Protein AF-0000000075604975 (afdb_homodimer)

Radius of gyration: 31.48 Å; Cα contacts (8 Å, |Δi|>4): 2220; chains: 2; bounding box: 59×100×71 Å

pLDDT: mean 91.35, std 8.93, range [45.97, 98.75]

Secondary structure (DSSP, 8-state):
-TTTTTSPPP-SSTT---SHHHHHHHHHHHHHHHSSS--S-----EEE-SS-GGGS-TTTT--EEEEEEE-STTHHHHHHHHHHTT--EEEEESS-----SSPEEE-HHHHHHHHHHTSS-HHHHHHHEEEE---EEEEETTTEEEEESSSS-EEE-HHHHHHHHHHHHHHTT-EEEET--EEEEEE-SS-EEEEETTS-EEEEEEEEE-S-TT-HHHHHHTTTPPPSEEEEEEEEEEE--S--S-EEEEEE-SS-EEETTEEE--EEEEEE-TT-TTEEEEEEEEEE-S-TTPPPHHHHHHHHHHHHHHHHT--GGG-EEEEEEEEEEEE-SS-S----STTEEE-GGGTT-S-TTT--HHHHHHHHHHHHHHHHHHHHHHT--SHHHHHTTS---HHHHHTHHHHHHTS--TT----TTHHHHHHHHHHHHHHHH-HHHHHHHHTT---HHHHHHHHHHHHHH-GGGHHHHHHHH-HHHHHHHHHHHHHHHHHHHIIIIIHHHHHHHHHTS-HHHHHHHHHHHHHHHHHTTTT-----/-TTTTTSPPP-SSTT---SHHHHHHHHHHHHHHHSSS--S-----EEE-SS-GGGS-TTTT--EEEEEEE-STTHHHHHHHHHHTT--EEEEESS-----SSPEEE-HHHHHHHHHHTSS-HHHHHHHEEEE---EEEEETTTEEEEESSSS-EEE-HHHHHHHHHHHHHHTT-EEEET--EEEEEE-SS-EEEEETTS-EEEEEEEEE-S-TT-HHHHHHTTTPPPSEEEEEEEEEEE--S--S-EEEEEE-SS-EEETTEEE--EEEEEE-TT-TTEEEEEEEEEE-S-TTPPPHHHHHHHHHHHHHHHHT--GGG-EEEEEEEEEEEE-SS-S----STTEEE-GGGTT-S-TTT--HHHHHHHHHHHHHHHHHHHHHHT--SHHHHHTTS---HHHHHTHHHHHHTS--TT----TTHHHHHHHHHHHHHHHH-HHHHHHHHTT---HHHHHHHHHHHHHH-GGGHHHHHHHH-HHHHHHHHHHHHHHHHHHHIIIIIHHHHHHHHHTS-HHHHHHHHHHHHHHHHHTTTT-----

Solvent-accessible surface area (backbone atoms only — not comparable to full-atom values): 55210 Å² total; per-residue (Å²): 90,82,86,47,42,79,74,68,81,69,36,70,68,90,56,20,48,51,37,60,70,52,52,52,51,50,37,49,52,51,50,51,59,17,39,86,60,58,60,67,74,60,60,83,33,70,43,82,42,78,46,49,48,84,81,41,88,65,60,76,88,46,67,76,29,51,26,34,31,36,23,36,66,72,25,41,58,57,46,30,51,37,17,70,73,69,44,46,30,36,33,35,20,54,51,69,80,46,37,41,82,70,60,47,67,37,26,67,76,54,57,44,40,43,38,73,69,62,76,38,53,71,69,56,51,59,67,26,48,49,31,77,45,57,49,25,28,41,35,26,51,98,72,52,72,45,79,45,69,72,57,55,24,29,24,29,32,32,37,53,45,42,50,53,40,49,51,52,23,46,73,50,63,34,42,79,40,62,66,33,36,86,56,36,34,41,30,31,75,68,31,32,38,36,34,30,72,86,71,46,58,45,36,18,44,30,39,36,38,29,53,24,76,76,21,59,62,49,36,44,75,52,68,29,58,72,54,69,30,32,37,44,38,30,36,35,34,31,35,64,42,84,86,42,49,51,31,31,76,35,32,32,41,45,42,56,41,71,25,80,88,21,70,35,36,46,34,32,31,33,38,48,34,53,92,34,79,31,21,35,33,38,37,40,33,33,41,41,62,60,40,74,70,56,63,47,62,70,42,44,43,53,49,44,68,68,47,46,28,70,76,69,70,53,59,67,88,67,42,48,69,63,44,50,39,42,47,75,47,74,31,59,76,77,28,28,40,49,29,85,39,58,31,38,39,52,39,52,47,34,12,39,66,36,46,69,73,71,60,40,46,66,63,42,38,36,70,44,44,57,65,48,39,53,50,49,50,51,26,62,76,67,63,42,42,43,23,76,54,41,19,49,78,29,40,80,26,30,28,58,42,38,40,47,58,55,38,45,51,52,27,57,54,89,90,49,94,63,65,58,40,43,55,34,52,51,51,44,47,50,50,52,37,23,58,74,70,29,62,87,37,37,52,39,48,77,68,74,35,44,35,47,68,47,48,53,53,35,55,51,46,37,53,71,75,45,54,83,51,51,67,54,46,46,62,63,49,29,65,69,54,51,55,56,35,49,54,27,50,51,44,16,44,50,26,39,50,40,39,70,64,44,41,75,71,42,52,69,59,40,71,72,42,57,70,69,58,23,51,52,48,52,33,49,50,47,34,24,26,57,15,17,30,65,69,65,72,88,66,135,91,83,83,47,43,78,75,68,81,70,36,71,68,88,55,21,50,50,38,62,69,52,52,53,51,49,38,50,51,51,51,50,58,16,39,85,61,58,60,68,74,60,60,82,32,69,44,82,42,77,47,50,50,84,81,41,88,66,59,76,88,47,65,74,28,51,28,35,30,36,24,36,67,73,25,39,58,56,46,29,52,36,17,69,72,68,45,46,30,34,33,35,21,55,51,70,80,46,38,41,80,68,60,48,66,38,26,66,74,53,56,44,41,42,37,72,69,62,77,40,53,72,69,57,51,60,68,27,49,49,30,75,46,57,49,26,26,41,34,26,52,98,74,53,72,46,78,45,70,72,56,54,24,28,24,29,32,33,36,54,45,41,48,53,42,51,53,51,24,46,72,50,62,32,45,79,40,62,67,34,37,85,57,35,34,42,31,30,75,68,32,33,36,36,34,30,69,88,71,47,56,45,35,19,45,30,38,36,37,28,52,25,77,76,21,59,63,49,36,44,75,52,68,29,59,72,53,68,30,32,37,43,38,31,35,35,33,30,36,62,42,85,86,46,51,50,31,31,76,34,32,34,40,45,44,55,41,70,26,79,90,20,70,34,37,47,34,32,33,32,38,47,34,54,91,34,79,31,20,36,33,37,38,40,32,33,41,41,63,60,39,75,70,55,63,46,62,68,41,45,43,54,50,43,69,69,46,45,28,69,76,68,71,52,59,69,88,66,42,49,68,62,43,50,39,43,45,75,47,75,30,59,76,76,29,28,38,48,27,84,40,56,30,38,41,51,39,53,48,34,12,38,65,37,45,69,72,71,58,40,46,67,64,42,37,38,70,43,43,58,63,46,40,54,51,48,50,50,24,63,74,67,64,43,41,44,23,76,55,41,18,48,78,29,40,80,25,29,30,57,42,39,40,48,58,54,39,44,51,52,26,58,53,90,91,49,95,62,66,58,40,43,53,34,50,53,51,45,48,50,50,52,39,22,56,75,69,30,62,87,36,37,50,40,49,77,68,75,34,44,34,47,68,46,47,52,52,34,55,52,45,36,52,72,74,44,56,82,50,51,66,53,47,46,63,64,49,30,66,69,55,51,55,54,34,48,54,27,50,52,44,17,44,51,25,40,49,41,38,70,64,44,42,75,73,42,52,68,59,40,71,72,43,58,68,70,58,24,52,52,48,53,34,49,50,47,34,23,26,57,15,17,30,64,70,66,71,88,67,135

Nearest PDB structures (foldseek):
  7cp6-assembly1_A  TM=7.238E-01  e=4.362E-15  Aspergillus fumigatus Z5
  5xgv-assembly1_B-2  TM=6.676E-01  e=1.151E-13  Streptomyces rugosporus
  6brd-assembly3_C  TM=6.359E-01  e=2.646E-13  Streptomyces venezuelae ATCC 10712
  5kow-assembly1_A  TM=5.936E-01  e=1.562E-12  Nocardia farcinica
  6brd-assembly1_A  TM=5.833E-01  e=1.059E-12  Streptomyces venezuelae ATCC 10712

Organism: Setaria italica (NCBI:txid4555)

Sequence (1080 aa):
MDKISGGSEEVGGAGGAYSYSALKRLDQIWTSICGPQVDSKVPEVVTRIQGPLADSNVGAGSEIFDLIVCGGTLGIFVATALSSKGLRVGIIERNIIKGREQEWNISRKELMEIVEIGILSEAELEQIISSDFNPNRCGFEDKGEIWVENILNLGISPAKLVETMKERFISSGGTIFEGKSLSSIYVYDDRAVLKLSDDDFLSCRLVVDAMGNFSPIVRQIRSGRKPDGMCLVVGACARGFEKNTTSDIIFSSSSVNRAGNSGVQLFWEAFPAGSGPNDRTTYMFTYVDPKIGGPKLEELLEVFWNLMPAYQDVVLENLDIRRVIFGIFPTYRDSPLPAAFDRILQVGDASGIQSPVSFGGFGSLTRHLGRLSNGIYEAVEGDFLDAHSLRLLNPYMPNLSASWLFQRAMSVQPDINVSPTFINELLFANFQSMQKLGDSVLRPFLQDVIQFGPLVKTLGLVMLTRPQLLPSIFKQVGLGVILDWSGHFLMLGFYTFLSTFIDPVTRSWVESLPPRDKYQWKQYLEAWRYGAGLDYRQGEMDKISGGSEEVGGAGGAYSYSALKRLDQIWTSICGPQVDSKVPEVVTRIQGPLADSNVGAGSEIFDLIVCGGTLGIFVATALSSKGLRVGIIERNIIKGREQEWNISRKELMEIVEIGILSEAELEQIISSDFNPNRCGFEDKGEIWVENILNLGISPAKLVETMKERFISSGGTIFEGKSLSSIYVYDDRAVLKLSDDDFLSCRLVVDAMGNFSPIVRQIRSGRKPDGMCLVVGACARGFEKNTTSDIIFSSSSVNRAGNSGVQLFWEAFPAGSGPNDRTTYMFTYVDPKIGGPKLEELLEVFWNLMPAYQDVVLENLDIRRVIFGIFPTYRDSPLPAAFDRILQVGDASGIQSPVSFGGFGSLTRHLGRLSNGIYEAVEGDFLDAHSLRLLNPYMPNLSASWLFQRAMSVQPDINVSPTFINELLFANFQSMQKLGDSVLRPFLQDVIQFGPLVKTLGLVMLTRPQLLPSIFKQVGLGVILDWSGHFLMLGFYTFLSTFIDPVTRSWVESLPPRDKYQWKQYLEAWRYGAGLDYRQGE

InterPro domains:
  IPR036188 FAD/NAD(P)-binding domain superfamily [G3DSA:3.50.50.60] (64-442)
  IPR036188 FAD/NAD(P)-binding domain superfamily [SSF51905] (67-363)

Structure (mmCIF, N/CA/C/O backbone):
data_AF-0000000075604975-model_v1
#
loop_
_entity.id
_entity.type
_entity.pdbx_description
1 polymer 'FAD dependent oxidoreductase domain-containing protein'
#
loop_
_atom_site.group_PDB
_atom_site.id
_atom_site.type_symbol
_atom_site.label_atom_id
_atom_site.label_alt_id
_atom_site.label_comp_id
_atom_site.label_asym_id
_atom_site.label_entity_id
_atom_site.label_seq_id
_atom_site.pdbx_PDB_ins_code
_atom_site.Cartn_x
_atom_site.Cartn_y
_atom_site.Cartn_z
_atom_site.occupancy
_atom_site.B_iso_or_equiv
_atom_site.auth_seq_id
_atom_site.auth_comp_id
_atom_site.auth_asym_id
_atom_site.auth_atom_id
_atom_site.pdbx_PDB_model_num
ATOM 1 N N . MET A 1 1 ? 14.055 36.031 25.156 1 78.94 1 MET A N 1
ATOM 2 C CA . MET A 1 1 ? 13.148 34.938 25.5 1 78.94 1 MET A CA 1
ATOM 3 C C . MET A 1 1 ? 13.062 34.75 27.016 1 78.94 1 MET A C 1
ATOM 5 O O . MET A 1 1 ? 11.984 34.5 27.547 1 78.94 1 MET A O 1
ATOM 9 N N . ASP A 1 2 ? 14.133 34.875 27.703 1 70.19 2 ASP A N 1
ATOM 10 C CA . ASP A 1 2 ? 14.141 34.75 29.156 1 70.19 2 ASP A CA 1
ATOM 11 C C . ASP A 1 2 ? 13.227 35.812 29.797 1 70.19 2 ASP A C 1
ATOM 13 O O . ASP A 1 2 ? 12.578 35.531 30.812 1 70.19 2 ASP A O 1
ATOM 17 N N . LYS A 1 3 ? 13.188 36.906 29.25 1 71.06 3 LYS A N 1
ATOM 18 C CA . LYS A 1 3 ? 12.359 38 29.781 1 71.06 3 LYS A CA 1
ATOM 19 C C . LYS A 1 3 ? 10.883 37.75 29.5 1 71.06 3 LYS A C 1
ATOM 21 O O . LYS A 1 3 ? 10.016 38.219 30.234 1 71.06 3 LYS A O 1
ATOM 26 N N . ILE A 1 4 ? 10.508 37.094 28.469 1 69.19 4 ILE A N 1
ATOM 27 C CA . ILE A 1 4 ? 9.141 36.938 27.984 1 69.19 4 ILE A CA 1
ATOM 28 C C . ILE A 1 4 ? 8.492 35.719 28.672 1 69.19 4 ILE A C 1
ATOM 30 O O . ILE A 1 4 ? 7.297 35.75 28.969 1 69.19 4 ILE A O 1
ATOM 34 N N . SER A 1 5 ? 9.172 34.5 28.844 1 58.38 5 SER A N 1
ATOM 35 C CA . SER A 1 5 ? 8.648 33.156 29.141 1 58.38 5 SER A CA 1
ATOM 36 C C . SER A 1 5 ? 7.996 33.125 30.516 1 58.38 5 SER A C 1
ATOM 38 O O . SER A 1 5 ? 7.383 32.125 30.875 1 58.38 5 SER A O 1
ATOM 40 N N . GLY A 1 6 ? 8.18 34.062 31.391 1 49.59 6 GLY A N 1
ATOM 41 C CA . GLY A 1 6 ? 7.758 33.906 32.781 1 49.59 6 GLY A CA 1
ATOM 42 C C . GLY A 1 6 ? 6.277 33.594 32.906 1 49.59 6 GLY A C 1
ATOM 43 O O . GLY A 1 6 ? 5.832 33.125 33.938 1 49.59 6 GLY A O 1
ATOM 44 N N . GLY A 1 7 ? 5.391 34 32.094 1 48.31 7 GLY A N 1
ATOM 45 C CA . GLY A 1 7 ? 4 33.938 32.531 1 48.31 7 GLY A CA 1
ATOM 46 C C . GLY A 1 7 ? 3.258 32.719 32.031 1 48.31 7 GLY A C 1
ATOM 47 O O . GLY A 1 7 ? 2.152 32.438 32.469 1 48.31 7 GLY A O 1
ATOM 48 N N . SER A 1 8 ? 3.49 32.188 30.859 1 55.31 8 SER A N 1
ATOM 49 C CA . SER A 1 8 ? 2.479 31.281 30.328 1 55.31 8 SER A CA 1
ATOM 50 C C . SER A 1 8 ? 2.896 29.828 30.5 1 55.31 8 SER A C 1
ATOM 52 O O . SER A 1 8 ? 4.043 29.469 30.234 1 55.31 8 SER A O 1
ATOM 54 N N . GLU A 1 9 ? 2.133 29.047 31.297 1 59.69 9 GLU A N 1
ATOM 55 C CA . GLU A 1 9 ? 2.301 27.625 31.516 1 59.69 9 GLU A CA 1
ATOM 56 C C . GLU A 1 9 ? 2.35 26.859 30.203 1 59.69 9 GLU A C 1
ATOM 58 O O . GLU A 1 9 ? 1.543 27.094 29.297 1 59.69 9 GLU A O 1
ATOM 63 N N . GLU A 1 10 ? 3.383 26.094 29.906 1 67.25 10 GLU A N 1
ATOM 64 C CA . GLU A 1 10 ? 3.521 25.219 28.75 1 67.25 10 GLU A CA 1
ATOM 65 C C . GLU A 1 10 ? 2.373 24.203 28.672 1 67.25 10 GLU A C 1
ATOM 67 O O . GLU A 1 10 ? 1.877 23.75 29.719 1 67.25 10 GLU A O 1
ATOM 72 N N . VAL A 1 11 ? 1.789 24.172 27.516 1 65.5 11 VAL A N 1
ATOM 73 C CA . VAL A 1 11 ? 0.716 23.203 27.328 1 65.5 11 VAL A CA 1
ATOM 74 C C . VAL A 1 11 ? 1.157 22.125 26.328 1 65.5 11 VAL A C 1
ATOM 76 O O . VAL A 1 11 ? 2.186 22.266 25.672 1 65.5 11 VAL A O 1
ATOM 79 N N . GLY A 1 12 ? 0.49 21.062 26.344 1 56.16 12 GLY A N 1
ATOM 80 C CA . GLY A 1 12 ? 0.805 19.969 25.438 1 56.16 12 GLY A CA 1
ATOM 81 C C . GLY A 1 12 ? 0.513 20.297 23.984 1 56.16 12 GLY A C 1
ATOM 82 O O . GLY A 1 12 ? -0.121 21.312 23.688 1 56.16 12 GLY A O 1
ATOM 83 N N . GLY A 1 13 ? 1.087 19.594 22.984 1 57.34 13 GLY A N 1
ATOM 84 C CA . GLY A 1 13 ? 0.857 19.75 21.562 1 57.34 13 GLY A CA 1
ATOM 85 C C . GLY A 1 13 ? 1.923 20.594 20.875 1 57.34 13 GLY A C 1
ATOM 86 O O . GLY A 1 13 ? 2.75 21.219 21.547 1 57.34 13 GLY A O 1
ATOM 87 N N . ALA A 1 14 ? 1.845 20.578 19.641 1 62 14 ALA A N 1
ATOM 88 C CA . ALA A 1 14 ? 2.807 21.344 18.859 1 62 14 ALA A CA 1
ATOM 89 C C . ALA A 1 14 ? 2.635 22.844 19.094 1 62 14 ALA A C 1
ATOM 91 O O . ALA A 1 14 ? 1.519 23.375 19.031 1 62 14 ALA A O 1
ATOM 92 N N . GLY A 1 15 ? 3.686 23.484 19.453 1 63.06 15 GLY A N 1
ATOM 93 C CA . GLY A 1 15 ? 3.656 24.938 19.641 1 63.06 15 GLY A CA 1
ATOM 94 C C . GLY A 1 15 ? 3.227 25.344 21.047 1 63.06 15 GLY A C 1
ATOM 95 O O . GLY A 1 15 ? 2.902 26.5 21.281 1 63.06 15 GLY A O 1
ATOM 96 N N . GLY A 1 16 ? 3.211 24.375 21.875 1 64.88 16 GLY A N 1
ATOM 97 C CA . GLY A 1 16 ? 2.717 24.672 23.203 1 64.88 16 GLY A CA 1
ATOM 98 C C . GLY A 1 16 ? 3.799 25.172 24.141 1 64.88 16 GLY A C 1
ATOM 99 O O . GLY A 1 16 ? 3.51 25.594 25.266 1 64.88 16 GLY A O 1
ATOM 100 N N . ALA A 1 17 ? 5.035 25.141 23.734 1 72.31 17 ALA A N 1
ATOM 101 C CA . ALA A 1 17 ? 6.141 25.578 24.578 1 72.31 17 ALA A CA 1
ATOM 102 C C . ALA A 1 17 ? 6.762 26.859 24.047 1 72.31 17 ALA A C 1
ATOM 104 O O . ALA A 1 17 ? 6.902 27.031 22.844 1 72.31 17 ALA A O 1
ATOM 105 N N . TYR A 1 18 ? 7.195 27.766 25.047 1 76.94 18 TYR A N 1
ATOM 106 C CA . TYR A 1 18 ? 7.637 29.094 24.609 1 76.94 18 TYR A CA 1
ATOM 107 C C . TYR A 1 18 ? 9.008 29.422 25.188 1 76.94 18 TYR A C 1
ATOM 109 O O . TYR A 1 18 ? 9.617 30.438 24.828 1 76.94 18 TYR A O 1
ATOM 117 N N . SER A 1 19 ? 9.57 28.516 25.969 1 84.06 19 SER A N 1
ATOM 118 C CA . SER A 1 19 ? 10.805 28.859 26.672 1 84.06 19 SER A CA 1
ATOM 119 C C . SER A 1 19 ? 12.031 28.547 25.812 1 84.06 19 SER A C 1
ATOM 121 O O . SER A 1 19 ? 11.953 27.781 24.859 1 84.06 19 SER A O 1
ATOM 123 N N . TYR A 1 20 ? 13.117 29.188 26.234 1 88.94 20 TYR A N 1
ATOM 124 C CA . TYR A 1 20 ? 14.383 28.953 25.562 1 88.94 20 TYR A CA 1
ATOM 125 C C . TYR A 1 20 ? 14.828 27.5 25.734 1 88.94 20 TYR A C 1
ATOM 127 O O . TYR A 1 20 ? 15.367 26.891 24.812 1 88.94 20 TYR A O 1
ATOM 135 N N . SER A 1 21 ? 14.664 27.031 26.938 1 88.38 21 SER A N 1
ATOM 136 C CA . SER A 1 21 ? 15.016 25.641 27.203 1 88.38 21 SER A CA 1
ATOM 137 C C . SER A 1 21 ? 14.219 24.688 26.312 1 88.38 21 SER A C 1
ATOM 139 O O . SER A 1 21 ? 14.742 23.672 25.859 1 88.38 21 SER A O 1
ATOM 141 N N . ALA A 1 22 ? 12.922 25 26.109 1 89.19 22 ALA A N 1
ATOM 142 C CA . ALA A 1 22 ? 12.078 24.188 25.234 1 89.19 22 ALA A CA 1
ATOM 143 C C . ALA A 1 22 ? 12.578 24.25 23.797 1 89.19 22 ALA A C 1
ATOM 145 O O . ALA A 1 22 ? 12.516 23.25 23.078 1 89.19 22 ALA A O 1
ATOM 146 N N . LEU A 1 23 ? 13.016 25.422 23.375 1 92.69 23 LEU A N 1
ATOM 147 C CA . LEU A 1 23 ? 13.578 25.578 22.047 1 92.69 23 LEU A CA 1
ATOM 148 C C . LEU A 1 23 ? 14.805 24.688 21.859 1 92.69 23 LEU A C 1
ATOM 150 O O . LEU A 1 23 ? 14.938 24.016 20.844 1 92.69 23 LEU A O 1
ATOM 154 N N . LYS A 1 24 ? 15.68 24.672 22.844 1 93.31 24 LYS A N 1
ATOM 155 C CA . LYS A 1 24 ? 16.906 23.875 22.781 1 93.31 24 LYS A CA 1
ATOM 156 C C . LYS A 1 24 ? 16.578 22.375 22.75 1 93.31 24 LYS A C 1
ATOM 158 O O . LYS A 1 24 ? 17.266 21.609 22.078 1 93.31 24 LYS A O 1
ATOM 163 N N . ARG A 1 25 ? 15.578 22.031 23.5 1 92.38 25 ARG A N 1
ATOM 164 C CA . ARG A 1 25 ? 15.164 20.625 23.5 1 92.38 25 ARG A CA 1
ATOM 165 C C . ARG A 1 25 ? 14.641 20.219 22.125 1 92.38 25 ARG A C 1
ATOM 167 O O . ARG A 1 25 ? 14.93 19.109 21.656 1 92.38 25 ARG A O 1
ATOM 174 N N . LEU A 1 26 ? 13.891 21.047 21.594 1 93.19 26 LEU A N 1
ATOM 175 C CA . LEU A 1 26 ? 13.352 20.75 20.266 1 93.19 26 LEU A CA 1
ATOM 176 C C . LEU A 1 26 ? 14.461 20.672 19.234 1 93.19 26 LEU A C 1
ATOM 178 O O . LEU A 1 26 ? 14.406 19.844 18.312 1 93.19 26 LEU A O 1
ATOM 182 N N . ASP A 1 27 ? 15.445 21.516 19.359 1 94.5 27 ASP A N 1
ATOM 183 C CA . ASP A 1 27 ? 16.609 21.453 18.484 1 94.5 27 ASP A CA 1
ATOM 184 C C . ASP A 1 27 ? 17.344 20.125 18.625 1 94.5 27 ASP A C 1
ATOM 186 O O . ASP A 1 27 ? 17.875 19.594 17.641 1 94.5 27 ASP A O 1
ATOM 190 N N . GLN A 1 28 ? 17.375 19.688 19.812 1 93.06 28 GLN A N 1
ATOM 191 C CA . GLN A 1 28 ? 18.031 18.391 20.031 1 93.06 28 GLN A CA 1
ATOM 192 C C . GLN A 1 28 ? 17.25 17.266 19.359 1 93.06 28 GLN A C 1
ATOM 194 O O . GLN A 1 28 ? 17.859 16.359 18.781 1 93.06 28 GLN A O 1
ATOM 199 N N . ILE A 1 29 ? 15.945 17.328 19.484 1 90.75 29 ILE A N 1
ATOM 200 C CA . ILE A 1 29 ? 15.109 16.344 18.828 1 90.75 29 ILE A CA 1
ATOM 201 C C . ILE A 1 29 ? 15.32 16.406 17.312 1 90.75 29 ILE A C 1
ATOM 203 O O . ILE A 1 29 ? 15.5 15.383 16.656 1 90.75 29 ILE A O 1
ATOM 207 N N . TRP A 1 30 ? 15.312 17.578 16.812 1 92.75 30 TRP A N 1
ATOM 208 C CA . TRP A 1 30 ? 15.523 17.797 15.391 1 92.75 30 TRP A CA 1
ATOM 209 C C . TRP A 1 30 ? 16.875 17.266 14.945 1 92.75 30 TRP A C 1
ATOM 211 O O . TRP A 1 30 ? 16.984 16.609 13.914 1 92.75 30 TRP A O 1
ATOM 221 N N . THR A 1 31 ? 17.891 17.484 15.727 1 91.38 31 THR A N 1
ATOM 222 C CA . THR A 1 31 ? 19.234 16.984 15.43 1 91.38 31 THR A CA 1
ATOM 223 C C . THR A 1 31 ? 19.266 15.469 15.414 1 91.38 31 THR A C 1
ATOM 225 O O . THR A 1 31 ? 19.938 14.859 14.578 1 91.38 31 THR A O 1
ATOM 228 N N . SER A 1 32 ? 18.516 14.961 16.344 1 88.44 32 SER A N 1
ATOM 229 C CA . SER A 1 32 ? 18.453 13.5 16.406 1 88.44 32 SER A CA 1
ATOM 230 C C . SER A 1 32 ? 17.781 12.914 15.172 1 88.44 32 SER A C 1
ATOM 232 O O . SER A 1 32 ? 18.203 11.883 14.664 1 88.44 32 SER A O 1
ATOM 234 N N . ILE A 1 33 ? 16.781 13.508 14.695 1 89.38 33 ILE A N 1
ATOM 235 C CA . ILE A 1 33 ? 16.062 13.062 13.508 1 89.38 33 ILE A CA 1
ATOM 236 C C . ILE A 1 33 ? 16.969 13.148 12.281 1 89.38 33 ILE A C 1
ATOM 238 O O . ILE A 1 33 ? 16.922 12.273 11.414 1 89.38 33 ILE A O 1
ATOM 242 N N . CYS A 1 34 ? 17.812 14.156 12.234 1 89.38 34 CYS A N 1
ATOM 243 C CA . CYS A 1 34 ? 18.688 14.375 11.102 1 89.38 34 CYS A CA 1
ATOM 244 C C . CYS A 1 34 ? 19.859 13.406 11.125 1 89.38 34 CYS A C 1
ATOM 246 O O . CYS A 1 34 ? 20.547 13.211 10.109 1 89.38 34 CYS A O 1
ATOM 248 N N . GLY A 1 35 ? 20.109 12.852 12.219 1 81.94 35 GLY A N 1
ATOM 249 C CA . GLY A 1 35 ? 21.234 11.945 12.352 1 81.94 35 GLY A CA 1
ATOM 250 C C . GLY A 1 35 ? 21.078 10.68 11.531 1 81.94 35 GLY A C 1
ATOM 251 O O . GLY A 1 35 ? 20 10.383 11.039 1 81.94 35 GLY A O 1
ATOM 252 N N . PRO A 1 36 ? 22.297 10.125 11.102 1 65.69 36 PRO A N 1
ATOM 253 C CA . PRO A 1 36 ? 22.266 8.945 10.242 1 65.69 36 PRO A CA 1
ATOM 254 C C . PRO A 1 36 ? 21.516 7.77 10.859 1 65.69 36 PRO A C 1
ATOM 256 O O . PRO A 1 36 ? 20.969 6.938 10.133 1 65.69 36 PRO A O 1
ATOM 259 N N . GLN A 1 37 ? 21.672 7.699 12.18 1 57.06 37 GLN A N 1
ATOM 260 C CA . GLN A 1 37 ? 21.203 6.457 12.781 1 57.06 37 GLN A CA 1
ATOM 261 C C . GLN A 1 37 ? 19.672 6.449 12.883 1 57.06 37 GLN A C 1
ATOM 263 O O . GLN A 1 37 ? 19.078 7.426 13.328 1 57.06 37 GLN A O 1
ATOM 268 N N . VAL A 1 38 ? 19.062 5.633 11.992 1 54.5 38 VAL A N 1
ATOM 269 C CA . VAL A 1 38 ? 17.672 5.316 12.289 1 54.5 38 VAL A CA 1
ATOM 270 C C . VAL A 1 38 ? 17.5 5.09 13.781 1 54.5 38 VAL A C 1
ATOM 272 O O . VAL A 1 38 ? 18.391 4.555 14.445 1 54.5 38 VAL A O 1
ATOM 275 N N . ASP A 1 39 ? 16.625 5.922 14.414 1 52.81 39 ASP A N 1
ATOM 276 C CA . ASP A 1 39 ? 16.359 5.754 15.836 1 52.81 39 ASP A CA 1
ATOM 277 C C . ASP A 1 39 ? 16.422 4.281 16.234 1 52.81 39 ASP A C 1
ATOM 279 O O . ASP A 1 39 ? 15.57 3.49 15.812 1 52.81 39 ASP A O 1
ATOM 283 N N . SER A 1 40 ? 17.562 3.58 16.469 1 55.44 40 SER A N 1
ATOM 284 C CA . SER A 1 40 ? 17.859 2.184 16.766 1 55.44 40 SER A CA 1
ATOM 285 C C . SER A 1 40 ? 16.922 1.629 17.844 1 55.44 40 SER A C 1
ATOM 287 O O . SER A 1 40 ? 16.797 0.412 17.984 1 55.44 40 SER A O 1
ATOM 289 N N . LYS A 1 41 ? 16.328 2.434 18.656 1 63.62 41 LYS A N 1
ATOM 290 C CA . LYS A 1 41 ? 15.57 1.824 19.734 1 63.62 41 LYS A CA 1
ATOM 291 C C . LYS A 1 41 ? 14.094 2.182 19.641 1 63.62 41 LYS A C 1
ATOM 293 O O . LYS A 1 41 ? 13.602 3.027 20.391 1 63.62 41 LYS A O 1
ATOM 298 N N . VAL A 1 42 ? 13.367 1.639 18.594 1 76.5 42 VAL A N 1
ATOM 299 C CA . VAL A 1 42 ? 11.93 1.863 18.578 1 76.5 42 VAL A CA 1
ATOM 300 C C . VAL A 1 42 ? 11.258 0.998 19.641 1 76.5 42 VAL A C 1
ATOM 302 O O . VAL A 1 42 ? 11.352 -0.23 19.609 1 76.5 42 VAL A O 1
ATOM 305 N N . PRO A 1 43 ? 10.742 1.654 20.688 1 75.31 43 PRO A N 1
ATOM 306 C CA . PRO A 1 43 ? 10.07 0.862 21.719 1 75.31 43 PRO A CA 1
ATOM 307 C C . PRO A 1 43 ? 8.836 0.13 21.203 1 75.31 43 PRO A C 1
ATOM 309 O O . PRO A 1 43 ? 8.117 0.661 20.344 1 75.31 43 PRO A O 1
ATOM 312 N N . GLU A 1 44 ? 8.664 -1.127 21.594 1 84.62 44 GLU A N 1
ATOM 313 C CA . GLU A 1 44 ? 7.438 -1.859 21.297 1 84.62 44 GLU A CA 1
ATOM 314 C C . GLU A 1 44 ? 6.32 -1.497 22.281 1 84.62 44 GLU A C 1
ATOM 316 O O . GLU A 1 44 ? 6.301 -1.982 23.406 1 84.62 44 GLU A O 1
ATOM 321 N N . VAL A 1 45 ? 5.453 -0.65 21.844 1 92.88 45 VAL A N 1
ATOM 322 C CA . VAL A 1 45 ? 4.367 -0.152 22.672 1 92.88 45 VAL A CA 1
ATOM 323 C C . VAL A 1 45 ? 3.123 -1.015 22.484 1 92.88 45 VAL A C 1
ATOM 325 O O . VAL A 1 45 ? 2.328 -1.191 23.406 1 92.88 45 VAL A O 1
ATOM 328 N N . VAL A 1 46 ? 2.922 -1.599 21.312 1 94.25 46 VAL A N 1
ATOM 329 C CA . VAL A 1 46 ? 1.775 -2.441 21 1 94.25 46 VAL A CA 1
ATOM 330 C C . VAL A 1 46 ? 2.225 -3.895 20.859 1 94.25 46 VAL A C 1
ATOM 332 O O . VAL A 1 46 ? 3.16 -4.191 20.109 1 94.25 46 VAL A O 1
ATOM 335 N N . THR A 1 47 ? 1.602 -4.75 21.609 1 87.88 47 THR A N 1
ATOM 336 C CA . THR A 1 47 ? 1.867 -6.184 21.531 1 87.88 47 THR A CA 1
ATOM 337 C C . THR A 1 47 ? 0.573 -6.961 21.312 1 87.88 47 THR A C 1
ATOM 339 O O . THR A 1 47 ? -0.429 -6.707 21.984 1 87.88 47 THR A O 1
ATOM 342 N N . ARG A 1 48 ? 0.544 -7.859 20.438 1 85.06 48 ARG A N 1
ATOM 343 C CA . ARG A 1 48 ? -0.612 -8.719 20.203 1 85.06 48 ARG A CA 1
ATOM 344 C C . ARG A 1 48 ? -0.558 -9.961 21.094 1 85.06 48 ARG A C 1
ATOM 346 O O . ARG A 1 48 ? 0.495 -10.586 21.234 1 85.06 48 ARG A O 1
ATOM 353 N N . ILE A 1 49 ? -1.704 -10.18 21.812 1 81.88 49 ILE A N 1
ATOM 354 C CA . ILE A 1 49 ? -1.847 -11.375 22.641 1 81.88 49 ILE A CA 1
ATOM 355 C C . ILE A 1 49 ? -2.932 -12.281 22.062 1 81.88 49 ILE A C 1
ATOM 357 O O . ILE A 1 49 ? -4.059 -11.836 21.828 1 81.88 49 ILE A O 1
ATOM 361 N N . GLN A 1 50 ? -2.566 -13.508 21.922 1 75.75 50 GLN A N 1
ATOM 362 C CA . GLN A 1 50 ? -3.527 -14.438 21.328 1 75.75 50 GLN A CA 1
ATOM 363 C C . GLN A 1 50 ? -4.625 -14.797 22.328 1 75.75 50 GLN A C 1
ATOM 365 O O . GLN A 1 50 ? -4.348 -15.008 23.516 1 75.75 50 GLN A O 1
ATOM 370 N N . GLY A 1 51 ? -5.871 -14.844 21.875 1 81 51 GLY A N 1
ATOM 371 C CA . GLY A 1 51 ? -7 -15.242 22.703 1 81 51 GLY A CA 1
ATOM 372 C C . GLY A 1 51 ? -7.758 -14.062 23.281 1 81 51 GLY A C 1
ATOM 373 O O . GLY A 1 51 ? -7.336 -12.914 23.141 1 81 51 GLY A O 1
ATOM 374 N N . PRO A 1 52 ? -8.961 -14.406 23.828 1 84.88 52 PRO A N 1
ATOM 375 C CA . PRO A 1 52 ? -9.758 -13.352 24.453 1 84.88 52 PRO A CA 1
ATOM 376 C C . PRO A 1 52 ? -9.156 -12.875 25.781 1 84.88 52 PRO A C 1
ATOM 378 O O . PRO A 1 52 ? -8.391 -13.602 26.406 1 84.88 52 PRO A O 1
ATOM 381 N N . LEU A 1 53 ? -9.445 -11.602 26.078 1 86.06 53 LEU A N 1
ATOM 382 C CA . LEU A 1 53 ? -8.938 -11.008 27.312 1 86.06 53 LEU A CA 1
ATOM 383 C C . LEU A 1 53 ? -9.297 -11.867 28.531 1 86.06 53 LEU A C 1
ATOM 385 O O . LEU A 1 53 ? -8.531 -11.953 29.484 1 86.06 53 LEU A O 1
ATOM 389 N N . ALA A 1 54 ? -10.461 -12.453 28.5 1 80.69 54 ALA A N 1
ATOM 390 C CA . ALA A 1 54 ? -10.953 -13.25 29.609 1 80.69 54 ALA A CA 1
ATOM 391 C C . ALA A 1 54 ? -9.953 -14.344 29.984 1 80.69 54 ALA A C 1
ATOM 393 O O . ALA A 1 54 ? -9.891 -14.773 31.141 1 80.69 54 ALA A O 1
ATOM 394 N N . ASP A 1 55 ? -9.266 -14.742 29.016 1 75.12 55 ASP A N 1
ATOM 395 C CA . ASP A 1 55 ? -8.305 -15.812 29.25 1 75.12 55 ASP A CA 1
ATOM 396 C C . ASP A 1 55 ? -7.059 -15.289 29.969 1 75.12 55 ASP A C 1
ATOM 398 O O . ASP A 1 55 ? -6.238 -16.078 30.438 1 75.12 55 ASP A O 1
ATOM 402 N N . SER A 1 56 ? -7.074 -13.977 29.969 1 74.5 56 SER A N 1
ATOM 403 C CA . SER A 1 56 ? -5.902 -13.367 30.594 1 74.5 56 SER A CA 1
ATOM 404 C C . SER A 1 56 ? -6.258 -12.727 31.922 1 74.5 56 SER A C 1
ATOM 406 O O . SER A 1 56 ? -7.422 -12.414 32.188 1 74.5 56 SER A O 1
ATOM 408 N N . ASN A 1 57 ? -5.43 -12.859 33.031 1 68.94 57 ASN A N 1
ATOM 409 C CA . ASN A 1 57 ? -5.645 -12.234 34.344 1 68.94 57 ASN A CA 1
ATOM 410 C C . ASN A 1 57 ? -5.34 -10.742 34.312 1 68.94 57 ASN A C 1
ATOM 412 O O . ASN A 1 57 ? -5.293 -10.086 35.344 1 68.94 57 ASN A O 1
ATOM 416 N N . VAL A 1 58 ? -5.359 -10.227 33.125 1 70.56 58 VAL A N 1
ATOM 417 C CA . VAL A 1 58 ? -4.957 -8.828 33.062 1 70.56 58 VAL A CA 1
ATOM 418 C C . VAL A 1 58 ? -6.195 -7.938 33.062 1 70.56 58 VAL A C 1
ATOM 420 O O . VAL A 1 58 ? -7.141 -8.18 32.312 1 70.56 58 VAL A O 1
ATOM 423 N N . GLY A 1 59 ? -6.227 -6.898 33.875 1 64.56 59 GLY A N 1
ATOM 424 C CA . GLY A 1 59 ? -7.234 -5.848 33.906 1 64.56 59 GLY A CA 1
ATOM 425 C C . GLY A 1 59 ? -8.586 -6.324 34.406 1 64.56 59 GLY A C 1
ATOM 426 O O . GLY A 1 59 ? -9.617 -5.754 34.031 1 64.56 59 GLY A O 1
ATOM 427 N N . ALA A 1 60 ? -8.609 -7.551 35.094 1 62.12 60 ALA A N 1
ATOM 428 C CA . ALA A 1 60 ? -9.828 -8.102 35.688 1 62.12 60 ALA A CA 1
ATOM 429 C C . ALA A 1 60 ? -10.531 -7.07 36.562 1 62.12 60 ALA A C 1
ATOM 431 O O . ALA A 1 60 ? -9.898 -6.441 37.406 1 62.12 60 ALA A O 1
ATOM 432 N N . GLY A 1 61 ? -11.797 -6.668 36.188 1 62.16 61 GLY A N 1
ATOM 433 C CA . GLY A 1 61 ? -12.617 -5.754 36.969 1 62.16 61 GLY A CA 1
ATOM 434 C C . GLY A 1 61 ? -12.625 -4.344 36.406 1 62.16 61 GLY A C 1
ATOM 435 O O . GLY A 1 61 ? -13.344 -3.477 36.906 1 62.16 61 GLY A O 1
ATOM 436 N N . SER A 1 62 ? -11.82 -4.047 35.438 1 66.19 62 SER A N 1
ATOM 437 C CA . SER A 1 62 ? -11.742 -2.67 34.969 1 66.19 62 SER A CA 1
ATOM 438 C C . SER A 1 62 ? -12.906 -2.334 34.031 1 66.19 62 SER A C 1
ATOM 440 O O . SER A 1 62 ? -13.539 -3.232 33.469 1 66.19 62 SER A O 1
ATOM 442 N N . GLU A 1 63 ? -13.281 -1.066 34.125 1 79.62 63 GLU A N 1
ATOM 443 C CA . GLU A 1 63 ? -14.305 -0.527 33.25 1 79.62 63 GLU A CA 1
ATOM 444 C C . GLU A 1 63 ? -13.93 -0.75 31.781 1 79.62 63 GLU A C 1
ATOM 446 O O . GLU A 1 63 ? -12.766 -0.634 31.406 1 79.62 63 GLU A O 1
ATOM 451 N N . ILE A 1 64 ? -14.977 -1.218 31.062 1 88.88 64 ILE A N 1
ATOM 452 C CA . ILE A 1 64 ? -14.742 -1.49 29.656 1 88.88 64 ILE A CA 1
ATOM 453 C C . ILE A 1 64 ? -15.297 -0.35 28.812 1 88.88 64 ILE A C 1
ATOM 455 O O . ILE A 1 64 ? -16.484 -0.034 28.891 1 88.88 64 ILE A O 1
ATOM 459 N N . PHE A 1 65 ? -14.469 0.363 28.141 1 97.25 65 PHE A N 1
ATOM 460 C CA . PHE A 1 65 ? -14.859 1.437 27.234 1 97.25 65 PHE A CA 1
ATOM 461 C C . PHE A 1 65 ? -15.078 0.902 25.828 1 97.25 65 PHE A C 1
ATOM 463 O O . PHE A 1 65 ? -14.523 -0.134 25.453 1 97.25 65 PHE A O 1
ATOM 470 N N . ASP A 1 66 ? -15.992 1.578 25.156 1 98 66 ASP A N 1
ATOM 471 C CA . ASP A 1 66 ? -16.031 1.3 23.719 1 98 66 ASP A CA 1
ATOM 472 C C . ASP A 1 66 ? -14.758 1.764 23.031 1 98 66 ASP A C 1
ATOM 474 O O . ASP A 1 66 ? -14.227 1.069 22.156 1 98 66 ASP A O 1
ATOM 478 N N . LEU A 1 67 ? -14.32 2.945 23.484 1 97.75 67 LEU A N 1
ATOM 479 C CA . LEU A 1 67 ? -13.109 3.484 22.875 1 97.75 67 LEU A CA 1
ATOM 480 C C . LEU A 1 67 ? -12.336 4.352 23.859 1 97.75 67 LEU A C 1
ATOM 482 O O . LEU A 1 67 ? -12.938 5 24.719 1 97.75 67 LEU A O 1
ATOM 486 N N . ILE A 1 68 ? -11.039 4.305 23.734 1 98.31 68 ILE A N 1
ATOM 487 C CA . ILE A 1 68 ? -10.148 5.18 24.5 1 98.31 68 ILE A CA 1
ATOM 488 C C . ILE A 1 68 ? -9.289 6 23.531 1 98.31 68 ILE A C 1
ATOM 490 O O . ILE A 1 68 ? -8.633 5.441 22.656 1 98.31 68 ILE A O 1
ATOM 494 N N . VAL A 1 69 ? -9.352 7.301 23.672 1 98.5 69 VAL A N 1
ATOM 495 C CA . VAL A 1 69 ? -8.539 8.219 22.891 1 98.5 69 VAL A CA 1
ATOM 496 C C . VAL A 1 69 ? -7.262 8.562 23.656 1 98.5 69 VAL A C 1
ATOM 498 O O . VAL A 1 69 ? -7.32 9.016 24.797 1 98.5 69 VAL A O 1
ATOM 501 N N . CYS A 1 70 ? -6.133 8.258 22.984 1 97.88 70 CYS A N 1
ATOM 502 C CA . CYS A 1 70 ? -4.852 8.656 23.562 1 97.88 70 CYS A CA 1
ATOM 503 C C . CYS A 1 70 ? -4.395 9.992 22.984 1 97.88 70 CYS A C 1
ATOM 505 O O . CYS A 1 70 ? -4.117 10.102 21.797 1 97.88 70 CYS A O 1
ATOM 507 N N . GLY A 1 71 ? -4.219 11.023 23.781 1 95.25 71 GLY A N 1
ATOM 508 C CA . GLY A 1 71 ? -3.982 12.398 23.359 1 95.25 71 GLY A CA 1
ATOM 509 C C . GLY A 1 71 ? -5.242 13.242 23.359 1 95.25 71 GLY A C 1
ATOM 510 O O . GLY A 1 71 ? -6.113 13.07 22.516 1 95.25 71 GLY A O 1
ATOM 511 N N . GLY A 1 72 ? -5.238 14.258 24.219 1 90.62 72 GLY A N 1
ATOM 512 C CA . GLY A 1 72 ? -6.52 14.883 24.516 1 90.62 72 GLY A CA 1
ATOM 513 C C . GLY A 1 72 ? -6.691 16.234 23.844 1 90.62 72 GLY A C 1
ATOM 514 O O . GLY A 1 72 ? -7.809 16.75 23.734 1 90.62 72 GLY A O 1
ATOM 515 N N . THR A 1 73 ? -5.633 16.859 23.344 1 86.19 73 THR A N 1
ATOM 516 C CA . THR A 1 73 ? -5.762 18.219 22.828 1 86.19 73 THR A CA 1
ATOM 517 C C . THR A 1 73 ? -6.613 18.234 21.562 1 86.19 73 THR A C 1
ATOM 519 O O . THR A 1 73 ? -7.715 18.781 21.547 1 86.19 73 THR A O 1
ATOM 522 N N . LEU A 1 74 ? -6.164 17.547 20.562 1 87.62 74 LEU A N 1
ATOM 523 C CA . LEU A 1 74 ? -6.984 17.453 19.359 1 87.62 74 LEU A CA 1
ATOM 524 C C . LEU A 1 74 ? -7.887 16.234 19.406 1 87.62 74 LEU A C 1
ATOM 526 O O . LEU A 1 74 ? -8.938 16.203 18.766 1 87.62 74 LEU A O 1
ATOM 530 N N . GLY A 1 75 ? -7.551 15.328 20.266 1 95.62 75 GLY A N 1
ATOM 531 C CA . GLY A 1 75 ? -8.336 14.117 20.406 1 95.62 75 GLY A CA 1
ATOM 532 C C . GLY A 1 75 ? -9.703 14.359 21.031 1 95.62 75 GLY A C 1
ATOM 533 O O . GLY A 1 75 ? -10.633 13.57 20.828 1 95.62 75 GLY A O 1
ATOM 534 N N . ILE A 1 76 ? -9.82 15.453 21.766 1 97.06 76 ILE A N 1
ATOM 535 C CA . ILE A 1 76 ? -11.062 15.742 22.469 1 97.06 76 ILE A CA 1
ATOM 536 C C . ILE A 1 76 ? -12.195 15.938 21.469 1 97.06 76 ILE A C 1
ATOM 538 O O . ILE A 1 76 ? -13.359 15.656 21.781 1 97.06 76 ILE A O 1
ATOM 542 N N . PHE A 1 77 ? -11.898 16.375 20.234 1 97.31 77 PHE A N 1
ATOM 543 C CA . PHE A 1 77 ? -12.93 16.609 19.234 1 97.31 77 PHE A CA 1
ATOM 544 C C . PHE A 1 77 ? -13.516 15.281 18.75 1 97.31 77 PHE A C 1
ATOM 546 O O . PHE A 1 77 ? -14.734 15.125 18.672 1 97.31 77 PHE A O 1
ATOM 553 N N . VAL A 1 78 ? -12.648 14.336 18.469 1 97.75 78 VAL A N 1
ATOM 554 C CA . VAL A 1 78 ? -13.102 13.023 18.016 1 97.75 78 VAL A CA 1
ATOM 555 C C . VAL A 1 78 ? -13.812 12.312 19.172 1 97.75 78 VAL A C 1
ATOM 557 O O . VAL A 1 78 ? -14.852 11.68 18.953 1 97.75 78 VAL A O 1
ATOM 560 N N . ALA A 1 79 ? -13.25 12.477 20.359 1 98.5 79 ALA A N 1
ATOM 561 C CA . ALA A 1 79 ? -13.852 11.859 21.531 1 98.5 79 ALA A CA 1
ATOM 562 C C . ALA A 1 79 ? -15.258 12.391 21.766 1 98.5 79 ALA A C 1
ATOM 564 O O . ALA A 1 79 ? -16.188 11.625 22.031 1 98.5 79 ALA A O 1
ATOM 565 N N . THR A 1 80 ? -15.383 13.672 21.688 1 98.31 80 THR A N 1
ATOM 566 C CA . THR A 1 80 ? -16.688 14.297 21.938 1 98.31 80 THR A CA 1
ATOM 567 C C . THR A 1 80 ? -17.688 13.883 20.859 1 98.31 80 THR A C 1
ATOM 569 O O . THR A 1 80 ? -18.844 13.586 21.172 1 98.31 80 THR A O 1
ATOM 572 N N . ALA A 1 81 ? -17.266 13.906 19.594 1 98.12 81 ALA A N 1
ATOM 573 C CA . ALA A 1 81 ? -18.156 13.484 18.516 1 98.12 81 ALA A CA 1
ATOM 574 C C . ALA A 1 81 ? -18.656 12.062 18.734 1 98.12 81 ALA A C 1
ATOM 576 O O . ALA A 1 81 ? -19.844 11.781 18.531 1 98.12 81 ALA A O 1
ATOM 577 N N . LEU A 1 82 ? -17.797 11.203 19.188 1 98.44 82 LEU A N 1
ATOM 578 C CA . LEU A 1 82 ? -18.141 9.797 19.344 1 98.44 82 LEU A CA 1
ATOM 579 C C . LEU A 1 82 ? -18.969 9.578 20.609 1 98.44 82 LEU A C 1
ATOM 581 O O . LEU A 1 82 ? -19.891 8.766 20.625 1 98.44 82 LEU A O 1
ATOM 585 N N . SER A 1 83 ? -18.625 10.281 21.688 1 98.06 83 SER A N 1
ATOM 586 C CA . SER A 1 83 ? -19.438 10.211 22.891 1 98.06 83 SER A CA 1
ATOM 587 C C . SER A 1 83 ? -20.859 10.711 22.641 1 98.06 83 SER A C 1
ATOM 589 O O . SER A 1 83 ? -21.812 10.141 23.156 1 98.06 83 SER A O 1
ATOM 591 N N . SER A 1 84 ? -20.953 11.703 21.844 1 96.69 84 SER A N 1
ATOM 592 C CA . SER A 1 84 ? -22.25 12.266 21.516 1 96.69 84 SER A CA 1
ATOM 593 C C . SER A 1 84 ? -23.094 11.281 20.719 1 96.69 84 SER A C 1
ATOM 595 O O . SER A 1 84 ? -24.328 11.406 20.672 1 96.69 84 SER A O 1
ATOM 597 N N . LYS A 1 85 ? -22.484 10.344 20.109 1 96.5 85 LYS A N 1
ATOM 598 C CA . LYS A 1 85 ? -23.188 9.312 19.359 1 96.5 85 LYS A CA 1
ATOM 599 C C . LYS A 1 85 ? -23.594 8.148 20.266 1 96.5 85 LYS A C 1
ATOM 601 O O . LYS A 1 85 ? -24.219 7.199 19.812 1 96.5 85 LYS A O 1
ATOM 606 N N . GLY A 1 86 ? -23.172 8.195 21.547 1 96.69 86 GLY A N 1
ATOM 607 C CA . GLY A 1 86 ? -23.656 7.23 22.531 1 96.69 86 GLY A CA 1
ATOM 608 C C . GLY A 1 86 ? -22.594 6.219 22.938 1 96.69 86 GLY A C 1
ATOM 609 O O . GLY A 1 86 ? -22.875 5.297 23.703 1 96.69 86 GLY A O 1
ATOM 610 N N . LEU A 1 87 ? -21.406 6.352 22.484 1 98.06 87 LEU A N 1
ATOM 611 C CA . LEU A 1 87 ? -20.344 5.414 22.859 1 98.06 87 LEU A CA 1
ATOM 612 C C . LEU A 1 87 ? -19.75 5.77 24.219 1 98.06 87 LEU A C 1
ATOM 614 O O . LEU A 1 87 ? -19.703 6.941 24.578 1 98.06 87 LEU A O 1
ATOM 618 N N . ARG A 1 88 ? -19.375 4.781 24.922 1 98.19 88 ARG A N 1
ATOM 619 C CA . ARG A 1 88 ? -18.609 4.988 26.141 1 98.19 88 ARG A CA 1
ATOM 620 C C . ARG A 1 88 ? -17.156 5.301 25.828 1 98.19 88 ARG A C 1
ATOM 622 O O . ARG A 1 88 ? -16.375 4.395 25.531 1 98.19 88 ARG A O 1
ATOM 629 N N . VAL A 1 89 ? -16.75 6.598 26.016 1 98.56 89 VAL A N 1
ATOM 630 C CA . VAL A 1 89 ? -15.453 7.047 25.516 1 98.56 89 VAL A CA 1
ATOM 631 C C . VAL A 1 89 ? -14.602 7.547 26.688 1 98.56 89 VAL A C 1
ATOM 633 O O . VAL A 1 89 ? -15.109 8.219 27.578 1 98.56 89 VAL A O 1
ATOM 636 N N . GLY A 1 90 ? -13.359 7.105 26.734 1 98 90 GLY A N 1
ATOM 637 C CA . GLY A 1 90 ? -12.359 7.664 27.641 1 98 90 GLY A CA 1
ATOM 638 C C . GLY A 1 90 ? -11.234 8.383 26.906 1 98 90 GLY A C 1
ATOM 639 O O . GLY A 1 90 ? -10.969 8.102 25.734 1 98 90 GLY A O 1
ATOM 640 N N . ILE A 1 91 ? -10.602 9.414 27.594 1 98.12 91 ILE A N 1
ATOM 641 C CA . ILE A 1 91 ? -9.414 10.094 27.078 1 98.12 91 ILE A CA 1
ATOM 642 C C . ILE A 1 91 ? -8.273 9.961 28.094 1 98.12 91 ILE A C 1
ATOM 644 O O . ILE A 1 91 ? -8.477 10.148 29.297 1 98.12 91 ILE A O 1
ATOM 648 N N . ILE A 1 92 ? -7.156 9.586 27.578 1 96.75 92 ILE A N 1
ATOM 649 C CA . ILE A 1 92 ? -5.941 9.602 28.391 1 96.75 92 ILE A CA 1
ATOM 650 C C . ILE A 1 92 ? -5.047 10.758 27.953 1 96.75 92 ILE A C 1
ATOM 652 O O . ILE A 1 92 ? -4.797 10.945 26.766 1 96.75 92 ILE A O 1
ATOM 656 N N . GLU A 1 93 ? -4.633 11.547 28.844 1 95.19 93 GLU A N 1
ATOM 657 C CA . GLU A 1 93 ? -3.75 12.68 28.594 1 95.19 93 GLU A CA 1
ATOM 658 C C . GLU A 1 93 ? -2.674 12.789 29.672 1 95.19 93 GLU A C 1
ATOM 660 O O . GLU A 1 93 ? -2.979 12.758 30.875 1 95.19 93 GLU A O 1
ATOM 665 N N . ARG A 1 94 ? -1.459 12.844 29.219 1 91.81 94 ARG A N 1
ATOM 666 C CA . ARG A 1 94 ? -0.323 12.875 30.125 1 91.81 94 ARG A CA 1
ATOM 667 C C . ARG A 1 94 ? -0.354 14.133 31 1 91.81 94 ARG A C 1
ATOM 669 O O . ARG A 1 94 ? 0.055 14.094 32.156 1 91.81 94 ARG A O 1
ATOM 676 N N . ASN A 1 95 ? -0.785 15.242 30.438 1 88.56 95 ASN A N 1
ATOM 677 C CA . ASN A 1 95 ? -0.905 16.516 31.141 1 88.56 95 ASN A CA 1
ATOM 678 C C . ASN A 1 95 ? -2.363 16.844 31.438 1 88.56 95 ASN A C 1
ATOM 680 O O . ASN A 1 95 ? -3.148 15.977 31.812 1 88.56 95 ASN A O 1
ATOM 684 N N . ILE A 1 96 ? -2.617 18.047 31.375 1 91 96 ILE A N 1
ATOM 685 C CA . ILE A 1 96 ? -4 18.5 31.453 1 91 96 ILE A CA 1
ATOM 686 C C . ILE A 1 96 ? -4.508 18.859 30.062 1 91 96 ILE A C 1
ATOM 688 O O . ILE A 1 96 ? -3.746 19.359 29.219 1 91 96 ILE A O 1
ATOM 692 N N . ILE A 1 97 ? -5.742 18.516 29.812 1 93.31 97 ILE A N 1
ATOM 693 C CA . ILE A 1 97 ? -6.332 18.891 28.531 1 93.31 97 ILE A CA 1
ATOM 694 C C . ILE A 1 97 ? -6.645 20.391 28.531 1 93.31 97 ILE A C 1
ATOM 696 O O . ILE A 1 97 ? -7.605 20.828 29.172 1 93.31 97 ILE A O 1
ATOM 700 N N . LYS A 1 98 ? -5.816 21.062 27.844 1 91.31 98 LYS A N 1
ATOM 701 C CA . LYS A 1 98 ? -5.93 22.516 27.781 1 91.31 98 LYS A CA 1
ATOM 702 C C . LYS A 1 98 ? -5.398 23.031 26.453 1 91.31 98 LYS A C 1
ATOM 704 O O . LYS A 1 98 ? -4.383 22.547 25.938 1 91.31 98 LYS A O 1
ATOM 709 N N . GLY A 1 99 ? -6.121 24.016 25.906 1 89.44 99 GLY A N 1
ATOM 710 C CA . GLY A 1 99 ? -5.645 24.641 24.688 1 89.44 99 GLY A CA 1
ATOM 711 C C . GLY A 1 99 ? -4.57 25.688 24.938 1 89.44 99 GLY A C 1
ATOM 712 O O . GLY A 1 99 ? -4.523 26.297 26 1 89.44 99 GLY A O 1
ATOM 713 N N . ARG A 1 100 ? -3.783 25.922 23.969 1 85.88 100 ARG A N 1
ATOM 714 C CA . ARG A 1 100 ? -2.738 26.938 24.062 1 85.88 100 ARG A CA 1
ATOM 715 C C . ARG A 1 100 ? -3.322 28.344 23.938 1 85.88 100 ARG A C 1
ATOM 717 O O . ARG A 1 100 ? -4.492 28.5 23.578 1 85.88 100 ARG A O 1
ATOM 724 N N . GLU A 1 101 ? -2.469 29.281 24.188 1 84.25 101 GLU A N 1
ATOM 725 C CA . GLU A 1 101 ? -2.879 30.688 24.125 1 84.25 101 GLU A CA 1
ATOM 726 C C . GLU A 1 101 ? -2.893 31.188 22.688 1 84.25 101 GLU A C 1
ATOM 728 O O . GLU A 1 101 ? -3.777 31.953 22.297 1 84.25 101 GLU A O 1
ATOM 733 N N . GLN A 1 102 ? -1.886 30.703 22.016 1 86.81 102 GLN A N 1
ATOM 734 C CA . GLN A 1 102 ? -1.762 31.172 20.625 1 86.81 102 GLN A CA 1
ATOM 735 C C . GLN A 1 102 ? -2.965 30.734 19.797 1 86.81 102 GLN A C 1
ATOM 737 O O . GLN A 1 102 ? -3.381 29.578 19.859 1 86.81 102 GLN A O 1
ATOM 742 N N . GLU A 1 103 ? -3.504 31.609 18.984 1 92.56 103 GLU A N 1
ATOM 743 C CA . GLU A 1 103 ? -4.711 31.359 18.203 1 92.56 103 GLU A CA 1
ATOM 744 C C . GLU A 1 103 ? -4.457 30.312 17.125 1 92.56 103 GLU A C 1
ATOM 746 O O . GLU A 1 103 ? -3.342 30.203 16.609 1 92.56 103 GLU A O 1
ATOM 751 N N . TRP A 1 104 ? -5.492 29.562 16.828 1 93.31 104 TRP A N 1
ATOM 752 C CA . TRP A 1 104 ? -5.547 28.781 15.594 1 93.31 104 TRP A CA 1
ATOM 753 C C . TRP A 1 104 ? -6.281 29.547 14.492 1 93.31 104 TRP A C 1
ATOM 755 O O . TRP A 1 104 ? -7.395 30.031 14.711 1 93.31 104 TRP A O 1
ATOM 765 N N . ASN A 1 105 ? -5.648 29.719 13.398 1 94.62 105 ASN A N 1
ATOM 766 C CA . ASN A 1 105 ? -6.297 30.406 12.289 1 94.62 105 ASN A CA 1
ATOM 767 C C . ASN A 1 105 ? -7.062 29.438 11.391 1 94.62 105 ASN A C 1
ATOM 769 O O . ASN A 1 105 ? -6.594 28.328 11.133 1 94.62 105 ASN A O 1
ATOM 773 N N . ILE A 1 106 ? -8.227 29.812 10.992 1 94.94 106 ILE A N 1
ATOM 774 C CA . ILE A 1 106 ? -9.094 28.953 10.203 1 94.94 106 ILE A CA 1
ATOM 775 C C . ILE A 1 106 ? -10.117 29.797 9.445 1 94.94 106 ILE A C 1
ATOM 777 O O . ILE A 1 106 ? -10.32 30.969 9.766 1 94.94 106 ILE A O 1
ATOM 781 N N . SER A 1 107 ? -10.656 29.312 8.398 1 94.31 107 SER A N 1
ATOM 782 C CA . SER A 1 107 ? -11.773 29.953 7.707 1 94.31 107 SER A CA 1
ATOM 783 C C . SER A 1 107 ? -13.109 29.594 8.359 1 94.31 107 SER A C 1
ATOM 785 O O . SER A 1 107 ? -13.266 28.484 8.891 1 94.31 107 SER A O 1
ATOM 787 N N . ARG A 1 108 ? -13.992 30.453 8.297 1 94.12 108 ARG A N 1
ATOM 788 C CA . ARG A 1 108 ? -15.297 30.219 8.906 1 94.12 108 ARG A CA 1
ATOM 789 C C . ARG A 1 108 ? -15.945 28.969 8.328 1 94.12 108 ARG A C 1
ATOM 791 O O . ARG A 1 108 ? -16.547 28.172 9.062 1 94.12 108 ARG A O 1
ATOM 798 N N . LYS A 1 109 ? -15.852 28.844 7.047 1 91.62 109 LYS A N 1
ATOM 799 C CA . LYS A 1 109 ? -16.438 27.672 6.391 1 91.62 109 LYS A CA 1
ATOM 800 C C . LYS A 1 109 ? -15.891 26.375 6.988 1 91.62 109 LYS A C 1
ATOM 802 O O . LYS A 1 109 ? -16.641 25.406 7.172 1 91.62 109 LYS A O 1
ATOM 807 N N . GLU A 1 110 ? -14.625 26.297 7.234 1 92.12 110 GLU A N 1
ATOM 808 C CA . GLU A 1 110 ? -13.992 25.109 7.82 1 92.12 110 GLU A CA 1
ATOM 809 C C . GLU A 1 110 ? -14.461 24.891 9.258 1 92.12 110 GLU A C 1
ATOM 811 O O . GLU A 1 110 ? -14.695 23.766 9.68 1 92.12 110 GLU A O 1
ATOM 816 N N . LEU A 1 111 ? -14.586 25.969 9.945 1 93.25 111 LEU A N 1
ATOM 817 C CA . LEU A 1 111 ? -15.031 25.906 11.336 1 93.25 111 LEU A CA 1
ATOM 818 C C . LEU A 1 111 ? -16.469 25.391 11.43 1 93.25 111 LEU A C 1
ATOM 820 O O . LEU A 1 111 ? -16.828 24.719 12.391 1 93.25 111 LEU A O 1
ATOM 824 N N . MET A 1 112 ? -17.25 25.688 10.414 1 94.06 112 MET A N 1
ATOM 825 C CA . MET A 1 112 ? -18.656 25.312 10.391 1 94.06 112 MET A CA 1
ATOM 826 C C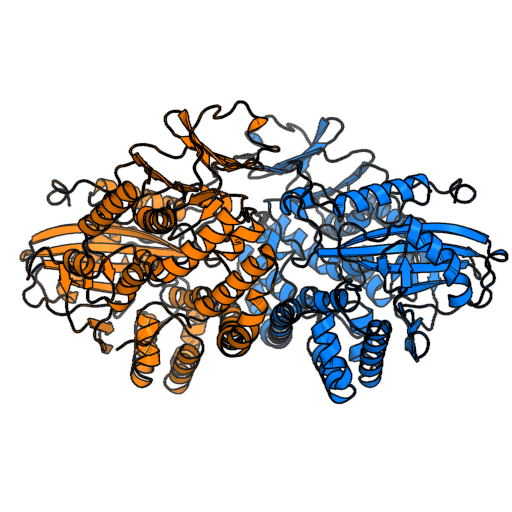 . MET A 1 112 ? -18.812 23.781 10.328 1 94.06 112 MET A C 1
ATOM 828 O O . MET A 1 112 ? -19.859 23.25 10.688 1 94.06 112 MET A O 1
ATOM 832 N N . GLU A 1 113 ? -17.766 23.109 9.945 1 93 113 GLU A N 1
ATOM 833 C CA . GLU A 1 113 ? -17.812 21.641 9.914 1 93 113 GLU A CA 1
ATOM 834 C C . GLU A 1 113 ? -18.078 21.078 11.305 1 93 113 GLU A C 1
ATOM 836 O O . GLU A 1 113 ? -18.781 20.078 11.445 1 93 113 GLU A O 1
ATOM 841 N N . ILE A 1 114 ? -17.5 21.703 12.312 1 94.44 114 ILE A N 1
ATOM 842 C CA . ILE A 1 114 ? -17.672 21.234 13.68 1 94.44 114 ILE A CA 1
ATOM 843 C C . ILE A 1 114 ? -19.109 21.453 14.133 1 94.44 114 ILE A C 1
ATOM 845 O O . ILE A 1 114 ? -19.672 20.641 14.867 1 94.44 114 ILE A O 1
ATOM 849 N N . VAL A 1 115 ? -19.656 22.547 13.664 1 95.56 115 VAL A N 1
ATOM 850 C CA . VAL A 1 115 ? -21.047 22.859 13.984 1 95.56 115 VAL A CA 1
ATOM 851 C C . VAL A 1 115 ? -21.969 21.859 13.305 1 95.56 115 VAL A C 1
ATOM 853 O O . VAL A 1 115 ? -22.922 21.359 13.914 1 95.56 115 VAL A O 1
ATOM 856 N N . GLU A 1 116 ? -21.688 21.562 12.102 1 94.38 116 GLU A N 1
ATOM 857 C CA . GLU A 1 116 ? -22.5 20.641 11.328 1 94.38 116 GLU A CA 1
ATOM 858 C C . GLU A 1 116 ? -22.5 19.25 11.945 1 94.38 116 GLU A C 1
ATOM 860 O O . GLU A 1 116 ? -23.5 18.531 11.883 1 94.38 116 GLU A O 1
ATOM 865 N N . ILE A 1 117 ? -21.422 18.891 12.508 1 94.25 117 ILE A N 1
ATOM 866 C CA . ILE A 1 117 ? -21.297 17.594 13.164 1 94.25 117 ILE A CA 1
ATOM 867 C C . ILE A 1 117 ? -22.125 17.578 14.445 1 94.25 117 ILE A C 1
ATOM 869 O O . ILE A 1 117 ? -22.562 16.516 14.898 1 94.25 117 ILE A O 1
ATOM 873 N N . GLY A 1 118 ? -22.266 18.781 15.102 1 94 118 GLY A N 1
ATOM 874 C CA . GLY A 1 118 ? -23.188 18.891 16.219 1 94 118 GLY A CA 1
ATOM 875 C C . GLY A 1 118 ? -22.484 19 17.562 1 94 118 GLY A C 1
ATOM 876 O O . GLY A 1 118 ? -23.125 18.906 18.609 1 94 118 GLY A O 1
ATOM 877 N N . ILE A 1 119 ? -21.203 19.25 17.562 1 95.81 119 ILE A N 1
ATOM 878 C CA . ILE A 1 119 ? -20.531 19.25 18.859 1 95.81 119 ILE A CA 1
ATOM 879 C C . ILE A 1 119 ? -20.219 20.688 19.266 1 95.81 119 ILE A C 1
ATOM 881 O O . ILE A 1 119 ? -19.672 20.922 20.359 1 95.81 119 ILE A O 1
ATOM 885 N N . LEU A 1 120 ? -20.5 21.609 18.469 1 96.38 120 LEU A N 1
ATOM 886 C CA . LEU A 1 120 ? -20.375 23.031 18.75 1 96.38 120 LEU A CA 1
ATOM 887 C C . LEU A 1 120 ? -21.562 23.812 18.188 1 96.38 120 LEU A C 1
ATOM 889 O O . LEU A 1 120 ? -21.984 23.578 17.062 1 96.38 120 LEU A O 1
ATOM 893 N N . SER A 1 121 ? -22.156 24.672 18.969 1 96.44 121 SER A N 1
ATOM 894 C CA . SER A 1 121 ? -23.25 25.5 18.453 1 96.44 121 SER A CA 1
ATOM 895 C C . SER A 1 121 ? -22.719 26.75 17.75 1 96.44 121 SER A C 1
ATOM 897 O O . SER A 1 121 ? -21.562 27.125 17.938 1 96.44 121 SER A O 1
ATOM 899 N N . GLU A 1 122 ? -23.531 27.422 17.031 1 96 122 GLU A N 1
ATOM 900 C CA . GLU A 1 122 ? -23.141 28.656 16.359 1 96 122 GLU A CA 1
ATOM 901 C C . GLU A 1 122 ? -22.828 29.75 17.375 1 96 122 GLU A C 1
ATOM 903 O O . GLU A 1 122 ? -21.938 30.578 17.156 1 96 122 GLU A O 1
ATOM 908 N N . ALA A 1 123 ? -23.578 29.719 18.406 1 96.44 123 ALA A N 1
ATOM 909 C CA . ALA A 1 123 ? -23.344 30.703 19.453 1 96.44 123 ALA A CA 1
ATOM 910 C C . ALA A 1 123 ? -21.984 30.5 20.109 1 96.44 123 ALA A C 1
ATOM 912 O O . ALA A 1 123 ? -21.266 31.453 20.375 1 96.44 123 ALA A O 1
ATOM 913 N N . GLU A 1 124 ? -21.672 29.281 20.391 1 96.31 124 GLU A N 1
ATOM 914 C CA . GLU A 1 124 ? -20.375 28.953 20.953 1 96.31 124 GLU A CA 1
ATOM 915 C C . GLU A 1 124 ? -19.25 29.297 19.984 1 96.31 124 GLU A C 1
ATOM 917 O O . GLU A 1 124 ? -18.172 29.719 20.406 1 96.31 124 GLU A O 1
ATOM 922 N N . LEU A 1 125 ? -19.516 29.078 18.766 1 96.5 125 LEU A N 1
ATOM 923 C CA . LEU A 1 125 ? -18.547 29.406 17.719 1 96.5 125 LEU A CA 1
ATOM 924 C C . LEU A 1 125 ? -18.172 30.875 17.781 1 96.5 125 LEU A C 1
ATOM 926 O O . LEU A 1 125 ? -16.984 31.234 17.719 1 96.5 125 LEU A O 1
ATOM 930 N N . GLU A 1 126 ? -19.156 31.719 17.922 1 97 126 GLU A N 1
ATOM 931 C CA . GLU A 1 126 ? -18.906 33.156 18 1 97 126 GLU A CA 1
ATOM 932 C C . GLU A 1 126 ? -18.109 33.5 19.234 1 97 126 GLU A C 1
ATOM 934 O O . GLU A 1 126 ? -17.281 34.406 19.219 1 97 126 GLU A O 1
ATOM 939 N N . GLN A 1 127 ? -18.281 32.719 20.234 1 96.06 127 GLN A N 1
ATOM 940 C CA . GLN A 1 127 ? -17.609 33 21.5 1 96.06 127 GLN A CA 1
ATOM 941 C C . GLN A 1 127 ? -16.125 32.656 21.453 1 96.06 127 GLN A C 1
ATOM 943 O O . GLN A 1 127 ? -15.312 33.219 22.172 1 96.06 127 GLN A O 1
ATOM 948 N N . ILE A 1 128 ? -15.789 31.703 20.609 1 96.69 128 ILE A N 1
ATOM 949 C CA . ILE A 1 128 ? -14.406 31.234 20.609 1 96.69 128 ILE A CA 1
ATOM 950 C C . ILE A 1 128 ? -13.594 32.031 19.594 1 96.69 128 ILE A C 1
ATOM 952 O O . ILE A 1 128 ? -12.367 31.969 19.594 1 96.69 128 ILE A O 1
ATOM 956 N N . ILE A 1 129 ? -14.242 32.812 18.703 1 97.19 129 ILE A N 1
ATOM 957 C CA . ILE A 1 129 ? -13.555 33.688 17.734 1 97.19 129 ILE A CA 1
ATOM 958 C C . ILE A 1 129 ? -12.93 34.875 18.453 1 97.19 129 ILE A C 1
ATOM 960 O O . ILE A 1 129 ? -13.641 35.656 19.078 1 97.19 129 ILE A O 1
ATOM 964 N N . SER A 1 130 ? -11.648 34.969 18.344 1 95.94 130 SER A N 1
ATOM 965 C CA . SER A 1 130 ? -10.922 36.031 19.031 1 95.94 130 SER A CA 1
ATOM 966 C C . SER A 1 130 ? -10.609 37.188 18.078 1 95.94 130 SER A C 1
ATOM 968 O O . SER A 1 130 ? -10.422 38.312 18.516 1 95.94 130 SER A O 1
ATOM 970 N N . SER A 1 131 ? -10.477 36.906 16.812 1 96.5 131 SER A N 1
ATOM 971 C CA . SER A 1 131 ? -10.164 37.938 15.828 1 96.5 131 SER A CA 1
ATOM 972 C C . SER A 1 131 ? -10.727 37.562 14.461 1 96.5 131 SER A C 1
ATOM 974 O O . SER A 1 131 ? -10.938 36.406 14.164 1 96.5 131 SER A O 1
ATOM 976 N N . ASP A 1 132 ? -11.094 38.469 13.719 1 96.5 132 ASP A N 1
ATOM 977 C CA . ASP A 1 132 ? -11.609 38.406 12.359 1 96.5 132 ASP A CA 1
ATOM 978 C C . ASP A 1 132 ? -11.016 39.531 11.492 1 96.5 132 ASP A C 1
ATOM 980 O O . ASP A 1 132 ? -11.172 40.719 11.805 1 96.5 132 ASP A O 1
ATOM 984 N N . PHE A 1 133 ? -10.266 39.219 10.523 1 97.69 133 PHE A N 1
ATOM 985 C CA . PHE A 1 133 ? -9.547 40.188 9.719 1 97.69 133 PHE A CA 1
ATOM 986 C C . PHE A 1 133 ? -9.656 39.875 8.234 1 97.69 133 PHE A C 1
ATOM 988 O O . PHE A 1 133 ? -9.75 38.688 7.859 1 97.69 133 PHE A O 1
ATOM 995 N N . ASN A 1 134 ? -9.648 40.844 7.438 1 96.75 134 ASN A N 1
ATOM 996 C CA . ASN A 1 134 ? -9.719 40.812 5.98 1 96.75 134 ASN A CA 1
ATOM 997 C C . ASN A 1 134 ? -9.203 42.125 5.363 1 96.75 134 ASN A C 1
ATOM 999 O O . ASN A 1 134 ? -9.312 43.188 5.969 1 96.75 134 ASN A O 1
ATOM 1003 N N . PRO A 1 135 ? -8.672 42.031 4.129 1 97.94 135 PRO A N 1
ATOM 1004 C CA . PRO A 1 135 ? -8.406 40.844 3.291 1 97.94 135 PRO A CA 1
ATOM 1005 C C . PRO A 1 135 ? -7.137 40.125 3.703 1 97.94 135 PRO A C 1
ATOM 1007 O O . PRO A 1 135 ? -6.453 40.531 4.641 1 97.94 135 PRO A O 1
ATOM 1010 N N . ASN A 1 136 ? -6.844 39 3.064 1 97.62 136 ASN A N 1
ATOM 1011 C CA . ASN A 1 136 ? -5.688 38.156 3.332 1 97.62 136 ASN A CA 1
ATOM 1012 C C . ASN A 1 136 ? -4.758 38.062 2.125 1 97.62 136 ASN A C 1
ATOM 1014 O O . ASN A 1 136 ? -5.219 37.906 0.991 1 97.62 136 ASN A O 1
ATOM 1018 N N . ARG A 1 137 ? -3.523 38.125 2.346 1 98 137 ARG A N 1
ATOM 1019 C CA . ARG A 1 137 ? -2.551 38.344 1.277 1 98 137 ARG A CA 1
ATOM 1020 C C . ARG A 1 137 ? -1.739 37.094 1.018 1 98 137 ARG A C 1
ATOM 1022 O O . ARG A 1 137 ? -1.336 36.406 1.958 1 98 137 ARG A O 1
ATOM 1029 N N . CYS A 1 138 ? -1.563 36.719 -0.226 1 98.12 138 CYS A N 1
ATOM 1030 C CA . CYS A 1 138 ? -0.466 35.906 -0.728 1 98.12 138 CYS A CA 1
ATOM 1031 C C . CYS A 1 138 ? 0.571 36.75 -1.444 1 98.12 138 CYS A C 1
ATOM 1033 O O . CYS A 1 138 ? 0.311 37.281 -2.531 1 98.12 138 CYS A O 1
ATOM 1035 N N . GLY A 1 139 ? 1.727 36.844 -0.838 1 98.06 139 GLY A N 1
ATOM 1036 C CA . GLY A 1 139 ? 2.721 37.75 -1.377 1 98.06 139 GLY A CA 1
ATOM 1037 C C . GLY A 1 139 ? 3.998 37.062 -1.807 1 98.06 139 GLY A C 1
ATOM 1038 O O . GLY A 1 139 ? 4.387 36.062 -1.227 1 98.06 139 GLY A O 1
ATOM 1039 N N . PHE A 1 140 ? 4.578 37.625 -2.768 1 98.19 140 PHE A N 1
ATOM 1040 C CA . PHE A 1 140 ? 5.84 37.156 -3.332 1 98.19 140 PHE A CA 1
ATOM 1041 C C . PHE A 1 140 ? 6.824 38.312 -3.482 1 98.19 140 PHE A C 1
ATOM 1043 O O . PHE A 1 140 ? 6.676 39.156 -4.379 1 98.19 140 PHE A O 1
ATOM 1050 N N . GLU A 1 141 ? 7.84 38.281 -2.691 1 96.94 141 GLU A N 1
ATOM 1051 C CA . GLU A 1 141 ? 8.75 39.406 -2.561 1 96.94 141 GLU A CA 1
ATOM 1052 C C . GLU A 1 141 ? 9.328 39.812 -3.916 1 96.94 141 GLU A C 1
ATOM 1054 O O . GLU A 1 141 ? 9.828 38.969 -4.66 1 96.94 141 GLU A O 1
ATOM 1059 N N . ASP A 1 142 ? 9.227 41.125 -4.262 1 95.62 142 ASP A N 1
ATOM 1060 C CA . ASP A 1 142 ? 9.75 41.781 -5.465 1 95.62 142 ASP A CA 1
ATOM 1061 C C . ASP A 1 142 ? 9.016 41.281 -6.711 1 95.62 142 ASP A C 1
ATOM 1063 O O . ASP A 1 142 ? 9.516 41.406 -7.828 1 95.62 142 ASP A O 1
ATOM 1067 N N . LYS A 1 143 ? 7.938 40.656 -6.535 1 96.06 143 LYS A N 1
ATOM 1068 C CA . LYS A 1 143 ? 7.137 40.188 -7.664 1 96.06 143 LYS A CA 1
ATOM 1069 C C . LYS A 1 143 ? 5.715 40.719 -7.59 1 96.06 143 LYS A C 1
ATOM 1071 O O . LYS A 1 143 ? 5.41 41.75 -8.188 1 96.06 143 LYS A O 1
ATOM 1076 N N . GLY A 1 144 ? 4.879 40.156 -6.738 1 95.88 144 GLY A N 1
ATOM 1077 C CA . GLY A 1 144 ? 3.516 40.656 -6.645 1 95.88 144 GLY A CA 1
ATOM 1078 C C . GLY A 1 144 ? 2.746 40.062 -5.48 1 95.88 144 GLY A C 1
ATOM 1079 O O . GLY A 1 144 ? 3.32 39.375 -4.648 1 95.88 144 GLY A O 1
ATOM 1080 N N . GLU A 1 145 ? 1.523 40.5 -5.359 1 97.31 145 GLU A N 1
ATOM 1081 C CA . GLU A 1 145 ? 0.645 40.062 -4.281 1 97.31 145 GLU A CA 1
ATOM 1082 C C . GLU A 1 145 ? -0.75 39.719 -4.805 1 97.31 145 GLU A C 1
ATOM 1084 O O . GLU A 1 145 ? -1.2 40.312 -5.793 1 97.31 145 GLU A O 1
ATOM 1089 N N . ILE A 1 146 ? -1.319 38.781 -4.199 1 97.5 146 ILE A N 1
ATOM 1090 C CA . ILE A 1 146 ? -2.701 38.375 -4.445 1 97.5 146 ILE A CA 1
ATOM 1091 C C . ILE A 1 146 ? -3.51 38.5 -3.156 1 97.5 146 ILE A C 1
ATOM 1093 O O . ILE A 1 146 ? -3.084 38 -2.104 1 97.5 146 ILE A O 1
ATOM 1097 N N . TRP A 1 147 ? -4.629 39.188 -3.232 1 97.44 147 TRP A N 1
ATOM 1098 C CA . TRP A 1 147 ? -5.469 39.406 -2.061 1 97.44 147 TRP A CA 1
ATOM 1099 C C . TRP A 1 147 ? -6.766 38.594 -2.162 1 97.44 147 TRP A C 1
ATOM 1101 O O . TRP A 1 147 ? -7.387 38.562 -3.227 1 97.44 147 TRP A O 1
ATOM 1111 N N . VAL A 1 148 ? -7.078 37.906 -1.119 1 96.56 148 VAL A N 1
ATOM 1112 C CA . VAL A 1 148 ? -8.305 37.094 -1.056 1 96.56 148 VAL A CA 1
ATOM 1113 C C . VAL A 1 148 ? -9.07 37.438 0.216 1 96.56 148 VAL A C 1
ATOM 1115 O O . VAL A 1 148 ? -8.555 38.125 1.103 1 96.56 148 VAL A O 1
ATOM 1118 N N . GLU A 1 149 ? -10.328 37.031 0.213 1 96.38 149 GLU A N 1
ATOM 1119 C CA . GLU A 1 149 ? -11.164 37.25 1.392 1 96.38 149 GLU A CA 1
ATOM 1120 C C . GLU A 1 149 ? -11.617 35.938 2.008 1 96.38 149 GLU A C 1
ATOM 1122 O O . GLU A 1 149 ? -11.766 34.938 1.303 1 96.38 149 GLU A O 1
ATOM 1127 N N . ASN A 1 150 ? -11.711 35.906 3.324 1 95.44 150 ASN A N 1
ATOM 1128 C CA . ASN A 1 150 ? -12.352 34.844 4.082 1 95.44 150 ASN A CA 1
ATOM 1129 C C . ASN A 1 150 ? -11.539 33.562 4.016 1 95.44 150 ASN A C 1
ATOM 1131 O O . ASN A 1 150 ? -12.109 32.469 3.924 1 95.44 150 ASN A O 1
ATOM 1135 N N . ILE A 1 151 ? -10.266 33.688 3.928 1 94.94 151 ILE A N 1
ATOM 1136 C CA . ILE A 1 151 ? -9.352 32.562 4.012 1 94.94 151 ILE A CA 1
ATOM 1137 C C . ILE A 1 151 ? -8.422 32.719 5.211 1 94.94 151 ILE A C 1
ATOM 1139 O O . ILE A 1 151 ? -7.645 33.688 5.266 1 94.94 151 ILE A O 1
ATOM 1143 N N . LEU A 1 152 ? -8.523 31.781 6.109 1 95.06 152 LEU A N 1
ATOM 1144 C CA . LEU A 1 152 ? -7.727 31.828 7.332 1 95.06 152 LEU A CA 1
ATOM 1145 C C . LEU A 1 152 ? -7.898 33.188 8.039 1 95.06 152 LEU A C 1
ATOM 1147 O O . LEU A 1 152 ? -6.957 33.688 8.656 1 95.06 152 LEU A O 1
ATOM 1151 N N . ASN A 1 153 ? -9.07 33.719 7.961 1 96.69 153 ASN A N 1
ATOM 1152 C CA . ASN A 1 153 ? -9.305 35.094 8.414 1 96.69 153 ASN A CA 1
ATOM 1153 C C . ASN A 1 153 ? -9.758 35.125 9.875 1 96.69 153 ASN A C 1
ATOM 1155 O O . ASN A 1 153 ? -9.922 36.188 10.453 1 96.69 153 ASN A O 1
ATOM 1159 N N . LEU A 1 154 ? -9.961 33.969 10.414 1 96.81 154 LEU A N 1
ATOM 1160 C CA . LEU A 1 154 ? -10.406 33.938 11.797 1 96.81 154 LEU A CA 1
ATOM 1161 C C . LEU A 1 154 ? -9.297 33.438 12.719 1 96.81 154 LEU A C 1
ATOM 1163 O O . LEU A 1 154 ? -8.586 32.469 12.375 1 96.81 154 LEU A O 1
ATOM 1167 N N . GLY A 1 155 ? -9.07 34.094 13.82 1 96.75 155 GLY A N 1
ATOM 1168 C CA . GLY A 1 155 ? -8.328 33.562 14.945 1 96.75 155 GLY A CA 1
ATOM 1169 C C . GLY A 1 155 ? -9.219 33 16.047 1 96.75 155 GLY A C 1
ATOM 1170 O O . GLY A 1 155 ? -10.039 33.719 16.609 1 96.75 155 GLY A O 1
ATOM 1171 N N . ILE A 1 156 ? -9.055 31.734 16.25 1 96.06 156 ILE A N 1
ATOM 1172 C CA . ILE A 1 156 ? -9.859 31.094 17.297 1 96.06 156 ILE A CA 1
ATOM 1173 C C . ILE A 1 156 ? -9 30.844 18.531 1 96.06 156 ILE A C 1
ATOM 1175 O O . ILE A 1 156 ? -7.805 30.547 18.422 1 96.06 156 ILE A O 1
ATOM 1179 N N . SER A 1 157 ? -9.625 30.938 19.703 1 95.44 157 SER A N 1
ATOM 1180 C CA . SER A 1 157 ? -8.945 30.641 20.953 1 95.44 157 SER A CA 1
ATOM 1181 C C . SER A 1 157 ? -8.953 29.141 21.234 1 95.44 157 SER A C 1
ATOM 1183 O O . SER A 1 157 ? -9.984 28.562 21.594 1 95.44 157 SER A O 1
ATOM 1185 N N . PRO A 1 158 ? -7.816 28.531 21.141 1 93.88 158 PRO A N 1
ATOM 1186 C CA . PRO A 1 158 ? -7.777 27.109 21.484 1 93.88 158 PRO A CA 1
ATOM 1187 C C . PRO A 1 158 ? -8.164 26.844 22.938 1 93.88 158 PRO A C 1
ATOM 1189 O O . PRO A 1 158 ? -8.805 25.828 23.234 1 93.88 158 PRO A O 1
ATOM 1192 N N . ALA A 1 159 ? -7.75 27.75 23.812 1 93.12 159 ALA A N 1
ATOM 1193 C CA . ALA A 1 159 ? -8.078 27.594 25.234 1 93.12 159 ALA A CA 1
ATOM 1194 C C . ALA A 1 159 ? -9.594 27.531 25.438 1 93.12 159 ALA A C 1
ATOM 1196 O O . ALA A 1 159 ? -10.094 26.625 26.125 1 93.12 159 ALA A O 1
ATOM 1197 N N . LYS A 1 160 ? -10.297 28.422 24.828 1 95.75 160 LYS A N 1
ATOM 1198 C CA . LYS A 1 160 ? -11.75 28.453 24.969 1 95.75 160 LYS A CA 1
ATOM 1199 C C . LYS A 1 160 ? -12.398 27.266 24.266 1 95.75 160 LYS A C 1
ATOM 1201 O O . LYS A 1 160 ? -13.32 26.641 24.797 1 95.75 160 LYS A O 1
ATOM 1206 N N . LEU A 1 161 ? -11.938 26.984 23.109 1 96.44 161 LEU A N 1
ATOM 1207 C CA . LEU A 1 161 ? -12.523 25.906 22.312 1 96.44 161 LEU A CA 1
ATOM 1208 C C . LEU A 1 161 ? -12.344 24.562 23 1 96.44 161 LEU A C 1
ATOM 1210 O O . LEU A 1 161 ? -13.289 23.781 23.109 1 96.44 161 LEU A O 1
ATOM 1214 N N . VAL A 1 162 ? -11.141 24.25 23.469 1 95.94 162 VAL A N 1
ATOM 1215 C CA . VAL A 1 162 ? -10.844 22.984 24.109 1 95.94 162 VAL A CA 1
ATOM 1216 C C . VAL A 1 162 ? -11.625 22.859 25.422 1 95.94 162 VAL A C 1
ATOM 1218 O O . VAL A 1 162 ? -12.125 21.797 25.766 1 95.94 162 VAL A O 1
ATOM 1221 N N . GLU A 1 163 ? -11.719 23.969 26.125 1 96.06 163 GLU A N 1
ATOM 1222 C CA . GLU A 1 163 ? -12.508 23.969 27.359 1 96.06 163 GLU A CA 1
ATOM 1223 C C . GLU A 1 163 ? -13.977 23.672 27.078 1 96.06 163 GLU A C 1
ATOM 1225 O O . GLU A 1 163 ? -14.609 22.891 27.797 1 96.06 163 GLU A O 1
ATOM 1230 N N . THR A 1 164 ? -14.469 24.328 26.078 1 96.81 164 THR A N 1
ATOM 1231 C CA . THR A 1 164 ? -15.852 24.094 25.672 1 96.81 164 THR A CA 1
ATOM 1232 C C . THR A 1 164 ? -16.062 22.625 25.297 1 96.81 164 THR A C 1
ATOM 1234 O O . THR A 1 164 ? -17.047 22 25.703 1 96.81 164 THR A O 1
ATOM 1237 N N . MET A 1 165 ? -15.156 22.062 24.578 1 96.88 165 MET A N 1
ATOM 1238 C CA . MET A 1 165 ? -15.234 20.672 24.156 1 96.88 165 MET A CA 1
ATOM 1239 C C . MET A 1 165 ? -15.133 19.734 25.359 1 96.88 165 MET A C 1
ATOM 1241 O O . MET A 1 165 ? -15.82 18.719 25.422 1 96.88 165 MET A O 1
ATOM 1245 N N . LYS A 1 166 ? -14.211 20.078 26.234 1 96.75 166 LYS A N 1
ATOM 1246 C CA . LYS A 1 166 ? -14.047 19.281 27.453 1 96.75 166 LYS A CA 1
ATOM 1247 C C . LYS A 1 166 ? -15.344 19.219 28.25 1 96.75 166 LYS A C 1
ATOM 1249 O O . LYS A 1 166 ? -15.75 18.141 28.688 1 96.75 166 LYS A O 1
ATOM 1254 N N . GLU A 1 167 ? -15.953 20.312 28.438 1 96.81 167 GLU A N 1
ATOM 1255 C CA . GLU A 1 167 ? -17.219 20.359 29.156 1 96.81 167 GLU A CA 1
ATOM 1256 C C . GLU A 1 167 ? -18.281 19.531 28.469 1 96.81 167 GLU A C 1
ATOM 1258 O O . GLU A 1 167 ? -19.016 18.781 29.125 1 96.81 167 GLU A O 1
ATOM 1263 N N . ARG A 1 168 ? -18.375 19.703 27.219 1 96.75 168 ARG A N 1
ATOM 1264 C CA . ARG A 1 168 ? -19.359 18.953 26.453 1 96.75 168 ARG A CA 1
ATOM 1265 C C . ARG A 1 168 ? -19.078 17.453 26.531 1 96.75 168 ARG A C 1
ATOM 1267 O O . ARG A 1 168 ? -20 16.641 26.625 1 96.75 168 ARG A O 1
ATOM 1274 N N . PHE A 1 169 ? -17.844 17.062 26.453 1 97.75 169 PHE A N 1
ATOM 1275 C CA . PHE A 1 169 ? -17.422 15.664 26.531 1 97.75 169 PHE A CA 1
ATOM 1276 C C . PHE A 1 169 ? -17.844 15.047 27.859 1 97.75 169 PHE A C 1
ATOM 1278 O O . PHE A 1 169 ? -18.438 13.961 27.891 1 97.75 169 PHE A O 1
ATOM 1285 N N . ILE A 1 170 ? -17.594 15.758 28.906 1 97.31 170 ILE A N 1
ATOM 1286 C CA . ILE A 1 170 ? -17.953 15.289 30.234 1 97.31 170 ILE A CA 1
ATOM 1287 C C . ILE A 1 170 ? -19.469 15.195 30.375 1 97.31 170 ILE A C 1
ATOM 1289 O O . ILE A 1 170 ? -20 14.211 30.891 1 97.31 170 ILE A O 1
ATOM 1293 N N . SER A 1 171 ? -20.094 16.156 29.859 1 96.38 171 SER A N 1
ATOM 1294 C CA . SER A 1 171 ? -21.562 16.203 29.938 1 96.38 171 SER A CA 1
ATOM 1295 C C . SER A 1 171 ? -22.188 15.047 29.156 1 96.38 171 SER A C 1
ATOM 1297 O O . SER A 1 171 ? -23.281 14.586 29.5 1 96.38 171 SER A O 1
ATOM 1299 N N . SER A 1 172 ? -21.531 14.586 28.125 1 95.44 172 SER A N 1
ATOM 1300 C CA . SER A 1 172 ? -22.062 13.5 27.297 1 95.44 172 SER A CA 1
ATOM 1301 C C . SER A 1 172 ? -21.703 12.133 27.891 1 95.44 172 SER A C 1
ATOM 1303 O O . SER A 1 172 ? -22 11.102 27.297 1 95.44 172 SER A O 1
ATOM 1305 N N . GLY A 1 173 ? -21.016 12.133 29.016 1 95.19 173 GLY A N 1
ATOM 1306 C CA . GLY A 1 173 ? -20.703 10.891 29.719 1 95.19 173 GLY A CA 1
ATOM 1307 C C . GLY A 1 173 ? -19.281 10.43 29.516 1 95.19 173 GLY A C 1
ATOM 1308 O O . GLY A 1 173 ? -18.906 9.328 29.922 1 95.19 173 GLY A O 1
ATOM 1309 N N . GLY A 1 174 ? -18.469 11.227 28.891 1 97.44 174 GLY A N 1
ATOM 1310 C CA . GLY A 1 174 ? -17.078 10.875 28.672 1 97.44 174 GLY A CA 1
ATOM 1311 C C . GLY A 1 174 ? -16.25 10.906 29.953 1 97.44 174 GLY A C 1
ATOM 1312 O O . GLY A 1 174 ? -16.609 11.609 30.906 1 97.44 174 GLY A O 1
ATOM 1313 N N . THR A 1 175 ? -15.234 10.109 29.984 1 97.25 175 THR A N 1
ATOM 1314 C CA . THR A 1 175 ? -14.328 10.062 31.141 1 97.25 175 THR A CA 1
ATOM 1315 C C . THR A 1 175 ? -12.93 10.539 30.734 1 97.25 175 THR A C 1
ATOM 1317 O O . THR A 1 175 ? -12.398 10.117 29.719 1 97.25 175 THR A O 1
ATOM 1320 N N . ILE A 1 176 ? -12.367 11.438 31.547 1 97.25 176 ILE A N 1
ATOM 1321 C CA . ILE A 1 176 ? -11.047 11.984 31.25 1 97.25 176 ILE A CA 1
ATOM 1322 C C . ILE A 1 176 ? -10.047 11.508 32.312 1 97.25 176 ILE A C 1
ATOM 1324 O O . ILE A 1 176 ? -10.297 11.625 33.5 1 97.25 176 ILE A O 1
ATOM 1328 N N . PHE A 1 177 ? -8.977 10.93 31.875 1 95.75 177 PHE A N 1
ATOM 1329 C CA . PHE A 1 177 ? -7.852 10.547 32.719 1 95.75 177 PHE A CA 1
ATOM 1330 C C . PHE A 1 177 ? -6.652 11.453 32.469 1 95.75 177 PHE A C 1
ATOM 1332 O O . PHE A 1 177 ? -5.781 11.133 31.656 1 95.75 177 PHE A O 1
ATOM 1339 N N . GLU A 1 178 ? -6.539 12.555 33.219 1 94.62 178 GLU A N 1
ATOM 1340 C CA . GLU A 1 178 ? -5.422 13.492 33.125 1 9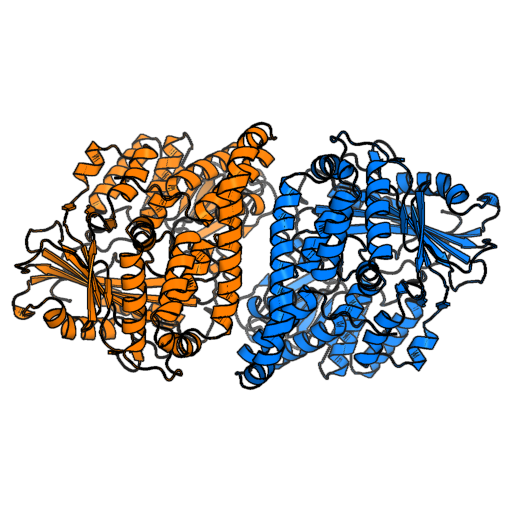4.62 178 GLU A CA 1
ATOM 1341 C C . GLU A 1 178 ? -4.254 13.047 34 1 94.62 178 GLU A C 1
ATOM 1343 O O . GLU A 1 178 ? -4.441 12.336 34.969 1 94.62 178 GLU A O 1
ATOM 1348 N N . GLY A 1 179 ? -3.049 13.43 33.594 1 92.88 179 GLY A N 1
ATOM 1349 C CA . GLY A 1 179 ? -1.86 13.078 34.344 1 92.88 179 GLY A CA 1
ATOM 1350 C C . GLY A 1 179 ? -1.445 11.633 34.156 1 92.88 179 GLY A C 1
ATOM 1351 O O . GLY A 1 179 ? -0.715 11.086 35 1 92.88 179 GLY A O 1
ATOM 1352 N N . LYS A 1 180 ? -2.008 11 33.156 1 93.25 180 LYS A N 1
ATOM 1353 C CA . LYS A 1 180 ? -1.704 9.602 32.875 1 93.25 180 LYS A CA 1
ATOM 1354 C C . LYS A 1 180 ? -1.131 9.43 31.469 1 93.25 180 LYS A C 1
ATOM 1356 O O . LYS A 1 180 ? -1.63 10.031 30.516 1 93.25 180 LYS A O 1
ATOM 1361 N N . SER A 1 181 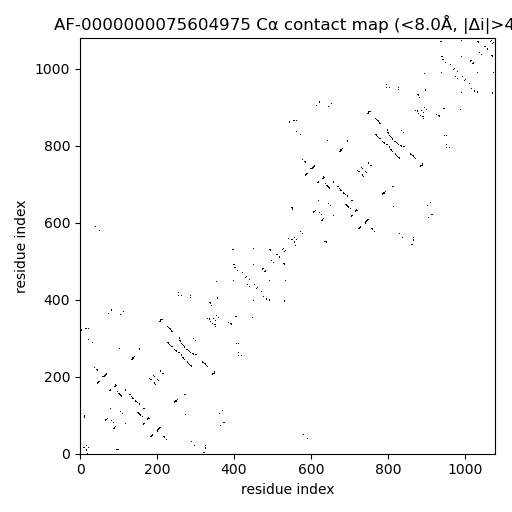? -0.07 8.664 31.422 1 93.25 181 SER A N 1
ATOM 1362 C CA . SER A 1 181 ? 0.567 8.445 30.125 1 93.25 181 SER A CA 1
ATOM 1363 C C . SER A 1 181 ? 0.454 6.992 29.703 1 93.25 181 SER A C 1
ATOM 1365 O O . SER A 1 181 ? 0.427 6.09 30.531 1 93.25 181 SER A O 1
ATOM 1367 N N . LEU A 1 182 ? 0.378 6.793 28.406 1 95.5 182 LEU A N 1
ATOM 1368 C CA . LEU A 1 182 ? 0.349 5.445 27.844 1 95.5 182 LEU A CA 1
ATOM 1369 C C . LEU A 1 182 ? 1.713 4.777 27.969 1 95.5 182 LEU A C 1
ATOM 1371 O O . LEU A 1 182 ? 2.732 5.359 27.594 1 95.5 182 LEU A O 1
ATOM 1375 N N . SER A 1 183 ? 1.732 3.592 28.484 1 95.25 183 SER A N 1
ATOM 1376 C CA . SER A 1 183 ? 2.965 2.814 28.562 1 95.25 183 SER A CA 1
ATOM 1377 C C . SER A 1 183 ? 2.998 1.715 27.516 1 95.25 183 SER A C 1
ATOM 1379 O O . SER A 1 183 ? 3.963 1.606 26.75 1 95.25 183 SER A O 1
ATOM 1381 N N . SER A 1 184 ? 1.95 0.921 27.484 1 95.31 184 SER A N 1
ATOM 1382 C CA . SER A 1 184 ? 1.872 -0.172 26.516 1 95.31 184 SER A CA 1
ATOM 1383 C C . SER A 1 184 ? 0.424 -0.534 26.203 1 95.31 184 SER A C 1
ATOM 1385 O O . SER A 1 184 ? -0.489 -0.146 26.938 1 95.31 184 SER A O 1
ATOM 1387 N N . ILE A 1 185 ? 0.215 -1.188 25.109 1 96.5 185 ILE A N 1
ATOM 1388 C CA . ILE A 1 185 ? -1.094 -1.693 24.719 1 96.5 185 ILE A CA 1
ATOM 1389 C C . ILE A 1 185 ? -1 -3.188 24.406 1 96.5 185 ILE A C 1
ATOM 1391 O O . ILE A 1 185 ? -0.137 -3.617 23.641 1 96.5 185 ILE A O 1
ATOM 1395 N N . TYR A 1 186 ? -1.831 -3.949 25.016 1 93.56 186 TYR A N 1
ATOM 1396 C CA . TYR A 1 186 ? -1.997 -5.367 24.719 1 93.56 186 TYR A CA 1
ATOM 1397 C C . TYR A 1 186 ? -3.277 -5.609 23.922 1 93.56 186 TYR A C 1
ATOM 1399 O O . TYR A 1 186 ? -4.375 -5.336 24.422 1 93.56 186 TYR A O 1
ATOM 1407 N N . VAL A 1 187 ? -3.133 -6.102 22.719 1 93.81 187 VAL A N 1
ATOM 1408 C CA . VAL A 1 187 ? -4.285 -6.301 21.844 1 93.81 187 VAL A CA 1
ATOM 1409 C C . VAL A 1 187 ? -4.695 -7.773 21.859 1 93.81 187 VAL A C 1
ATOM 1411 O O . VAL A 1 187 ? -3.957 -8.641 21.391 1 93.81 187 VAL A O 1
ATOM 1414 N N . TYR A 1 188 ? -5.883 -7.984 22.438 1 90.06 188 TYR A N 1
ATOM 1415 C CA . TYR A 1 188 ? -6.492 -9.312 22.453 1 90.06 188 TYR A CA 1
ATOM 1416 C C . TYR A 1 188 ? -7.469 -9.469 21.297 1 90.06 188 TYR A C 1
ATOM 1418 O O . TYR A 1 188 ? -7.66 -8.547 20.5 1 90.06 188 TYR A O 1
ATOM 1426 N N . ASP A 1 189 ? -8.117 -10.617 21.172 1 85.12 189 ASP A N 1
ATOM 1427 C CA . ASP A 1 189 ? -9.047 -10.891 20.078 1 85.12 189 ASP A CA 1
ATOM 1428 C C . ASP A 1 189 ? -10.297 -10.023 20.203 1 85.12 189 ASP A C 1
ATOM 1430 O O . ASP A 1 189 ? -10.898 -9.648 19.188 1 85.12 189 ASP A O 1
ATOM 1434 N N . ASP A 1 190 ? -10.562 -9.727 21.453 1 90.44 190 ASP A N 1
ATOM 1435 C CA . ASP A 1 190 ? -11.852 -9.078 21.656 1 90.44 190 ASP A CA 1
ATOM 1436 C C . ASP A 1 190 ? -11.688 -7.676 22.234 1 90.44 190 ASP A C 1
ATOM 1438 O O . ASP A 1 190 ? -12.617 -6.867 22.203 1 90.44 190 ASP A O 1
ATOM 1442 N N . ARG A 1 191 ? -10.477 -7.395 22.828 1 94.38 191 ARG A N 1
ATOM 1443 C CA . ARG A 1 191 ? -10.273 -6.113 23.5 1 94.38 191 ARG A CA 1
ATOM 1444 C C . ARG A 1 191 ? -8.828 -5.652 23.375 1 94.38 191 ARG A C 1
ATOM 1446 O O . ARG A 1 191 ? -7.949 -6.438 23.016 1 94.38 191 ARG A O 1
ATOM 1453 N N . ALA A 1 192 ? -8.648 -4.387 23.594 1 96.19 192 ALA A N 1
ATOM 1454 C CA . ALA A 1 192 ? -7.324 -3.812 23.828 1 96.19 192 ALA A CA 1
ATOM 1455 C C . ALA A 1 192 ? -7.18 -3.34 25.266 1 96.19 192 ALA A C 1
ATOM 1457 O O . ALA A 1 192 ? -8.102 -2.742 25.828 1 96.19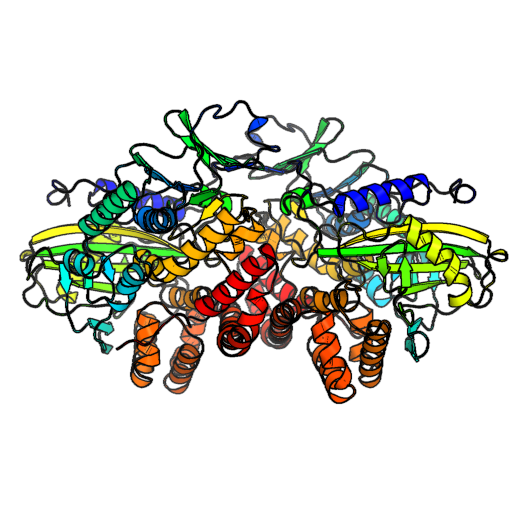 192 ALA A O 1
ATOM 1458 N N . VAL A 1 193 ? -6.07 -3.684 25.859 1 95.94 193 VAL A N 1
ATOM 1459 C CA . VAL A 1 193 ? -5.789 -3.281 27.234 1 95.94 193 VAL A CA 1
ATOM 1460 C C . VAL A 1 193 ? -4.617 -2.303 27.25 1 95.94 193 VAL A C 1
ATOM 1462 O O . VAL A 1 193 ? -3.533 -2.613 26.75 1 95.94 193 VAL A O 1
ATOM 1465 N N . LEU A 1 194 ? -4.879 -1.113 27.828 1 96.5 194 LEU A N 1
ATOM 1466 C CA . LEU A 1 194 ? -3.848 -0.087 27.953 1 96.5 194 LEU A CA 1
ATOM 1467 C C . LEU A 1 194 ? -3.236 -0.109 29.344 1 96.5 194 LEU A C 1
ATOM 1469 O O . LEU A 1 194 ? -3.955 -0.031 30.344 1 96.5 194 LEU A O 1
ATOM 1473 N N . LYS A 1 195 ? -1.955 -0.279 29.328 1 95.12 195 LYS A N 1
ATOM 1474 C CA . LYS A 1 195 ? -1.207 -0.078 30.562 1 95.12 195 LYS A CA 1
ATOM 1475 C C . LYS A 1 195 ? -0.718 1.362 30.688 1 95.12 195 LYS A C 1
ATOM 1477 O O . LYS A 1 195 ? -0.101 1.893 29.766 1 95.12 195 LYS A O 1
ATOM 1482 N N . LEU A 1 196 ? -1.005 2.006 31.75 1 94.38 196 LEU A N 1
ATOM 1483 C CA . LEU A 1 196 ? -0.633 3.4 31.969 1 94.38 196 LEU A CA 1
ATOM 1484 C C . LEU A 1 196 ? 0.621 3.5 32.844 1 94.38 196 LEU A C 1
ATOM 1486 O O . LEU A 1 196 ? 1.062 2.506 33.406 1 94.38 196 LEU A O 1
ATOM 1490 N N . SER A 1 197 ? 1.219 4.648 32.812 1 90.69 197 SER A N 1
ATOM 1491 C CA . SER A 1 197 ? 2.494 4.871 33.5 1 90.69 197 SER A CA 1
ATOM 1492 C C . SER A 1 197 ? 2.375 4.637 35 1 90.69 197 SER A C 1
ATOM 1494 O O . SER A 1 197 ? 3.367 4.328 35.656 1 90.69 197 SER A O 1
ATOM 1496 N N . ASP A 1 198 ? 1.202 4.777 35.625 1 90.62 198 ASP A N 1
ATOM 1497 C CA . ASP A 1 198 ? 1.008 4.52 37.062 1 90.62 198 ASP A CA 1
ATOM 1498 C C . ASP A 1 198 ? 0.584 3.074 37.312 1 90.62 198 ASP A C 1
ATOM 1500 O O . ASP A 1 198 ? 0.081 2.744 38.375 1 90.62 198 ASP A O 1
ATOM 1504 N N . ASP A 1 199 ? 0.584 2.258 36.312 1 88 199 ASP A N 1
ATOM 1505 C CA . ASP A 1 199 ? 0.364 0.815 36.375 1 88 199 ASP A CA 1
ATOM 1506 C C . ASP A 1 199 ? -1.127 0.488 36.406 1 88 199 ASP A C 1
ATOM 1508 O O . ASP A 1 199 ? -1.514 -0.645 36.719 1 88 199 ASP A O 1
ATOM 1512 N N . ASP A 1 200 ? -1.902 1.561 36.156 1 90.38 200 ASP A N 1
ATOM 1513 C CA . ASP A 1 200 ? -3.324 1.301 35.938 1 90.38 200 ASP A CA 1
ATOM 1514 C C . ASP A 1 200 ? -3.568 0.668 34.562 1 90.38 200 ASP A C 1
ATOM 1516 O O . ASP A 1 200 ? -2.746 0.806 33.656 1 90.38 200 ASP A O 1
ATOM 1520 N N . PHE A 1 201 ? -4.699 -0.045 34.531 1 93.12 201 PHE A N 1
ATOM 1521 C CA . PHE A 1 201 ? -5.098 -0.65 33.25 1 93.12 201 PHE A CA 1
ATOM 1522 C C . PHE A 1 201 ? -6.477 -0.162 32.844 1 93.12 201 PHE A C 1
ATOM 1524 O O . PHE A 1 201 ? -7.355 0.041 33.688 1 93.12 201 PHE A O 1
ATOM 1531 N N . LEU A 1 202 ? -6.656 0.118 31.641 1 95 202 LEU A N 1
ATOM 1532 C CA . LEU A 1 202 ? -7.953 0.407 31.031 1 95 202 LEU A CA 1
ATOM 1533 C C . LEU A 1 202 ? -8.234 -0.541 29.875 1 95 202 LEU A C 1
ATOM 1535 O O . LEU A 1 202 ? -7.316 -0.91 29.141 1 95 202 LEU A O 1
ATOM 1539 N N . SER A 1 203 ? -9.422 -0.972 29.734 1 95.25 203 SER A N 1
ATOM 1540 C CA . SER A 1 203 ? -9.805 -1.871 28.641 1 95.25 203 SER A CA 1
ATOM 1541 C C . SER A 1 203 ? -10.812 -1.211 27.703 1 95.25 203 SER A C 1
ATOM 1543 O O . SER A 1 203 ? -11.68 -0.454 28.156 1 95.25 203 SER A O 1
ATOM 1545 N N . CYS A 1 204 ? -10.672 -1.475 26.453 1 97.25 204 CYS A N 1
ATOM 1546 C CA . CYS A 1 204 ? -11.609 -0.93 25.484 1 97.25 204 CYS A CA 1
ATOM 1547 C C . CYS A 1 204 ? -11.695 -1.816 24.25 1 97.25 204 CYS A C 1
ATOM 1549 O O . CYS A 1 204 ? -10.961 -2.797 24.141 1 97.25 204 CYS A O 1
ATOM 1551 N N . ARG A 1 205 ? -12.656 -1.466 23.422 1 97.5 205 ARG A N 1
ATOM 1552 C CA . ARG A 1 205 ? -12.789 -2.189 22.156 1 97.5 205 ARG A CA 1
ATOM 1553 C C . ARG A 1 205 ? -11.867 -1.601 21.094 1 97.5 205 ARG A C 1
ATOM 1555 O O . ARG A 1 205 ? -11.367 -2.324 20.234 1 97.5 205 ARG A O 1
ATOM 1562 N N . LEU A 1 206 ? -11.633 -0.305 21.109 1 98.62 206 LEU A N 1
ATOM 1563 C CA . LEU A 1 206 ? -10.828 0.396 20.109 1 98.62 206 LEU A CA 1
ATOM 1564 C C . LEU A 1 206 ? -9.977 1.479 20.766 1 98.62 206 LEU A C 1
ATOM 1566 O O . LEU A 1 206 ? -10.469 2.246 21.594 1 98.62 206 LEU A O 1
ATOM 1570 N N . VAL A 1 207 ? -8.734 1.491 20.422 1 98.62 207 VAL A N 1
ATOM 1571 C CA . VAL A 1 207 ? -7.836 2.572 20.812 1 98.62 207 VAL A CA 1
ATOM 1572 C C . VAL A 1 207 ? -7.711 3.576 19.672 1 98.62 207 VAL A C 1
ATOM 1574 O O . VAL A 1 207 ? -7.441 3.197 18.516 1 98.62 207 VAL A O 1
ATOM 1577 N N . VAL A 1 208 ? -7.953 4.832 19.922 1 98.56 208 VAL A N 1
ATOM 1578 C CA . VAL A 1 208 ? -7.738 5.902 18.953 1 98.56 208 VAL A CA 1
ATOM 1579 C C . VAL A 1 208 ? -6.473 6.68 19.312 1 98.56 208 VAL A C 1
ATOM 1581 O O . VAL A 1 208 ? -6.414 7.324 20.359 1 98.56 208 VAL A O 1
ATOM 1584 N N . ASP A 1 209 ? -5.484 6.559 18.469 1 98.25 209 ASP A N 1
ATOM 1585 C CA . ASP A 1 209 ? -4.215 7.254 18.656 1 98.25 209 ASP A CA 1
ATOM 1586 C C . ASP A 1 209 ? -4.293 8.688 18.141 1 98.25 209 ASP A C 1
ATOM 1588 O O . ASP A 1 209 ? -4.195 8.93 16.938 1 98.25 209 ASP A O 1
ATOM 1592 N N . ALA A 1 210 ? -4.387 9.617 19.016 1 96.56 210 ALA A N 1
ATOM 1593 C CA . ALA A 1 210 ? -4.395 11.047 18.703 1 96.56 210 ALA A CA 1
ATOM 1594 C C . ALA A 1 210 ? -3.213 11.758 19.344 1 96.56 210 ALA A C 1
ATOM 1596 O O . ALA A 1 210 ? -3.324 12.914 19.766 1 96.56 210 ALA A O 1
ATOM 1597 N N . MET A 1 211 ? -2.121 11.039 19.453 1 94.94 211 MET A N 1
ATOM 1598 C CA . MET A 1 211 ? -0.973 11.57 20.188 1 94.94 211 MET A CA 1
ATOM 1599 C C . MET A 1 211 ? -0.057 12.359 19.25 1 94.94 211 MET A C 1
ATOM 1601 O O . MET A 1 211 ? 0.996 12.844 19.672 1 94.94 211 MET A O 1
ATOM 1605 N N . GLY A 1 212 ? -0.412 12.469 18.016 1 92.06 212 GLY A N 1
ATOM 1606 C CA . GLY A 1 212 ? 0.282 13.367 17.109 1 92.06 212 GLY A CA 1
ATOM 1607 C C . GLY A 1 212 ? 1.429 12.711 16.375 1 92.06 212 GLY A C 1
ATOM 1608 O O . GLY A 1 212 ? 1.498 11.484 16.297 1 92.06 212 GLY A O 1
ATOM 1609 N N . ASN A 1 213 ? 2.307 13.5 15.82 1 88.38 213 ASN A N 1
ATOM 1610 C CA . ASN A 1 213 ? 3.379 13.055 14.938 1 88.38 213 ASN A CA 1
ATOM 1611 C C . ASN A 1 213 ? 4.398 12.195 15.672 1 88.38 213 ASN A C 1
ATOM 1613 O O . ASN A 1 213 ? 5.062 11.352 15.062 1 88.38 213 ASN A O 1
ATOM 1617 N N . PHE A 1 214 ? 4.469 12.406 16.922 1 88.75 214 PHE A N 1
ATOM 1618 C CA . PHE A 1 214 ? 5.512 11.719 17.672 1 88.75 214 PHE A CA 1
ATOM 1619 C C . PHE A 1 214 ? 4.922 10.602 18.531 1 88.75 214 PHE A C 1
ATOM 1621 O O . PHE A 1 214 ? 5.5 10.211 19.547 1 88.75 214 PHE A O 1
ATOM 1628 N N . SER A 1 215 ? 3.711 10.148 18.156 1 94.12 215 SER A N 1
ATOM 1629 C CA . SER A 1 215 ? 3.09 9.008 18.812 1 94.12 215 SER A CA 1
ATOM 1630 C C . SER A 1 215 ? 4.027 7.801 18.844 1 94.12 215 SER A C 1
ATOM 1632 O O . SER A 1 215 ? 4.602 7.441 17.812 1 94.12 215 SER A O 1
ATOM 1634 N N . PRO A 1 216 ? 4.16 7.188 20.047 1 93.94 216 PRO A N 1
ATOM 1635 C CA . PRO A 1 216 ? 4.984 5.98 20.094 1 93.94 216 PRO A CA 1
ATOM 1636 C C . PRO A 1 216 ? 4.414 4.84 19.266 1 93.94 216 PRO A C 1
ATOM 1638 O O . PRO A 1 216 ? 5.164 3.99 18.781 1 93.94 216 PRO A O 1
ATOM 1641 N N . ILE A 1 217 ? 3.092 4.816 19.109 1 95.94 217 ILE A N 1
ATOM 1642 C CA . ILE A 1 217 ? 2.463 3.801 18.266 1 95.94 217 ILE A CA 1
ATOM 1643 C C . ILE A 1 217 ? 2.877 4.004 16.812 1 95.94 217 ILE A C 1
ATOM 1645 O O . ILE A 1 217 ? 3.232 3.043 16.125 1 95.94 217 ILE A O 1
ATOM 1649 N N . VAL A 1 218 ? 2.893 5.254 16.375 1 94.44 218 VAL A N 1
ATOM 1650 C CA . VAL A 1 218 ? 3.266 5.59 15.008 1 94.44 218 VAL A CA 1
ATOM 1651 C C . VAL A 1 218 ? 4.73 5.227 14.766 1 94.44 218 VAL A C 1
ATOM 1653 O O . VAL A 1 218 ? 5.078 4.703 13.711 1 94.44 218 VAL A O 1
ATOM 1656 N N . ARG A 1 219 ? 5.539 5.535 15.734 1 90.94 219 ARG A N 1
ATOM 1657 C CA . ARG A 1 219 ? 6.957 5.199 15.633 1 90.94 219 ARG A CA 1
ATOM 1658 C C . ARG A 1 219 ? 7.148 3.699 15.43 1 90.94 219 ARG A C 1
ATOM 1660 O O . ARG A 1 219 ? 7.992 3.277 14.641 1 90.94 219 ARG A O 1
ATOM 1667 N N . GLN A 1 220 ? 6.348 2.928 16.188 1 88.38 220 GLN A N 1
ATOM 1668 C CA . GLN A 1 220 ? 6.418 1.478 16.047 1 88.38 220 GLN A CA 1
ATOM 1669 C C . GLN A 1 220 ? 5.949 1.036 14.656 1 88.38 220 GLN A C 1
ATOM 1671 O O . GLN A 1 220 ? 6.586 0.191 14.023 1 88.38 220 GLN A O 1
ATOM 1676 N N . ILE A 1 221 ? 4.867 1.602 14.18 1 88.31 221 ILE A N 1
ATOM 1677 C CA . ILE A 1 221 ? 4.316 1.224 12.883 1 88.31 221 ILE A CA 1
ATOM 1678 C C . ILE A 1 221 ? 5.324 1.536 11.781 1 88.31 221 ILE A C 1
ATOM 1680 O O . ILE A 1 221 ? 5.512 0.741 10.859 1 88.31 221 ILE A O 1
ATOM 1684 N N . ARG A 1 222 ? 6.043 2.688 11.922 1 84.75 222 ARG A N 1
ATOM 1685 C CA . ARG A 1 222 ? 6.973 3.133 10.891 1 84.75 222 ARG A CA 1
ATOM 1686 C C . ARG A 1 222 ? 8.367 2.561 11.125 1 84.75 222 ARG A C 1
ATOM 1688 O O . ARG A 1 222 ? 9.312 2.889 10.406 1 84.75 222 ARG A O 1
ATOM 1695 N N . SER A 1 223 ? 8.555 1.807 12.109 1 78.19 223 SER A N 1
ATOM 1696 C CA . SER A 1 223 ? 9.828 1.19 12.461 1 78.19 223 SER A CA 1
ATOM 1697 C C . SER A 1 223 ? 10.938 2.234 12.562 1 78.19 223 SER A C 1
ATOM 1699 O O . SER A 1 223 ? 12.031 2.047 12.023 1 78.19 223 SER A O 1
ATOM 1701 N N . GLY A 1 224 ? 10.523 3.414 13.039 1 76.19 224 GLY A N 1
ATOM 1702 C CA . GLY A 1 224 ? 11.492 4.465 13.289 1 76.19 224 GLY A CA 1
ATOM 1703 C C . GLY A 1 224 ? 11.977 5.148 12.023 1 76.19 224 GLY A C 1
ATOM 1704 O O . GLY A 1 224 ? 12.977 5.863 12.039 1 76.19 224 GLY A O 1
ATOM 1705 N N . ARG A 1 225 ? 11.289 4.961 11.008 1 80.94 225 ARG A N 1
ATOM 1706 C CA . ARG A 1 225 ? 11.664 5.582 9.742 1 80.94 225 ARG A CA 1
ATOM 1707 C C . ARG A 1 225 ? 11.688 7.102 9.859 1 80.94 225 ARG A C 1
ATOM 1709 O O . ARG A 1 225 ? 10.82 7.688 10.516 1 80.94 225 ARG A O 1
ATOM 1716 N N . LYS A 1 226 ? 12.672 7.707 9.211 1 85.94 226 LYS A N 1
ATOM 1717 C CA . LYS A 1 226 ? 12.766 9.164 9.188 1 85.94 226 LYS A CA 1
ATOM 1718 C C . LYS A 1 226 ? 11.68 9.766 8.305 1 85.94 226 LYS A C 1
ATOM 1720 O O . LYS A 1 226 ? 11.258 9.156 7.32 1 85.94 226 LYS A O 1
ATOM 1725 N N . PRO A 1 227 ? 11.234 10.945 8.75 1 90.69 227 PRO A N 1
ATOM 1726 C CA . PRO A 1 227 ? 10.289 11.617 7.859 1 90.69 227 PRO A CA 1
ATOM 1727 C C . PRO A 1 227 ? 10.898 11.969 6.504 1 90.69 227 PRO A C 1
ATOM 1729 O O . PRO A 1 227 ? 12.117 12.086 6.387 1 90.69 227 PRO A O 1
ATOM 1732 N N . ASP A 1 228 ? 10.07 12.125 5.496 1 89.31 228 ASP A N 1
ATOM 1733 C CA . ASP A 1 228 ? 10.516 12.484 4.152 1 89.31 228 ASP A CA 1
ATOM 1734 C C . ASP A 1 228 ? 10.789 13.977 4.043 1 89.31 228 ASP A C 1
ATOM 1736 O O . ASP A 1 228 ? 11.539 14.414 3.168 1 89.31 228 ASP A O 1
ATOM 1740 N N . GLY A 1 229 ? 10.164 14.742 4.902 1 90.94 229 GLY A N 1
ATOM 1741 C CA . GLY A 1 229 ? 10.328 16.188 4.973 1 90.94 229 GLY A CA 1
ATOM 1742 C C . GLY A 1 229 ? 9.984 16.75 6.336 1 90.94 229 GLY A C 1
ATOM 1743 O O . GLY A 1 229 ? 9.375 16.078 7.164 1 90.94 229 GLY A O 1
ATOM 1744 N N . MET A 1 230 ? 10.438 18 6.543 1 92.88 230 MET A N 1
ATOM 1745 C CA . MET A 1 230 ? 10.18 18.688 7.797 1 92.88 230 MET A CA 1
ATOM 1746 C C . MET A 1 230 ? 9.867 20.156 7.551 1 92.88 230 MET A C 1
ATOM 1748 O O . MET A 1 230 ? 10.492 20.797 6.695 1 92.88 230 MET A O 1
ATOM 1752 N N . CYS A 1 231 ? 8.93 20.641 8.227 1 94.62 231 CYS A N 1
ATOM 1753 C CA . CYS A 1 231 ? 8.695 22.078 8.289 1 94.62 231 CYS A CA 1
ATOM 1754 C C . CYS A 1 231 ? 9.18 22.641 9.617 1 94.62 231 CYS A C 1
ATOM 1756 O O . CYS A 1 231 ? 8.789 22.172 10.688 1 94.62 231 CYS A O 1
ATOM 1758 N N . LEU A 1 232 ? 10.07 23.578 9.57 1 95.31 232 LEU A N 1
ATOM 1759 C CA . LEU A 1 232 ? 10.555 24.281 10.75 1 95.31 232 LEU A CA 1
ATOM 1760 C C . LEU A 1 232 ? 9.898 25.656 10.852 1 95.31 232 LEU A C 1
ATOM 1762 O O . LEU A 1 232 ? 9.898 26.422 9.883 1 95.31 232 LEU A O 1
ATOM 1766 N N . VAL A 1 233 ? 9.344 25.906 11.992 1 95.94 233 VAL A N 1
ATOM 1767 C CA . VAL A 1 233 ? 8.594 27.156 12.148 1 95.94 233 VAL A CA 1
ATOM 1768 C C . VAL A 1 233 ? 9.094 27.906 13.375 1 95.94 233 VAL A C 1
ATOM 1770 O O . VAL A 1 233 ? 9.352 27.312 14.422 1 95.94 233 VAL A O 1
ATOM 1773 N N . VAL A 1 234 ? 9.328 29.188 13.25 1 96.06 234 VAL A N 1
ATOM 1774 C CA . VAL A 1 234 ? 9.578 30.094 14.352 1 96.06 234 VAL A CA 1
ATOM 1775 C C . VAL A 1 234 ? 8.711 31.344 14.195 1 96.06 234 VAL A C 1
ATOM 1777 O O . VAL A 1 234 ? 8.195 31.625 13.109 1 96.06 234 VAL A O 1
ATOM 1780 N N . GLY A 1 235 ? 8.492 32.031 15.25 1 95.81 235 GLY A N 1
ATOM 1781 C CA . GLY A 1 235 ? 7.68 33.25 15.188 1 95.81 235 GLY A CA 1
ATOM 1782 C C . GLY A 1 235 ? 7.484 33.906 16.547 1 95.81 235 GLY A C 1
ATOM 1783 O O . GLY A 1 235 ? 8.164 33.562 17.516 1 95.81 235 GLY A O 1
ATOM 1784 N N . ALA A 1 236 ? 6.613 34.906 16.547 1 94.25 236 ALA A N 1
ATOM 1785 C CA . ALA A 1 236 ? 6.328 35.625 17.781 1 94.25 236 ALA A CA 1
ATOM 1786 C C . ALA A 1 236 ? 5 36.375 17.688 1 94.25 236 ALA A C 1
ATOM 1788 O O . ALA A 1 236 ? 4.566 36.75 16.594 1 94.25 236 ALA A O 1
ATOM 1789 N N . CYS A 1 237 ? 4.387 36.469 18.797 1 94.75 237 CYS A N 1
ATOM 1790 C CA . CYS A 1 237 ? 3.281 37.406 18.969 1 94.75 237 CYS A CA 1
ATOM 1791 C C . CYS A 1 237 ? 3.754 38.688 19.656 1 94.75 237 CYS A C 1
ATOM 1793 O O . CYS A 1 237 ? 4.375 38.656 20.719 1 94.75 237 CYS A O 1
ATOM 1795 N N . ALA A 1 238 ? 3.488 39.844 19.062 1 95.56 238 ALA A N 1
ATOM 1796 C CA . ALA A 1 238 ? 3.975 41.125 19.594 1 95.56 238 ALA A CA 1
ATOM 1797 C C . ALA A 1 238 ? 2.906 42.188 19.5 1 95.56 238 ALA A C 1
ATOM 1799 O O . ALA A 1 238 ? 1.972 42.094 18.703 1 95.56 238 ALA A O 1
ATOM 1800 N N . ARG A 1 239 ? 3.057 43.188 20.359 1 96.56 239 ARG A N 1
ATOM 1801 C CA . ARG A 1 239 ? 2.189 44.344 20.391 1 96.56 239 ARG A CA 1
ATOM 1802 C C . ARG A 1 239 ? 2.896 45.594 19.828 1 96.56 239 ARG A C 1
ATOM 1804 O O . ARG A 1 239 ? 4.074 45.812 20.109 1 96.56 239 ARG A O 1
ATOM 1811 N N . GLY A 1 240 ? 2.223 46.281 19.016 1 96.62 240 GLY A N 1
ATOM 1812 C CA . GLY A 1 240 ? 2.799 47.531 18.531 1 96.62 240 GLY A CA 1
ATOM 1813 C C . GLY A 1 240 ? 2.611 47.719 17.031 1 96.62 240 GLY A C 1
ATOM 1814 O O . GLY A 1 240 ? 3.197 48.625 16.453 1 96.62 240 GLY A O 1
ATOM 1815 N N . PHE A 1 241 ? 1.842 46.938 16.406 1 96.75 241 PHE A N 1
ATOM 1816 C CA . PHE A 1 241 ? 1.591 47.062 14.977 1 96.75 241 PHE A CA 1
ATOM 1817 C C . PHE A 1 241 ? 0.474 48.062 14.719 1 96.75 241 PHE A C 1
ATOM 1819 O O . PHE A 1 241 ? -0.672 47.844 15.109 1 96.75 241 PHE A O 1
ATOM 1826 N N . GLU A 1 242 ? 0.768 49.094 14.055 1 93.12 242 GLU A N 1
ATOM 1827 C CA . GLU A 1 242 ? -0.211 50.125 13.797 1 93.12 242 GLU A CA 1
ATOM 1828 C C . GLU A 1 242 ? -1.193 49.719 12.703 1 93.12 242 GLU A C 1
ATOM 1830 O O . GLU A 1 242 ? -2.402 49.906 12.844 1 93.12 242 GLU A O 1
ATOM 1835 N N . LYS A 1 243 ? -0.702 49.188 11.617 1 90.12 243 LYS A N 1
ATOM 1836 C CA . LYS A 1 243 ? -1.527 48.594 10.555 1 90.12 243 LYS A CA 1
ATOM 1837 C C . LYS A 1 243 ? -1.746 47.125 10.781 1 90.12 243 LYS A C 1
ATOM 1839 O O . LYS A 1 243 ? -0.901 46.281 10.406 1 90.12 243 LYS A O 1
ATOM 1844 N N . ASN A 1 244 ? -2.93 46.812 11.32 1 96.19 244 ASN A N 1
ATOM 1845 C CA . ASN A 1 244 ? -3.1 45.438 11.773 1 96.19 244 ASN A CA 1
ATOM 1846 C C . ASN A 1 244 ? -4.465 44.875 11.383 1 96.19 244 ASN A C 1
ATOM 1848 O O . ASN A 1 244 ? -5.109 44.188 12.172 1 96.19 244 ASN A O 1
ATOM 1852 N N . THR A 1 245 ? -4.902 45.062 10.117 1 95.12 245 THR A N 1
ATOM 1853 C CA . THR A 1 245 ? -6.242 44.656 9.727 1 95.12 245 THR A CA 1
ATOM 1854 C C . THR A 1 245 ? -6.172 43.562 8.656 1 95.12 245 THR A C 1
ATOM 1856 O O . THR A 1 245 ? -7.188 42.938 8.32 1 95.12 245 THR A O 1
ATOM 1859 N N . THR A 1 246 ? -5.027 43.344 8.078 1 97.19 246 THR A N 1
ATOM 1860 C CA . THR A 1 246 ? -4.852 42.344 7.027 1 97.19 246 THR A CA 1
ATOM 1861 C C . THR A 1 246 ? -3.947 41.219 7.508 1 97.19 246 THR A C 1
ATOM 1863 O O . THR A 1 246 ? -3.291 41.344 8.547 1 97.19 246 THR A O 1
ATOM 1866 N N . SER A 1 247 ? -3.98 40.125 6.863 1 97.62 247 SER A N 1
ATOM 1867 C CA . SER A 1 247 ? -3.119 39 7.199 1 97.62 247 SER A CA 1
ATOM 1868 C C . SER A 1 247 ? -2.311 38.562 5.992 1 97.62 247 SER A C 1
ATOM 1870 O O . SER A 1 247 ? -2.578 38.969 4.863 1 97.62 247 SER A O 1
ATOM 1872 N N . ASP A 1 248 ? -1.29 37.844 6.227 1 97.88 248 ASP A N 1
ATOM 1873 C CA . ASP A 1 248 ? -0.528 37.125 5.207 1 97.88 248 ASP A CA 1
ATOM 1874 C C . ASP A 1 248 ? -0.732 35.625 5.324 1 97.88 248 ASP A C 1
ATOM 1876 O O . ASP A 1 248 ? -0.289 35 6.297 1 97.88 248 ASP A O 1
ATOM 1880 N N . ILE A 1 249 ? -1.399 35.062 4.312 1 96.69 249 ILE A N 1
ATOM 1881 C CA . ILE A 1 249 ? -1.541 33.594 4.262 1 96.69 249 ILE A CA 1
ATOM 1882 C C . ILE A 1 249 ? -0.185 32.969 3.975 1 96.69 249 ILE A C 1
ATOM 1884 O O . ILE A 1 249 ? 0.153 31.938 4.547 1 96.69 249 ILE A O 1
ATOM 1888 N N . ILE A 1 250 ? 0.478 33.562 3.09 1 96.62 250 ILE A N 1
ATOM 1889 C CA . ILE A 1 250 ? 1.844 33.188 2.756 1 96.62 250 ILE A CA 1
ATOM 1890 C C . ILE A 1 250 ? 2.576 34.375 2.123 1 96.62 250 ILE A C 1
ATOM 1892 O O . ILE A 1 250 ? 1.991 35.125 1.349 1 96.62 250 ILE A O 1
ATOM 1896 N N . PHE A 1 251 ? 3.775 34.594 2.5 1 98 251 PHE A N 1
ATOM 1897 C CA . PHE A 1 251 ? 4.699 35.562 1.892 1 98 251 PHE A CA 1
ATOM 1898 C C . PHE A 1 251 ? 6.066 34.906 1.676 1 98 251 PHE A C 1
ATOM 1900 O O . PHE A 1 251 ? 6.754 34.562 2.639 1 98 251 PHE A O 1
ATOM 1907 N N . SER A 1 252 ? 6.391 34.719 0.434 1 97.44 252 SER A N 1
ATOM 1908 C CA . SER A 1 252 ? 7.645 34.062 0.096 1 97.44 252 SER A CA 1
ATOM 1909 C C . SER A 1 252 ? 8.773 35.062 -0.09 1 97.44 252 SER A C 1
ATOM 1911 O O . SER A 1 252 ? 8.609 36.062 -0.804 1 97.44 252 SER A O 1
ATOM 1913 N N . SER A 1 253 ? 9.883 34.812 0.519 1 95.31 253 SER A N 1
ATOM 1914 C CA . SER A 1 253 ? 11.055 35.656 0.333 1 95.31 253 SER A CA 1
ATOM 1915 C C . SER A 1 253 ? 11.57 35.594 -1.1 1 95.31 253 SER A C 1
ATOM 1917 O O . SER A 1 253 ? 11.367 34.594 -1.784 1 95.31 253 SER A O 1
ATOM 1919 N N . SER A 1 254 ? 12.297 36.594 -1.458 1 93.25 254 SER A N 1
ATOM 1920 C CA . SER A 1 254 ? 12.727 36.75 -2.846 1 93.25 254 SER A CA 1
ATOM 1921 C C . SER A 1 254 ? 13.758 35.688 -3.213 1 93.25 254 SER A C 1
ATOM 1923 O O . SER A 1 254 ? 13.758 35.156 -4.332 1 93.25 254 SER A O 1
ATOM 1925 N N . SER A 1 255 ? 14.602 35.438 -2.297 1 94.38 255 SER A N 1
ATOM 1926 C CA . SER A 1 255 ? 15.703 34.531 -2.613 1 94.38 255 SER A CA 1
ATOM 1927 C C . SER A 1 255 ? 16.031 33.625 -1.434 1 94.38 255 SER A C 1
ATOM 1929 O O . SER A 1 255 ? 15.633 33.906 -0.299 1 94.38 255 SER A O 1
ATOM 1931 N N . VAL A 1 256 ? 16.734 32.594 -1.83 1 94.12 256 VAL A N 1
ATOM 1932 C CA . VAL A 1 256 ? 17.25 31.672 -0.814 1 94.12 256 VAL A CA 1
ATOM 1933 C C . VAL A 1 256 ? 18.125 32.438 0.178 1 94.12 256 VAL A C 1
ATOM 1935 O O . VAL A 1 256 ? 18.938 33.281 -0.218 1 94.12 256 VAL A O 1
A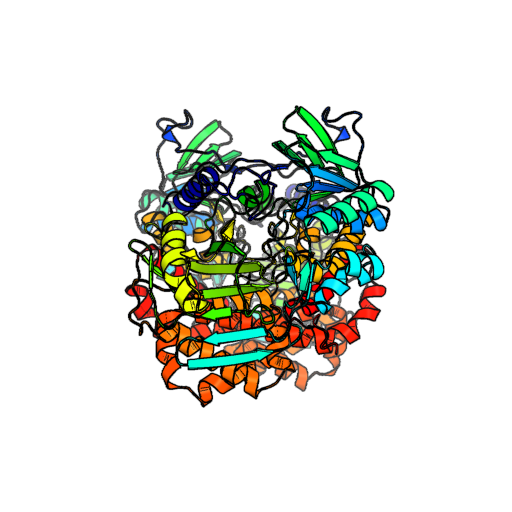TOM 1938 N N . ASN A 1 257 ? 17.828 32.25 1.378 1 92.69 257 ASN A N 1
ATOM 1939 C CA . ASN A 1 257 ? 18.594 32.812 2.48 1 92.69 257 ASN A CA 1
ATOM 1940 C C . ASN A 1 257 ? 19.5 31.766 3.129 1 92.69 257 ASN A C 1
ATOM 1942 O O . ASN A 1 257 ? 19.625 30.656 2.627 1 92.69 257 ASN A O 1
ATOM 1946 N N . ARG A 1 258 ? 20.172 32.219 4.145 1 91.25 258 ARG A N 1
ATOM 1947 C CA . ARG A 1 258 ? 21.031 31.312 4.879 1 91.25 258 ARG A CA 1
ATOM 1948 C C . ARG A 1 258 ? 20.656 31.266 6.355 1 91.25 258 ARG A C 1
ATOM 1950 O O . ARG A 1 258 ? 20.359 32.312 6.961 1 91.25 258 ARG A O 1
ATOM 1957 N N . ALA A 1 259 ? 20.531 30.172 6.855 1 90.81 259 ALA A N 1
ATOM 1958 C CA . ALA A 1 259 ? 20.406 29.922 8.289 1 90.81 259 ALA A CA 1
ATOM 1959 C C . ALA A 1 259 ? 21.516 28.984 8.766 1 90.81 259 ALA A C 1
ATOM 1961 O O . ALA A 1 259 ? 21.516 27.797 8.453 1 90.81 259 ALA A O 1
ATOM 1962 N N . GLY A 1 260 ? 22.391 29.516 9.516 1 87.81 260 GLY A N 1
ATOM 1963 C CA . GLY A 1 260 ? 23.609 28.75 9.758 1 87.81 260 GLY A CA 1
ATOM 1964 C C . GLY A 1 260 ? 24.375 28.438 8.492 1 87.81 260 GLY A C 1
ATOM 1965 O O . GLY A 1 260 ? 24.672 29.328 7.699 1 87.81 260 GLY A O 1
ATOM 1966 N N . ASN A 1 261 ? 24.578 27.109 8.289 1 83.94 261 ASN A N 1
ATOM 1967 C CA . ASN A 1 261 ? 25.359 26.703 7.125 1 83.94 261 ASN A CA 1
ATOM 1968 C C . ASN A 1 261 ? 24.453 26.141 6.023 1 83.94 261 ASN A C 1
ATOM 1970 O O . ASN A 1 261 ? 24.953 25.578 5.051 1 83.94 261 ASN A O 1
ATOM 1974 N N . SER A 1 262 ? 23.172 26.438 6.195 1 88.38 262 SER A N 1
ATOM 1975 C CA . SER A 1 262 ? 22.234 25.828 5.258 1 88.38 262 SER A CA 1
ATOM 1976 C C . SER A 1 262 ? 21.484 26.891 4.457 1 88.38 262 SER A C 1
ATOM 1978 O O . SER A 1 262 ? 21.109 27.938 4.996 1 88.38 262 SER A O 1
ATOM 1980 N N . GLY A 1 263 ? 21.391 26.672 3.172 1 91.38 263 GLY A N 1
ATOM 1981 C CA . GLY A 1 263 ? 20.484 27.469 2.373 1 91.38 263 GLY A CA 1
ATOM 1982 C C . GLY A 1 263 ? 19.031 27.094 2.584 1 91.38 263 GLY A C 1
ATOM 1983 O O . GLY A 1 263 ? 18.688 25.906 2.623 1 91.38 263 GLY A O 1
ATOM 1984 N N . VAL A 1 264 ? 18.172 28.172 2.857 1 94.75 264 VAL A N 1
ATOM 1985 C CA . VAL A 1 264 ? 16.766 27.906 3.127 1 94.75 264 VAL A CA 1
ATOM 1986 C C . VAL A 1 264 ? 15.898 28.906 2.361 1 94.75 264 VAL A C 1
ATOM 1988 O O . VAL A 1 264 ? 16.281 30.062 2.203 1 94.75 264 VAL A O 1
ATOM 1991 N N . GLN A 1 265 ? 14.828 28.406 1.812 1 96.5 265 GLN A N 1
ATOM 1992 C CA . GLN A 1 265 ? 13.773 29.297 1.358 1 96.5 265 GLN A CA 1
ATOM 1993 C C . GLN A 1 265 ? 12.844 29.672 2.508 1 96.5 265 GLN A C 1
ATOM 1995 O O . GLN A 1 265 ? 12.336 28.797 3.217 1 96.5 265 GLN A O 1
ATOM 2000 N N . LEU A 1 266 ? 12.68 30.969 2.695 1 97.75 266 LEU A N 1
ATOM 2001 C CA . LEU A 1 266 ? 11.891 31.422 3.836 1 97.75 266 LEU A CA 1
ATOM 2002 C C . LEU A 1 266 ? 10.492 31.844 3.398 1 97.75 266 LEU A C 1
ATOM 2004 O O . LEU A 1 266 ? 10.328 32.469 2.355 1 97.75 266 LEU A O 1
ATOM 2008 N N . PHE A 1 267 ? 9.547 31.422 4.188 1 97.88 267 PHE A N 1
ATOM 2009 C CA . PHE A 1 267 ? 8.148 31.797 4.031 1 97.88 267 PHE A CA 1
ATOM 2010 C C . PHE A 1 267 ? 7.621 32.469 5.305 1 97.88 267 PHE A C 1
ATOM 2012 O O . PHE A 1 267 ? 8.062 32.125 6.406 1 97.88 267 PHE A O 1
ATOM 2019 N N . TRP A 1 268 ? 6.68 33.344 5.105 1 98 268 TRP A N 1
ATOM 2020 C CA . TRP A 1 268 ? 6.133 34.094 6.242 1 98 268 TRP A CA 1
ATOM 2021 C C . TRP A 1 268 ? 4.609 34 6.273 1 98 268 TRP A C 1
ATOM 2023 O O . TRP A 1 268 ? 3.969 33.844 5.23 1 98 268 TRP A O 1
ATOM 2033 N N . GLU A 1 269 ? 4.074 34 7.434 1 97.12 269 GLU A N 1
ATOM 2034 C CA . GLU A 1 269 ? 2.666 34.25 7.738 1 97.12 269 GLU A CA 1
ATOM 2035 C C . GLU A 1 269 ? 2.506 35.312 8.812 1 97.12 269 GLU A C 1
ATOM 2037 O O . GLU A 1 269 ? 3.385 35.469 9.664 1 97.12 269 GLU A O 1
ATOM 2042 N N . ALA A 1 270 ? 1.485 35.969 8.742 1 97.75 270 ALA A N 1
ATOM 2043 C CA . ALA A 1 270 ? 1.198 37 9.758 1 97.75 270 ALA A CA 1
ATOM 2044 C C . ALA A 1 270 ? -0.305 37.156 9.953 1 97.75 270 ALA A C 1
ATOM 2046 O O . ALA A 1 270 ? -1.059 37.219 8.977 1 97.75 270 ALA A O 1
ATOM 2047 N N . PHE A 1 271 ? -0.678 37.25 11.211 1 97.75 271 PHE A N 1
ATOM 2048 C CA . PHE A 1 271 ? -2.096 37.344 11.539 1 97.75 271 PHE A CA 1
ATOM 2049 C C . PHE A 1 271 ? -2.324 38.312 12.695 1 97.75 271 PHE A C 1
ATOM 2051 O O . PHE A 1 271 ? -1.639 38.25 13.719 1 97.75 271 PHE A O 1
ATOM 2058 N N . PRO A 1 272 ? -3.324 39.188 12.57 1 97.69 272 PRO A N 1
ATOM 2059 C CA . PRO A 1 272 ? -3.754 39.906 13.766 1 97.69 272 PRO A CA 1
ATOM 2060 C C . PRO A 1 272 ? -4.16 38.969 14.906 1 97.69 272 PRO A C 1
ATOM 2062 O O . PRO A 1 272 ? -4.781 37.938 14.664 1 97.69 272 PRO A O 1
ATOM 2065 N N . ALA A 1 273 ? -3.732 39.344 16.078 1 95.44 273 ALA A N 1
ATOM 2066 C CA . ALA A 1 273 ? -4.047 38.531 17.25 1 95.44 273 ALA A CA 1
ATOM 2067 C C . ALA A 1 273 ? -5.199 39.125 18.047 1 95.44 273 ALA A C 1
ATOM 2069 O O . ALA A 1 273 ? -5.375 40.344 18.078 1 95.44 273 ALA A O 1
ATOM 2070 N N . GLY A 1 274 ? -5.961 38.312 18.688 1 93.31 274 GLY A N 1
ATOM 2071 C CA . GLY A 1 274 ? -7.141 38.75 19.422 1 93.31 274 GLY A CA 1
ATOM 2072 C C . GLY A 1 274 ? -6.816 39.344 20.781 1 93.31 274 GLY A C 1
ATOM 2073 O O . GLY A 1 274 ? -7.68 39.938 21.422 1 93.31 274 GLY A O 1
ATOM 2074 N N . SER A 1 275 ? -5.648 39.219 21.219 1 91.75 275 SER A N 1
ATOM 2075 C CA . SER A 1 275 ? -5.254 39.719 22.531 1 91.75 275 SER A CA 1
ATOM 2076 C C . SER A 1 275 ? -5.281 41.25 22.547 1 91.75 275 SER A C 1
ATOM 2078 O O . SER A 1 275 ? -5.297 41.875 23.625 1 91.75 275 SER A O 1
ATOM 2080 N N . GLY A 1 276 ? -5.211 41.875 21.328 1 93 276 GLY A N 1
ATOM 2081 C CA . GLY A 1 276 ? -5.285 43.312 21.25 1 93 276 GLY A CA 1
ATOM 2082 C C . GLY A 1 276 ? -5.332 43.844 19.812 1 93 276 GLY A C 1
ATOM 2083 O O . GLY A 1 276 ? -4.91 43.156 18.891 1 93 276 GLY A O 1
ATOM 2084 N N . PRO A 1 277 ? -5.797 45.062 19.641 1 93.81 277 PRO A N 1
ATOM 2085 C CA . PRO A 1 277 ? -5.961 45.594 18.297 1 93.81 277 PRO A CA 1
ATOM 2086 C C . PRO A 1 277 ? -4.629 45.812 17.578 1 93.81 277 PRO A C 1
ATOM 2088 O O . PRO A 1 277 ? -4.59 45.812 16.344 1 93.81 277 PRO A O 1
ATOM 2091 N N . ASN A 1 278 ? -3.537 45.969 18.344 1 96.56 278 ASN A N 1
ATOM 2092 C CA . ASN A 1 278 ? -2.23 46.188 17.734 1 96.56 278 ASN A CA 1
ATOM 2093 C C . ASN A 1 278 ? -1.323 44.969 17.906 1 96.56 278 ASN A C 1
ATOM 2095 O O . ASN A 1 278 ? -0.102 45.094 17.797 1 96.56 278 ASN A O 1
ATOM 2099 N N . ASP A 1 279 ? -1.968 43.844 18.328 1 96.88 279 ASP A N 1
ATOM 2100 C CA . ASP A 1 279 ? -1.216 42.625 18.484 1 96.88 279 ASP A CA 1
ATOM 2101 C C . ASP A 1 279 ? -1.229 41.781 17.203 1 96.88 279 ASP A C 1
ATOM 2103 O O . ASP A 1 279 ? -2.264 41.688 16.547 1 96.88 279 ASP A O 1
ATOM 2107 N N . ARG A 1 280 ? -0.071 41.281 16.875 1 97.44 280 ARG A N 1
ATOM 2108 C CA . ARG A 1 280 ? 0.085 40.531 15.641 1 97.44 280 ARG A CA 1
ATOM 2109 C C . ARG A 1 280 ? 1.026 39.344 15.844 1 97.44 280 ARG A C 1
ATOM 2111 O O . ARG A 1 280 ? 2.037 39.438 16.547 1 97.44 280 ARG A O 1
ATOM 2118 N N . THR A 1 281 ? 0.65 38.188 15.312 1 96.19 281 THR A N 1
ATOM 2119 C CA . THR A 1 281 ? 1.525 37.031 15.305 1 96.19 281 THR A CA 1
ATOM 2120 C C . THR A 1 281 ? 2.182 36.844 13.938 1 96.19 281 THR A C 1
ATOM 2122 O O . THR A 1 281 ? 1.501 36.875 12.914 1 96.19 281 THR A O 1
ATOM 2125 N N . THR A 1 282 ? 3.461 36.75 13.93 1 97.25 282 THR A N 1
ATOM 2126 C CA . THR A 1 282 ? 4.227 36.5 12.703 1 97.25 282 THR A CA 1
ATOM 2127 C C . THR A 1 282 ? 4.965 35.188 12.781 1 97.25 282 THR A C 1
ATOM 2129 O O . THR A 1 282 ? 5.539 34.844 13.82 1 97.25 282 THR A O 1
ATOM 2132 N N . TYR A 1 283 ? 4.852 34.406 11.719 1 96.38 283 TYR A N 1
ATOM 2133 C CA . TYR A 1 283 ? 5.559 33.125 11.594 1 96.38 283 TYR A CA 1
ATOM 2134 C C . TYR A 1 283 ? 6.555 33.188 10.445 1 96.38 283 TYR A C 1
ATOM 2136 O O . TYR A 1 283 ? 6.289 33.781 9.406 1 96.38 283 TYR A O 1
ATOM 2144 N N . MET A 1 284 ? 7.684 32.594 10.641 1 97.75 284 MET A N 1
ATOM 2145 C CA . MET A 1 284 ? 8.648 32.281 9.594 1 97.75 284 MET A CA 1
ATOM 2146 C C . MET A 1 284 ? 8.914 30.781 9.539 1 97.75 284 MET A C 1
ATOM 2148 O O . MET A 1 284 ? 9.094 30.141 10.578 1 97.75 284 MET A O 1
ATOM 2152 N N . PHE A 1 285 ? 8.828 30.188 8.352 1 96.5 285 PHE A N 1
ATOM 2153 C CA . PHE A 1 285 ? 9.023 28.75 8.281 1 96.5 285 PHE A CA 1
ATOM 2154 C C . PHE A 1 285 ? 9.758 28.359 7.008 1 96.5 285 PHE A C 1
ATOM 2156 O O . PHE A 1 285 ? 9.922 29.188 6.105 1 96.5 285 PHE A O 1
ATOM 2163 N N . THR A 1 286 ? 10.266 27.203 6.961 1 96.06 286 THR A N 1
ATOM 2164 C CA . THR A 1 286 ? 10.984 26.641 5.824 1 96.06 286 THR A CA 1
ATOM 2165 C C . THR A 1 286 ? 10.789 25.125 5.754 1 96.06 286 THR A C 1
ATOM 2167 O O . THR A 1 286 ? 10.461 24.5 6.762 1 96.06 286 THR A O 1
ATOM 2170 N N . TYR A 1 287 ? 10.836 24.656 4.57 1 94.38 287 TYR A N 1
ATOM 2171 C CA . TYR A 1 287 ? 10.805 23.219 4.336 1 94.38 287 TYR A CA 1
ATOM 2172 C C . TYR A 1 287 ? 12.211 22.672 4.105 1 94.38 287 TYR A C 1
ATOM 2174 O O . TYR A 1 287 ? 12.969 23.219 3.297 1 94.38 287 TYR A O 1
ATOM 2182 N N . VAL A 1 288 ? 12.523 21.578 4.844 1 92.62 288 VAL A N 1
ATOM 2183 C CA . VAL A 1 288 ? 13.875 21.047 4.707 1 92.62 288 VAL A CA 1
ATOM 2184 C C . VAL A 1 288 ? 13.828 19.516 4.691 1 92.62 288 VAL A C 1
ATOM 2186 O O . VAL A 1 288 ? 12.875 18.922 5.188 1 92.62 288 VAL A O 1
ATOM 2189 N N . ASP A 1 289 ? 14.836 18.938 4.082 1 89.38 289 ASP A N 1
ATOM 2190 C CA . ASP A 1 289 ? 15.078 17.5 4.223 1 89.38 289 ASP A CA 1
ATOM 2191 C C . ASP A 1 289 ? 15.773 17.188 5.547 1 89.38 289 ASP A C 1
ATOM 2193 O O . ASP A 1 289 ? 16.656 17.938 5.977 1 89.38 289 ASP A O 1
ATOM 2197 N N . PRO A 1 290 ? 15.305 16.125 6.152 1 89.62 290 PRO A N 1
ATOM 2198 C CA . PRO A 1 290 ? 15.961 15.773 7.414 1 89.62 290 PRO A CA 1
ATOM 2199 C C . PRO A 1 290 ? 17.359 15.203 7.211 1 89.62 290 PRO A C 1
ATOM 2201 O O . PRO A 1 290 ? 17.562 13.992 7.367 1 89.62 290 PRO A O 1
ATOM 2204 N N . LYS A 1 291 ? 18.297 15.961 7.004 1 85.75 291 LYS A N 1
ATOM 2205 C CA . LYS A 1 291 ? 19.703 15.586 6.801 1 85.75 291 LYS A CA 1
ATOM 2206 C C . LYS A 1 291 ? 20.609 16.328 7.762 1 85.75 291 LYS A C 1
ATOM 2208 O O . LYS A 1 291 ? 20.25 17.391 8.289 1 85.75 291 LYS A O 1
ATOM 2213 N N . ILE A 1 292 ? 21.797 15.734 7.867 1 83.19 292 ILE A N 1
ATOM 2214 C CA . ILE A 1 292 ? 22.781 16.344 8.742 1 83.19 292 ILE A CA 1
ATOM 2215 C C . ILE A 1 292 ? 23.188 17.703 8.172 1 83.19 292 ILE A C 1
ATOM 2217 O O . ILE A 1 292 ? 23.375 17.859 6.965 1 83.19 292 ILE A O 1
ATOM 2221 N N . GLY A 1 293 ? 23.297 18.641 9.062 1 81.81 293 GLY A N 1
ATOM 2222 C CA . GLY A 1 293 ? 23.766 19.953 8.664 1 81.81 293 GLY A CA 1
ATOM 2223 C C . GLY A 1 293 ? 22.641 20.906 8.344 1 81.81 293 GLY A C 1
ATOM 2224 O O . GLY A 1 293 ? 22.875 22.016 7.852 1 81.81 293 GLY A O 1
ATOM 2225 N N . GLY A 1 294 ? 21.406 20.547 8.594 1 86.06 294 GLY A N 1
ATOM 2226 C CA . GLY A 1 294 ? 20.281 21.453 8.391 1 86.06 294 GLY A CA 1
ATOM 2227 C C . GLY A 1 294 ? 20.219 22.562 9.422 1 86.06 294 GLY A C 1
ATOM 2228 O O . GLY A 1 294 ? 20.953 22.547 10.414 1 86.06 294 GLY A O 1
ATOM 2229 N N . PRO A 1 295 ? 19.391 23.547 9.141 1 93.69 295 PRO A N 1
ATOM 2230 C CA . PRO A 1 295 ? 19.281 24.672 10.07 1 93.69 295 PRO A CA 1
ATOM 2231 C C . PRO A 1 295 ? 18.609 24.297 11.391 1 93.69 295 PRO A C 1
ATOM 2233 O O . PRO A 1 295 ? 17.672 23.484 11.406 1 93.69 295 PRO A O 1
ATOM 2236 N N . LYS A 1 296 ? 19.094 24.875 12.445 1 94.69 296 LYS A N 1
ATOM 2237 C CA . LYS A 1 296 ? 18.453 24.719 13.742 1 94.69 296 LYS A CA 1
ATOM 2238 C C . LYS A 1 296 ? 17.359 25.766 13.953 1 94.69 296 LYS A C 1
ATOM 2240 O O . LYS A 1 296 ? 17.375 26.812 13.305 1 94.69 296 LYS A O 1
ATOM 2245 N N . LEU A 1 297 ? 16.453 25.5 14.867 1 95.75 297 LEU A N 1
ATOM 2246 C CA . LEU A 1 297 ? 15.406 26.469 15.195 1 95.75 297 LEU A CA 1
ATOM 2247 C C . LEU A 1 297 ? 16 27.75 15.766 1 95.75 297 LEU A C 1
ATOM 2249 O O . LEU A 1 297 ? 15.531 28.844 15.469 1 95.75 297 LEU A O 1
ATOM 2253 N N . GLU A 1 298 ? 17.047 27.547 16.531 1 95.69 298 GLU A N 1
ATOM 2254 C CA . GLU A 1 298 ? 17.688 28.703 17.125 1 95.69 298 GLU A CA 1
ATOM 2255 C C . GLU A 1 298 ? 18.281 29.625 16.047 1 95.69 298 GLU A C 1
ATOM 2257 O O . GLU A 1 298 ? 18.172 30.844 16.141 1 95.69 298 GLU A O 1
ATOM 2262 N N . GLU A 1 299 ? 18.859 29.031 15.086 1 96.56 299 GLU A N 1
ATOM 2263 C CA . GLU A 1 299 ? 19.422 29.781 13.977 1 96.56 299 GLU A CA 1
ATOM 2264 C C . GLU A 1 299 ? 18.328 30.484 13.172 1 96.56 299 GLU A C 1
ATOM 2266 O O . GLU A 1 299 ? 18.484 31.625 12.75 1 96.56 299 GLU A O 1
ATOM 2271 N N . LEU A 1 300 ? 17.25 29.812 13 1 97.06 300 LEU A N 1
ATOM 2272 C CA . LEU A 1 300 ? 16.125 30.391 12.273 1 97.06 300 LEU A CA 1
ATOM 2273 C C . LEU A 1 300 ? 15.516 31.562 13.047 1 97.06 300 LEU A C 1
ATOM 2275 O O . LEU A 1 300 ? 15.07 32.531 12.453 1 97.06 300 LEU A O 1
ATOM 2279 N N . LEU A 1 301 ? 15.461 31.406 14.32 1 96.19 301 LEU A N 1
ATOM 2280 C CA . LEU A 1 301 ? 14.906 32.469 15.156 1 96.19 301 LEU A CA 1
ATOM 2281 C C . LEU A 1 301 ? 15.75 33.75 15.055 1 96.19 301 LEU A C 1
ATOM 2283 O O . LEU A 1 301 ? 15.219 34.844 15.07 1 96.19 301 LEU A O 1
ATOM 2287 N N . GLU A 1 302 ? 17.062 33.562 14.938 1 95.94 302 GLU A N 1
ATOM 2288 C CA . GLU A 1 302 ? 17.938 34.688 14.719 1 95.94 302 GLU A CA 1
ATOM 2289 C C . GLU A 1 302 ? 17.625 35.375 13.383 1 95.94 302 GLU A C 1
ATOM 2291 O O . GLU A 1 302 ? 17.578 36.625 13.312 1 95.94 302 GLU A O 1
ATOM 2296 N N . VAL A 1 303 ? 17.453 34.594 12.406 1 97.25 303 VAL A N 1
ATOM 2297 C CA . VAL A 1 303 ? 17.109 35.125 11.094 1 97.25 303 VAL A CA 1
ATOM 2298 C C . VAL A 1 303 ? 15.766 35.844 11.156 1 97.25 303 VAL A C 1
ATOM 2300 O O . VAL A 1 303 ? 15.586 36.906 10.555 1 97.25 303 VAL A O 1
ATOM 2303 N N . PHE A 1 304 ? 14.875 35.312 11.906 1 97.31 304 PHE A N 1
ATOM 2304 C CA . PHE A 1 304 ? 13.547 35.875 12.102 1 97.31 304 PHE A CA 1
ATOM 2305 C C . PHE A 1 304 ? 13.648 37.281 12.664 1 97.31 304 PHE A C 1
ATOM 2307 O O . PHE A 1 304 ? 13.031 38.219 12.141 1 97.31 304 PHE A O 1
ATOM 2314 N N . TRP A 1 305 ? 14.414 37.469 13.672 1 96.06 305 TRP A N 1
ATOM 2315 C CA . TRP A 1 305 ? 14.531 38.75 14.328 1 96.06 305 TRP A CA 1
ATOM 2316 C C . TRP A 1 305 ? 15.18 39.781 13.391 1 96.06 305 TRP A C 1
ATOM 2318 O O . TRP A 1 305 ? 14.852 40.969 13.438 1 96.06 305 TRP A O 1
ATOM 2328 N N . ASN A 1 306 ? 16.016 39.25 12.547 1 96.44 306 ASN A N 1
ATOM 2329 C CA . ASN A 1 306 ? 16.719 40.156 11.633 1 96.44 306 ASN A CA 1
ATOM 2330 C C . ASN A 1 306 ? 15.836 40.594 10.477 1 96.44 306 ASN A C 1
ATOM 2332 O O . ASN A 1 306 ? 15.961 41.719 9.984 1 96.44 306 ASN A O 1
ATOM 2336 N N . LEU A 1 307 ? 14.961 39.719 10.016 1 97.38 307 LEU A N 1
ATOM 2337 C CA . LEU A 1 307 ? 14.25 39.969 8.773 1 97.38 307 LEU A CA 1
ATOM 2338 C C . LEU A 1 307 ? 12.828 40.438 9.039 1 97.38 307 LEU A C 1
ATOM 2340 O O . LEU A 1 307 ? 12.227 41.125 8.195 1 97.38 307 LEU A O 1
ATOM 2344 N N . MET A 1 308 ? 12.266 40.219 10.195 1 97.31 308 MET A N 1
ATOM 2345 C CA . MET A 1 308 ? 10.859 40.469 10.5 1 97.31 308 MET A CA 1
ATOM 2346 C C . MET A 1 308 ? 10.555 41.969 10.43 1 97.31 308 MET A C 1
ATOM 2348 O O . MET A 1 308 ? 9.516 42.375 9.906 1 97.31 308 MET A O 1
ATOM 2352 N N . PRO A 1 309 ? 11.469 42.875 10.891 1 96.44 309 PRO A N 1
ATOM 2353 C CA . PRO A 1 309 ? 11.18 44.312 10.828 1 96.44 309 PRO A CA 1
ATOM 2354 C C . PRO A 1 309 ? 11 44.812 9.391 1 96.44 309 PRO A C 1
ATOM 2356 O O . PRO A 1 309 ? 10.086 45.594 9.117 1 96.44 309 PRO A O 1
ATOM 2359 N N . ALA A 1 310 ? 11.82 44.312 8.523 1 95.69 310 ALA A N 1
ATOM 2360 C CA . ALA A 1 310 ? 11.68 44.688 7.121 1 95.69 310 ALA A CA 1
ATOM 2361 C C . ALA A 1 310 ? 10.414 44.094 6.512 1 95.69 310 ALA A C 1
ATOM 2363 O O . ALA A 1 310 ? 9.719 44.75 5.746 1 95.69 310 ALA A O 1
ATOM 2364 N N . TYR A 1 311 ? 10.117 42.906 6.809 1 96.69 311 TYR A N 1
ATOM 2365 C CA . TYR A 1 311 ? 8.945 42.188 6.309 1 96.69 311 TYR A CA 1
ATOM 2366 C C . TYR A 1 311 ? 7.66 42.906 6.734 1 96.69 311 TYR A C 1
ATOM 2368 O O . TYR A 1 311 ? 6.734 43.062 5.938 1 96.69 311 TYR A O 1
ATOM 2376 N N . GLN A 1 312 ? 7.605 43.375 7.949 1 96.94 312 GLN A N 1
ATOM 2377 C CA . GLN A 1 312 ? 6.383 43.938 8.5 1 96.94 312 GLN A CA 1
ATOM 2378 C C . GLN A 1 312 ? 6.449 45.469 8.516 1 96.94 312 GLN A C 1
ATOM 2380 O O . GLN A 1 312 ? 5.508 46.125 8.945 1 96.94 312 GLN A O 1
ATOM 2385 N N . ASP A 1 313 ? 7.559 46 8.039 1 94.69 313 ASP A N 1
ATOM 2386 C CA . ASP A 1 313 ? 7.77 47.438 8 1 94.69 313 ASP A CA 1
ATOM 2387 C C . ASP A 1 313 ? 7.609 48.062 9.391 1 94.69 313 ASP A C 1
ATOM 2389 O O . ASP A 1 313 ? 6.809 48.969 9.578 1 94.69 313 ASP A O 1
ATOM 2393 N N . VAL A 1 314 ? 8.375 47.562 10.352 1 96.44 314 VAL A N 1
ATOM 2394 C CA . VAL A 1 314 ? 8.336 48.031 11.727 1 96.44 314 VAL A CA 1
ATOM 2395 C C . VAL A 1 314 ? 9.758 48.125 12.281 1 96.44 314 VAL A C 1
ATOM 2397 O O . VAL A 1 314 ? 10.711 47.656 11.648 1 96.44 314 VAL A O 1
ATOM 2400 N N . VAL A 1 315 ? 9.852 48.812 13.414 1 95.38 315 VAL A N 1
ATOM 2401 C CA . VAL A 1 315 ? 11.102 48.844 14.18 1 95.38 315 VAL A CA 1
ATOM 2402 C C . VAL A 1 315 ? 11 47.906 15.367 1 95.38 315 VAL A C 1
ATOM 2404 O O . VAL A 1 315 ? 10.094 48.031 16.188 1 95.38 315 VAL A O 1
ATOM 2407 N N . LEU A 1 316 ? 11.883 47 15.453 1 94.31 316 LEU A N 1
ATOM 2408 C CA . LEU A 1 316 ? 11.828 45.938 16.438 1 94.31 316 LEU A CA 1
ATOM 2409 C C . LEU A 1 316 ? 11.742 46.5 17.844 1 94.31 316 LEU A C 1
ATOM 2411 O O . LEU A 1 316 ? 11.023 45.969 18.703 1 94.31 316 LEU A O 1
ATOM 2415 N N . GLU A 1 317 ? 12.438 47.562 18.141 1 92.62 317 GLU A N 1
ATOM 2416 C CA . GLU A 1 317 ? 12.516 48.156 19.469 1 92.62 317 GLU A CA 1
ATOM 2417 C C . GLU A 1 317 ? 11.164 48.75 19.906 1 92.62 317 GLU A C 1
ATOM 2419 O O . GLU A 1 317 ? 10.914 48.938 21.094 1 92.62 317 GLU A O 1
ATOM 2424 N N . ASN A 1 318 ? 10.367 48.969 18.984 1 94.38 318 ASN A N 1
ATOM 2425 C CA . ASN A 1 318 ? 9.062 49.531 19.281 1 94.38 318 ASN A CA 1
ATOM 2426 C C . ASN A 1 318 ? 8.031 48.469 19.594 1 94.38 318 ASN A C 1
ATOM 2428 O O . ASN A 1 318 ? 6.902 48.781 19.984 1 94.38 318 ASN A O 1
ATOM 2432 N N . LEU A 1 319 ? 8.391 47.25 19.422 1 95.12 319 LEU A N 1
ATOM 2433 C CA . LEU A 1 319 ? 7.445 46.156 19.641 1 95.12 319 LEU A CA 1
ATOM 2434 C C . LEU A 1 319 ? 7.598 45.594 21.047 1 95.12 319 LEU A C 1
ATOM 2436 O O . LEU A 1 319 ? 8.711 45.5 21.562 1 95.12 319 LEU A O 1
ATOM 2440 N N . ASP A 1 320 ? 6.504 45.281 21.656 1 94.75 320 ASP A N 1
ATOM 2441 C CA . ASP A 1 320 ? 6.465 44.531 22.906 1 94.75 320 ASP A CA 1
ATOM 2442 C C . ASP A 1 320 ? 6.23 43.062 22.625 1 94.75 320 ASP A C 1
ATOM 2444 O O . ASP A 1 320 ? 5.094 42.625 22.406 1 94.75 320 ASP A O 1
ATOM 2448 N N . ILE A 1 321 ? 7.258 42.25 22.719 1 93.19 321 ILE A N 1
ATOM 2449 C CA . ILE A 1 321 ? 7.164 40.844 22.422 1 93.19 321 ILE A CA 1
ATOM 2450 C C . ILE A 1 321 ? 6.391 40.125 23.531 1 93.19 321 ILE A C 1
ATOM 2452 O O . ILE A 1 321 ? 6.797 40.156 24.688 1 93.19 321 ILE A O 1
ATOM 2456 N N . ARG A 1 322 ? 5.312 39.469 23.141 1 89.94 322 ARG A N 1
ATOM 2457 C CA . ARG A 1 322 ? 4.434 38.812 24.109 1 89.94 322 ARG A CA 1
ATOM 2458 C C . ARG A 1 322 ? 4.766 37.344 24.234 1 89.94 322 ARG A C 1
ATOM 2460 O O . ARG A 1 322 ? 4.621 36.75 25.312 1 89.94 322 ARG A O 1
ATOM 2467 N N . ARG A 1 323 ? 5.09 36.719 23.125 1 90.31 323 ARG A N 1
ATOM 2468 C CA . ARG A 1 323 ? 5.379 35.281 23.078 1 90.31 323 ARG A CA 1
ATOM 2469 C C . ARG A 1 323 ? 6.301 34.938 21.906 1 90.31 323 ARG A C 1
ATOM 2471 O O . ARG A 1 323 ? 6.195 35.562 20.844 1 90.31 323 ARG A O 1
ATOM 2478 N N . VAL A 1 324 ? 7.164 33.969 22.125 1 92.62 324 VAL A N 1
ATOM 2479 C CA . VAL A 1 324 ? 7.977 33.406 21.062 1 92.62 324 VAL A CA 1
ATOM 2480 C C . VAL A 1 324 ? 7.477 31.984 20.75 1 92.62 324 VAL A C 1
ATOM 2482 O O . VAL A 1 324 ? 7.168 31.203 21.641 1 92.62 324 VAL A O 1
ATOM 2485 N N . ILE A 1 325 ? 7.32 31.734 19.5 1 91.81 325 ILE A N 1
ATOM 2486 C CA . ILE A 1 325 ? 6.707 30.484 19.062 1 91.81 325 ILE A CA 1
ATOM 2487 C C . ILE A 1 325 ? 7.688 29.703 18.203 1 91.81 325 ILE A C 1
ATOM 2489 O O . ILE A 1 325 ? 8.438 30.281 17.406 1 91.81 325 ILE A O 1
ATOM 2493 N N . PHE A 1 326 ? 7.715 28.375 18.328 1 93.62 326 PHE A N 1
ATOM 2494 C CA . PHE A 1 326 ? 8.539 27.5 17.484 1 93.62 326 PHE A CA 1
ATOM 2495 C C . PHE A 1 326 ? 7.945 26.094 17.422 1 93.62 326 PHE A C 1
ATOM 2497 O O . PHE A 1 326 ? 7.152 25.703 18.281 1 93.62 326 PHE A O 1
ATOM 2504 N N . GLY A 1 327 ? 8.219 25.391 16.375 1 92.25 327 GLY A N 1
ATOM 2505 C CA . GLY A 1 327 ? 7.742 24.031 16.188 1 92.25 327 GLY A CA 1
ATOM 2506 C C . GLY A 1 327 ? 8.391 23.328 15.008 1 92.25 327 GLY A C 1
ATOM 2507 O O . GLY A 1 327 ? 8.977 23.969 14.133 1 92.25 327 GLY A O 1
ATOM 2508 N N . ILE A 1 328 ? 8.398 22.016 15.016 1 93.25 328 ILE A N 1
ATOM 2509 C CA . ILE A 1 328 ? 8.828 21.188 13.891 1 93.25 328 ILE A CA 1
ATOM 2510 C C . ILE A 1 328 ? 7.695 20.234 13.5 1 93.25 328 ILE A C 1
ATOM 2512 O O . ILE A 1 328 ? 7.035 19.656 14.367 1 93.25 328 ILE A O 1
ATOM 2516 N N . PHE A 1 329 ? 7.438 20.109 12.25 1 92.75 329 PHE A N 1
ATOM 2517 C CA . PHE A 1 329 ? 6.34 19.281 11.742 1 92.75 329 PHE A CA 1
ATOM 2518 C C . PHE A 1 329 ? 6.84 18.312 10.68 1 92.75 329 PHE A C 1
ATOM 2520 O O . PHE A 1 329 ? 7.098 18.719 9.539 1 92.75 329 PHE A O 1
ATOM 2527 N N . PRO A 1 330 ? 6.918 17.016 11.031 1 91.88 330 PRO A N 1
ATOM 2528 C CA . PRO A 1 330 ? 7.363 16.016 10.055 1 91.88 330 PRO A CA 1
ATOM 2529 C C . PRO A 1 330 ? 6.277 15.656 9.047 1 91.88 330 PRO A C 1
ATOM 2531 O O . PRO A 1 330 ? 5.086 15.797 9.336 1 91.88 330 PRO A O 1
ATOM 2534 N N . THR A 1 331 ? 6.695 15.242 7.902 1 90.38 331 THR A N 1
ATOM 2535 C CA . THR A 1 331 ? 5.766 14.766 6.883 1 90.38 331 THR A CA 1
ATOM 2536 C C . THR A 1 331 ? 6.281 13.484 6.242 1 90.38 331 THR A C 1
ATOM 2538 O O . THR A 1 331 ? 7.492 13.273 6.145 1 90.38 331 THR A O 1
ATOM 2541 N N . TYR A 1 332 ? 5.348 12.656 5.91 1 89.69 332 TYR A N 1
ATOM 2542 C CA . TYR A 1 332 ? 5.637 11.375 5.262 1 89.69 332 TYR A CA 1
ATOM 2543 C C . TYR A 1 332 ? 4.867 11.242 3.955 1 89.69 332 TYR A C 1
ATOM 2545 O O . TYR A 1 332 ? 3.703 11.641 3.869 1 89.69 332 TYR A O 1
ATOM 2553 N N . ARG A 1 333 ? 5.488 10.617 2.918 1 87.94 333 ARG A N 1
ATOM 2554 C CA . ARG A 1 333 ? 4.859 10.43 1.614 1 87.94 333 ARG A CA 1
ATOM 2555 C C . ARG A 1 333 ? 3.732 9.406 1.691 1 87.94 333 ARG A C 1
ATOM 2557 O O . ARG A 1 333 ? 2.746 9.508 0.959 1 87.94 333 ARG A O 1
ATOM 2564 N N . ASP A 1 334 ? 3.953 8.469 2.539 1 86.5 334 ASP A N 1
ATOM 2565 C CA . ASP A 1 334 ? 2.953 7.414 2.674 1 86.5 334 ASP A CA 1
ATOM 2566 C C . ASP A 1 334 ? 1.913 7.777 3.732 1 86.5 334 ASP A C 1
ATOM 2568 O O . ASP A 1 334 ? 1.758 7.062 4.727 1 86.5 334 ASP A O 1
ATOM 2572 N N . SER A 1 335 ? 1.225 8.789 3.568 1 91.12 335 SER A N 1
ATOM 2573 C CA . SER A 1 335 ? 0.146 9.281 4.422 1 91.12 335 SER A CA 1
ATOM 2574 C C . SER A 1 335 ? -1.171 9.359 3.656 1 91.12 335 SER A C 1
ATOM 2576 O O . SER A 1 335 ? -1.18 9.602 2.449 1 91.12 335 SER A O 1
ATOM 2578 N N . PRO A 1 336 ? -2.334 9.188 4.375 1 94.56 336 PRO A N 1
ATOM 2579 C CA . PRO A 1 336 ? -2.432 8.867 5.801 1 94.56 336 PRO A CA 1
ATOM 2580 C C . PRO A 1 336 ? -1.897 7.473 6.133 1 94.56 336 PRO A C 1
ATOM 2582 O O . PRO A 1 336 ? -1.779 6.625 5.242 1 94.56 336 PRO A O 1
ATOM 2585 N N . LEU A 1 337 ? -1.568 7.273 7.387 1 94.56 337 LEU A N 1
ATOM 2586 C CA . LEU A 1 337 ? -1.044 6 7.871 1 94.56 337 LEU A CA 1
ATOM 2587 C C . LEU A 1 337 ? -2.172 5.004 8.109 1 94.56 337 LEU A C 1
ATOM 2589 O O . LEU A 1 337 ? -2.992 5.191 9.008 1 94.56 337 LEU A O 1
ATOM 2593 N N . PRO A 1 338 ? -2.262 3.965 7.289 1 92.38 338 PRO A N 1
ATOM 2594 C CA . PRO A 1 338 ? -3.289 2.953 7.543 1 92.38 338 PRO A CA 1
ATOM 2595 C C . PRO A 1 338 ? -3.088 2.23 8.875 1 92.38 338 PRO A C 1
ATOM 2597 O O . PRO A 1 338 ? -1.956 2.109 9.352 1 92.38 338 PRO A O 1
ATOM 2600 N N . ALA A 1 339 ? -4.215 1.752 9.422 1 94.69 339 ALA A N 1
ATOM 2601 C CA . ALA A 1 339 ? -4.113 0.972 10.656 1 94.69 339 ALA A CA 1
ATOM 2602 C C . ALA A 1 339 ? -3.246 -0.266 10.453 1 94.69 339 ALA A C 1
ATOM 2604 O O . ALA A 1 339 ? -3.369 -0.958 9.438 1 94.69 339 ALA A O 1
ATOM 2605 N N . ALA A 1 340 ? -2.359 -0.494 11.383 1 90.75 340 ALA A N 1
ATOM 2606 C CA . ALA A 1 340 ? -1.438 -1.621 11.281 1 90.75 340 ALA A CA 1
ATOM 2607 C C . ALA A 1 340 ? -1.798 -2.721 12.273 1 90.75 340 ALA A C 1
ATOM 2609 O O . ALA A 1 340 ? -1.359 -3.863 12.133 1 90.75 340 ALA A O 1
ATOM 2610 N N . PHE A 1 341 ? -2.586 -2.377 13.297 1 92.12 341 PHE A N 1
ATOM 2611 C CA . PHE A 1 341 ? -2.959 -3.309 14.352 1 92.12 341 PHE A CA 1
ATOM 2612 C C . PHE A 1 341 ? -4.477 -3.426 14.461 1 92.12 341 PHE A C 1
ATOM 2614 O O . PHE A 1 341 ? -5.199 -2.479 14.148 1 92.12 341 PHE A O 1
ATOM 2621 N N . ASP A 1 342 ? -4.848 -4.621 14.883 1 92.62 342 ASP A N 1
ATOM 2622 C CA . ASP A 1 342 ? -6.25 -4.723 15.281 1 92.62 342 ASP A CA 1
ATOM 2623 C C . ASP A 1 342 ? -6.566 -3.771 16.438 1 92.62 342 ASP A C 1
ATOM 2625 O O . ASP A 1 342 ? -5.723 -3.531 17.297 1 92.62 342 ASP A O 1
ATOM 2629 N N . ARG A 1 343 ? -7.652 -3.131 16.312 1 97.12 343 ARG A N 1
ATOM 2630 C CA . ARG A 1 343 ? -8.281 -2.4 17.406 1 97.12 343 ARG A CA 1
ATOM 2631 C C . ARG A 1 343 ? -7.5 -1.136 17.75 1 97.12 343 ARG A C 1
ATOM 2633 O O . ARG A 1 343 ? -7.656 -0.572 18.828 1 97.12 343 ARG A O 1
ATOM 2640 N N . ILE A 1 344 ? -6.641 -0.657 16.828 1 98.31 344 ILE A N 1
ATOM 2641 C CA . ILE A 1 344 ? -5.922 0.602 16.984 1 98.31 344 ILE A CA 1
ATOM 2642 C C . ILE A 1 344 ? -6.043 1.435 15.719 1 98.31 344 ILE A C 1
ATOM 2644 O O . ILE A 1 344 ? -5.785 0.938 14.617 1 98.31 344 ILE A O 1
ATOM 2648 N N . LEU A 1 345 ? -6.461 2.691 15.852 1 98.44 345 LEU A N 1
ATOM 2649 C CA . LEU A 1 345 ? -6.609 3.598 14.719 1 98.44 345 LEU A CA 1
ATOM 2650 C C . LEU A 1 345 ? -5.957 4.945 15.016 1 98.44 345 LEU A C 1
ATOM 2652 O O . LEU A 1 345 ? -6.141 5.508 16.094 1 98.44 345 LEU A O 1
ATOM 2656 N N . GLN A 1 346 ? -5.152 5.395 14.062 1 97.75 346 GLN A N 1
ATOM 2657 C CA . GLN A 1 346 ? -4.555 6.719 14.18 1 97.75 346 GLN A CA 1
ATOM 2658 C C . GLN A 1 346 ? -5.484 7.793 13.617 1 97.75 346 GLN A C 1
ATOM 2660 O O . GLN A 1 346 ? -6.129 7.586 12.586 1 97.75 346 GLN A O 1
ATOM 2665 N N . VAL A 1 347 ? -5.539 8.953 14.289 1 96.69 347 VAL A N 1
ATOM 2666 C CA . VAL A 1 347 ? -6.309 10.102 13.812 1 96.69 347 VAL A CA 1
ATOM 2667 C C . VAL A 1 347 ? -5.484 11.375 13.953 1 96.69 347 VAL A C 1
ATOM 2669 O O . VAL A 1 347 ? -4.559 11.438 14.766 1 96.69 347 VAL A O 1
ATOM 2672 N N . GLY A 1 348 ? -5.773 12.375 13.117 1 94.25 348 GLY A N 1
ATOM 2673 C CA . GLY A 1 348 ? -5.055 13.641 13.172 1 94.25 348 GLY A CA 1
ATOM 2674 C C . GLY A 1 348 ? -3.619 13.531 12.703 1 94.25 348 GLY A C 1
ATOM 2675 O O . GLY A 1 348 ? -3.33 12.82 11.734 1 94.25 348 GLY A O 1
ATOM 2676 N N . ASP A 1 349 ? -2.719 14.219 13.406 1 92.5 349 ASP A N 1
ATOM 2677 C CA . ASP A 1 349 ? -1.317 14.25 13 1 92.5 349 ASP A CA 1
ATOM 2678 C C . ASP A 1 349 ? -0.684 12.859 13.109 1 92.5 349 ASP A C 1
ATOM 2680 O O . ASP A 1 349 ? 0.265 12.547 12.383 1 92.5 349 ASP A O 1
ATOM 2684 N N . ALA A 1 350 ? -1.297 12.062 13.977 1 94.5 350 ALA A N 1
ATOM 2685 C CA . ALA A 1 350 ? -0.785 10.703 14.109 1 94.5 350 ALA A CA 1
ATOM 2686 C C . ALA A 1 350 ? -0.988 9.914 12.812 1 94.5 350 ALA A C 1
ATOM 2688 O O . ALA A 1 350 ? -0.182 9.039 12.477 1 94.5 350 ALA A O 1
ATOM 2689 N N . SER A 1 351 ? -2.055 10.195 12.117 1 94.75 351 SER A N 1
ATOM 2690 C CA . SER A 1 351 ? -2.328 9.5 10.859 1 94.75 351 SER A CA 1
ATOM 2691 C C . SER A 1 351 ? -1.571 10.133 9.703 1 94.75 351 SER A C 1
ATOM 2693 O O . SER A 1 351 ? -1.472 9.539 8.625 1 94.75 351 SER A O 1
ATOM 2695 N N . GLY A 1 352 ? -1.134 11.32 9.883 1 92.31 352 GLY A N 1
ATOM 2696 C CA . GLY A 1 352 ? -0.452 12.031 8.805 1 92.31 352 GLY A CA 1
ATOM 2697 C C . GLY A 1 352 ? -1.399 12.562 7.75 1 92.31 352 GLY A C 1
ATOM 2698 O O . GLY A 1 352 ? -0.977 12.891 6.637 1 92.31 352 GLY A O 1
ATOM 2699 N N . ILE A 1 353 ? -2.65 12.758 8.016 1 91.12 353 ILE A N 1
ATOM 2700 C CA . ILE A 1 353 ? -3.66 13.148 7.039 1 91.12 353 ILE A CA 1
ATOM 2701 C C . ILE A 1 353 ? -3.51 14.633 6.711 1 91.12 353 ILE A C 1
ATOM 2703 O O . ILE A 1 353 ? -4.082 15.117 5.73 1 91.12 353 ILE A O 1
ATOM 2707 N N . GLN A 1 354 ? -2.652 15.305 7.277 1 87.94 354 GLN A N 1
ATOM 2708 C CA . GLN A 1 354 ? -2.463 16.734 7.043 1 87.94 354 GLN A CA 1
ATOM 2709 C C . GLN A 1 354 ? -1.622 16.969 5.793 1 87.94 354 GLN A C 1
ATOM 2711 O O . GLN A 1 354 ? -0.78 16.156 5.434 1 87.94 354 GLN A O 1
ATOM 2716 N N . SER A 1 355 ? -1.924 18.078 5.223 1 83.06 355 SER A N 1
ATOM 2717 C CA . SER A 1 355 ? -1.145 18.484 4.055 1 83.06 355 SER A CA 1
ATOM 2718 C C . SER A 1 355 ? 0.324 18.688 4.414 1 83.06 355 SER A C 1
ATOM 2720 O O . SER A 1 355 ? 0.642 19.281 5.445 1 83.06 355 SER A O 1
ATOM 2722 N N . PRO A 1 356 ? 1.206 18.188 3.531 1 76.88 356 PRO A N 1
ATOM 2723 C CA . PRO A 1 356 ? 2.635 18.391 3.783 1 76.88 356 PRO A CA 1
ATOM 2724 C C . PRO A 1 356 ? 3.076 19.844 3.547 1 76.88 356 PRO A C 1
ATOM 2726 O O . PRO A 1 356 ? 4.219 20.188 3.846 1 76.88 356 PRO A O 1
ATOM 2729 N N . VAL A 1 357 ? 2.133 20.688 3.162 1 77.38 357 VAL A N 1
ATOM 2730 C CA . VAL A 1 357 ? 2.475 22.078 2.857 1 77.38 357 VAL A CA 1
ATOM 2731 C C . VAL A 1 357 ? 1.981 22.984 3.979 1 77.38 357 VAL A C 1
ATOM 2733 O O . VAL A 1 357 ? 2.713 23.859 4.438 1 77.38 357 VAL A O 1
ATOM 2736 N N . SER A 1 358 ? 0.881 22.688 4.418 1 75.75 358 SER A N 1
ATOM 2737 C CA . SER A 1 358 ? 0.292 23.609 5.387 1 75.75 358 SER A CA 1
ATOM 2738 C C . SER A 1 358 ? 0.425 23.078 6.809 1 75.75 358 SER A C 1
ATOM 2740 O O . SER A 1 358 ? 0.434 23.859 7.77 1 75.75 358 SER A O 1
ATOM 2742 N N . PHE A 1 359 ? 0.509 21.734 6.906 1 69.88 359 PHE A N 1
ATOM 2743 C CA . PHE A 1 359 ? 0.613 21.031 8.18 1 69.88 359 PHE A CA 1
ATOM 2744 C C . PHE A 1 359 ? -0.459 21.5 9.148 1 69.88 359 PHE A C 1
ATOM 2746 O O . PHE A 1 359 ? -0.22 21.578 10.359 1 69.88 359 PHE A O 1
ATOM 2753 N N . GLY A 1 360 ? -1.549 22 8.648 1 78.94 360 GLY A N 1
ATOM 2754 C CA . GLY A 1 360 ? -2.631 22.438 9.508 1 78.94 360 GLY A CA 1
ATOM 2755 C C . GLY A 1 360 ? -3.408 21.297 10.133 1 78.94 360 GLY A C 1
ATOM 2756 O O . GLY A 1 360 ? -4.414 20.844 9.586 1 78.94 360 GLY A O 1
ATOM 2757 N N . GLY A 1 361 ? -3.045 20.906 11.234 1 83.31 361 GLY A N 1
ATOM 2758 C CA . GLY A 1 361 ? -3.691 19.797 11.914 1 83.31 361 GLY A CA 1
ATOM 2759 C C . GLY A 1 361 ? -5.145 20.062 12.25 1 83.31 361 GLY A C 1
ATOM 2760 O O . GLY A 1 361 ? -6.008 19.203 12.031 1 83.31 361 GLY A O 1
ATOM 2761 N N . PHE A 1 362 ? -5.371 21.312 12.742 1 89.69 362 PHE A N 1
ATOM 2762 C CA . PHE A 1 362 ? -6.734 21.656 13.141 1 89.69 362 PHE A CA 1
ATOM 2763 C C . PHE A 1 362 ? -7.648 21.734 11.922 1 89.69 362 PHE A C 1
ATOM 2765 O O . PHE A 1 362 ? -8.773 21.219 11.953 1 89.69 362 PHE A O 1
ATOM 2772 N N . GLY A 1 363 ? -7.156 22.391 10.883 1 90.62 363 GLY A N 1
ATOM 2773 C CA . GLY A 1 363 ? -7.945 22.438 9.656 1 90.62 363 GLY A CA 1
ATOM 2774 C C . GLY A 1 363 ? -8.266 21.062 9.094 1 90.62 363 GLY A C 1
ATOM 2775 O O . GLY A 1 363 ? -9.391 20.812 8.672 1 90.62 363 GLY A O 1
ATOM 2776 N N . SER A 1 364 ? -7.297 20.234 9.07 1 92.25 364 SER A N 1
ATOM 2777 C CA . SER A 1 364 ? -7.492 18.875 8.594 1 92.25 364 SER A CA 1
ATOM 2778 C C . SER A 1 364 ? -8.461 18.094 9.484 1 92.25 364 SER A C 1
ATOM 2780 O O . SER A 1 364 ? -9.289 17.328 9 1 92.25 364 SER A O 1
ATOM 2782 N N . LEU A 1 365 ? -8.336 18.312 10.766 1 92.81 365 LEU A N 1
ATOM 2783 C CA . LEU A 1 365 ? -9.219 17.641 11.711 1 92.81 365 LEU A CA 1
ATOM 2784 C C . LEU A 1 365 ? -10.672 18.031 11.461 1 92.81 365 LEU A C 1
ATOM 2786 O O . LEU A 1 365 ? -11.547 17.172 11.398 1 92.81 365 LEU A O 1
ATOM 2790 N N . THR A 1 366 ? -10.914 19.312 11.32 1 93.81 366 THR A N 1
ATOM 2791 C CA . THR A 1 366 ? -12.281 19.766 11.102 1 93.81 366 THR A CA 1
ATOM 2792 C C . THR A 1 366 ? -12.844 19.172 9.812 1 93.81 366 THR A C 1
ATOM 2794 O O . THR A 1 366 ? -14 18.75 9.773 1 93.81 366 THR A O 1
ATOM 2797 N N . ARG A 1 367 ? -12.023 19.125 8.812 1 94.19 367 ARG A N 1
ATOM 2798 C CA . ARG A 1 367 ? -12.445 18.641 7.512 1 94.19 367 ARG A CA 1
ATOM 2799 C C . ARG A 1 367 ? -12.844 17.156 7.59 1 94.19 367 ARG A C 1
ATOM 2801 O O . ARG A 1 367 ? -13.852 16.75 7.008 1 94.19 367 ARG A O 1
ATOM 2808 N N . HIS A 1 368 ? -12.125 16.391 8.328 1 96.19 368 HIS A N 1
ATOM 2809 C CA . HIS A 1 368 ? -12.289 14.945 8.273 1 96.19 368 HIS A CA 1
ATOM 2810 C C . HIS A 1 368 ? -13.094 14.445 9.469 1 96.19 368 HIS A C 1
ATOM 2812 O O . HIS A 1 368 ? -13.438 13.258 9.539 1 96.19 368 HIS A O 1
ATOM 2818 N N . LEU A 1 369 ? -13.438 15.289 10.414 1 96.94 369 LEU A N 1
ATOM 2819 C CA . LEU A 1 369 ? -14.078 14.867 11.648 1 96.94 369 LEU A CA 1
ATOM 2820 C C . LEU A 1 369 ? -15.398 14.164 11.367 1 96.94 369 LEU A C 1
ATOM 2822 O O . LEU A 1 369 ? -15.727 13.164 12.016 1 96.94 369 LEU A O 1
ATOM 2826 N N . GLY A 1 370 ? -16.141 14.664 10.406 1 96.81 370 GLY A N 1
ATOM 2827 C CA . GLY A 1 370 ? -17.406 14.047 10.078 1 96.81 370 GLY A CA 1
ATOM 2828 C C . GLY A 1 370 ? -17.281 12.625 9.586 1 96.81 370 GLY A C 1
ATOM 2829 O O . GLY A 1 370 ? -17.875 11.703 10.148 1 96.81 370 GLY A O 1
ATOM 2830 N N . ARG A 1 371 ? -16.484 12.406 8.555 1 96.75 371 ARG A N 1
ATOM 2831 C CA . ARG A 1 371 ? -16.359 11.07 7.984 1 96.75 371 ARG A CA 1
ATOM 2832 C C . ARG A 1 371 ? -15.672 10.125 8.969 1 96.75 371 ARG A C 1
ATOM 2834 O O . ARG A 1 371 ? -16.031 8.953 9.062 1 96.75 371 ARG A O 1
ATOM 2841 N N . LEU A 1 372 ? -14.766 10.633 9.75 1 97.81 372 LEU A N 1
ATOM 2842 C CA . LEU A 1 372 ? -14.039 9.773 10.688 1 97.81 372 LEU A CA 1
ATOM 2843 C C . LEU A 1 372 ? -14.938 9.359 11.852 1 97.81 372 LEU A C 1
ATOM 2845 O O . LEU A 1 372 ? -14.945 8.188 12.242 1 97.81 372 LEU A O 1
ATOM 2849 N N . SER A 1 373 ? -15.664 10.305 12.422 1 98.12 373 SER A N 1
ATOM 2850 C CA . SER A 1 373 ? -16.531 9.977 13.539 1 98.12 373 SER A CA 1
ATOM 2851 C C . SER A 1 373 ? -17.625 8.984 13.117 1 98.12 373 SER A C 1
ATOM 2853 O O . SER A 1 373 ? -17.922 8.039 13.844 1 98.12 373 SER A O 1
ATOM 2855 N N . ASN A 1 374 ? -18.188 9.211 11.914 1 98 374 ASN A N 1
ATOM 2856 C CA . ASN A 1 374 ? -19.188 8.273 11.406 1 98 374 ASN A CA 1
ATOM 2857 C C . ASN A 1 374 ? -18.594 6.895 11.148 1 98 374 ASN A C 1
ATOM 2859 O O . ASN A 1 374 ? -19.172 5.879 11.523 1 98 374 ASN A O 1
ATOM 2863 N N . GLY A 1 375 ? -17.469 6.902 10.492 1 98.5 375 GLY A N 1
ATOM 2864 C CA . GLY A 1 375 ? -16.812 5.641 10.188 1 98.5 375 GLY A CA 1
ATOM 2865 C C . GLY A 1 375 ? -16.391 4.867 11.422 1 98.5 375 GLY A C 1
ATOM 2866 O O . GLY A 1 375 ? -16.578 3.65 11.492 1 98.5 375 GLY A O 1
ATOM 2867 N N . ILE A 1 376 ? -15.844 5.555 12.406 1 98.75 376 ILE A N 1
ATOM 2868 C CA . ILE A 1 376 ? -15.414 4.918 13.648 1 98.75 376 ILE A CA 1
ATOM 2869 C C . ILE A 1 376 ? -16.625 4.375 14.391 1 98.75 376 ILE A C 1
ATOM 2871 O O . ILE A 1 376 ? -16.594 3.26 14.922 1 98.75 376 ILE A O 1
ATOM 2875 N N . TYR A 1 377 ? -17.656 5.148 14.453 1 98.5 377 TYR A N 1
ATOM 2876 C CA . TYR A 1 377 ? -18.891 4.715 15.117 1 98.5 377 TYR A CA 1
ATOM 2877 C C . TYR A 1 377 ? -19.391 3.406 14.523 1 98.5 377 TYR A C 1
ATOM 2879 O O . TYR A 1 377 ? -19.688 2.461 15.258 1 98.5 377 TYR A O 1
ATOM 2887 N N . GLU A 1 378 ? -19.453 3.328 13.188 1 98.31 378 GLU A N 1
ATOM 2888 C CA . GLU A 1 378 ? -19.938 2.129 12.516 1 98.31 378 GLU A CA 1
ATOM 2889 C C . GLU A 1 378 ? -19 0.942 12.766 1 98.31 378 GLU A C 1
ATOM 2891 O O . GLU A 1 378 ? -19.469 -0.186 12.945 1 98.31 378 GLU A O 1
ATOM 2896 N N . ALA A 1 379 ? -17.703 1.196 12.719 1 98.5 379 ALA A N 1
ATOM 2897 C CA . ALA A 1 379 ? -16.734 0.133 12.969 1 98.5 379 ALA A CA 1
ATOM 2898 C C . ALA A 1 379 ? -16.922 -0.457 14.367 1 98.5 379 ALA A C 1
ATOM 2900 O O . ALA A 1 379 ? -16.891 -1.678 14.539 1 98.5 379 ALA A O 1
ATOM 2901 N N . VAL A 1 380 ? -17.109 0.418 15.367 1 98.31 380 VAL A N 1
ATOM 2902 C CA . VAL A 1 380 ? -17.266 -0.021 16.75 1 98.31 380 VAL A CA 1
ATOM 2903 C C . VAL A 1 380 ? -18.594 -0.76 16.922 1 98.31 380 VAL A C 1
ATOM 2905 O O . VAL A 1 380 ? -18.641 -1.834 17.516 1 98.31 380 VAL A O 1
ATOM 2908 N N . GLU A 1 381 ? -19.625 -0.242 16.312 1 97.62 381 GLU A N 1
ATOM 2909 C CA . GLU A 1 381 ? -20.953 -0.854 16.438 1 97.62 381 GLU A CA 1
ATOM 2910 C C . GLU A 1 381 ? -20.984 -2.23 15.781 1 97.62 381 GLU A C 1
ATOM 2912 O O . GLU A 1 381 ? -21.609 -3.16 16.297 1 97.62 381 GLU A O 1
ATOM 2917 N N . GLY A 1 382 ? -20.312 -2.293 14.664 1 96.62 382 GLY A N 1
ATOM 2918 C CA . GLY A 1 382 ? -20.328 -3.547 13.922 1 96.62 382 GLY A CA 1
ATOM 2919 C C . GLY A 1 382 ? -19.188 -4.473 14.305 1 96.62 382 GLY A C 1
ATOM 2920 O O . GLY A 1 382 ? -19.094 -5.598 13.805 1 96.62 382 GLY A O 1
ATOM 2921 N N . ASP A 1 383 ? -18.297 -4.043 15.164 1 96.31 383 ASP A N 1
ATOM 2922 C CA . ASP A 1 383 ? -17.094 -4.762 15.594 1 96.31 383 ASP A CA 1
ATOM 2923 C C . ASP A 1 383 ? -16.188 -5.062 14.406 1 96.31 383 ASP A C 1
ATOM 2925 O O . ASP A 1 383 ? -15.672 -6.176 14.281 1 96.31 383 ASP A O 1
ATOM 2929 N N . PHE A 1 384 ? -16.141 -4.125 13.492 1 96.44 384 PHE A N 1
ATOM 2930 C CA . PHE A 1 384 ? -15.18 -4.172 12.391 1 96.44 384 PHE A CA 1
ATOM 2931 C C . PHE A 1 384 ? -13.859 -3.535 12.797 1 96.44 384 PHE A C 1
ATOM 2933 O O . PHE A 1 384 ? -13.453 -2.518 12.234 1 96.44 384 PHE A O 1
ATOM 2940 N N . LEU A 1 385 ? -13.18 -4.23 13.734 1 97 385 LEU A N 1
ATOM 2941 C CA . LEU A 1 385 ? -12.07 -3.57 14.406 1 97 385 LEU A CA 1
ATOM 2942 C C . LEU A 1 385 ? -10.758 -4.301 14.125 1 97 385 LEU A C 1
ATOM 2944 O O . LEU A 1 385 ? -9.773 -4.121 14.844 1 97 385 LEU A O 1
ATOM 2948 N N . ASP A 1 386 ? -10.758 -5.129 13.062 1 91.12 386 ASP A N 1
ATOM 2949 C CA . ASP A 1 386 ? -9.508 -5.688 12.562 1 91.12 386 ASP A CA 1
ATOM 2950 C C . ASP A 1 386 ? -8.734 -4.664 11.734 1 91.12 386 ASP A C 1
ATOM 2952 O O . ASP A 1 386 ? -9.32 -3.693 11.242 1 91.12 386 ASP A O 1
ATOM 2956 N N . ALA A 1 387 ? -7.473 -4.891 11.617 1 90.81 387 ALA A N 1
ATOM 2957 C CA . ALA A 1 387 ? -6.598 -3.941 10.938 1 90.81 387 ALA A CA 1
ATOM 2958 C C . ALA A 1 387 ? -7.094 -3.65 9.523 1 90.81 387 ALA A C 1
ATOM 2960 O O . ALA A 1 387 ? -7.055 -2.506 9.07 1 90.81 387 ALA A O 1
ATOM 2961 N N . HIS A 1 388 ? -7.605 -4.621 8.805 1 86.5 388 HIS A N 1
ATOM 2962 C CA . HIS A 1 388 ? -8.055 -4.473 7.43 1 86.5 388 HIS A CA 1
ATOM 2963 C C . HIS A 1 388 ? -9.266 -3.545 7.336 1 86.5 388 HIS A C 1
ATOM 2965 O O . HIS A 1 388 ? -9.352 -2.719 6.426 1 86.5 388 HIS A O 1
ATOM 2971 N N . SER A 1 389 ? -10.148 -3.717 8.266 1 93.62 389 SER A N 1
ATOM 2972 C CA . SER A 1 389 ? -11.328 -2.854 8.289 1 93.62 389 SER A CA 1
ATOM 2973 C C . SER A 1 389 ? -10.961 -1.437 8.719 1 93.62 389 SER A C 1
ATOM 2975 O O . SER A 1 389 ? -11.453 -0.463 8.141 1 93.62 389 SER A O 1
ATOM 2977 N N . LEU A 1 390 ? -10.078 -1.326 9.664 1 97.31 390 LEU A N 1
ATOM 2978 C CA . LEU A 1 390 ? -9.727 -0.023 10.219 1 97.31 390 LEU A CA 1
ATOM 2979 C C . LEU A 1 390 ? -8.898 0.782 9.219 1 97.31 390 LEU A C 1
ATOM 2981 O O . LEU A 1 390 ? -8.953 2.014 9.211 1 97.31 390 LEU A O 1
ATOM 2985 N N . ARG A 1 391 ? -8.195 0.09 8.391 1 95.06 391 ARG A N 1
ATOM 2986 C CA . ARG A 1 391 ? -7.375 0.77 7.398 1 95.06 391 ARG A CA 1
ATOM 2987 C C . ARG A 1 391 ? -8.234 1.605 6.457 1 95.06 391 ARG A C 1
ATOM 2989 O O . ARG A 1 391 ? -7.77 2.615 5.922 1 95.06 391 ARG A O 1
ATOM 2996 N N . LEU A 1 392 ? -9.492 1.223 6.312 1 96.5 392 LEU A N 1
ATOM 2997 C CA . LEU A 1 392 ? -10.406 1.9 5.398 1 96.5 392 LEU A CA 1
ATOM 2998 C C . LEU A 1 392 ? -10.727 3.307 5.895 1 96.5 392 LEU A C 1
ATOM 3000 O O . LEU A 1 392 ? -11.219 4.141 5.129 1 96.5 392 LEU A O 1
ATOM 3004 N N . LEU A 1 393 ? -10.406 3.59 7.148 1 98.38 393 LEU A N 1
ATOM 3005 C CA . LEU A 1 393 ? -10.656 4.906 7.719 1 98.38 393 LEU A CA 1
ATOM 3006 C C . LEU A 1 393 ? -9.492 5.852 7.438 1 98.38 393 LEU A C 1
ATOM 3008 O O . LEU A 1 393 ? -9.625 7.07 7.578 1 98.38 393 LEU A O 1
ATOM 3012 N N . ASN A 1 394 ? -8.32 5.312 7.109 1 97.56 394 ASN A N 1
ATOM 3013 C CA . ASN A 1 394 ? -7.152 6.043 6.641 1 97.56 394 ASN A CA 1
ATOM 3014 C C . ASN A 1 394 ? -6.691 5.547 5.273 1 97.56 394 ASN A C 1
ATOM 3016 O O . ASN A 1 394 ? -5.578 5.043 5.137 1 97.56 394 ASN A O 1
ATOM 3020 N N . PRO A 1 395 ? -7.555 5.809 4.289 1 96.25 395 PRO A N 1
ATOM 3021 C CA . PRO A 1 395 ? -7.289 5.254 2.961 1 96.25 395 PRO A CA 1
ATOM 3022 C C . PRO A 1 395 ? -6.262 6.066 2.178 1 96.25 395 PRO A C 1
ATOM 3024 O O . PRO A 1 395 ? -5.887 7.164 2.598 1 96.25 395 PRO A O 1
ATOM 3027 N N . TYR A 1 396 ? -5.844 5.445 1.088 1 94.31 396 TYR A N 1
ATOM 3028 C CA . TYR A 1 396 ? -5.082 6.199 0.096 1 94.31 396 TYR A CA 1
ATOM 3029 C C . TYR A 1 396 ? -5.855 7.426 -0.371 1 94.31 396 TYR A C 1
ATOM 3031 O O . TYR A 1 396 ? -7.02 7.316 -0.767 1 94.31 396 TYR A O 1
ATOM 3039 N N . MET A 1 397 ? -5.199 8.555 -0.281 1 96.06 397 MET A N 1
ATOM 3040 C CA . MET A 1 397 ? -5.766 9.82 -0.731 1 96.06 397 MET A CA 1
ATOM 3041 C C . MET A 1 397 ? -4.863 10.492 -1.761 1 96.06 397 MET A C 1
ATOM 3043 O O . MET A 1 397 ? -3.947 11.234 -1.4 1 96.06 397 MET A O 1
ATOM 3047 N N . PRO A 1 398 ? -5.207 10.383 -3.029 1 95.44 398 PRO A N 1
ATOM 3048 C CA . PRO A 1 398 ? -4.312 10.898 -4.07 1 95.44 398 PRO A CA 1
ATOM 3049 C C . PRO A 1 398 ? -4.141 12.414 -4.004 1 95.44 398 PRO A C 1
ATOM 3051 O O . PRO A 1 398 ? -3.08 12.938 -4.363 1 95.44 398 PRO A O 1
ATOM 3054 N N . ASN A 1 399 ? -5.137 13.125 -3.557 1 94.62 399 ASN A N 1
ATOM 3055 C CA . ASN A 1 399 ? -4.98 14.57 -3.467 1 94.62 399 ASN A CA 1
ATOM 3056 C C . ASN A 1 399 ? -3.932 14.961 -2.428 1 94.62 399 ASN A C 1
ATOM 3058 O O . ASN A 1 399 ? -3.23 15.961 -2.588 1 94.62 399 ASN A O 1
ATOM 3062 N N . LEU A 1 400 ? -3.861 14.172 -1.367 1 93 400 LEU A N 1
ATOM 3063 C CA . LEU A 1 400 ? -2.822 14.391 -0.366 1 93 400 LEU A CA 1
ATOM 3064 C C . LEU A 1 400 ? -1.454 13.984 -0.904 1 93 400 LEU A C 1
ATOM 3066 O O . LEU A 1 400 ? -0.474 14.711 -0.731 1 93 400 LEU A O 1
ATOM 3070 N N . SER A 1 401 ? -1.391 12.875 -1.585 1 92.06 401 SER A N 1
ATOM 3071 C CA . SER A 1 401 ? -0.137 12.375 -2.141 1 92.06 401 SER A CA 1
ATOM 3072 C C . SER A 1 401 ? 0.404 13.312 -3.213 1 92.06 401 SER A C 1
ATOM 3074 O O . SER A 1 401 ? 1.617 13.5 -3.328 1 92.06 401 SER A O 1
ATOM 3076 N N . ALA A 1 402 ? -0.431 13.898 -3.914 1 90.5 402 ALA A N 1
ATOM 3077 C CA . ALA A 1 402 ? -0.031 14.812 -4.984 1 90.5 402 ALA A CA 1
ATOM 3078 C C . ALA A 1 402 ? 0.551 16.094 -4.418 1 90.5 402 ALA A C 1
ATOM 3080 O O . ALA A 1 402 ? 1.328 16.781 -5.09 1 90.5 402 ALA A O 1
ATOM 3081 N N . SER A 1 403 ? 0.215 16.391 -3.207 1 90.06 403 SER A N 1
ATOM 3082 C CA . SER A 1 403 ? 0.676 17.641 -2.607 1 90.06 403 SER A CA 1
ATOM 3083 C C . SER A 1 403 ? 2.158 17.562 -2.25 1 90.06 403 SER A C 1
ATOM 3085 O O . SER A 1 403 ? 2.799 18.594 -2.033 1 90.06 403 SER A O 1
ATOM 3087 N N . TRP A 1 404 ? 2.693 16.391 -2.279 1 86 404 TRP A N 1
ATOM 3088 C CA . TRP A 1 404 ? 4.094 16.203 -1.909 1 86 404 TRP A CA 1
ATOM 3089 C C . TRP A 1 404 ? 5.016 16.875 -2.92 1 86 404 TRP A C 1
ATOM 3091 O O . TRP A 1 404 ? 6.102 17.344 -2.562 1 86 404 TRP A O 1
ATOM 3101 N N . LEU A 1 405 ? 4.609 16.953 -4.129 1 86.69 405 LEU A N 1
ATOM 3102 C CA . LEU A 1 405 ? 5.406 17.625 -5.152 1 86.69 405 LEU A CA 1
ATOM 3103 C C . LEU A 1 405 ? 5.613 19.094 -4.805 1 86.69 405 LEU A C 1
ATOM 3105 O O . LEU A 1 405 ? 6.691 19.641 -5.031 1 86.69 405 LEU A O 1
ATOM 3109 N N . PHE A 1 406 ? 4.617 19.688 -4.211 1 88.62 406 PHE A N 1
ATOM 3110 C CA . PHE A 1 406 ? 4.695 21.109 -3.867 1 88.62 406 PHE A CA 1
ATOM 3111 C C . PHE A 1 406 ? 5.695 21.328 -2.74 1 88.62 406 PHE A C 1
ATOM 3113 O O . PHE A 1 406 ? 6.48 22.281 -2.785 1 88.62 406 PHE A O 1
ATOM 3120 N N . GLN A 1 407 ? 5.609 20.469 -1.835 1 86.62 407 GLN A N 1
ATOM 3121 C CA . GLN A 1 407 ? 6.562 20.562 -0.735 1 86.62 407 GLN A CA 1
ATOM 3122 C C . GLN A 1 407 ? 8 20.453 -1.24 1 86.62 407 GLN A C 1
ATOM 3124 O O . GLN A 1 407 ? 8.867 21.234 -0.827 1 86.62 407 GLN A O 1
ATOM 3129 N N . ARG A 1 408 ? 8.203 19.547 -2.084 1 87.31 408 ARG A N 1
ATOM 3130 C CA . ARG A 1 408 ? 9.531 19.344 -2.656 1 87.31 408 ARG A CA 1
ATOM 3131 C C . ARG A 1 408 ? 9.969 20.547 -3.473 1 87.31 408 ARG A C 1
ATOM 3133 O O . ARG A 1 408 ? 11.141 20.922 -3.451 1 87.31 408 ARG A O 1
ATOM 3140 N N . ALA A 1 409 ? 9.078 21.094 -4.16 1 90 409 ALA A N 1
ATOM 3141 C CA . ALA A 1 409 ? 9.375 22.25 -4.996 1 90 409 ALA A CA 1
ATOM 3142 C C . ALA A 1 409 ? 9.719 23.469 -4.145 1 90 409 ALA A C 1
ATOM 3144 O O . ALA A 1 409 ? 10.445 24.359 -4.59 1 90 409 ALA A O 1
ATOM 3145 N N . MET A 1 410 ? 9.273 23.453 -2.938 1 92.38 410 MET A N 1
ATOM 3146 C CA . MET A 1 410 ? 9.438 24.609 -2.062 1 92.38 410 MET A CA 1
ATOM 3147 C C . MET A 1 410 ? 10.633 24.422 -1.137 1 92.38 410 MET A C 1
ATOM 3149 O O . MET A 1 410 ? 10.922 25.297 -0.308 1 92.38 410 MET A O 1
ATOM 3153 N N . SER A 1 411 ? 11.336 23.359 -1.295 1 91.06 411 SER A N 1
ATOM 3154 C CA . SER A 1 411 ? 12.492 23.078 -0.445 1 91.06 411 SER A CA 1
ATOM 3155 C C . SER A 1 411 ? 13.797 23.266 -1.208 1 91.06 411 SER A C 1
ATOM 3157 O O . SER A 1 411 ? 13.945 22.75 -2.322 1 91.06 411 SER A O 1
ATOM 3159 N N . VAL A 1 412 ? 14.734 23.984 -0.603 1 90.44 412 VAL A N 1
ATOM 3160 C CA . VAL A 1 412 ? 16.031 24.188 -1.225 1 90.44 412 VAL A CA 1
ATOM 3161 C C . VAL A 1 412 ? 16.828 22.875 -1.229 1 90.44 412 VAL A C 1
ATOM 3163 O O . VAL A 1 412 ? 16.875 22.172 -0.218 1 90.44 412 VAL A O 1
ATOM 3166 N N . GLN A 1 413 ? 17.375 22.625 -2.377 1 85 413 GLN A N 1
ATOM 3167 C CA . GLN A 1 413 ? 18.25 21.469 -2.508 1 85 413 GLN A CA 1
ATOM 3168 C C . GLN A 1 413 ? 19.719 21.891 -2.654 1 85 413 GLN A C 1
ATOM 3170 O O . GLN A 1 413 ? 20.078 22.531 -3.637 1 85 413 GLN A O 1
ATOM 3175 N N . PRO A 1 414 ? 20.516 21.5 -1.761 1 77.31 414 PRO A N 1
ATOM 3176 C CA . PRO A 1 414 ? 21.891 22 -1.757 1 77.31 414 PRO A CA 1
ATOM 3177 C C . PRO A 1 414 ? 22.672 21.625 -3.021 1 77.31 414 PRO A C 1
ATOM 3179 O O . PRO A 1 414 ? 23.5 22.406 -3.488 1 77.31 414 PRO A O 1
ATOM 3182 N N . ASP A 1 415 ? 22.469 20.547 -3.621 1 76.56 415 ASP A N 1
ATOM 3183 C CA . ASP A 1 415 ? 23.312 20.078 -4.707 1 76.56 415 ASP A CA 1
ATOM 3184 C C . ASP A 1 415 ? 22.703 20.406 -6.066 1 76.56 415 ASP A C 1
ATOM 3186 O O . ASP A 1 415 ? 23.203 19.953 -7.102 1 76.56 415 ASP A O 1
ATOM 3190 N N . ILE A 1 416 ? 21.75 21.266 -5.969 1 78.31 416 ILE A N 1
ATOM 3191 C CA . ILE A 1 416 ? 21.094 21.578 -7.234 1 78.31 416 ILE A CA 1
ATOM 3192 C C . ILE A 1 416 ? 21.344 23.031 -7.613 1 78.31 416 ILE A C 1
ATOM 3194 O O . ILE A 1 416 ? 21.172 23.938 -6.789 1 78.31 416 ILE A O 1
ATOM 3198 N N . ASN A 1 417 ? 21.766 23.141 -8.852 1 82.69 417 ASN A N 1
ATOM 3199 C CA . ASN A 1 417 ? 22.094 24.469 -9.336 1 82.69 417 ASN A CA 1
ATOM 3200 C C . ASN A 1 417 ? 20.906 25.125 -10.023 1 82.69 417 ASN A C 1
ATOM 3202 O O . ASN A 1 417 ? 20.766 25.062 -11.242 1 82.69 417 ASN A O 1
ATOM 3206 N N . VAL A 1 418 ? 20.125 25.797 -9.234 1 88.75 418 VAL A N 1
ATOM 3207 C CA . VAL A 1 418 ? 19.016 26.625 -9.727 1 88.75 418 VAL A CA 1
ATOM 3208 C C . VAL A 1 418 ? 19.141 28.031 -9.172 1 88.75 418 VAL A C 1
ATOM 3210 O O . VAL A 1 418 ? 19.844 28.266 -8.18 1 88.75 418 VAL A O 1
ATOM 3213 N N . SER A 1 419 ? 18.516 28.969 -9.93 1 92.44 419 SER A N 1
ATOM 3214 C CA . SER A 1 419 ? 18.531 30.344 -9.469 1 92.44 419 SER A CA 1
ATOM 3215 C C . SER A 1 419 ? 18.031 30.453 -8.031 1 92.44 419 SER A C 1
ATOM 3217 O O . SER A 1 419 ? 17.062 29.781 -7.656 1 92.44 419 SER A O 1
ATOM 3219 N N . PRO A 1 420 ? 18.656 31.266 -7.242 1 93.75 420 PRO A N 1
ATOM 3220 C CA . PRO A 1 420 ? 18.203 31.453 -5.859 1 93.75 420 PRO A CA 1
ATOM 3221 C C . PRO A 1 420 ? 16.797 32.031 -5.777 1 93.75 420 PRO A C 1
ATOM 3223 O O . PRO A 1 420 ? 16.156 31.984 -4.719 1 93.75 420 PRO A O 1
ATOM 3226 N N . THR A 1 421 ? 16.312 32.625 -6.887 1 95.5 421 THR A N 1
ATOM 3227 C CA . THR A 1 421 ? 14.984 33.25 -6.875 1 95.5 421 THR A CA 1
ATOM 3228 C C . THR A 1 421 ? 13.945 32.312 -7.477 1 95.5 421 THR A C 1
ATOM 3230 O O . THR A 1 421 ? 12.766 32.656 -7.566 1 95.5 421 THR A O 1
ATOM 3233 N N . PHE A 1 422 ? 14.32 31.156 -7.828 1 95 422 PHE A N 1
ATOM 3234 C CA . PHE A 1 422 ? 13.484 30.25 -8.602 1 95 422 PHE A CA 1
ATOM 3235 C C . PHE A 1 422 ? 12.211 29.906 -7.844 1 95 422 PHE A C 1
ATOM 3237 O O . PHE A 1 422 ? 11.117 29.953 -8.406 1 95 422 PHE A O 1
ATOM 3244 N N . ILE A 1 423 ? 12.336 29.5 -6.57 1 95.81 423 ILE A N 1
ATOM 3245 C CA . ILE A 1 423 ? 11.195 29.047 -5.789 1 95.81 423 ILE A CA 1
ATOM 3246 C C . ILE A 1 423 ? 10.141 30.141 -5.711 1 95.81 423 ILE A C 1
ATOM 3248 O O . ILE A 1 423 ? 8.953 29.906 -5.938 1 95.81 423 ILE A O 1
ATOM 3252 N N . ASN A 1 424 ? 10.578 31.328 -5.449 1 96.88 424 ASN A N 1
ATOM 3253 C CA . ASN A 1 424 ? 9.68 32.469 -5.391 1 96.88 424 ASN A CA 1
ATOM 3254 C C . ASN A 1 424 ? 9.016 32.719 -6.742 1 96.88 424 ASN A C 1
ATOM 3256 O O . ASN A 1 424 ? 7.824 33.031 -6.805 1 96.88 424 ASN A O 1
ATOM 3260 N N . GLU A 1 425 ? 9.781 32.625 -7.793 1 95.94 425 GLU A N 1
ATOM 3261 C CA . GLU A 1 425 ? 9.258 32.812 -9.141 1 95.94 425 GLU A CA 1
ATOM 3262 C C . GLU A 1 425 ? 8.211 31.75 -9.492 1 95.94 425 GLU A C 1
ATOM 3264 O O . GLU A 1 425 ? 7.176 32.062 -10.078 1 95.94 425 GLU A O 1
ATOM 3269 N N . LEU A 1 426 ? 8.57 30.578 -9.164 1 95.38 426 LEU A N 1
ATOM 3270 C CA . LEU A 1 426 ? 7.652 29.484 -9.438 1 95.38 426 LEU A CA 1
ATOM 3271 C C . LEU A 1 426 ? 6.344 29.656 -8.672 1 95.38 426 LEU A C 1
ATOM 3273 O O . LEU A 1 426 ? 5.262 29.469 -9.234 1 95.38 426 LEU A O 1
ATOM 3277 N N . LEU A 1 427 ? 6.41 30 -7.418 1 96.25 427 LEU A N 1
ATOM 3278 C CA . LEU A 1 427 ? 5.215 30.203 -6.605 1 96.25 427 LEU A CA 1
ATOM 3279 C C . LEU A 1 427 ? 4.363 31.344 -7.168 1 96.25 427 LEU A C 1
ATOM 3281 O O . LEU A 1 427 ? 3.141 31.219 -7.262 1 96.25 427 LEU A O 1
ATOM 3285 N N . PHE A 1 428 ? 5.055 32.375 -7.504 1 97.06 428 PHE A N 1
ATOM 3286 C CA . PHE A 1 428 ? 4.348 33.531 -8.062 1 97.06 428 PHE A CA 1
ATOM 3287 C C . PHE A 1 428 ? 3.613 33.125 -9.344 1 97.06 428 PHE A C 1
ATOM 3289 O O . PHE A 1 428 ? 2.447 33.469 -9.531 1 97.06 428 PHE A O 1
ATOM 3296 N N . ALA A 1 429 ? 4.289 32.406 -10.18 1 96.25 429 ALA A N 1
ATOM 3297 C CA . ALA A 1 429 ? 3.688 31.953 -11.438 1 96.25 429 ALA A CA 1
ATOM 3298 C C . ALA A 1 429 ? 2.455 31.094 -11.18 1 96.25 429 ALA A C 1
ATOM 3300 O O . ALA A 1 429 ? 1.441 31.234 -11.875 1 96.25 429 ALA A O 1
ATOM 3301 N N . ASN A 1 430 ? 2.529 30.219 -10.266 1 96.31 430 ASN A N 1
ATOM 3302 C CA . ASN A 1 430 ? 1.413 29.344 -9.93 1 96.31 430 ASN A CA 1
ATOM 3303 C C . ASN A 1 430 ? 0.228 30.141 -9.383 1 96.31 430 ASN A C 1
ATOM 3305 O O . ASN A 1 430 ? -0.908 29.938 -9.82 1 96.31 430 ASN A O 1
ATOM 3309 N N . PHE A 1 431 ? 0.503 31.031 -8.492 1 97.25 431 PHE A N 1
ATOM 3310 C CA . PHE A 1 431 ? -0.568 31.781 -7.855 1 97.25 431 PHE A CA 1
ATOM 3311 C C . PHE A 1 431 ? -1.215 32.75 -8.844 1 97.25 431 PHE A C 1
ATOM 3313 O O . PHE A 1 431 ? -2.43 32.938 -8.812 1 97.25 431 PHE A O 1
ATOM 3320 N N . GLN A 1 432 ? -0.387 33.312 -9.656 1 96.94 432 GLN A N 1
ATOM 3321 C CA . GLN A 1 432 ? -0.936 34.188 -10.688 1 96.94 432 GLN A CA 1
ATOM 3322 C C . GLN A 1 432 ? -1.863 33.438 -11.625 1 96.94 432 GLN A C 1
ATOM 3324 O O . GLN A 1 432 ? -2.92 33.938 -12.016 1 96.94 432 GLN A O 1
ATOM 3329 N N . SER A 1 433 ? -1.435 32.25 -11.961 1 97.19 433 SER A N 1
ATOM 3330 C CA . SER A 1 433 ? -2.258 31.406 -12.805 1 97.19 433 SER A CA 1
ATOM 3331 C C . SER A 1 433 ? -3.568 31.047 -12.117 1 97.19 433 SER A C 1
ATOM 3333 O O . SER A 1 433 ? -4.633 31.078 -12.734 1 97.19 433 SER A O 1
ATOM 3335 N N . MET A 1 434 ? -3.508 30.688 -10.891 1 97.62 434 MET A N 1
ATOM 3336 C CA . MET A 1 434 ? -4.715 30.328 -10.148 1 97.62 434 MET A CA 1
ATOM 3337 C C . MET A 1 434 ? -5.652 31.531 -10.031 1 97.62 434 MET A C 1
ATOM 3339 O O . MET A 1 434 ? -6.871 31.375 -10.125 1 97.62 434 MET A O 1
ATOM 3343 N N . GLN A 1 435 ? -5.051 32.688 -9.797 1 97 435 GLN A N 1
ATOM 3344 C CA . GLN A 1 435 ? -5.863 33.906 -9.734 1 97 435 GLN A CA 1
ATOM 3345 C C . GLN A 1 435 ? -6.602 34.125 -11.047 1 97 435 GLN A C 1
ATOM 3347 O O . GLN A 1 435 ? -7.789 34.469 -11.047 1 97 435 GLN A O 1
ATOM 3352 N N . LYS A 1 436 ? -5.891 33.969 -12.133 1 96.81 436 LYS A N 1
ATOM 3353 C CA . LYS A 1 436 ? -6.48 34.156 -13.461 1 96.81 436 LYS A CA 1
ATOM 3354 C C . LYS A 1 436 ? -7.609 33.156 -13.703 1 96.81 436 LYS A C 1
ATOM 3356 O O . LYS A 1 436 ? -8.594 33.469 -14.375 1 96.81 436 LYS A O 1
ATOM 3361 N N . LEU A 1 437 ? -7.441 32 -13.141 1 96.69 437 LEU A N 1
ATOM 3362 C CA . LEU A 1 437 ? -8.406 30.922 -13.359 1 96.69 437 LEU A CA 1
ATOM 3363 C C . LEU A 1 437 ? -9.625 31.109 -12.469 1 96.69 437 LEU A C 1
ATOM 3365 O O . LEU A 1 437 ? -10.672 30.484 -12.703 1 96.69 437 LEU A O 1
ATOM 3369 N N . GLY A 1 438 ? -9.508 31.859 -11.375 1 95.31 438 GLY A N 1
ATOM 3370 C CA . GLY A 1 438 ? -10.672 32.25 -10.602 1 95.31 438 GLY A CA 1
ATOM 3371 C C . GLY A 1 438 ? -10.727 31.578 -9.234 1 95.31 438 GLY A C 1
ATOM 3372 O O . GLY A 1 438 ? -9.914 30.703 -8.93 1 95.31 438 GLY A O 1
ATOM 3373 N N . ASP A 1 439 ? -11.742 31.859 -8.523 1 93.75 439 ASP A N 1
ATOM 3374 C CA . ASP A 1 439 ? -11.898 31.469 -7.125 1 93.75 439 ASP A CA 1
ATOM 3375 C C . ASP A 1 439 ? -12.117 29.969 -6.996 1 93.75 439 ASP A C 1
ATOM 3377 O O . ASP A 1 439 ? -11.703 29.344 -6.012 1 93.75 439 ASP A O 1
ATOM 3381 N N . SER A 1 440 ? -12.719 29.438 -8 1 93.5 440 SER A N 1
ATOM 3382 C CA . SER A 1 440 ? -13.016 28.016 -7.957 1 93.5 440 SER A CA 1
ATOM 3383 C C . SER A 1 440 ? -11.727 27.188 -7.98 1 93.5 440 SER A C 1
ATOM 3385 O O . SER A 1 440 ? -11.734 26.016 -7.602 1 93.5 440 SER A O 1
ATOM 3387 N N . VAL A 1 441 ? -10.648 27.797 -8.367 1 95.5 441 VAL A N 1
ATOM 3388 C CA . VAL A 1 441 ? -9.359 27.125 -8.422 1 95.5 441 VAL A CA 1
ATOM 3389 C C . VAL A 1 441 ? -8.508 27.547 -7.219 1 95.5 441 VAL A C 1
ATOM 3391 O O . VAL A 1 441 ? -7.945 26.688 -6.527 1 95.5 441 VAL A O 1
ATOM 3394 N N . LEU A 1 442 ? -8.523 28.828 -6.93 1 95.88 442 LEU A N 1
ATOM 3395 C CA . LEU A 1 442 ? -7.625 29.406 -5.938 1 95.88 442 LEU A CA 1
ATOM 3396 C C . LEU A 1 442 ? -8.07 29.047 -4.523 1 95.88 442 LEU A C 1
ATOM 3398 O O . LEU A 1 442 ? -7.25 28.672 -3.682 1 95.88 442 LEU A O 1
ATOM 3402 N N . ARG A 1 443 ? -9.336 29.094 -4.219 1 94.38 443 ARG A N 1
ATOM 3403 C CA . ARG A 1 443 ? -9.844 28.984 -2.852 1 94.38 443 ARG A CA 1
ATOM 3404 C C . ARG A 1 443 ? -9.641 27.578 -2.299 1 94.38 443 ARG A C 1
ATOM 3406 O O . ARG A 1 443 ? -9.133 27.406 -1.188 1 94.38 443 ARG A O 1
ATOM 3413 N N . PRO A 1 444 ? -10 26.5 -3.117 1 93.44 444 PRO A N 1
ATOM 3414 C CA . PRO A 1 444 ? -9.742 25.172 -2.572 1 93.44 444 PRO A CA 1
ATOM 3415 C C . PRO A 1 444 ? -8.258 24.906 -2.314 1 93.44 444 PRO A C 1
ATOM 3417 O O . PRO A 1 444 ? -7.902 24.297 -1.312 1 93.44 444 PRO A O 1
ATOM 3420 N N . PHE A 1 445 ? -7.469 25.438 -3.18 1 93.88 445 PHE A N 1
ATOM 3421 C CA . PHE A 1 445 ? -6.031 25.266 -3.016 1 93.88 445 PHE A CA 1
ATOM 3422 C C . PHE A 1 445 ? -5.551 25.906 -1.724 1 93.88 445 PHE A C 1
ATOM 3424 O O . PHE A 1 445 ? -4.781 25.312 -0.971 1 93.88 445 PHE A O 1
ATOM 3431 N N . LEU A 1 446 ? -6.047 27.109 -1.422 1 93.5 446 LEU A N 1
ATOM 3432 C CA . LEU A 1 446 ? -5.621 27.844 -0.241 1 93.5 446 LEU A CA 1
ATOM 3433 C C . LEU A 1 446 ? -6.184 27.219 1.029 1 93.5 446 LEU A C 1
ATOM 3435 O O . LEU A 1 446 ? -5.734 27.531 2.133 1 93.5 446 LEU A O 1
ATOM 3439 N N . GLN A 1 447 ? -7.121 26.328 0.864 1 90.81 447 GLN A N 1
ATOM 3440 C CA . GLN A 1 447 ? -7.688 25.625 2.008 1 90.81 447 GLN A CA 1
ATOM 3441 C C . GLN A 1 447 ? -7.258 24.156 2.018 1 90.81 447 GLN A C 1
ATOM 3443 O O . GLN A 1 447 ? -7.953 23.297 2.574 1 90.81 447 GLN A O 1
ATOM 3448 N N . ASP A 1 448 ? -6.238 23.844 1.276 1 89.69 448 ASP A N 1
ATOM 3449 C CA . ASP A 1 448 ? -5.512 22.578 1.288 1 89.69 448 ASP A CA 1
ATOM 3450 C C . ASP A 1 448 ? -6.355 21.469 0.681 1 89.69 448 ASP A C 1
ATOM 3452 O O . ASP A 1 448 ? -6.32 20.328 1.156 1 89.69 448 ASP A O 1
ATOM 3456 N N . VAL A 1 449 ? -7.152 21.812 -0.265 1 93 449 VAL A N 1
ATOM 3457 C CA . VAL A 1 449 ? -7.945 20.812 -0.977 1 93 449 VAL A CA 1
ATOM 3458 C C . VAL A 1 449 ? -7.559 20.812 -2.455 1 93 449 VAL A C 1
ATOM 3460 O O . VAL A 1 449 ? -8.062 21.609 -3.24 1 93 449 VAL A O 1
ATOM 3463 N N . ILE A 1 450 ? -6.75 19.859 -2.789 1 94.38 450 ILE A N 1
ATOM 3464 C CA . ILE A 1 450 ? -6.277 19.734 -4.164 1 94.38 450 ILE A CA 1
ATOM 3465 C C . ILE A 1 450 ? -7.285 18.938 -4.988 1 94.38 450 ILE A C 1
ATOM 3467 O O . ILE A 1 450 ? -7.715 17.859 -4.574 1 94.38 450 ILE A O 1
ATOM 3471 N N . GLN A 1 451 ? -7.668 19.469 -6.062 1 96.31 451 GLN A N 1
ATOM 3472 C CA . GLN A 1 451 ? -8.617 18.828 -6.969 1 96.31 451 GLN A CA 1
ATOM 3473 C C . GLN A 1 451 ? -8.016 18.656 -8.359 1 96.31 451 GLN A C 1
ATOM 3475 O O . GLN A 1 451 ? -7.16 19.438 -8.781 1 96.31 451 GLN A O 1
ATOM 3480 N N . PHE A 1 452 ? -8.453 17.688 -9.062 1 97.06 452 PHE A N 1
ATOM 3481 C CA . PHE A 1 452 ? -7.879 17.312 -10.344 1 97.06 452 PHE A CA 1
ATOM 3482 C C . PHE A 1 452 ? -8.055 18.438 -11.367 1 97.06 452 PHE A C 1
ATOM 3484 O O . PHE A 1 452 ? -7.094 18.875 -11.992 1 97.06 452 PHE A O 1
ATOM 3491 N N . GLY A 1 453 ? -9.281 18.922 -11.586 1 94.94 453 GLY A N 1
ATOM 3492 C CA . GLY A 1 453 ? -9.57 19.953 -12.562 1 94.94 453 GLY A CA 1
ATOM 3493 C C . GLY A 1 453 ? -8.742 21.219 -12.359 1 94.94 453 GLY A C 1
ATOM 3494 O O . GLY A 1 453 ? -7.984 21.609 -13.25 1 94.94 453 GLY A O 1
ATOM 3495 N N . PRO A 1 454 ? -8.82 21.766 -11.203 1 95.75 454 PRO A N 1
ATOM 3496 C CA . PRO A 1 454 ? -8.023 22.953 -10.875 1 95.75 454 PRO A CA 1
ATOM 3497 C C . PRO A 1 454 ? -6.527 22.734 -11.07 1 95.75 454 PRO A C 1
ATOM 3499 O O . PRO A 1 454 ? -5.828 23.625 -11.57 1 95.75 454 PRO A O 1
ATOM 3502 N N . LEU A 1 455 ? -6.047 21.625 -10.688 1 96.12 455 LEU A N 1
ATOM 3503 C CA . LEU A 1 455 ? -4.617 21.344 -10.805 1 96.12 455 LEU A CA 1
ATOM 3504 C C . LEU A 1 455 ? -4.199 21.266 -12.273 1 96.12 455 LEU A C 1
ATOM 3506 O O . LEU A 1 455 ? -3.172 21.828 -12.656 1 96.12 455 LEU A O 1
ATOM 3510 N N . VAL A 1 456 ? -4.992 20.578 -13.102 1 95.75 456 VAL A N 1
ATOM 3511 C CA . VAL A 1 456 ? -4.711 20.469 -14.531 1 95.75 456 VAL A CA 1
ATOM 3512 C C . VAL A 1 456 ? -4.695 21.859 -15.164 1 95.75 456 VAL A C 1
ATOM 3514 O O . VAL A 1 456 ? -3.795 22.172 -15.945 1 95.75 456 VAL A O 1
ATOM 3517 N N . LYS A 1 457 ? -5.637 22.641 -14.82 1 96.12 457 LYS A N 1
ATOM 3518 C CA . LYS A 1 457 ? -5.746 23.984 -15.383 1 96.12 457 LYS A CA 1
ATOM 3519 C C . LYS A 1 457 ? -4.555 24.844 -14.977 1 96.12 457 LYS A C 1
ATOM 3521 O O . LYS A 1 457 ? -4.004 25.578 -15.805 1 96.12 457 LYS A O 1
ATOM 3526 N N . THR A 1 458 ? -4.191 24.75 -13.758 1 96.5 458 THR A N 1
ATOM 3527 C CA . THR A 1 458 ? -3.09 25.562 -13.258 1 96.5 458 THR A CA 1
ATOM 3528 C C . THR A 1 458 ? -1.77 25.156 -13.898 1 96.5 458 THR A C 1
ATOM 3530 O O . THR A 1 458 ? -1.036 26 -14.422 1 96.5 458 THR A O 1
ATOM 3533 N N . LEU A 1 459 ? -1.453 23.875 -13.844 1 94.25 459 LEU A N 1
ATOM 3534 C CA . LEU A 1 459 ? -0.212 23.391 -14.43 1 94.25 459 LEU A CA 1
ATOM 3535 C C . LEU A 1 459 ? -0.169 23.656 -15.93 1 94.25 459 LEU A C 1
ATOM 3537 O O . LEU A 1 459 ? 0.876 24.031 -16.469 1 94.25 459 LEU A O 1
ATOM 3541 N N . GLY A 1 460 ? -1.318 23.453 -16.578 1 93.44 460 GLY A N 1
ATOM 3542 C CA . GLY A 1 460 ? -1.397 23.75 -18 1 93.44 460 GLY A CA 1
ATOM 3543 C C . GLY A 1 460 ? -1.11 25.203 -18.328 1 93.44 460 GLY A C 1
ATOM 3544 O O . GLY A 1 460 ? -0.363 25.5 -19.266 1 93.44 460 GLY A O 1
ATOM 3545 N N . LEU A 1 461 ? -1.675 26.031 -17.531 1 95 461 LEU A N 1
ATOM 3546 C CA . LEU A 1 461 ? -1.497 27.453 -17.766 1 95 461 LEU A CA 1
ATOM 3547 C C . LEU A 1 461 ? -0.059 27.875 -17.484 1 95 461 LEU A C 1
ATOM 3549 O O . LEU A 1 461 ? 0.5 28.703 -18.219 1 95 461 LEU A O 1
ATOM 3553 N N . VAL A 1 462 ? 0.562 27.391 -16.484 1 94.5 462 VAL A N 1
ATOM 3554 C CA . VAL A 1 462 ? 1.954 27.688 -16.188 1 94.5 462 VAL A CA 1
ATOM 3555 C C . VAL A 1 462 ? 2.857 27.203 -17.312 1 94.5 462 VAL A C 1
ATOM 3557 O O . VAL A 1 462 ? 3.779 27.906 -17.719 1 94.5 462 VAL A O 1
ATOM 3560 N N . MET A 1 463 ? 2.561 26.047 -17.766 1 92.19 463 MET A N 1
ATOM 3561 C CA . MET A 1 463 ? 3.365 25.484 -18.844 1 92.19 463 MET A CA 1
ATOM 3562 C C . MET A 1 463 ? 3.244 26.328 -20.109 1 92.19 463 MET A C 1
ATOM 3564 O O . MET A 1 463 ? 4.215 26.484 -20.859 1 92.19 463 MET A O 1
ATOM 3568 N N . LEU A 1 464 ? 2.121 26.875 -20.328 1 93.44 464 LEU A N 1
ATOM 3569 C CA . LEU A 1 464 ? 1.864 27.641 -21.547 1 93.44 464 LEU A CA 1
ATOM 3570 C C . LEU A 1 464 ? 2.408 29.062 -21.422 1 93.44 464 LEU A C 1
ATOM 3572 O O . LEU A 1 464 ? 2.922 29.625 -22.391 1 93.44 464 LEU A O 1
ATOM 3576 N N . THR A 1 465 ? 2.393 29.625 -20.266 1 93.94 465 THR A N 1
ATOM 3577 C CA . THR A 1 465 ? 2.723 31.031 -20.094 1 93.94 465 THR A CA 1
ATOM 3578 C C . THR A 1 465 ? 4.168 31.203 -19.625 1 93.94 465 THR A C 1
ATOM 3580 O O . THR A 1 465 ? 4.773 32.25 -19.844 1 93.94 465 THR A O 1
ATOM 3583 N N . ARG A 1 466 ? 4.668 30.203 -18.953 1 94.56 466 ARG A N 1
ATOM 3584 C CA . ARG A 1 466 ? 6.031 30.297 -18.438 1 94.56 466 ARG A CA 1
ATOM 3585 C C . ARG A 1 466 ? 6.82 29.031 -18.734 1 94.56 466 ARG A C 1
ATOM 3587 O O . ARG A 1 466 ? 7.398 28.406 -17.844 1 94.56 466 ARG A O 1
ATOM 3594 N N . PRO A 1 467 ? 6.977 28.672 -19.984 1 92.56 467 PRO A N 1
ATOM 3595 C CA . PRO A 1 467 ? 7.684 27.453 -20.328 1 92.56 467 PRO A CA 1
ATOM 3596 C C . PRO A 1 467 ? 9.156 27.469 -19.922 1 92.56 467 PRO A C 1
ATOM 3598 O O . PRO A 1 467 ? 9.766 26.422 -19.734 1 92.56 467 PRO A O 1
ATOM 3601 N N . GLN A 1 468 ? 9.727 28.562 -19.688 1 92.81 468 GLN A N 1
ATOM 3602 C CA . GLN A 1 468 ? 11.141 28.703 -19.344 1 92.81 468 GLN A CA 1
ATOM 3603 C C . GLN A 1 468 ? 11.422 28.188 -17.938 1 92.81 468 GLN A C 1
ATOM 3605 O O . GLN A 1 468 ? 12.578 27.922 -17.578 1 92.81 468 GLN A O 1
ATOM 3610 N N . LEU A 1 469 ? 10.383 27.969 -17.125 1 92.94 469 LEU A N 1
ATOM 3611 C CA . LEU A 1 469 ? 10.555 27.484 -15.766 1 92.94 469 LEU A CA 1
ATOM 3612 C C . LEU A 1 469 ? 10.688 25.953 -15.742 1 92.94 469 LEU A C 1
ATOM 3614 O O . LEU A 1 469 ? 11.156 25.391 -14.75 1 92.94 469 LEU A O 1
ATOM 3618 N N . LEU A 1 470 ? 10.32 25.281 -16.797 1 90.69 470 LEU A N 1
ATOM 3619 C CA . LEU A 1 470 ? 10.164 23.844 -16.812 1 90.69 470 LEU A CA 1
ATOM 3620 C C . LEU A 1 470 ? 11.5 23.141 -16.547 1 90.69 470 LEU A C 1
ATOM 3622 O O . LEU A 1 470 ? 11.578 22.25 -15.695 1 90.69 470 LEU A O 1
ATOM 3626 N N . PRO A 1 471 ? 12.57 23.578 -17.203 1 90.75 471 PRO A N 1
ATOM 3627 C CA . PRO A 1 471 ? 13.844 22.906 -16.938 1 90.75 471 PRO A CA 1
ATOM 3628 C C . PRO A 1 471 ? 14.258 23.016 -15.469 1 90.75 471 PRO A C 1
ATOM 3630 O O . PRO A 1 471 ? 14.766 22.047 -14.891 1 90.75 471 PRO A O 1
ATOM 3633 N N . SER A 1 472 ? 13.984 24.172 -14.891 1 91.5 472 SER A N 1
ATOM 3634 C CA . SER A 1 472 ? 14.344 24.375 -13.492 1 91.5 472 SER A CA 1
ATOM 3635 C C . SER A 1 472 ? 13.469 23.547 -12.555 1 91.5 472 SER A C 1
ATOM 3637 O O . SER A 1 472 ? 13.922 23.109 -11.5 1 91.5 472 SER A O 1
ATOM 3639 N N . ILE A 1 473 ? 12.273 23.391 -12.938 1 90.75 473 ILE A N 1
ATOM 3640 C CA . ILE A 1 473 ? 11.383 22.547 -12.141 1 90.75 473 ILE A CA 1
ATOM 3641 C C . ILE A 1 473 ? 11.914 21.109 -12.117 1 90.75 473 ILE A C 1
ATOM 3643 O O . ILE A 1 473 ? 11.992 20.5 -11.047 1 90.75 473 ILE A O 1
ATOM 3647 N N . PHE A 1 474 ? 12.312 20.625 -13.242 1 87.56 474 PHE A N 1
ATOM 3648 C CA . PHE A 1 474 ? 12.82 19.266 -13.328 1 87.56 474 PHE A CA 1
ATOM 3649 C C . PHE A 1 474 ? 14.109 19.109 -12.523 1 87.56 474 PHE A C 1
ATOM 3651 O O . PHE A 1 474 ? 14.312 18.078 -11.867 1 87.56 474 PHE A O 1
ATOM 3658 N N . LYS A 1 475 ? 14.867 20.109 -12.633 1 87.69 475 LYS A N 1
ATOM 3659 C CA . LYS A 1 475 ? 16.109 20.078 -11.875 1 87.69 475 LYS A CA 1
ATOM 3660 C C . LYS A 1 475 ? 15.859 20.141 -10.375 1 87.69 475 LYS A C 1
ATOM 3662 O O . LYS A 1 475 ? 16.453 19.391 -9.602 1 87.69 475 LYS A O 1
ATOM 3667 N N . GLN A 1 476 ? 14.938 21.016 -9.984 1 88.88 476 GLN A N 1
ATOM 3668 C CA . GLN A 1 476 ? 14.656 21.281 -8.578 1 88.88 476 GLN A CA 1
ATOM 3669 C C . GLN A 1 476 ? 13.93 20.094 -7.926 1 88.88 476 GLN A C 1
ATOM 3671 O O . GLN A 1 476 ? 14.266 19.703 -6.809 1 88.88 476 GLN A O 1
ATOM 3676 N N . VAL A 1 477 ? 13.016 19.578 -8.602 1 87.81 477 VAL A N 1
ATOM 3677 C CA . VAL A 1 477 ? 12.148 18.562 -8.016 1 87.81 477 VAL A CA 1
ATOM 3678 C C . VAL A 1 477 ? 12.758 17.172 -8.219 1 87.81 477 VAL A C 1
ATOM 3680 O O . VAL A 1 477 ? 12.68 16.312 -7.336 1 87.81 477 VAL A O 1
ATOM 3683 N N . GLY A 1 478 ? 13.391 16.969 -9.328 1 84.44 478 GLY A N 1
ATOM 3684 C CA . GLY A 1 478 ? 13.961 15.68 -9.672 1 84.44 478 GLY A CA 1
ATOM 3685 C C . GLY A 1 478 ? 13.016 14.797 -10.461 1 84.44 478 GLY A C 1
ATOM 3686 O O . GLY A 1 478 ? 11.805 14.805 -10.227 1 84.44 478 GLY A O 1
ATOM 3687 N N . LEU A 1 479 ? 13.547 14.031 -11.312 1 82.31 479 LEU A N 1
ATOM 3688 C CA . LEU A 1 479 ? 12.773 13.188 -12.227 1 82.31 479 LEU A CA 1
ATOM 3689 C C . LEU A 1 479 ? 12.008 12.117 -11.461 1 82.31 479 LEU A C 1
ATOM 3691 O O . LEU A 1 479 ? 10.844 11.844 -11.766 1 82.31 479 LEU A O 1
ATOM 3695 N N . GLY A 1 480 ? 12.648 11.5 -10.469 1 83.31 480 GLY A N 1
ATOM 3696 C CA . GLY A 1 480 ? 12 10.461 -9.68 1 83.31 480 GLY A CA 1
ATOM 3697 C C . GLY A 1 480 ? 10.742 10.945 -8.977 1 83.31 480 GLY A C 1
ATOM 3698 O O . GLY A 1 480 ? 9.719 10.266 -8.984 1 83.31 480 GLY A O 1
ATOM 3699 N N . VAL A 1 481 ? 10.828 12.109 -8.43 1 87.12 481 VAL A N 1
ATOM 3700 C CA . VAL A 1 481 ? 9.703 12.68 -7.707 1 87.12 481 VAL A CA 1
ATOM 3701 C C . VAL A 1 481 ? 8.578 13.023 -8.68 1 87.12 481 VAL A C 1
ATOM 3703 O O . VAL A 1 481 ? 7.398 12.812 -8.383 1 87.12 481 VAL A O 1
ATOM 3706 N N . ILE A 1 482 ? 8.961 13.477 -9.836 1 90.12 482 ILE A N 1
ATOM 3707 C CA . ILE A 1 482 ? 7.969 13.852 -10.836 1 90.12 482 ILE A CA 1
ATOM 3708 C C . ILE A 1 482 ? 7.242 12.609 -11.336 1 90.12 482 ILE A C 1
ATOM 3710 O O . ILE A 1 482 ? 6.023 12.625 -11.516 1 90.12 482 ILE A O 1
ATOM 3714 N N . LEU A 1 483 ? 7.949 11.586 -11.547 1 87.38 483 LEU A N 1
ATOM 3715 C CA . LEU A 1 483 ? 7.344 10.344 -12.023 1 87.38 483 LEU A CA 1
ATOM 3716 C C . LEU A 1 483 ? 6.43 9.742 -10.961 1 87.38 483 LEU A C 1
ATOM 3718 O O . LEU A 1 483 ? 5.336 9.266 -11.273 1 87.38 483 LEU A O 1
ATOM 3722 N N . ASP A 1 484 ? 6.852 9.711 -9.766 1 88.38 484 ASP A N 1
ATOM 3723 C CA . ASP A 1 484 ? 6.004 9.258 -8.664 1 88.38 484 ASP A CA 1
ATOM 3724 C C . ASP A 1 484 ? 4.734 10.094 -8.562 1 88.38 484 ASP A C 1
ATOM 3726 O O . ASP A 1 484 ? 3.637 9.555 -8.422 1 88.38 484 ASP A O 1
ATOM 3730 N N . TRP A 1 485 ? 4.941 11.352 -8.648 1 92.56 485 TRP A N 1
ATOM 3731 C CA . TRP A 1 485 ? 3.826 12.289 -8.594 1 92.56 485 TRP A CA 1
ATOM 3732 C C . TRP A 1 485 ? 2.846 12.031 -9.734 1 92.56 485 TRP A C 1
ATOM 3734 O O . TRP A 1 485 ? 1.629 12.125 -9.547 1 92.56 485 TRP A O 1
ATOM 3744 N N . SER A 1 486 ? 3.326 11.766 -10.914 1 92.75 486 SER A N 1
ATOM 3745 C CA . SER A 1 486 ? 2.457 11.547 -12.07 1 92.75 486 SER A CA 1
ATOM 3746 C C . SER A 1 486 ? 1.51 10.383 -11.836 1 92.75 486 SER A C 1
ATOM 3748 O O . SER A 1 486 ? 0.365 10.398 -12.289 1 92.75 486 SER A O 1
ATOM 3750 N N . GLY A 1 487 ? 1.988 9.383 -11.156 1 91.81 487 GLY A N 1
ATOM 3751 C CA . GLY A 1 487 ? 1.103 8.297 -10.766 1 91.81 487 GLY A CA 1
ATOM 3752 C C . GLY A 1 487 ? -0.029 8.75 -9.859 1 91.81 487 GLY A C 1
ATOM 3753 O O . GLY A 1 487 ? -1.183 8.359 -10.062 1 91.81 487 GLY A O 1
ATOM 3754 N N . HIS A 1 488 ? 0.301 9.539 -8.867 1 94.25 488 HIS A N 1
ATOM 3755 C CA . HIS A 1 488 ? -0.712 10.062 -7.957 1 94.25 488 HIS A CA 1
ATOM 3756 C C . HIS A 1 488 ? -1.653 11.023 -8.68 1 94.25 488 HIS A C 1
ATOM 3758 O O . HIS A 1 488 ? -2.846 11.078 -8.375 1 94.25 488 HIS A O 1
ATOM 3764 N N . PHE A 1 489 ? -1.099 11.812 -9.656 1 95.12 489 PHE A N 1
ATOM 3765 C CA . PHE A 1 489 ? -1.893 12.734 -10.461 1 95.12 489 PHE A CA 1
ATOM 3766 C C . PHE A 1 489 ? -2.936 11.977 -11.273 1 95.12 489 PHE A C 1
ATOM 3768 O O . PHE A 1 489 ? -4.094 12.391 -11.344 1 95.12 489 PHE A O 1
ATOM 3775 N N . LEU A 1 490 ? -2.527 10.883 -11.828 1 93.12 490 LEU A N 1
ATOM 3776 C CA . LEU A 1 490 ? -3.449 10.047 -12.586 1 93.12 490 LEU A CA 1
ATOM 3777 C C . LEU A 1 490 ? -4.539 9.477 -11.68 1 93.12 490 LEU A C 1
ATOM 3779 O O . LEU A 1 490 ? -5.711 9.445 -12.055 1 93.12 490 LEU A O 1
ATOM 3783 N N . MET A 1 491 ? -4.168 9.062 -10.523 1 95.19 491 MET A N 1
ATOM 3784 C CA . MET A 1 491 ? -5.129 8.508 -9.578 1 95.19 491 MET A CA 1
ATOM 3785 C C . MET A 1 491 ? -6.086 9.586 -9.086 1 95.19 491 MET A C 1
ATOM 3787 O O . MET A 1 491 ? -7.258 9.312 -8.805 1 95.19 491 MET A O 1
ATOM 3791 N N . LEU A 1 492 ? -5.547 10.789 -8.945 1 96.81 492 LEU A N 1
ATOM 3792 C CA . LEU A 1 492 ? -6.422 11.906 -8.602 1 96.81 492 LEU A CA 1
ATOM 3793 C C . LEU A 1 492 ? -7.531 12.07 -9.633 1 96.81 492 LEU A C 1
ATOM 3795 O O . LEU A 1 492 ? -8.695 12.289 -9.273 1 96.81 492 LEU A O 1
ATOM 3799 N N . GLY A 1 493 ? -7.156 11.992 -10.875 1 96.5 493 GLY A N 1
ATOM 3800 C CA . GLY A 1 493 ? -8.156 12.016 -11.93 1 96.5 493 GLY A CA 1
ATOM 3801 C C . GLY A 1 493 ? -9.133 10.852 -11.852 1 96.5 493 GLY A C 1
ATOM 3802 O O . GLY A 1 493 ? -10.336 11.031 -12 1 96.5 493 GLY A O 1
ATOM 3803 N N . PHE A 1 494 ? -8.594 9.664 -11.609 1 95.38 494 PHE A N 1
ATOM 3804 C CA . PHE A 1 494 ? -9.414 8.461 -11.5 1 95.38 494 PHE A CA 1
ATOM 3805 C C . PHE A 1 494 ? -10.398 8.586 -10.344 1 95.38 494 PHE A C 1
ATOM 3807 O O . PHE A 1 494 ? -11.586 8.273 -10.492 1 95.38 494 PHE A O 1
ATOM 3814 N N . TYR A 1 495 ? -9.984 9.031 -9.148 1 96.56 495 TYR A N 1
ATOM 3815 C CA . TYR A 1 495 ? -10.867 9.219 -7.996 1 96.56 495 TYR A CA 1
ATOM 3816 C C . TYR A 1 495 ? -11.93 10.266 -8.289 1 96.56 495 TYR A C 1
ATOM 3818 O O . TYR A 1 495 ? -13.07 10.148 -7.832 1 96.56 495 TYR A O 1
ATOM 3826 N N . THR A 1 496 ? -11.531 11.32 -8.984 1 97.12 496 THR A N 1
ATOM 3827 C CA . THR A 1 496 ? -12.492 12.336 -9.398 1 97.12 496 THR A CA 1
ATOM 3828 C C . THR A 1 496 ? -13.602 11.711 -10.25 1 97.12 496 THR A C 1
ATOM 3830 O O . THR A 1 496 ? -14.781 11.992 -10.047 1 97.12 496 THR A O 1
ATOM 3833 N N . PHE A 1 497 ? -13.188 10.859 -11.227 1 95.5 497 PHE A N 1
ATOM 3834 C CA . PHE A 1 497 ? -14.141 10.148 -12.07 1 95.5 497 PHE A CA 1
ATOM 3835 C C . PHE A 1 497 ? -15.062 9.273 -11.234 1 95.5 497 PHE A C 1
ATOM 3837 O O . PHE A 1 497 ? -16.281 9.297 -11.414 1 95.5 497 PHE A O 1
ATOM 3844 N N . LEU A 1 498 ? -14.547 8.477 -10.328 1 95.19 498 LEU A N 1
ATOM 3845 C CA . LEU A 1 498 ? -15.32 7.559 -9.5 1 95.19 498 LEU A CA 1
ATOM 3846 C C . LEU A 1 498 ? -16.312 8.328 -8.625 1 95.19 498 LEU A C 1
ATOM 3848 O O . LEU A 1 498 ? -17.484 7.953 -8.531 1 95.19 498 LEU A O 1
ATOM 3852 N N . SER A 1 499 ? -15.805 9.383 -7.969 1 96.19 499 SER A N 1
ATOM 3853 C CA . SER A 1 499 ? -16.641 10.156 -7.066 1 96.19 499 SER A CA 1
ATOM 3854 C C . SER A 1 499 ? -17.766 10.859 -7.824 1 96.19 499 SER A C 1
ATOM 3856 O O . SER A 1 499 ? -18.891 10.977 -7.32 1 96.19 499 SER A O 1
ATOM 3858 N N . THR A 1 500 ? -17.5 11.352 -9.016 1 95.5 500 THR A N 1
ATOM 3859 C CA . THR A 1 500 ? -18.453 12.164 -9.766 1 95.5 500 THR A CA 1
ATOM 3860 C C . THR A 1 500 ? -19.484 11.273 -10.469 1 95.5 500 THR A C 1
ATOM 3862 O O . THR A 1 500 ? -20.672 11.586 -10.492 1 95.5 500 THR A O 1
ATOM 3865 N N . PHE A 1 501 ? -19.047 10.117 -11 1 92.25 501 PHE A N 1
ATOM 3866 C CA . PHE A 1 501 ? -19.938 9.398 -11.922 1 92.25 501 PHE A CA 1
ATOM 3867 C C . PHE A 1 501 ? -20.344 8.055 -11.336 1 92.25 501 PHE A C 1
ATOM 3869 O O . PHE A 1 501 ? -21.406 7.527 -11.664 1 92.25 501 PHE A O 1
ATOM 3876 N N . ILE A 1 502 ? -19.562 7.461 -10.477 1 91.81 502 ILE A N 1
ATOM 3877 C CA . ILE A 1 502 ? -19.844 6.117 -9.984 1 91.81 502 ILE A CA 1
ATOM 3878 C C . ILE A 1 502 ? -20.547 6.199 -8.625 1 91.81 502 ILE A C 1
ATOM 3880 O O . ILE A 1 502 ? -21.5 5.461 -8.359 1 91.81 502 ILE A O 1
ATOM 3884 N N . ASP A 1 503 ? -20.062 7.07 -7.734 1 93.31 503 ASP A N 1
ATOM 3885 C CA . ASP A 1 503 ? -20.562 7.223 -6.375 1 93.31 503 ASP A CA 1
ATOM 3886 C C . ASP A 1 503 ? -22.078 7.43 -6.379 1 93.31 503 ASP A C 1
ATOM 3888 O O . ASP A 1 503 ? -22.812 6.723 -5.684 1 93.31 503 ASP A O 1
ATOM 3892 N N . PRO A 1 504 ? -22.641 8.312 -7.211 1 91.69 504 PRO A N 1
ATOM 3893 C CA . PRO A 1 504 ? -24.078 8.57 -7.156 1 91.69 504 PRO A CA 1
ATOM 3894 C C . PRO A 1 504 ? -24.906 7.359 -7.578 1 91.69 504 PRO A C 1
ATOM 3896 O O . PRO A 1 504 ? -26.031 7.176 -7.09 1 91.69 504 PRO A O 1
ATOM 3899 N N . VAL A 1 505 ? -24.375 6.508 -8.391 1 88.81 505 VAL A N 1
ATOM 3900 C CA . VAL A 1 505 ? -25.156 5.398 -8.93 1 88.81 505 VAL A CA 1
ATOM 3901 C C . VAL A 1 505 ? -25 4.172 -8.031 1 88.81 505 VAL A C 1
ATOM 3903 O O . VAL A 1 505 ? -25.828 3.252 -8.078 1 88.81 505 VAL A O 1
ATOM 3906 N N . THR A 1 506 ? -24.016 4.16 -7.188 1 90.56 506 THR A N 1
ATOM 3907 C CA . THR A 1 506 ? -23.734 2.979 -6.379 1 90.56 506 THR A CA 1
ATOM 3908 C C . THR A 1 506 ? -24.312 3.127 -4.977 1 90.56 506 THR A C 1
ATOM 3910 O O . THR A 1 506 ? -24.453 2.143 -4.25 1 90.56 506 THR A O 1
ATOM 3913 N N . ARG A 1 507 ? -24.688 4.254 -4.527 1 90.69 507 ARG A N 1
ATOM 3914 C CA . ARG A 1 507 ? -25.062 4.539 -3.148 1 90.69 507 ARG A CA 1
ATOM 3915 C C . ARG A 1 507 ? -26.281 3.707 -2.734 1 90.69 507 ARG A C 1
ATOM 3917 O O . ARG A 1 507 ? -26.328 3.182 -1.621 1 90.69 507 ARG A O 1
ATOM 3924 N N . SER A 1 508 ? -27.266 3.594 -3.633 1 90.12 508 SER A N 1
ATOM 3925 C CA . SER A 1 508 ? -28.453 2.816 -3.311 1 90.12 508 SER A CA 1
ATOM 3926 C C . SER A 1 508 ? -28.125 1.337 -3.154 1 90.12 508 SER A C 1
ATOM 3928 O O . SER A 1 508 ? -28.672 0.663 -2.277 1 90.12 508 SER A O 1
ATOM 3930 N N . TRP A 1 509 ? -27.266 0.928 -3.994 1 89 509 TRP A N 1
ATOM 3931 C CA . TRP A 1 509 ? -26.812 -0.46 -3.928 1 89 509 TRP A CA 1
ATOM 3932 C C . TRP A 1 509 ? -26.047 -0.723 -2.641 1 89 509 TRP A C 1
ATOM 3934 O O . TRP A 1 509 ? -26.203 -1.772 -2.014 1 89 509 TRP A O 1
ATOM 3944 N N . VAL A 1 510 ? -25.297 0.179 -2.17 1 92.88 510 VAL A N 1
ATOM 3945 C CA . VAL A 1 510 ? -24.484 0.042 -0.968 1 92.88 510 VAL A CA 1
ATOM 3946 C C . VAL A 1 510 ? -25.391 -0.136 0.251 1 92.88 510 VAL A C 1
ATOM 3948 O O . VAL A 1 510 ? -25.078 -0.918 1.152 1 92.88 510 VAL A O 1
ATOM 3951 N N . GLU A 1 511 ? -26.5 0.498 0.254 1 92.5 511 GLU A N 1
ATOM 3952 C CA . GLU A 1 511 ? -27.422 0.436 1.384 1 92.5 511 GLU A CA 1
ATOM 3953 C C . GLU A 1 511 ? -28.062 -0.948 1.505 1 92.5 511 GLU A C 1
ATOM 3955 O O . GLU A 1 511 ? -28.531 -1.325 2.576 1 92.5 511 GLU A O 1
ATOM 3960 N N . SER A 1 512 ? -28.031 -1.702 0.41 1 90.94 512 SER A N 1
ATOM 3961 C CA . SER A 1 512 ? -28.672 -3.018 0.397 1 90.94 512 SER A CA 1
ATOM 3962 C C . SER A 1 512 ? -27.688 -4.105 0.81 1 90.94 512 SER A C 1
ATOM 3964 O O . SER A 1 512 ? -28.078 -5.254 1.036 1 90.94 512 SER A O 1
ATOM 3966 N N . LEU A 1 513 ? -26.469 -3.762 0.998 1 90.44 513 LEU A N 1
ATOM 3967 C CA . LEU A 1 513 ? -25.438 -4.746 1.287 1 90.44 513 LEU A CA 1
ATOM 3968 C C . LEU A 1 513 ? -25.469 -5.152 2.756 1 90.44 513 LEU A C 1
ATOM 3970 O O . LEU A 1 513 ? -26 -4.426 3.596 1 90.44 513 LEU A O 1
ATOM 3974 N N . PRO A 1 514 ? -24.859 -6.312 3.031 1 91.25 514 PRO A N 1
ATOM 3975 C CA . PRO A 1 514 ? -24.688 -6.695 4.434 1 91.25 514 PRO A CA 1
ATOM 3976 C C . PRO A 1 514 ? -23.828 -5.707 5.211 1 91.25 514 PRO A C 1
ATOM 3978 O O . PRO A 1 514 ? -23.062 -4.938 4.613 1 91.25 514 PRO A O 1
ATOM 3981 N N . PRO A 1 515 ? -23.891 -5.723 6.5 1 92.88 515 PRO A N 1
ATOM 3982 C CA . PRO A 1 515 ? -23.297 -4.68 7.34 1 92.88 515 PRO A CA 1
ATOM 3983 C C . PRO A 1 515 ? -21.797 -4.496 7.078 1 92.88 515 PRO A C 1
ATOM 3985 O O . PRO A 1 515 ? -21.344 -3.367 6.902 1 92.88 515 PRO A O 1
ATOM 3988 N N . ARG A 1 516 ? -21.078 -5.547 7.039 1 91.88 516 ARG A N 1
ATOM 3989 C CA . ARG A 1 516 ? -19.641 -5.422 6.848 1 91.88 516 ARG A CA 1
ATOM 3990 C C . ARG A 1 516 ? -19.312 -4.867 5.469 1 91.88 516 ARG A C 1
ATOM 3992 O O . ARG A 1 516 ? -18.453 -3.988 5.332 1 91.88 516 ARG A O 1
ATOM 3999 N N . ASP A 1 517 ? -20 -5.398 4.449 1 91.06 517 ASP A N 1
ATOM 4000 C CA . ASP A 1 517 ? -19.797 -4.902 3.092 1 91.06 517 ASP A CA 1
ATOM 4001 C C . ASP A 1 517 ? -20.281 -3.457 2.959 1 91.06 517 ASP A C 1
ATOM 4003 O O . ASP A 1 517 ? -19.672 -2.656 2.248 1 91.06 517 ASP A O 1
ATOM 4007 N N . LYS A 1 518 ? -21.406 -3.314 3.6 1 95 518 LYS A N 1
ATOM 4008 C CA . LYS A 1 518 ? -21.938 -1.956 3.596 1 95 518 LYS A CA 1
ATOM 4009 C C . LYS A 1 518 ? -20.922 -0.97 4.188 1 95 518 LYS A C 1
ATOM 4011 O O . LYS A 1 518 ? -20.672 0.091 3.613 1 95 518 LYS A O 1
ATOM 4016 N N . TYR A 1 519 ? -20.297 -1.315 5.332 1 97.19 519 TYR A N 1
ATOM 4017 C CA . TYR A 1 519 ? -19.281 -0.493 5.961 1 97.19 519 TYR A CA 1
ATOM 4018 C C . TYR A 1 519 ? -18.109 -0.258 5.016 1 97.19 519 TYR A C 1
ATOM 4020 O O . TYR A 1 519 ? -17.656 0.878 4.836 1 97.19 519 TYR A O 1
ATOM 4028 N N . GLN A 1 520 ? -17.641 -1.304 4.391 1 94.88 520 GLN A N 1
ATOM 4029 C CA . GLN A 1 520 ? -16.484 -1.224 3.5 1 94.88 520 GLN A CA 1
ATOM 4030 C C . GLN A 1 520 ? -16.766 -0.291 2.324 1 94.88 520 GLN A C 1
ATOM 4032 O O . GLN A 1 520 ? -15.953 0.578 2.01 1 94.88 520 GLN A O 1
ATOM 4037 N N . TRP A 1 521 ? -17.906 -0.401 1.723 1 94.44 521 TRP A N 1
ATOM 4038 C CA . TRP A 1 521 ? -18.234 0.394 0.544 1 94.44 521 TRP A CA 1
ATOM 4039 C C . TRP A 1 521 ? -18.469 1.852 0.921 1 94.44 521 TRP A C 1
ATOM 4041 O O . TRP A 1 521 ? -18.109 2.76 0.168 1 94.44 521 TRP A O 1
ATOM 4051 N N . LYS A 1 522 ? -19.062 2.016 2.053 1 96.88 522 LYS A N 1
ATOM 4052 C CA . LYS A 1 522 ? -19.219 3.395 2.506 1 96.88 522 LYS A CA 1
ATOM 4053 C C . LYS A 1 522 ? -17.859 4.086 2.645 1 96.88 522 LYS A C 1
ATOM 4055 O O . LYS A 1 522 ? -17.719 5.25 2.273 1 96.88 522 LYS A O 1
ATOM 4060 N N . GLN A 1 523 ? -16.906 3.334 3.17 1 97.31 523 GLN A N 1
ATOM 4061 C CA . GLN A 1 523 ? -15.578 3.904 3.328 1 97.31 523 GLN A CA 1
ATOM 4062 C C . GLN A 1 523 ? -14.906 4.113 1.973 1 97.31 523 GLN A C 1
ATOM 4064 O O . GLN A 1 523 ? -14.148 5.07 1.793 1 97.31 523 GLN A O 1
ATOM 4069 N N . TYR A 1 524 ? -15.188 3.268 0.975 1 95.38 524 TYR A N 1
ATOM 4070 C CA . TYR A 1 524 ? -14.672 3.484 -0.373 1 95.38 524 TYR A CA 1
ATOM 4071 C C . TYR A 1 524 ? -15.219 4.777 -0.966 1 95.38 524 TYR A C 1
ATOM 4073 O O . TYR A 1 524 ? -14.477 5.551 -1.574 1 95.38 524 TYR A O 1
ATOM 4081 N N . LEU A 1 525 ? -16.5 4.957 -0.779 1 96.44 525 LEU A N 1
ATOM 4082 C CA . LEU A 1 525 ? -17.125 6.156 -1.312 1 96.44 525 LEU A CA 1
ATOM 4083 C C . LEU A 1 525 ? -16.531 7.41 -0.676 1 96.44 525 LEU A C 1
ATOM 4085 O O . LEU A 1 525 ? -16.266 8.391 -1.368 1 96.44 525 LEU A O 1
ATOM 4089 N N . GLU A 1 526 ? -16.281 7.316 0.625 1 97.38 526 GLU A N 1
ATOM 4090 C CA . GLU A 1 526 ? -15.656 8.438 1.312 1 97.38 526 GLU A CA 1
ATOM 4091 C C . GLU A 1 526 ? -14.234 8.664 0.808 1 97.38 526 GLU A C 1
ATOM 4093 O O . GLU A 1 526 ? -13.789 9.812 0.668 1 97.38 526 GLU A O 1
ATOM 4098 N N . ALA A 1 527 ? -13.539 7.578 0.582 1 96.75 527 ALA A N 1
ATOM 4099 C CA . ALA A 1 527 ? -12.172 7.676 0.08 1 96.75 527 ALA A CA 1
ATOM 4100 C C . ALA A 1 527 ? -12.141 8.375 -1.278 1 96.75 527 ALA A C 1
ATOM 4102 O O . ALA A 1 527 ? -11.258 9.195 -1.536 1 96.75 527 ALA A O 1
ATOM 4103 N N . TRP A 1 528 ? -13.102 8.039 -2.154 1 96.62 528 TRP A N 1
ATOM 4104 C CA . TRP A 1 528 ? -13.164 8.672 -3.469 1 96.62 528 TRP A CA 1
ATOM 4105 C C . TRP A 1 528 ? -13.453 10.164 -3.344 1 96.62 528 TRP A C 1
ATOM 4107 O O . TRP A 1 528 ? -12.773 10.984 -3.967 1 96.62 528 TRP A O 1
ATOM 4117 N N . ARG A 1 529 ? -14.383 10.461 -2.51 1 97.38 529 ARG A N 1
ATOM 4118 C CA . ARG A 1 529 ? -14.836 11.844 -2.367 1 97.38 529 ARG A CA 1
ATOM 4119 C C . ARG A 1 529 ? -13.75 12.711 -1.741 1 97.38 529 ARG A C 1
ATOM 4121 O O . ARG A 1 529 ? -13.375 13.742 -2.299 1 97.38 529 ARG A O 1
ATOM 4128 N N . TYR A 1 530 ? -13.203 12.297 -0.607 1 97.06 530 TYR A N 1
ATOM 4129 C CA . TYR A 1 530 ? -12.195 13.086 0.098 1 97.06 530 TYR A CA 1
ATOM 4130 C C . TYR A 1 530 ? -10.844 12.992 -0.604 1 97.06 530 TYR A C 1
ATOM 4132 O O . TYR A 1 530 ? -10.062 13.945 -0.583 1 97.06 530 TYR A O 1
ATOM 4140 N N . GLY A 1 531 ? -10.609 11.852 -1.232 1 96.69 531 GLY A N 1
ATOM 4141 C CA . GLY A 1 531 ? -9.367 11.695 -1.974 1 96.69 531 GLY A CA 1
ATOM 4142 C C . GLY A 1 531 ? -9.305 12.555 -3.221 1 96.69 531 GLY A C 1
ATOM 4143 O O . GLY A 1 531 ? -8.219 12.875 -3.705 1 96.69 531 GLY A O 1
ATOM 4144 N N . ALA A 1 532 ? -10.453 12.938 -3.729 1 97.12 532 ALA A N 1
ATOM 4145 C CA . ALA A 1 532 ? -10.523 13.781 -4.918 1 97.12 532 ALA A CA 1
ATOM 4146 C C . ALA A 1 532 ? -10.68 15.258 -4.535 1 97.12 532 ALA A C 1
ATOM 4148 O O . ALA A 1 532 ? -10.625 16.141 -5.398 1 97.12 532 ALA A O 1
ATOM 4149 N N . GLY A 1 533 ? -10.875 15.469 -3.234 1 95.88 533 GLY A N 1
ATOM 4150 C CA . GLY A 1 533 ? -11.117 16.828 -2.781 1 95.88 533 GLY A CA 1
ATOM 4151 C C . GLY A 1 533 ? -12.516 17.328 -3.09 1 95.88 533 GLY A C 1
ATOM 4152 O O . GLY A 1 533 ? -12.789 18.516 -3.008 1 95.88 533 GLY A O 1
ATOM 4153 N N . LEU A 1 534 ? -13.375 16.422 -3.393 1 96 534 LEU A N 1
ATOM 4154 C CA . LEU A 1 534 ? -14.711 16.828 -3.824 1 96 534 LEU A CA 1
ATOM 4155 C C . LEU A 1 534 ? -15.641 16.984 -2.629 1 96 534 LEU A C 1
ATOM 4157 O O . LEU A 1 534 ? -16.828 17.281 -2.797 1 96 534 LEU A O 1
ATOM 4161 N N . ASP A 1 535 ? -15.078 16.812 -1.45 1 94.81 535 ASP A N 1
ATOM 4162 C CA . ASP A 1 535 ? -15.797 17.188 -0.235 1 94.81 535 ASP A CA 1
ATOM 4163 C C . ASP A 1 535 ? -15.852 18.703 -0.061 1 94.81 535 ASP A C 1
ATOM 4165 O O . ASP A 1 535 ? -16.641 19.219 0.734 1 94.81 535 ASP A O 1
ATOM 4169 N N . TYR A 1 536 ? -15.031 19.344 -0.816 1 92.69 536 TYR A N 1
ATOM 4170 C CA . TYR A 1 536 ? -14.969 20.812 -0.743 1 92.69 536 TYR A CA 1
ATOM 4171 C C . TYR A 1 536 ? -16.234 21.438 -1.314 1 92.69 536 TYR A C 1
ATOM 4173 O O . TYR A 1 536 ? -16.609 21.172 -2.459 1 92.69 536 TYR A O 1
ATOM 4181 N N . ARG A 1 537 ? -17.047 22.297 -0.581 1 84.94 537 ARG A N 1
ATOM 4182 C CA . ARG A 1 537 ? -18.234 23.031 -1.015 1 84.94 537 ARG A CA 1
ATOM 4183 C C . ARG A 1 537 ? -17.922 24.516 -1.195 1 84.94 537 ARG A C 1
ATOM 4185 O O . ARG A 1 537 ? -17.453 25.172 -0.267 1 84.94 537 ARG A O 1
ATOM 4192 N N . GLN A 1 538 ? -18 24.938 -2.467 1 72.56 538 GLN A N 1
ATOM 4193 C CA . GLN A 1 538 ? -17.719 26.328 -2.766 1 72.56 538 GLN A CA 1
ATOM 4194 C C . GLN A 1 538 ? -18.672 27.266 -2.02 1 72.56 538 GLN A C 1
ATOM 4196 O O . GLN A 1 538 ? -19.891 27.172 -2.178 1 72.56 538 GLN A O 1
ATOM 4201 N N . GLY A 1 539 ? -19.047 27.062 -0.838 1 57.94 539 GLY A N 1
ATOM 4202 C CA . GLY A 1 539 ? -20 27.938 -0.179 1 57.94 539 GLY A CA 1
ATOM 4203 C C . GLY A 1 539 ? -19.656 29.406 -0.306 1 57.94 539 GLY A C 1
ATOM 4204 O O . GLY A 1 539 ? -18.516 29.766 -0.641 1 57.94 539 GLY A O 1
ATOM 4205 N N . GLU A 1 540 ? -20.688 30.375 -0.4 1 46.47 540 GLU A N 1
ATOM 4206 C CA . GLU A 1 540 ? -20.578 31.828 -0.361 1 46.47 540 GLU A CA 1
ATOM 4207 C C . GLU A 1 540 ? -19.734 32.281 0.824 1 46.47 540 GLU A C 1
ATOM 4209 O O . GLU A 1 540 ? -19.703 31.641 1.867 1 46.47 540 GLU A O 1
ATOM 4214 N N . MET B 1 1 ? -7.051 -45.469 -4.492 1 78.5 1 MET B N 1
ATOM 4215 C CA . MET B 1 1 ? -5.871 -44.75 -4.008 1 78.5 1 MET B CA 1
ATOM 4216 C C . MET B 1 1 ? -5.02 -45.656 -3.121 1 78.5 1 MET B C 1
ATOM 4218 O O . MET B 1 1 ? -3.789 -45.625 -3.188 1 78.5 1 MET B O 1
ATOM 4222 N N . ASP B 1 2 ? -5.617 -46.438 -2.314 1 69.94 2 ASP B N 1
ATOM 4223 C CA . ASP B 1 2 ? -4.891 -47.344 -1.441 1 69.94 2 ASP B CA 1
ATOM 4224 C C . ASP B 1 2 ? -4.031 -48.312 -2.254 1 69.94 2 ASP B C 1
ATOM 4226 O O . ASP B 1 2 ? -2.936 -48.688 -1.831 1 69.94 2 ASP B O 1
ATOM 4230 N N . LYS B 1 3 ? -4.488 -48.688 -3.336 1 70.62 3 LYS B N 1
ATOM 4231 C CA . LYS B 1 3 ? -3.77 -49.625 -4.195 1 70.62 3 LYS B CA 1
ATOM 4232 C C . LYS B 1 3 ? -2.607 -48.938 -4.906 1 70.62 3 LYS B C 1
ATOM 4234 O O . LYS B 1 3 ? -1.615 -49.594 -5.25 1 70.62 3 LYS B O 1
ATOM 4239 N N . ILE B 1 4 ? -2.678 -47.688 -5.211 1 68.81 4 ILE B N 1
ATOM 4240 C CA . ILE B 1 4 ? -1.729 -46.969 -6.035 1 68.81 4 ILE B CA 1
ATOM 4241 C C . ILE B 1 4 ? -0.574 -46.469 -5.168 1 68.81 4 ILE B C 1
ATOM 4243 O O . ILE B 1 4 ? 0.579 -46.438 -5.605 1 68.81 4 ILE B O 1
ATOM 4247 N N . SER B 1 5 ? -0.807 -45.875 -3.896 1 58.22 5 SER B N 1
ATOM 4248 C CA . SER B 1 5 ? 0.072 -45.031 -3.084 1 58.22 5 SER B CA 1
ATOM 4249 C C . SER B 1 5 ? 1.308 -45.812 -2.633 1 58.22 5 SER B C 1
ATOM 4251 O O . SER B 1 5 ? 2.232 -45.219 -2.061 1 58.22 5 SER B O 1
ATOM 4253 N N . GLY B 1 6 ? 1.37 -47.094 -2.695 1 49.5 6 GLY B N 1
ATOM 4254 C CA . GLY B 1 6 ? 2.443 -47.844 -2.061 1 49.5 6 GLY B CA 1
ATOM 4255 C C . GLY B 1 6 ? 3.824 -47.438 -2.529 1 49.5 6 GLY B C 1
ATOM 4256 O O . GLY B 1 6 ? 4.824 -47.719 -1.879 1 49.5 6 GLY B O 1
ATOM 4257 N N . GLY B 1 7 ? 4.066 -46.938 -3.68 1 48.28 7 GLY B N 1
ATOM 4258 C CA . GLY B 1 7 ? 5.445 -46.906 -4.129 1 48.28 7 GLY B CA 1
ATOM 4259 C C . GLY B 1 7 ? 6.094 -45.531 -3.945 1 48.28 7 GLY B C 1
ATOM 4260 O O . GLY B 1 7 ? 7.316 -45.406 -4.062 1 48.28 7 GLY B O 1
ATOM 4261 N N . SER B 1 8 ? 5.438 -44.406 -4.082 1 55.41 8 SER B N 1
ATOM 4262 C CA . SER B 1 8 ? 6.223 -43.188 -4.25 1 55.41 8 SER B CA 1
ATOM 4263 C C . SER B 1 8 ? 6.297 -42.406 -2.951 1 55.41 8 SER B C 1
ATOM 4265 O O . SER B 1 8 ? 5.285 -42.219 -2.27 1 55.41 8 SER B O 1
ATOM 4267 N N . GLU B 1 9 ? 7.516 -42.25 -2.398 1 59.91 9 GLU B N 1
ATOM 4268 C CA . GLU B 1 9 ? 7.816 -41.438 -1.209 1 59.91 9 GLU B CA 1
ATOM 4269 C C . GLU B 1 9 ? 7.293 -40.031 -1.347 1 59.91 9 GLU B C 1
ATOM 4271 O O . GLU B 1 9 ? 7.461 -39.375 -2.393 1 59.91 9 GLU B O 1
ATOM 4276 N N . GLU B 1 10 ? 6.48 -39.5 -0.453 1 67.31 10 GLU B N 1
ATOM 4277 C CA . GLU B 1 10 ? 5.992 -38.156 -0.379 1 67.31 10 GLU B CA 1
ATOM 4278 C C . GLU B 1 10 ? 7.148 -37.156 -0.287 1 67.31 10 GLU B C 1
ATOM 4280 O O . GLU B 1 10 ? 8.18 -37.438 0.317 1 67.31 10 GLU B O 1
ATOM 4285 N N . VAL B 1 11 ? 7.078 -36.188 -1.161 1 65.56 11 VAL B N 1
ATOM 4286 C CA . VAL B 1 11 ? 8.102 -35.125 -1.116 1 65.56 11 VAL B CA 1
ATOM 4287 C C . VAL B 1 11 ? 7.48 -33.812 -0.696 1 65.56 11 VAL B C 1
ATOM 4289 O O . VAL B 1 11 ? 6.254 -33.688 -0.653 1 65.56 11 VAL B O 1
ATOM 4292 N N . GLY B 1 12 ? 8.273 -32.938 -0.293 1 55.91 12 GLY B N 1
ATOM 4293 C CA . GLY B 1 12 ? 7.805 -31.625 0.125 1 55.91 12 GLY B CA 1
ATOM 4294 C C . GLY B 1 12 ? 7.273 -30.797 -1.023 1 55.91 12 GLY B C 1
ATOM 4295 O O . GLY B 1 12 ? 7.441 -31.156 -2.189 1 55.91 12 GLY B O 1
ATOM 4296 N N . GLY B 1 13 ? 6.461 -29.734 -0.791 1 56.88 13 GLY B N 1
ATOM 4297 C CA . GLY B 1 13 ? 5.918 -28.812 -1.782 1 56.88 13 GLY B CA 1
ATOM 4298 C C . GLY B 1 13 ? 4.5 -29.156 -2.197 1 56.88 13 GLY B C 1
ATOM 4299 O O . GLY B 1 13 ? 3.986 -30.219 -1.854 1 56.88 13 GLY B O 1
ATOM 4300 N N . ALA B 1 14 ? 3.969 -28.281 -2.9 1 61.56 14 ALA B N 1
ATOM 4301 C CA . ALA B 1 14 ? 2.6 -28.484 -3.371 1 61.56 14 ALA B CA 1
ATOM 4302 C C . ALA B 1 14 ? 2.523 -29.656 -4.352 1 61.56 14 ALA B C 1
ATOM 4304 O O . ALA B 1 14 ? 3.32 -29.734 -5.289 1 61.56 14 ALA B O 1
ATOM 4305 N N . GLY B 1 15 ? 1.672 -30.578 -4.074 1 62.81 15 GLY B N 1
ATOM 4306 C CA . GLY B 1 15 ? 1.464 -31.703 -4.973 1 62.81 15 GLY B CA 1
ATOM 4307 C C . GLY B 1 15 ? 2.418 -32.844 -4.715 1 62.81 15 GLY B C 1
ATOM 4308 O O . GLY B 1 15 ? 2.545 -33.75 -5.543 1 62.81 15 GLY B O 1
ATOM 4309 N N . GLY B 1 16 ? 3.051 -32.75 -3.621 1 64.44 16 GLY B N 1
ATOM 4310 C CA . GLY B 1 16 ? 4.051 -33.781 -3.357 1 64.44 16 GLY B CA 1
ATOM 4311 C C . GLY B 1 16 ? 3.49 -35 -2.654 1 64.44 16 GLY B C 1
ATOM 4312 O O . GLY B 1 16 ? 4.188 -36 -2.488 1 64.44 16 GLY B O 1
ATOM 4313 N N . ALA B 1 17 ? 2.258 -34.969 -2.236 1 72.38 17 ALA B N 1
ATOM 4314 C CA . ALA B 1 17 ? 1.646 -36.094 -1.529 1 72.38 17 ALA B CA 1
ATOM 4315 C C . ALA B 1 17 ? 0.581 -36.75 -2.389 1 72.38 17 ALA B C 1
ATOM 4317 O O . ALA B 1 17 ? -0.171 -36.094 -3.1 1 72.38 17 ALA B O 1
ATOM 4318 N N . TYR B 1 18 ? 0.503 -38.156 -2.262 1 76.81 18 TYR B N 1
ATOM 4319 C CA . TYR B 1 18 ? -0.371 -38.875 -3.178 1 76.81 18 TYR B CA 1
ATOM 4320 C C . TYR B 1 18 ? -1.319 -39.812 -2.416 1 76.81 18 TYR B C 1
ATOM 4322 O O . TYR B 1 18 ? -2.23 -40.375 -3.004 1 76.81 18 TYR B O 1
ATOM 4330 N N . SER B 1 19 ? -1.199 -39.844 -1.106 1 83.75 19 SER B N 1
ATOM 4331 C CA . SER B 1 19 ? -1.966 -40.812 -0.346 1 83.75 19 SER B CA 1
ATOM 4332 C C . SER B 1 19 ? -3.352 -40.281 0.006 1 83.75 19 SER B C 1
ATOM 4334 O O . SER B 1 19 ? -3.584 -39.094 -0.031 1 83.75 19 SER B O 1
ATOM 4336 N N . TYR B 1 20 ? -4.203 -41.25 0.322 1 88.81 20 TYR B N 1
ATOM 4337 C CA . TYR B 1 20 ? -5.551 -40.906 0.742 1 88.81 20 TYR B CA 1
ATOM 4338 C C . TYR B 1 20 ? -5.527 -40.125 2.053 1 88.81 20 TYR B C 1
ATOM 4340 O O . TYR B 1 20 ? -6.289 -39.156 2.234 1 88.81 20 TYR B O 1
ATOM 4348 N N . SER B 1 21 ? -4.703 -40.562 2.936 1 88.19 21 SER B N 1
ATOM 4349 C CA . SER B 1 21 ? -4.559 -39.875 4.207 1 88.19 21 SER B CA 1
ATOM 4350 C C . SER B 1 21 ? -4.105 -38.438 3.99 1 88.19 21 SER B C 1
ATOM 4352 O O . SER B 1 21 ? -4.547 -37.531 4.703 1 88.19 21 SER B O 1
ATOM 4354 N N . ALA B 1 22 ? -3.176 -38.219 3.031 1 89.12 22 ALA B N 1
ATOM 4355 C CA . ALA B 1 22 ? -2.715 -36.875 2.709 1 89.12 22 ALA B CA 1
ATOM 4356 C C . ALA B 1 22 ? -3.85 -36.031 2.137 1 89.12 22 ALA B C 1
ATOM 4358 O O . ALA B 1 22 ? -3.936 -34.844 2.408 1 89.12 22 ALA B O 1
ATOM 4359 N N . LEU B 1 23 ? -4.688 -36.656 1.331 1 92.62 23 LEU B N 1
ATOM 4360 C CA . LEU B 1 23 ? -5.848 -35.969 0.774 1 92.62 23 LEU B CA 1
ATOM 4361 C C . LEU B 1 23 ? -6.781 -35.5 1.883 1 92.62 23 LEU B C 1
ATOM 4363 O O . LEU B 1 23 ? -7.242 -34.344 1.865 1 92.62 23 LEU B O 1
ATOM 4367 N N . LYS B 1 24 ? -7.031 -36.344 2.846 1 93.19 24 LYS B N 1
ATOM 4368 C CA . LYS B 1 24 ? -7.922 -36 3.955 1 93.19 24 LYS B CA 1
ATOM 4369 C C . LYS B 1 24 ? -7.336 -34.875 4.805 1 93.19 24 LYS B C 1
ATOM 4371 O O . LYS B 1 24 ? -8.07 -34.031 5.305 1 93.19 24 LYS B O 1
ATOM 4376 N N . ARG B 1 25 ? -6.039 -34.938 4.969 1 92.31 25 ARG B N 1
ATOM 4377 C CA . ARG B 1 25 ? -5.379 -33.875 5.723 1 92.31 25 ARG B CA 1
ATOM 4378 C C . ARG B 1 25 ? -5.52 -32.531 5.016 1 92.31 25 ARG B C 1
ATOM 4380 O O . ARG B 1 25 ? -5.746 -31.516 5.66 1 92.31 25 ARG B O 1
ATOM 4387 N N . LEU B 1 26 ? -5.332 -32.594 3.779 1 93.06 26 LEU B N 1
ATOM 4388 C CA . LEU B 1 26 ? -5.453 -31.344 3.006 1 93.06 26 LEU B CA 1
ATOM 4389 C C . LEU B 1 26 ? -6.883 -30.828 3.043 1 93.06 26 LEU B C 1
ATOM 4391 O O . LEU B 1 26 ? -7.102 -29.609 3.102 1 93.06 26 LEU B O 1
ATOM 4395 N N . ASP B 1 27 ? -7.84 -31.703 3.033 1 94.44 27 ASP B N 1
ATOM 4396 C CA . ASP B 1 27 ? -9.242 -31.312 3.172 1 94.44 27 ASP B CA 1
ATOM 4397 C C . ASP B 1 27 ? -9.492 -30.641 4.52 1 94.44 27 ASP B C 1
ATOM 4399 O O . ASP B 1 27 ? -10.297 -29.719 4.613 1 94.44 27 ASP B O 1
ATOM 4403 N N . GLN B 1 28 ? -8.844 -31.172 5.473 1 92.94 28 GLN B N 1
ATOM 4404 C CA . GLN B 1 28 ? -8.984 -30.562 6.793 1 92.94 28 GLN B CA 1
ATOM 4405 C C . GLN B 1 28 ? -8.414 -29.156 6.824 1 92.94 28 GLN B C 1
ATOM 4407 O O . GLN B 1 28 ? -9.008 -28.25 7.43 1 92.94 28 GLN B O 1
ATOM 4412 N N . ILE B 1 29 ? -7.266 -29 6.203 1 90.69 29 ILE B N 1
ATOM 4413 C CA . ILE B 1 29 ? -6.66 -27.672 6.113 1 90.69 29 ILE B CA 1
ATOM 4414 C C . ILE B 1 29 ? -7.594 -26.734 5.359 1 90.69 29 ILE B C 1
ATOM 4416 O O . ILE B 1 29 ? -7.84 -25.609 5.805 1 90.69 29 ILE B O 1
ATOM 4420 N N . TRP B 1 30 ? -8.094 -27.203 4.293 1 92.75 30 TRP B N 1
ATOM 4421 C CA . TRP B 1 30 ? -9.008 -26.422 3.477 1 92.75 30 TRP B CA 1
ATOM 4422 C C . TRP B 1 30 ? -10.258 -26.047 4.273 1 92.75 30 TRP B C 1
ATOM 4424 O O . TRP B 1 30 ? -10.703 -24.891 4.223 1 92.75 30 TRP B O 1
ATOM 4434 N N . THR B 1 31 ? -10.781 -26.938 5.035 1 91.25 31 THR B N 1
ATOM 4435 C CA . THR B 1 31 ? -11.953 -26.672 5.867 1 91.25 31 THR B CA 1
ATOM 4436 C C . THR B 1 31 ? -11.641 -25.625 6.922 1 91.25 31 THR B C 1
ATOM 4438 O O . THR B 1 31 ? -12.484 -24.766 7.223 1 91.25 31 THR B O 1
ATOM 4441 N N . SER B 1 32 ? -10.445 -25.75 7.398 1 88.31 32 SER B N 1
ATOM 4442 C CA . SER B 1 32 ? -10.039 -24.766 8.406 1 88.31 32 SER B CA 1
ATOM 4443 C C . SER B 1 32 ? -9.945 -23.359 7.809 1 88.31 32 SER B C 1
ATOM 4445 O O . SER B 1 32 ? -10.328 -22.391 8.445 1 88.31 32 SER B O 1
ATOM 4447 N N . ILE B 1 33 ? -9.461 -23.234 6.652 1 89.31 33 ILE B N 1
ATOM 4448 C CA . ILE B 1 33 ? -9.336 -21.953 5.965 1 89.31 33 ILE B CA 1
ATOM 4449 C C . ILE B 1 33 ? -10.719 -21.375 5.703 1 89.31 33 ILE B C 1
ATOM 4451 O O . ILE B 1 33 ? -10.914 -20.156 5.812 1 89.31 33 ILE B O 1
ATOM 4455 N N . CYS B 1 34 ? -11.672 -22.203 5.395 1 89.38 34 CYS B N 1
ATOM 4456 C CA . CYS B 1 34 ? -13.023 -21.766 5.066 1 89.38 34 CYS B CA 1
ATOM 4457 C C . CYS B 1 34 ? -13.781 -21.359 6.32 1 89.38 34 CYS B C 1
ATOM 4459 O O . CYS B 1 34 ? -14.805 -20.672 6.238 1 89.38 34 CYS B O 1
ATOM 4461 N N . GLY B 1 35 ? -13.32 -21.781 7.402 1 81.81 35 GLY B N 1
ATOM 4462 C CA . GLY B 1 35 ? -14.008 -21.484 8.648 1 81.81 35 GLY B CA 1
ATOM 4463 C C . GLY B 1 35 ? -14 -20 8.992 1 81.81 35 GLY B C 1
ATOM 4464 O O . GLY B 1 35 ? -13.266 -19.219 8.391 1 81.81 35 GLY B O 1
ATOM 4465 N N . PRO B 1 36 ? -15.109 -19.578 9.734 1 65.75 36 PRO B N 1
ATOM 4466 C CA . PRO B 1 36 ? -15.258 -18.156 10.062 1 65.75 36 PRO B CA 1
ATOM 4467 C C . PRO B 1 36 ? -14.055 -17.594 10.812 1 65.75 36 PRO B C 1
ATOM 4469 O O . PRO B 1 36 ? -13.766 -16.406 10.711 1 65.75 36 PRO B O 1
ATOM 4472 N N . GLN B 1 37 ? -13.531 -18.469 11.672 1 56.94 37 GLN B N 1
ATOM 4473 C CA . GLN B 1 37 ? -12.562 -17.906 12.602 1 56.94 37 GLN B CA 1
ATOM 4474 C C . GLN B 1 37 ? -11.219 -17.641 11.914 1 56.94 37 GLN B C 1
ATOM 4476 O O . GLN B 1 37 ? -10.711 -18.516 11.203 1 56.94 37 GLN B O 1
ATOM 4481 N N . VAL B 1 38 ? -10.945 -16.344 11.664 1 54.44 38 VAL B N 1
ATOM 4482 C CA . VAL B 1 38 ? -9.555 -16.047 11.352 1 54.44 38 VAL B CA 1
ATOM 4483 C C . VAL B 1 38 ? -8.633 -16.859 12.25 1 54.44 38 VAL B C 1
ATOM 4485 O O . VAL B 1 38 ? -8.945 -17.109 13.414 1 54.44 38 VAL B O 1
ATOM 4488 N N . ASP B 1 39 ? -7.781 -17.703 11.609 1 52.72 39 ASP B N 1
ATOM 4489 C CA . ASP B 1 39 ? -6.832 -18.516 12.375 1 52.72 39 ASP B CA 1
ATOM 4490 C C . ASP B 1 39 ? -6.348 -17.766 13.617 1 52.72 39 ASP B C 1
ATOM 4492 O O . ASP B 1 39 ? -5.668 -16.734 13.5 1 52.72 39 ASP B O 1
ATOM 4496 N N . SER B 1 40 ? -7.031 -17.672 14.797 1 55.44 40 SER B N 1
ATOM 4497 C CA . SER B 1 40 ? -6.828 -16.969 16.062 1 55.44 40 SER B CA 1
ATOM 4498 C C . SER B 1 40 ? -5.395 -17.109 16.547 1 55.44 40 SER B C 1
ATOM 4500 O O . SER B 1 40 ? -4.938 -16.328 17.391 1 55.44 40 SER B O 1
ATOM 4502 N N . LYS B 1 41 ? -4.676 -18.109 16.156 1 63.59 41 LYS B N 1
ATOM 4503 C CA . LYS B 1 41 ? -3.363 -18.266 16.781 1 63.59 41 LYS B CA 1
ATOM 4504 C C . LYS B 1 41 ? -2.246 -18.141 15.75 1 63.59 41 LYS B C 1
ATOM 4506 O O . LYS B 1 41 ? -1.651 -19.125 15.336 1 63.59 41 LYS B O 1
ATOM 4511 N N . VAL B 1 42 ? -2.027 -16.875 15.211 1 76.38 42 VAL B N 1
ATOM 4512 C CA . VAL B 1 42 ? -0.871 -16.703 14.328 1 76.38 42 VAL B CA 1
ATOM 4513 C C . VAL B 1 42 ? 0.409 -16.688 15.164 1 76.38 42 VAL B C 1
ATOM 4515 O O . VAL B 1 42 ? 0.584 -15.828 16.031 1 76.38 42 VAL B O 1
ATOM 4518 N N . PRO B 1 43 ? 1.199 -17.766 15.039 1 75.12 43 PRO B N 1
ATOM 4519 C CA . PRO B 1 43 ? 2.449 -17.781 15.805 1 75.12 43 PRO B CA 1
ATOM 4520 C C . PRO B 1 43 ? 3.395 -16.656 15.406 1 75.12 43 PRO B C 1
ATOM 4522 O O . PRO B 1 43 ? 3.469 -16.281 14.227 1 75.12 43 PRO B O 1
ATOM 4525 N N . GLU B 1 44 ? 4.02 -16.016 16.391 1 84.31 44 GLU B N 1
ATOM 4526 C CA . GLU B 1 44 ? 5.07 -15.039 16.109 1 84.31 44 GLU B CA 1
ATOM 4527 C C . GLU B 1 44 ? 6.406 -15.727 15.844 1 84.31 44 GLU B C 1
ATOM 4529 O O . GLU B 1 44 ? 7.086 -16.156 16.781 1 84.31 44 GLU B O 1
ATOM 4534 N N . VAL B 1 45 ? 6.727 -15.844 14.609 1 92.75 45 VAL B N 1
ATOM 4535 C CA . VAL B 1 45 ? 7.941 -16.531 14.188 1 92.75 45 VAL B CA 1
ATOM 4536 C C . VAL B 1 45 ? 9.086 -15.531 14.055 1 92.75 45 VAL B C 1
ATOM 4538 O O . VAL B 1 45 ? 10.25 -15.875 14.273 1 92.75 45 VAL B O 1
ATOM 4541 N N . VAL B 1 46 ? 8.828 -14.281 13.734 1 94.25 46 VAL B N 1
ATOM 4542 C CA . VAL B 1 46 ? 9.828 -13.234 13.578 1 94.25 46 VAL B CA 1
ATOM 4543 C C . VAL B 1 46 ? 9.703 -12.227 14.719 1 94.25 46 VAL B C 1
ATOM 4545 O O . VAL B 1 46 ? 8.617 -11.711 14.984 1 94.25 46 VAL B O 1
ATOM 4548 N N . THR B 1 47 ? 10.781 -12.016 15.398 1 87.81 47 THR B N 1
ATOM 4549 C CA . THR B 1 47 ? 10.844 -11.023 16.469 1 87.81 47 THR B CA 1
ATOM 4550 C C . THR B 1 47 ? 12 -10.055 16.25 1 87.81 47 THR B C 1
ATOM 4552 O O . THR B 1 47 ? 13.117 -10.477 15.938 1 87.81 47 THR B O 1
ATOM 4555 N N . ARG B 1 48 ? 11.789 -8.82 16.375 1 85 48 ARG B N 1
ATOM 4556 C CA . ARG B 1 48 ? 12.844 -7.82 16.266 1 85 48 ARG B CA 1
ATOM 4557 C C . ARG B 1 48 ? 13.508 -7.586 17.625 1 85 48 ARG B C 1
ATOM 4559 O O . ARG B 1 48 ? 12.828 -7.473 18.641 1 85 48 ARG B O 1
ATOM 4566 N N . ILE B 1 49 ? 14.875 -7.668 17.594 1 81.81 49 ILE B N 1
ATOM 4567 C CA . ILE B 1 49 ? 15.664 -7.383 18.781 1 81.81 49 ILE B CA 1
ATOM 4568 C C . ILE B 1 49 ? 16.5 -6.125 18.562 1 81.81 49 ILE B C 1
ATOM 4570 O O . ILE B 1 49 ? 17.234 -6.031 17.578 1 81.81 49 ILE B O 1
ATOM 4574 N N . GLN B 1 50 ? 16.406 -5.246 19.484 1 75.62 50 GLN B N 1
ATOM 4575 C CA . GLN B 1 50 ? 17.141 -3.994 19.344 1 75.62 50 GLN B CA 1
ATOM 4576 C C . GLN B 1 50 ? 18.625 -4.195 19.578 1 75.62 50 GLN B C 1
ATOM 4578 O O . GLN B 1 50 ? 19.016 -4.918 20.5 1 75.62 50 GLN B O 1
ATOM 4583 N N . GLY B 1 51 ? 19.469 -3.588 18.766 1 80.69 51 GLY B N 1
ATOM 4584 C CA . GLY B 1 51 ? 20.906 -3.641 18.938 1 80.69 51 GLY B CA 1
ATOM 4585 C C . GLY B 1 51 ? 21.578 -4.695 18.062 1 80.69 51 GLY B C 1
ATOM 4586 O O . GLY B 1 51 ? 20.891 -5.484 17.406 1 80.69 51 GLY B O 1
ATOM 4587 N N . PRO B 1 52 ? 22.922 -4.57 17.984 1 84.62 52 PRO B N 1
ATOM 4588 C CA . PRO B 1 52 ? 23.672 -5.57 17.219 1 84.62 52 PRO B CA 1
ATOM 4589 C C . PRO B 1 52 ? 23.703 -6.938 17.891 1 84.62 52 PRO B C 1
ATOM 4591 O O . PRO B 1 52 ? 23.516 -7.031 19.109 1 84.62 52 PRO B O 1
ATOM 4594 N N . LEU B 1 53 ? 23.812 -7.965 17.062 1 85.75 53 LEU B N 1
ATOM 4595 C CA . LEU B 1 53 ? 23.844 -9.336 17.578 1 85.75 53 LEU B CA 1
ATOM 4596 C C . LEU B 1 53 ? 24.938 -9.492 18.625 1 85.75 53 LEU B C 1
ATOM 4598 O O . LEU B 1 53 ? 24.781 -10.258 19.578 1 85.75 53 LEU B O 1
ATOM 4602 N N . ALA B 1 54 ? 26.047 -8.812 18.453 1 80.5 54 ALA B N 1
ATOM 4603 C CA . ALA B 1 54 ? 27.172 -8.922 19.359 1 80.5 54 ALA B CA 1
ATOM 4604 C C . ALA B 1 54 ? 26.766 -8.641 20.797 1 80.5 54 ALA B C 1
ATOM 4606 O O . ALA B 1 54 ? 27.375 -9.156 21.734 1 80.5 54 ALA B O 1
ATOM 4607 N N . ASP B 1 55 ? 25.797 -7.844 20.875 1 74.19 55 ASP B N 1
ATOM 4608 C CA . ASP B 1 55 ? 25.344 -7.469 22.219 1 74.19 55 ASP B CA 1
ATOM 4609 C C . ASP B 1 55 ? 24.516 -8.586 22.844 1 74.19 55 ASP B C 1
ATOM 4611 O O . ASP B 1 55 ? 24.234 -8.555 24.047 1 74.19 55 ASP B O 1
ATOM 4615 N N . SER B 1 56 ? 24.234 -9.516 21.953 1 74.38 56 SER B N 1
ATOM 4616 C CA . SER B 1 56 ? 23.422 -10.617 22.453 1 74.38 56 SER B CA 1
ATOM 4617 C C . SER B 1 56 ? 24.219 -11.906 22.547 1 74.38 56 SER B C 1
ATOM 4619 O O . SER B 1 56 ? 25.266 -12.047 21.891 1 74.38 56 SER B O 1
ATOM 4621 N N . ASN B 1 57 ? 24.125 -12.766 23.625 1 68.88 57 ASN B N 1
ATOM 4622 C CA . ASN B 1 57 ? 24.797 -14.047 23.781 1 68.88 57 ASN B CA 1
ATOM 4623 C C . ASN B 1 57 ? 24.188 -15.117 22.891 1 68.88 57 ASN B C 1
ATOM 4625 O O . ASN B 1 57 ? 24.516 -16.297 23 1 68.88 57 ASN B O 1
ATOM 4629 N N . VAL B 1 58 ? 23.484 -14.633 21.906 1 70.62 58 VAL B N 1
ATOM 4630 C CA . VAL B 1 58 ? 22.781 -15.633 21.109 1 70.62 58 VAL B CA 1
ATOM 4631 C C . VAL B 1 58 ? 23.625 -15.984 19.875 1 70.62 58 VAL B C 1
ATOM 4633 O O . VAL B 1 58 ? 24.109 -15.102 19.172 1 70.62 58 VAL B O 1
ATOM 4636 N N . GLY B 1 59 ? 23.812 -17.266 19.578 1 65.19 59 GLY B N 1
ATOM 4637 C CA . GLY B 1 59 ? 24.438 -17.797 18.375 1 65.19 59 GLY B CA 1
ATOM 4638 C C . GLY B 1 59 ? 25.922 -17.531 18.312 1 65.19 59 GLY B C 1
ATOM 4639 O O . GLY B 1 59 ? 26.5 -17.484 17.234 1 65.19 59 GLY B O 1
ATOM 4640 N N . ALA B 1 60 ? 26.547 -17.141 19.516 1 62.5 60 ALA B N 1
ATOM 4641 C CA . ALA B 1 60 ? 27.984 -16.906 19.625 1 62.5 60 ALA B CA 1
ATOM 4642 C C . ALA B 1 60 ? 28.781 -18.078 19.047 1 62.5 60 ALA B C 1
ATOM 4644 O O . ALA B 1 60 ? 28.516 -19.234 19.391 1 62.5 60 ALA B O 1
ATOM 4645 N N . GLY B 1 61 ? 29.594 -17.844 17.969 1 62.22 61 GLY B N 1
ATOM 4646 C CA . GLY B 1 61 ? 30.453 -18.844 17.359 1 62.22 61 GLY B CA 1
ATOM 4647 C C . GLY B 1 61 ? 29.859 -19.438 16.078 1 62.22 61 GLY B C 1
ATOM 4648 O O . GLY B 1 61 ? 30.516 -20.234 15.406 1 62.22 61 GLY B O 1
ATOM 4649 N N . SER B 1 62 ? 28.656 -19.125 15.758 1 66.12 62 SER B N 1
ATOM 4650 C CA . SER B 1 62 ? 28.031 -19.766 14.602 1 66.12 62 SER B CA 1
ATOM 4651 C C . SER B 1 62 ? 28.516 -19.125 13.297 1 66.12 62 SER B C 1
ATOM 4653 O O . SER B 1 62 ? 29 -17.984 13.297 1 66.12 62 SER B O 1
ATOM 4655 N N . GLU B 1 63 ? 28.578 -19.984 12.297 1 79.19 63 GLU B N 1
ATOM 4656 C CA . GLU B 1 63 ? 28.891 -19.547 10.945 1 79.19 63 GLU B CA 1
ATOM 4657 C C . GLU B 1 63 ? 27.938 -18.438 10.484 1 79.19 63 GLU B C 1
ATOM 4659 O O . GLU B 1 63 ? 26.734 -18.484 10.781 1 79.19 63 GLU B O 1
ATOM 4664 N N . ILE B 1 64 ? 28.578 -17.422 9.914 1 88.62 64 ILE B N 1
ATOM 4665 C CA . ILE B 1 64 ? 27.766 -16.297 9.453 1 88.62 64 ILE B CA 1
ATOM 4666 C C . ILE B 1 64 ? 27.578 -16.391 7.938 1 88.62 64 ILE B C 1
ATOM 4668 O O . ILE B 1 64 ? 28.547 -16.422 7.184 1 88.62 64 ILE B O 1
ATOM 4672 N N . PHE B 1 65 ? 26.391 -16.609 7.508 1 97.19 65 PHE B N 1
ATOM 4673 C CA . PHE B 1 65 ? 26.047 -16.641 6.09 1 97.19 65 PHE B CA 1
ATOM 4674 C C . PHE B 1 65 ? 25.656 -15.25 5.594 1 97.19 65 PHE B C 1
ATOM 4676 O O . PHE B 1 65 ? 25.234 -14.398 6.379 1 97.19 65 PHE B O 1
ATOM 4683 N N . ASP B 1 66 ? 25.953 -15.055 4.316 1 98 66 ASP B N 1
ATOM 4684 C CA . ASP B 1 66 ? 25.344 -13.867 3.717 1 98 66 ASP B CA 1
ATOM 4685 C C . ASP B 1 66 ? 23.828 -13.992 3.658 1 98 66 ASP B C 1
ATOM 4687 O O . ASP B 1 66 ? 23.109 -13.031 3.938 1 98 66 ASP B O 1
ATOM 4691 N N . LEU B 1 67 ? 23.422 -15.211 3.307 1 97.75 67 LEU B N 1
ATOM 4692 C CA . LEU B 1 67 ? 21.984 -15.422 3.188 1 97.75 67 LEU B CA 1
ATOM 4693 C C . LEU B 1 67 ? 21.625 -16.875 3.51 1 97.75 67 LEU B C 1
ATOM 4695 O O . LEU B 1 67 ? 22.391 -17.781 3.238 1 97.75 67 LEU B O 1
ATOM 4699 N N . ILE B 1 68 ? 20.469 -17.031 4.121 1 98.31 68 ILE B N 1
ATOM 4700 C CA . ILE B 1 68 ? 19.891 -18.344 4.367 1 98.31 68 ILE B CA 1
ATOM 4701 C C . ILE B 1 68 ? 18.516 -18.453 3.715 1 98.31 68 ILE B C 1
ATOM 4703 O O . ILE B 1 68 ? 17.656 -17.594 3.943 1 98.31 68 ILE B O 1
ATOM 4707 N N . VAL B 1 69 ? 18.359 -19.438 2.871 1 98.5 69 VAL B N 1
ATOM 4708 C CA . VAL B 1 69 ? 17.078 -19.703 2.219 1 98.5 69 VAL B CA 1
ATOM 4709 C C . VAL B 1 69 ? 16.297 -20.75 3.02 1 98.5 69 VAL B C 1
ATOM 4711 O O . VAL B 1 69 ? 16.812 -21.828 3.293 1 98.5 69 VAL B O 1
ATOM 4714 N N . CYS B 1 70 ? 15.094 -20.312 3.432 1 97.88 70 CYS B N 1
ATOM 4715 C CA . CYS B 1 70 ? 14.203 -21.266 4.094 1 97.88 70 CYS B CA 1
ATOM 4716 C C . CYS B 1 70 ? 13.242 -21.891 3.094 1 97.88 70 CYS B C 1
ATOM 4718 O O . CYS B 1 70 ? 12.398 -21.219 2.518 1 97.88 70 CYS B O 1
ATOM 4720 N N . GLY B 1 71 ? 13.25 -23.203 2.896 1 95.06 71 GLY B N 1
ATOM 4721 C CA . GLY B 1 71 ? 12.539 -23.906 1.848 1 95.06 71 GLY B CA 1
ATOM 4722 C C . GLY B 1 71 ? 13.406 -24.234 0.648 1 95.06 71 GLY B C 1
ATOM 4723 O O . GLY B 1 71 ? 13.766 -23.344 -0.124 1 95.06 71 GLY B O 1
ATOM 4724 N N . GLY B 1 72 ? 13.594 -25.516 0.413 1 90.19 72 GLY B N 1
ATOM 4725 C CA . GLY B 1 72 ? 14.68 -25.875 -0.492 1 90.19 72 GLY B CA 1
ATOM 4726 C C . GLY B 1 72 ? 14.188 -26.312 -1.862 1 90.19 72 GLY B C 1
ATOM 4727 O O . GLY B 1 72 ? 14.969 -26.359 -2.816 1 90.19 72 GLY B O 1
ATOM 4728 N N . THR B 1 73 ? 12.906 -26.609 -2.039 1 85.81 73 THR B N 1
ATOM 4729 C CA . THR B 1 73 ? 12.469 -27.172 -3.312 1 85.81 73 THR B CA 1
ATOM 4730 C C . THR B 1 73 ? 12.562 -26.125 -4.422 1 85.81 73 THR B C 1
ATOM 4732 O O . THR B 1 73 ? 13.367 -26.266 -5.348 1 85.81 73 THR B O 1
ATOM 4735 N N . LEU B 1 74 ? 11.859 -25.062 -4.266 1 87.44 74 LEU B N 1
ATOM 4736 C CA . LEU B 1 74 ? 11.984 -24 -5.25 1 87.44 74 LEU B CA 1
ATOM 4737 C C . LEU B 1 74 ? 13.047 -22.984 -4.824 1 87.44 74 LEU B C 1
ATOM 4739 O O . LEU B 1 74 ? 13.633 -22.297 -5.664 1 87.44 74 LEU B O 1
ATOM 4743 N N . GLY B 1 75 ? 13.383 -23.031 -3.58 1 95.5 75 GLY B N 1
ATOM 4744 C CA . GLY B 1 75 ? 14.391 -22.125 -3.051 1 95.5 75 GLY B CA 1
ATOM 4745 C C . GLY B 1 75 ? 15.789 -22.422 -3.557 1 95.5 75 GLY B C 1
ATOM 4746 O O . GLY B 1 75 ? 16.656 -21.547 -3.588 1 95.5 75 GLY B O 1
ATOM 4747 N N . ILE B 1 76 ? 16.016 -23.656 -3.973 1 96.94 76 ILE B N 1
ATOM 4748 C CA . ILE B 1 76 ? 17.344 -24.078 -4.402 1 96.94 76 ILE B CA 1
ATOM 4749 C C . ILE B 1 76 ? 17.766 -23.281 -5.633 1 96.94 76 ILE B C 1
ATOM 4751 O O . ILE B 1 76 ? 18.953 -23.047 -5.848 1 96.94 76 ILE B O 1
ATOM 4755 N N . PHE B 1 77 ? 16.812 -22.812 -6.453 1 97.19 77 PHE B N 1
ATOM 4756 C CA . PHE B 1 77 ? 17.141 -22.062 -7.652 1 97.19 77 PHE B CA 1
ATOM 4757 C C . PHE B 1 77 ? 17.688 -20.688 -7.289 1 97.19 77 PHE B C 1
ATOM 4759 O O . PHE B 1 77 ? 18.719 -20.266 -7.816 1 97.19 77 PHE B O 1
ATOM 4766 N N . VAL B 1 78 ? 17.031 -20.016 -6.379 1 97.69 78 VAL B N 1
ATOM 4767 C CA . VAL B 1 78 ? 17.484 -18.703 -5.934 1 97.69 78 VAL B CA 1
ATOM 4768 C C . VAL B 1 78 ? 18.812 -18.844 -5.184 1 97.69 78 VAL B C 1
ATOM 4770 O O . VAL B 1 78 ? 19.719 -18.031 -5.371 1 97.69 78 VAL B O 1
ATOM 4773 N N . ALA B 1 79 ? 18.875 -19.906 -4.379 1 98.5 79 ALA B N 1
ATOM 4774 C CA . ALA B 1 79 ? 20.094 -20.156 -3.619 1 98.5 79 ALA B CA 1
ATOM 4775 C C . ALA B 1 79 ? 21.281 -20.375 -4.551 1 98.5 79 ALA B C 1
ATOM 4777 O O . ALA B 1 79 ? 22.359 -19.828 -4.34 1 98.5 79 ALA B O 1
ATOM 4778 N N . THR B 1 80 ? 21.062 -21.172 -5.535 1 98.25 80 THR B N 1
ATOM 4779 C CA . THR B 1 80 ? 22.141 -21.5 -6.469 1 98.25 80 THR B CA 1
ATOM 4780 C C . THR B 1 80 ? 22.547 -20.25 -7.254 1 98.25 80 THR B C 1
ATOM 4782 O O . THR B 1 80 ? 23.75 -20.016 -7.453 1 98.25 80 THR B O 1
ATOM 4785 N N . ALA B 1 81 ? 21.578 -19.5 -7.746 1 98.12 81 ALA B N 1
ATOM 4786 C CA . ALA B 1 81 ? 21.875 -18.266 -8.477 1 98.12 81 ALA B CA 1
ATOM 4787 C C . ALA B 1 81 ? 22.734 -17.328 -7.633 1 98.12 81 ALA B C 1
ATOM 4789 O O . ALA B 1 81 ? 23.703 -16.734 -8.125 1 98.12 81 ALA B O 1
ATOM 4790 N N . LEU B 1 82 ? 22.422 -17.234 -6.371 1 98.38 82 LEU B N 1
ATOM 4791 C CA . LEU B 1 82 ? 23.109 -16.281 -5.492 1 98.38 82 LEU B CA 1
ATOM 4792 C C . LEU B 1 82 ? 24.469 -16.828 -5.07 1 98.38 82 LEU B C 1
ATOM 4794 O O . LEU B 1 82 ? 25.438 -16.078 -4.957 1 98.38 82 LEU B O 1
ATOM 4798 N N . SER B 1 83 ? 24.547 -18.125 -4.805 1 98.06 83 SER B N 1
ATOM 4799 C CA . SER B 1 83 ? 25.828 -18.734 -4.508 1 98.06 83 SER B CA 1
ATOM 4800 C C . SER B 1 83 ? 26.797 -18.609 -5.68 1 98.06 83 SER B C 1
ATOM 4802 O O . SER B 1 83 ? 27.984 -18.359 -5.488 1 98.06 83 SER B O 1
ATOM 4804 N N . SER B 1 84 ? 26.266 -18.719 -6.84 1 96.69 84 SER B N 1
ATOM 4805 C CA . SER B 1 84 ? 27.078 -18.609 -8.047 1 96.69 84 SER B CA 1
ATOM 4806 C C . SER B 1 84 ? 27.625 -17.188 -8.211 1 96.69 84 SER B C 1
ATOM 4808 O O . SER B 1 84 ? 28.609 -16.969 -8.93 1 96.69 84 SER B O 1
ATOM 4810 N N . LYS B 1 85 ? 27.016 -16.25 -7.59 1 96.44 85 LYS B N 1
ATOM 4811 C CA . LYS B 1 85 ? 27.469 -14.867 -7.633 1 96.44 85 LYS B CA 1
ATOM 4812 C C . LYS B 1 85 ? 28.5 -14.602 -6.547 1 96.44 85 LYS B C 1
ATOM 4814 O O . LYS B 1 85 ? 29.031 -13.492 -6.449 1 96.44 85 LYS B O 1
ATOM 4819 N N . GLY B 1 86 ? 28.781 -15.602 -5.684 1 96.62 86 GLY B N 1
ATOM 4820 C CA . GLY B 1 86 ? 29.875 -15.5 -4.734 1 96.62 86 GLY B CA 1
ATOM 4821 C C . GLY B 1 86 ? 29.406 -15.312 -3.301 1 96.62 86 GLY B C 1
ATOM 4822 O O . GLY B 1 86 ? 30.219 -15.141 -2.395 1 96.62 86 GLY B O 1
ATOM 4823 N N . LEU B 1 87 ? 28.141 -15.352 -3.057 1 98.06 87 LEU B N 1
ATOM 4824 C CA . LEU B 1 87 ? 27.641 -15.188 -1.697 1 98.06 87 LEU B CA 1
ATOM 4825 C C . LEU B 1 87 ? 27.734 -16.5 -0.919 1 98.06 87 LEU B C 1
ATOM 4827 O O . LEU B 1 87 ? 27.609 -17.578 -1.499 1 98.06 87 LEU B O 1
ATOM 4831 N N . ARG B 1 88 ? 27.969 -16.391 0.323 1 98.19 88 ARG B N 1
ATOM 4832 C CA . ARG B 1 88 ? 27.875 -17.531 1.216 1 98.19 88 ARG B CA 1
ATOM 4833 C C . ARG B 1 88 ? 26.422 -17.844 1.554 1 98.19 88 ARG B C 1
ATOM 4835 O O . ARG B 1 88 ? 25.812 -17.172 2.385 1 98.19 88 ARG B O 1
ATOM 4842 N N . VAL B 1 89 ? 25.891 -18.953 0.958 1 98.56 89 VAL B N 1
ATOM 4843 C CA . VAL B 1 89 ? 24.453 -19.219 1.026 1 98.56 89 VAL B CA 1
ATOM 4844 C C . VAL B 1 89 ? 24.188 -20.547 1.727 1 98.56 89 VAL B C 1
ATOM 4846 O O . VAL B 1 89 ? 24.906 -21.516 1.501 1 98.56 89 VAL B O 1
ATOM 4849 N N . GLY B 1 90 ? 23.266 -20.531 2.668 1 98 90 GLY B N 1
ATOM 4850 C CA . GLY B 1 90 ? 22.75 -21.766 3.258 1 98 90 GLY B CA 1
ATOM 4851 C C . GLY B 1 90 ? 21.281 -22 2.934 1 98 90 GLY B C 1
ATOM 4852 O O . GLY B 1 90 ? 20.547 -21.062 2.635 1 98 90 GLY B O 1
ATOM 4853 N N . ILE B 1 91 ? 20.859 -23.312 2.898 1 98.06 91 ILE B N 1
ATOM 4854 C CA . ILE B 1 91 ? 19.453 -23.703 2.744 1 98.06 91 ILE B CA 1
ATOM 4855 C C . ILE B 1 91 ? 19.016 -24.547 3.936 1 98.06 91 ILE B C 1
ATOM 4857 O O . ILE B 1 91 ? 19.719 -25.469 4.352 1 98.06 91 ILE B O 1
ATOM 4861 N N . ILE B 1 92 ? 17.906 -24.172 4.48 1 96.69 92 ILE B N 1
ATOM 4862 C CA . ILE B 1 92 ? 17.281 -25 5.5 1 96.69 92 ILE B CA 1
ATOM 4863 C C . ILE B 1 92 ? 16.047 -25.703 4.914 1 96.69 92 ILE B C 1
ATOM 4865 O O . ILE B 1 92 ? 15.219 -25.062 4.27 1 96.69 92 ILE B O 1
ATOM 4869 N N . GLU B 1 93 ? 15.969 -26.953 5.059 1 95.06 93 GLU B N 1
ATOM 4870 C CA . GLU B 1 93 ? 14.844 -27.75 4.578 1 95.06 93 GLU B CA 1
ATOM 4871 C C . GLU B 1 93 ? 14.438 -28.812 5.609 1 95.06 93 GLU B C 1
ATOM 4873 O O . GLU B 1 93 ? 15.289 -29.531 6.125 1 95.06 93 GLU B O 1
ATOM 4878 N N . ARG B 1 94 ? 13.18 -28.781 5.93 1 91.62 94 ARG B N 1
ATOM 4879 C CA . ARG B 1 94 ? 12.664 -29.688 6.957 1 91.62 94 ARG B CA 1
ATOM 4880 C C . ARG B 1 94 ? 12.836 -31.141 6.547 1 91.62 94 ARG B C 1
ATOM 4882 O O . ARG B 1 94 ? 13.078 -32 7.395 1 91.62 94 ARG B O 1
ATOM 4889 N N . ASN B 1 95 ? 12.672 -31.438 5.273 1 88.44 95 ASN B N 1
ATOM 4890 C CA . ASN B 1 95 ? 12.852 -32.781 4.734 1 88.44 95 ASN B CA 1
ATOM 4891 C C . ASN B 1 95 ? 14.141 -32.906 3.938 1 88.44 95 ASN B C 1
ATOM 4893 O O . ASN B 1 95 ? 15.18 -32.375 4.344 1 88.44 95 ASN B O 1
ATOM 4897 N N . ILE B 1 96 ? 14.062 -33.625 2.963 1 90.81 96 ILE B N 1
ATOM 4898 C CA . ILE B 1 96 ? 15.164 -33.719 2.012 1 90.81 96 ILE B CA 1
ATOM 4899 C C . ILE B 1 96 ? 14.828 -32.875 0.767 1 90.81 96 ILE B C 1
ATOM 4901 O O . ILE B 1 96 ? 13.664 -32.812 0.357 1 90.81 96 ILE B O 1
ATOM 4905 N N . ILE B 1 97 ? 15.82 -32.219 0.269 1 93.19 97 ILE B N 1
ATOM 4906 C CA . ILE B 1 97 ? 15.602 -31.469 -0.969 1 93.19 97 ILE B CA 1
ATOM 4907 C C . ILE B 1 97 ? 15.539 -32.438 -2.146 1 93.19 97 ILE B C 1
ATOM 4909 O O . ILE B 1 97 ? 16.562 -32.969 -2.566 1 93.19 97 ILE B O 1
ATOM 4913 N N . LYS B 1 98 ? 14.367 -32.594 -2.566 1 91.25 98 LYS B N 1
ATOM 4914 C CA . LYS B 1 98 ? 14.102 -33.531 -3.656 1 91.25 98 LYS B CA 1
ATOM 4915 C C . LYS B 1 98 ? 12.891 -33.094 -4.473 1 91.25 98 LYS B C 1
ATOM 4917 O O . LYS B 1 98 ? 11.891 -32.625 -3.914 1 91.25 98 LYS B O 1
ATOM 4922 N N . GLY B 1 99 ? 13.016 -33.281 -5.785 1 89.31 99 GLY B N 1
ATOM 4923 C CA . GLY B 1 99 ? 11.875 -32.969 -6.637 1 89.31 99 GLY B CA 1
ATOM 4924 C C . GLY B 1 99 ? 10.859 -34.094 -6.691 1 89.31 99 GLY B C 1
ATOM 4925 O O . GLY B 1 99 ? 11.203 -35.25 -6.516 1 89.31 99 GLY B O 1
ATOM 4926 N N . ARG B 1 100 ? 9.672 -33.75 -6.977 1 85.81 100 ARG B N 1
ATOM 4927 C CA . ARG B 1 100 ? 8.602 -34.75 -7.109 1 85.81 100 ARG B CA 1
ATOM 4928 C C . ARG B 1 100 ? 8.719 -35.5 -8.43 1 85.81 100 ARG B C 1
ATOM 4930 O O . ARG B 1 100 ? 9.5 -35.125 -9.305 1 85.81 100 ARG B O 1
ATOM 4937 N N . GLU B 1 101 ? 7.926 -36.531 -8.531 1 84.19 101 GLU B N 1
ATOM 4938 C CA . GLU B 1 101 ? 7.926 -37.344 -9.727 1 84.19 101 GLU B CA 1
ATOM 4939 C C . GLU B 1 101 ? 7.121 -36.719 -10.852 1 84.19 101 GLU B C 1
ATOM 4941 O O . GLU B 1 101 ? 7.504 -36.781 -12.016 1 84.19 101 GLU B O 1
ATOM 4946 N N . GLN B 1 102 ? 6.043 -36.125 -10.383 1 86.88 102 GLN B N 1
ATOM 4947 C CA . GLN B 1 102 ? 5.16 -35.531 -11.375 1 86.88 102 GLN B CA 1
ATOM 4948 C C . GLN B 1 102 ? 5.867 -34.406 -12.117 1 86.88 102 GLN B C 1
ATOM 4950 O O . GLN B 1 102 ? 6.5 -33.531 -11.5 1 86.88 102 GLN B O 1
ATOM 4955 N N . GLU B 1 103 ? 5.727 -34.312 -13.422 1 92.62 103 GLU B N 1
ATOM 4956 C CA . GLU B 1 103 ? 6.418 -33.344 -14.266 1 92.62 103 GLU B CA 1
ATOM 4957 C C . GLU B 1 103 ? 5.902 -31.938 -14.016 1 92.62 103 GLU B C 1
ATOM 4959 O O . GLU B 1 103 ? 4.73 -31.75 -13.672 1 92.62 103 GLU B O 1
ATOM 4964 N N . TRP B 1 104 ? 6.801 -31 -14.156 1 93.44 104 TRP B N 1
ATOM 4965 C CA . TRP B 1 104 ? 6.414 -29.594 -14.312 1 93.44 104 TRP B CA 1
ATOM 4966 C C . TRP B 1 104 ? 6.324 -29.219 -15.789 1 93.44 104 TRP B C 1
ATOM 4968 O O . TRP B 1 104 ? 7.266 -29.453 -16.547 1 93.44 104 TRP B O 1
ATOM 4978 N N . ASN B 1 105 ? 5.223 -28.719 -16.188 1 94.69 105 ASN B N 1
ATOM 4979 C CA . ASN B 1 105 ? 5.07 -28.297 -17.562 1 94.69 105 ASN B CA 1
ATOM 4980 C C . ASN B 1 105 ? 5.488 -26.844 -17.766 1 94.69 105 ASN B C 1
ATOM 4982 O O . ASN B 1 105 ? 5.215 -26 -16.922 1 94.69 105 ASN B O 1
ATOM 4986 N N . ILE B 1 106 ? 6.188 -26.594 -18.812 1 95 106 ILE B N 1
ATOM 4987 C CA . ILE B 1 106 ? 6.727 -25.25 -19.062 1 95 106 ILE B CA 1
ATOM 4988 C C . ILE B 1 106 ? 7.023 -25.094 -20.562 1 95 106 ILE B C 1
ATOM 4990 O O . ILE B 1 106 ? 7.105 -26.094 -21.281 1 95 106 ILE B O 1
ATOM 4994 N N . SER B 1 107 ? 7.078 -23.906 -21.047 1 94.31 107 SER B N 1
ATOM 4995 C CA . SER B 1 107 ? 7.539 -23.641 -22.406 1 94.31 107 SER B CA 1
ATOM 4996 C C . SER B 1 107 ? 9.062 -23.547 -22.469 1 94.31 107 SER B C 1
ATOM 4998 O O . SER B 1 107 ? 9.703 -23.125 -21.5 1 94.31 107 SER B O 1
ATOM 5000 N N . ARG B 1 108 ? 9.586 -23.922 -23.531 1 94.06 108 ARG B N 1
ATOM 5001 C CA . ARG B 1 108 ? 11.039 -23.891 -23.688 1 94.06 108 ARG B CA 1
ATOM 5002 C C . ARG B 1 108 ? 11.586 -22.484 -23.453 1 94.06 108 ARG B C 1
ATOM 5004 O O . ARG B 1 108 ? 12.617 -22.328 -22.797 1 94.06 108 ARG B O 1
ATOM 5011 N N . LYS B 1 109 ? 10.906 -21.547 -24 1 91.69 109 LYS B N 1
ATOM 5012 C CA . LYS B 1 109 ? 11.336 -20.156 -23.844 1 91.69 109 LYS B CA 1
ATOM 5013 C C . LYS B 1 109 ? 11.461 -19.781 -22.359 1 91.69 109 LYS B C 1
ATOM 5015 O O . LYS B 1 109 ? 12.398 -19.078 -21.969 1 91.69 109 LYS B O 1
ATOM 5020 N N . GLU B 1 110 ? 10.531 -20.172 -21.547 1 92.06 110 GLU B N 1
ATOM 5021 C CA . GLU B 1 110 ? 10.547 -19.891 -20.125 1 92.06 110 GLU B CA 1
ATOM 5022 C C . GLU B 1 110 ? 11.695 -20.641 -19.438 1 92.06 110 GLU B C 1
ATOM 5024 O O . GLU B 1 110 ? 12.352 -20.078 -18.547 1 92.06 110 GLU B O 1
ATOM 5029 N N . LEU B 1 111 ? 11.898 -21.812 -19.859 1 93.19 111 LEU B N 1
ATOM 5030 C CA . LEU B 1 111 ? 12.969 -22.641 -19.297 1 93.19 111 LEU B CA 1
ATOM 5031 C C . LEU B 1 111 ? 14.336 -22.031 -19.594 1 93.19 111 LEU B C 1
ATOM 5033 O O . LEU B 1 111 ? 15.258 -22.156 -18.797 1 93.19 111 LEU B O 1
ATOM 5037 N N . MET B 1 112 ? 14.438 -21.375 -20.734 1 94 112 MET B N 1
ATOM 5038 C CA . MET B 1 112 ? 15.703 -20.797 -21.172 1 94 112 MET B CA 1
ATOM 5039 C C . MET B 1 112 ? 16.141 -19.672 -20.25 1 94 112 MET B C 1
ATOM 5041 O O . MET B 1 112 ? 17.312 -19.312 -20.203 1 94 112 MET B O 1
ATOM 5045 N N . GLU B 1 113 ? 15.227 -19.156 -19.484 1 92.88 113 GLU B N 1
ATOM 5046 C CA . GLU B 1 113 ? 15.57 -18.109 -18.516 1 92.88 113 GLU B CA 1
ATOM 5047 C C . GLU B 1 113 ? 16.594 -18.609 -17.5 1 92.88 113 GLU B C 1
ATOM 5049 O O . GLU B 1 113 ? 17.484 -17.859 -17.094 1 92.88 113 GLU B O 1
ATOM 5054 N N . ILE B 1 114 ? 16.469 -19.859 -17.125 1 94.31 114 ILE B N 1
ATOM 5055 C CA . ILE B 1 114 ? 17.375 -20.438 -16.141 1 94.31 114 ILE B CA 1
ATOM 5056 C C . ILE B 1 114 ? 18.766 -20.594 -16.75 1 94.31 114 ILE B C 1
ATOM 5058 O O . ILE B 1 114 ? 19.781 -20.391 -16.078 1 94.31 114 ILE B O 1
ATOM 5062 N N . VAL B 1 115 ? 18.766 -20.906 -18.031 1 95.5 115 VAL B N 1
ATOM 5063 C CA . VAL B 1 115 ? 20.016 -21.047 -18.75 1 95.5 115 VAL B CA 1
ATOM 5064 C C . VAL B 1 115 ? 20.688 -19.672 -18.875 1 95.5 115 VAL B C 1
ATOM 5066 O O . VAL B 1 115 ? 21.906 -19.547 -18.672 1 95.5 115 VAL B O 1
ATOM 5069 N N . GLU B 1 116 ? 19.922 -18.719 -19.172 1 94.31 116 GLU B N 1
ATOM 5070 C CA . GLU B 1 116 ? 20.438 -17.359 -19.359 1 94.31 116 GLU B CA 1
ATOM 5071 C C . GLU B 1 116 ? 21.047 -16.812 -18.078 1 94.31 116 GLU B C 1
ATOM 5073 O O . GLU B 1 116 ? 22.016 -16.062 -18.109 1 94.31 116 GLU B O 1
ATOM 5078 N N . ILE B 1 117 ? 20.484 -17.188 -17 1 94.25 117 ILE B N 1
ATOM 5079 C CA . ILE B 1 117 ? 20.984 -16.766 -15.695 1 94.25 117 ILE B CA 1
ATOM 5080 C C . ILE B 1 117 ? 22.312 -17.453 -15.398 1 94.25 117 ILE B C 1
ATOM 5082 O O . ILE B 1 117 ? 23.141 -16.938 -14.641 1 94.25 117 ILE B O 1
ATOM 5086 N N . GLY B 1 118 ? 22.5 -18.703 -15.945 1 93.88 118 GLY B N 1
ATOM 5087 C CA . GLY B 1 118 ? 23.797 -19.359 -15.875 1 93.88 118 GLY B CA 1
ATOM 5088 C C . GLY B 1 118 ? 23.844 -20.5 -14.883 1 93.88 118 GLY B C 1
ATOM 5089 O O . GLY B 1 118 ? 24.906 -21 -14.555 1 93.88 118 GLY B O 1
ATOM 5090 N N . ILE B 1 119 ? 22.719 -20.953 -14.414 1 95.81 119 ILE B N 1
ATOM 5091 C CA . ILE B 1 119 ? 22.766 -21.984 -13.391 1 95.81 119 ILE B CA 1
ATOM 5092 C C . ILE B 1 119 ? 22.391 -23.344 -13.992 1 95.81 119 ILE B C 1
ATOM 5094 O O . ILE B 1 119 ? 22.422 -24.359 -13.305 1 95.81 119 ILE B O 1
ATOM 5098 N N . LEU B 1 120 ? 22.031 -23.375 -15.203 1 96.25 120 LEU B N 1
ATOM 5099 C CA . LEU B 1 120 ? 21.75 -24.578 -15.969 1 96.25 120 LEU B CA 1
ATOM 5100 C C . LEU B 1 120 ? 22.312 -24.484 -17.375 1 96.25 120 LEU B C 1
ATOM 5102 O O . LEU B 1 120 ? 22.156 -23.453 -18.031 1 96.25 120 LEU B O 1
ATOM 5106 N N . SER B 1 121 ? 23 -25.469 -17.859 1 96.31 121 SER B N 1
ATOM 5107 C CA . SER B 1 121 ? 23.484 -25.469 -19.234 1 96.31 121 SER B CA 1
ATOM 5108 C C . SER B 1 121 ? 22.422 -25.969 -20.203 1 96.31 121 SER B C 1
ATOM 5110 O O . SER B 1 121 ? 21.438 -26.594 -19.781 1 96.31 121 SER B O 1
ATOM 5112 N N . GLU B 1 122 ? 22.594 -25.75 -21.453 1 95.88 122 GLU B N 1
ATOM 5113 C CA . GLU B 1 122 ? 21.656 -26.234 -22.469 1 95.88 122 GLU B CA 1
ATOM 5114 C C . GLU B 1 122 ? 21.656 -27.766 -22.516 1 95.88 122 GLU B C 1
ATOM 5116 O O . GLU B 1 122 ? 20.609 -28.375 -22.75 1 95.88 122 GLU B O 1
ATOM 5121 N N . ALA B 1 123 ? 22.812 -28.297 -22.328 1 96.38 123 ALA B N 1
ATOM 5122 C CA . ALA B 1 123 ? 22.906 -29.75 -22.312 1 96.38 123 ALA B CA 1
ATOM 5123 C C . ALA B 1 123 ? 22.109 -30.344 -21.156 1 96.38 123 ALA B C 1
ATOM 5125 O O . ALA B 1 123 ? 21.422 -31.359 -21.312 1 96.38 123 ALA B O 1
ATOM 5126 N N . GLU B 1 124 ? 22.266 -29.766 -20.016 1 96.25 124 GLU B N 1
ATOM 5127 C CA . GLU B 1 124 ? 21.531 -30.203 -18.844 1 96.25 124 GLU B CA 1
ATOM 5128 C C . GLU B 1 124 ? 20.016 -30.016 -19.031 1 96.25 124 GLU B C 1
ATOM 5130 O O . GLU B 1 124 ? 19.234 -30.844 -18.578 1 96.25 124 GLU B O 1
ATOM 5135 N N . LEU B 1 125 ? 19.703 -28.969 -19.688 1 96.44 125 LEU B N 1
ATOM 5136 C CA . LEU B 1 125 ? 18.297 -28.703 -19.984 1 96.44 125 LEU B CA 1
ATOM 5137 C C . LEU B 1 125 ? 17.672 -29.844 -20.781 1 96.44 125 LEU B C 1
ATOM 5139 O O . LEU B 1 125 ? 16.578 -30.297 -20.469 1 96.44 125 LEU B O 1
ATOM 5143 N N . GLU B 1 126 ? 18.406 -30.297 -21.766 1 96.94 126 GLU B N 1
ATOM 5144 C CA . GLU B 1 126 ? 17.906 -31.406 -22.594 1 96.94 126 GLU B CA 1
ATOM 5145 C C . GLU B 1 126 ? 17.75 -32.688 -21.766 1 96.94 126 GLU B C 1
ATOM 5147 O O . GLU B 1 126 ? 16.828 -33.469 -22 1 96.94 126 GLU B O 1
ATOM 5152 N N . GLN B 1 127 ? 18.562 -32.781 -20.781 1 96 127 GLN B N 1
ATOM 5153 C CA . GLN B 1 127 ? 18.562 -34 -19.969 1 96 127 GLN B CA 1
ATOM 5154 C C . GLN B 1 127 ? 17.359 -34.031 -19.016 1 96 127 GLN B C 1
ATOM 5156 O O . GLN B 1 127 ? 16.891 -35.094 -18.625 1 96 127 GLN B O 1
ATOM 5161 N N . ILE B 1 128 ? 16.875 -32.875 -18.656 1 96.62 128 ILE B N 1
ATOM 5162 C CA . ILE B 1 128 ? 15.805 -32.844 -17.656 1 96.62 128 ILE B CA 1
ATOM 5163 C C . ILE B 1 128 ? 14.445 -32.875 -18.344 1 96.62 128 ILE B C 1
ATOM 5165 O O . ILE B 1 128 ? 13.422 -33.062 -17.703 1 96.62 128 ILE B O 1
ATOM 5169 N N . ILE B 1 129 ? 14.375 -32.656 -19.688 1 97.19 129 ILE B N 1
ATOM 5170 C CA . ILE B 1 129 ? 13.133 -32.75 -20.453 1 97.19 129 ILE B CA 1
ATOM 5171 C C . ILE B 1 129 ? 12.695 -34.188 -20.578 1 97.19 129 ILE B C 1
ATOM 5173 O O . ILE B 1 129 ? 13.414 -35.031 -21.125 1 97.19 129 ILE B O 1
ATOM 5177 N N . SER B 1 130 ? 11.539 -34.469 -20.062 1 95.88 130 SER B N 1
ATOM 5178 C CA . SER B 1 130 ? 11.031 -35.844 -20.062 1 95.88 130 SER B CA 1
ATOM 5179 C C . SER B 1 130 ? 10.039 -36.062 -21.203 1 95.88 130 SER B C 1
ATOM 5181 O O . SER B 1 130 ? 9.844 -37.188 -21.656 1 95.88 130 SER B O 1
ATOM 5183 N N . SER B 1 131 ? 9.375 -35.031 -21.625 1 96.44 131 SER B N 1
ATOM 5184 C CA . SER B 1 131 ? 8.398 -35.125 -22.703 1 96.44 131 SER B CA 1
ATOM 5185 C C . SER B 1 131 ? 8.289 -33.812 -23.469 1 96.44 131 SER B C 1
ATOM 5187 O O . SER B 1 131 ? 8.586 -32.75 -22.938 1 96.44 131 SER B O 1
ATOM 5189 N N . ASP B 1 132 ? 8.023 -33.844 -24.672 1 96.56 132 ASP B N 1
ATOM 5190 C CA . ASP B 1 132 ? 7.812 -32.781 -25.625 1 96.56 132 ASP B CA 1
ATOM 5191 C C . ASP B 1 132 ? 6.645 -33.094 -26.562 1 96.56 132 ASP B C 1
ATOM 5193 O O . ASP B 1 132 ? 6.668 -34.094 -27.281 1 96.56 132 ASP B O 1
ATOM 5197 N N . PHE B 1 133 ? 5.605 -32.344 -26.5 1 97.62 133 PHE B N 1
ATOM 5198 C CA . PHE B 1 133 ? 4.387 -32.625 -27.25 1 97.62 133 PHE B CA 1
ATOM 5199 C C . PHE B 1 133 ? 3.828 -31.359 -27.875 1 97.62 133 PHE B C 1
ATOM 5201 O O . PHE B 1 133 ? 3.992 -30.266 -27.328 1 97.62 133 PHE B O 1
ATOM 5208 N N . ASN B 1 134 ? 3.213 -31.5 -28.969 1 96.69 134 ASN B N 1
ATOM 5209 C CA . ASN B 1 134 ? 2.572 -30.469 -29.766 1 96.69 134 ASN B CA 1
ATOM 5210 C C . ASN B 1 134 ? 1.547 -31.047 -30.734 1 96.69 134 ASN B C 1
ATOM 5212 O O . ASN B 1 134 ? 1.699 -32.188 -31.203 1 96.69 134 ASN B O 1
ATOM 5216 N N . PRO B 1 135 ? 0.504 -30.25 -31.078 1 97.88 135 PRO B N 1
ATOM 5217 C CA . PRO B 1 135 ? 0.128 -28.922 -30.594 1 97.88 135 PRO B CA 1
ATOM 5218 C C . PRO B 1 135 ? -0.578 -28.953 -29.234 1 97.88 135 PRO B C 1
ATOM 5220 O O . PRO B 1 135 ? -0.782 -30.047 -28.672 1 97.88 135 PRO B O 1
ATOM 5223 N N . ASN B 1 136 ? -0.896 -27.797 -28.672 1 97.75 136 ASN B N 1
ATOM 5224 C CA . ASN B 1 136 ? -1.55 -27.656 -27.375 1 97.75 136 ASN B CA 1
ATOM 5225 C C . ASN B 1 136 ? -2.908 -26.969 -27.516 1 97.75 136 ASN B C 1
ATOM 5227 O O . ASN B 1 136 ? -3.043 -25.984 -28.25 1 97.75 136 ASN B O 1
ATOM 5231 N N . ARG B 1 137 ? -3.859 -27.438 -26.844 1 98.06 137 ARG B N 1
ATOM 5232 C CA . ARG B 1 137 ? -5.25 -27.062 -27.078 1 98.06 137 ARG B CA 1
ATOM 5233 C C . ARG B 1 137 ? -5.781 -26.188 -25.953 1 98.06 137 ARG B C 1
ATOM 5235 O O . ARG B 1 137 ? -5.508 -26.438 -24.781 1 98.06 137 ARG B O 1
ATOM 5242 N N . CYS B 1 138 ? -6.457 -25.125 -26.281 1 98.19 138 CYS B N 1
ATOM 5243 C CA . CYS B 1 138 ? -7.445 -24.453 -25.453 1 98.19 138 CYS B CA 1
ATOM 5244 C C . CYS B 1 138 ? -8.859 -24.766 -25.922 1 98.19 138 CYS B C 1
ATOM 5246 O O . CYS B 1 138 ? -9.289 -24.328 -26.984 1 98.19 138 CYS B O 1
ATOM 5248 N N . GLY B 1 139 ? -9.555 -25.516 -25.094 1 98.12 139 GLY B N 1
ATOM 5249 C CA . GLY B 1 139 ? -10.859 -25.984 -25.516 1 98.12 139 GLY B CA 1
ATOM 5250 C C . GLY B 1 139 ? -12 -25.484 -24.641 1 98.12 139 GLY B C 1
ATOM 5251 O O . GLY B 1 139 ? -11.812 -25.266 -23.438 1 98.12 139 GLY B O 1
ATOM 5252 N N . PHE B 1 140 ? -13.078 -25.328 -25.25 1 98.19 140 PHE B N 1
ATOM 5253 C CA . PHE B 1 140 ? -14.312 -24.891 -24.609 1 98.19 140 PHE B CA 1
ATOM 5254 C C . PHE B 1 140 ? -15.477 -25.797 -25 1 98.19 140 PHE B C 1
ATOM 5256 O O . PHE B 1 140 ? -15.977 -25.719 -26.125 1 98.19 140 PHE B O 1
ATOM 5263 N N . GLU B 1 141 ? -15.938 -26.531 -24.047 1 96.94 141 GLU B N 1
ATOM 5264 C CA . GLU B 1 141 ? -16.891 -27.609 -24.312 1 96.94 141 GLU B CA 1
ATOM 5265 C C . GLU B 1 141 ? -18.141 -27.078 -25.031 1 96.94 141 GLU B C 1
ATOM 5267 O O . GLU B 1 141 ? -18.734 -26.094 -24.609 1 96.94 141 GLU B O 1
ATOM 5272 N N . ASP B 1 142 ? -18.516 -27.734 -26.172 1 95.56 142 ASP B N 1
ATOM 5273 C CA . ASP B 1 142 ? -19.688 -27.469 -27 1 95.56 142 ASP B CA 1
ATOM 5274 C C . ASP B 1 142 ? -19.562 -26.109 -27.688 1 95.56 142 ASP B C 1
ATOM 5276 O O . ASP B 1 142 ? -20.562 -25.531 -28.125 1 95.56 142 ASP B O 1
ATOM 5280 N N . LYS B 1 143 ? -18.438 -25.562 -27.703 1 95.94 143 LYS B N 1
ATOM 5281 C CA . LYS B 1 143 ? -18.203 -24.297 -28.375 1 95.94 143 LYS B CA 1
ATOM 5282 C C . LYS B 1 143 ? -17.094 -24.406 -29.406 1 95.94 143 LYS B C 1
ATOM 5284 O O . LYS B 1 143 ? -17.359 -24.656 -30.594 1 95.94 143 LYS B O 1
ATOM 5289 N N . GLY B 1 144 ? -15.836 -24.422 -28.984 1 95.75 144 GLY B N 1
ATOM 5290 C CA . GLY B 1 144 ? -14.75 -24.531 -29.938 1 95.75 144 GLY B CA 1
ATOM 5291 C C . GLY B 1 144 ? -13.398 -24.766 -29.281 1 95.75 144 GLY B C 1
ATOM 5292 O O . GLY B 1 144 ? -13.32 -24.984 -28.078 1 95.75 144 GLY B O 1
ATOM 5293 N N . GLU B 1 145 ? -12.406 -24.891 -30.125 1 97.31 145 GLU B N 1
ATOM 5294 C CA . GLU B 1 145 ? -11.039 -25.141 -29.672 1 97.31 145 GLU B CA 1
ATOM 5295 C C . GLU B 1 145 ? -10.047 -24.234 -30.406 1 97.31 145 GLU B C 1
ATOM 5297 O O . GLU B 1 145 ? -10.273 -23.875 -31.562 1 97.31 145 GLU B O 1
ATOM 5302 N N . ILE B 1 146 ? -9.062 -23.859 -29.703 1 97.5 146 ILE B N 1
ATOM 5303 C CA . ILE B 1 146 ? -7.926 -23.109 -30.25 1 97.5 146 ILE B CA 1
ATOM 5304 C C . ILE B 1 146 ? -6.637 -23.906 -30.031 1 97.5 146 ILE B C 1
ATOM 5306 O O . ILE B 1 146 ? -6.371 -24.375 -28.922 1 97.5 146 ILE B O 1
ATOM 5310 N N . TRP B 1 147 ? -5.883 -24.094 -31.078 1 97.5 147 TRP B N 1
ATOM 5311 C CA . TRP B 1 147 ? -4.648 -24.875 -31.016 1 97.5 147 TRP B CA 1
ATOM 5312 C C . TRP B 1 147 ? -3.43 -23.969 -31.172 1 97.5 147 TRP B C 1
ATOM 5314 O O . TRP B 1 147 ? -3.412 -23.078 -32.031 1 97.5 147 TRP B O 1
ATOM 5324 N N . VAL B 1 148 ? -2.5 -24.109 -30.281 1 96.56 148 VAL B N 1
ATOM 5325 C CA . VAL B 1 148 ? -1.261 -23.344 -30.312 1 96.56 148 VAL B CA 1
ATOM 5326 C C . VAL B 1 148 ? -0.064 -24.297 -30.25 1 96.56 148 VAL B C 1
ATOM 5328 O O . VAL B 1 148 ? -0.222 -25.484 -29.969 1 96.56 148 VAL B O 1
ATOM 5331 N N . GLU B 1 149 ? 1.09 -23.734 -30.578 1 96.38 149 GLU B N 1
ATOM 5332 C CA . GLU B 1 149 ? 2.316 -24.516 -30.5 1 96.38 149 GLU B CA 1
ATOM 5333 C C . GLU B 1 149 ? 3.291 -23.938 -29.484 1 96.38 149 GLU B C 1
ATOM 5335 O O . GLU B 1 149 ? 3.299 -22.719 -29.25 1 96.38 149 GLU B O 1
ATOM 5340 N N . ASN B 1 150 ? 4.027 -24.797 -28.828 1 95.5 150 ASN B N 1
ATOM 5341 C CA . ASN B 1 150 ? 5.172 -24.438 -28 1 95.5 150 ASN B CA 1
ATOM 5342 C C . ASN B 1 150 ? 4.742 -23.672 -26.75 1 95.5 150 ASN B C 1
ATOM 5344 O O . ASN B 1 150 ? 5.418 -22.734 -26.328 1 95.5 150 ASN B O 1
ATOM 5348 N N . ILE B 1 151 ? 3.596 -23.984 -26.25 1 95 151 ILE B N 1
ATOM 5349 C CA . ILE B 1 151 ? 3.119 -23.453 -24.984 1 95 151 ILE B CA 1
ATOM 5350 C C . ILE B 1 151 ? 2.879 -24.609 -24 1 95 151 ILE B C 1
ATOM 5352 O O . ILE B 1 151 ? 2.041 -25.469 -24.25 1 95 151 ILE B O 1
ATOM 5356 N N . LEU B 1 152 ? 3.611 -24.547 -22.922 1 95.12 152 LEU B N 1
ATOM 5357 C CA . LEU B 1 152 ? 3.527 -25.578 -21.906 1 95.12 152 LEU B CA 1
ATOM 5358 C C . LEU B 1 152 ? 3.725 -26.969 -22.531 1 95.12 152 LEU B C 1
ATOM 5360 O O . LEU B 1 152 ? 3.127 -27.938 -22.078 1 95.12 152 LEU B O 1
ATOM 5364 N N . ASN B 1 153 ? 4.555 -27.031 -23.516 1 96.75 153 ASN B N 1
ATOM 5365 C CA . ASN B 1 153 ? 4.672 -28.25 -24.328 1 96.75 153 ASN B CA 1
ATOM 5366 C C . ASN B 1 153 ? 5.758 -29.172 -23.797 1 96.75 153 ASN B C 1
ATOM 5368 O O . ASN B 1 153 ? 5.945 -30.281 -24.312 1 96.75 153 ASN B O 1
ATOM 5372 N N . LEU B 1 154 ? 6.445 -28.703 -22.812 1 96.88 154 LEU B N 1
ATOM 5373 C CA . LEU B 1 154 ? 7.516 -29.531 -22.266 1 96.88 154 LEU B CA 1
ATOM 5374 C C . LEU B 1 154 ? 7.137 -30.047 -20.875 1 96.88 154 LEU B C 1
ATOM 5376 O O . LEU B 1 154 ? 6.582 -29.312 -20.062 1 96.88 154 LEU B O 1
ATOM 5380 N N . GLY B 1 155 ? 7.348 -31.328 -20.641 1 96.81 155 GLY B N 1
ATOM 5381 C CA . GLY B 1 155 ? 7.391 -31.891 -19.312 1 96.81 155 GLY B CA 1
ATOM 5382 C C . GLY B 1 155 ? 8.805 -32.062 -18.766 1 96.81 155 GLY B C 1
ATOM 5383 O O . GLY B 1 155 ? 9.617 -32.75 -19.359 1 96.81 155 GLY B O 1
ATOM 5384 N N . ILE B 1 156 ? 9.047 -31.344 -17.688 1 96.06 156 ILE B N 1
ATOM 5385 C CA . ILE B 1 156 ? 10.375 -31.422 -17.078 1 96.06 156 ILE B CA 1
ATOM 5386 C C . ILE B 1 156 ? 10.312 -32.281 -15.828 1 96.06 156 ILE B C 1
ATOM 5388 O O . ILE B 1 156 ? 9.32 -32.281 -15.094 1 96.06 156 ILE B O 1
ATOM 5392 N N . SER B 1 157 ? 11.391 -33.031 -15.594 1 95.38 157 SER B N 1
ATOM 5393 C CA . SER B 1 157 ? 11.5 -33.844 -14.375 1 95.38 157 SER B CA 1
ATOM 5394 C C . SER B 1 157 ? 11.977 -33 -13.195 1 95.38 157 SER B C 1
ATOM 5396 O O . SER B 1 157 ? 13.148 -32.625 -13.125 1 95.38 157 SER B O 1
ATOM 5398 N N . PRO B 1 158 ? 11.109 -32.75 -12.273 1 93.69 158 PRO B N 1
ATOM 5399 C CA . PRO B 1 158 ? 11.555 -32.031 -11.102 1 93.69 158 PRO B CA 1
ATOM 5400 C C . PRO B 1 158 ? 12.656 -32.75 -10.32 1 93.69 158 PRO B C 1
ATOM 5402 O O . PRO B 1 158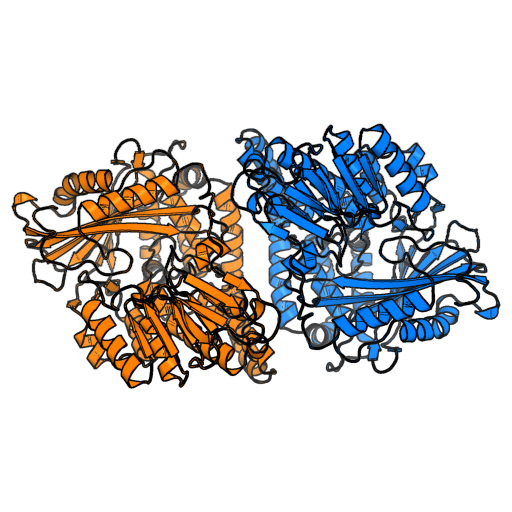 ? 13.562 -32.094 -9.789 1 93.69 158 PRO B O 1
ATOM 5405 N N . ALA B 1 159 ? 12.531 -34.062 -10.266 1 93.06 159 ALA B N 1
ATOM 5406 C CA . ALA B 1 159 ? 13.531 -34.844 -9.562 1 93.06 159 ALA B CA 1
ATOM 5407 C C . ALA B 1 159 ? 14.922 -34.625 -10.148 1 93.06 159 ALA B C 1
ATOM 5409 O O . ALA B 1 159 ? 15.883 -34.375 -9.414 1 93.06 159 ALA B O 1
ATOM 5410 N N . LYS B 1 160 ? 15.031 -34.656 -11.445 1 95.62 160 LYS B N 1
ATOM 5411 C CA . LYS B 1 160 ? 16.312 -34.469 -12.102 1 95.62 160 LYS B CA 1
ATOM 5412 C C . LYS B 1 160 ? 16.781 -33.031 -11.977 1 95.62 160 LYS B C 1
ATOM 5414 O O . LYS B 1 160 ? 17.953 -32.75 -11.727 1 95.62 160 LYS B O 1
ATOM 5419 N N . LEU B 1 161 ? 15.875 -32.125 -12.18 1 96.31 161 LEU B N 1
ATOM 5420 C CA . LEU B 1 161 ? 16.219 -30.719 -12.164 1 96.31 161 LEU B CA 1
ATOM 5421 C C . LEU B 1 161 ? 16.703 -30.297 -10.781 1 96.31 161 LEU B C 1
ATOM 5423 O O . LEU B 1 161 ? 17.734 -29.641 -10.656 1 96.31 161 LEU B O 1
ATOM 5427 N N . VAL B 1 162 ? 16 -30.656 -9.727 1 95.81 162 VAL B N 1
ATOM 5428 C CA . VAL B 1 162 ? 16.344 -30.281 -8.359 1 95.81 162 VAL B CA 1
ATOM 5429 C C . VAL B 1 162 ? 17.672 -30.938 -7.969 1 95.81 162 VAL B C 1
ATOM 5431 O O . VAL B 1 162 ? 18.5 -30.328 -7.293 1 95.81 162 VAL B O 1
ATOM 5434 N N . GLU B 1 163 ? 17.844 -32.156 -8.391 1 95.94 163 GLU B N 1
ATOM 5435 C CA . GLU B 1 163 ? 19.109 -32.844 -8.117 1 95.94 163 GLU B CA 1
ATOM 5436 C C . GLU B 1 163 ? 20.281 -32.125 -8.789 1 95.94 163 GLU B C 1
ATOM 5438 O O . GLU B 1 163 ? 21.344 -31.938 -8.18 1 95.94 163 GLU B O 1
ATOM 5443 N N . THR B 1 164 ? 20.062 -31.781 -10.016 1 96.69 164 THR B N 1
ATOM 5444 C CA . THR B 1 164 ? 21.094 -31.047 -10.75 1 96.69 164 THR B CA 1
ATOM 5445 C C . THR B 1 164 ? 21.406 -29.734 -10.047 1 96.69 164 THR B C 1
ATOM 5447 O O . THR B 1 164 ? 22.578 -29.359 -9.898 1 96.69 164 THR B O 1
ATOM 5450 N N . MET B 1 165 ? 20.406 -29.047 -9.609 1 96.75 165 MET B N 1
ATOM 5451 C CA . MET B 1 165 ? 20.578 -27.766 -8.914 1 96.75 165 MET B CA 1
ATOM 5452 C C . MET B 1 165 ? 21.297 -27.969 -7.578 1 96.75 165 MET B C 1
ATOM 5454 O O . MET B 1 165 ? 22.141 -27.156 -7.191 1 96.75 165 MET B O 1
ATOM 5458 N N . LYS B 1 166 ? 20.875 -29.016 -6.902 1 96.62 166 LYS B N 1
ATOM 5459 C CA . LYS B 1 166 ? 21.5 -29.328 -5.621 1 96.62 166 LYS B CA 1
ATOM 5460 C C . LYS B 1 166 ? 23 -29.547 -5.785 1 96.62 166 LYS B C 1
ATOM 5462 O O . LYS B 1 166 ? 23.797 -29 -5.008 1 96.62 166 LYS B O 1
ATOM 5467 N N . GLU B 1 167 ? 23.359 -30.297 -6.734 1 96.75 167 GLU B N 1
ATOM 5468 C CA . GLU B 1 167 ? 24.766 -30.562 -7.004 1 96.75 167 GLU B CA 1
ATOM 5469 C C . GLU B 1 167 ? 25.516 -29.281 -7.332 1 96.75 167 GLU B C 1
ATOM 5471 O O . GLU B 1 167 ? 26.625 -29.047 -6.828 1 96.75 167 GLU B O 1
ATOM 5476 N N . ARG B 1 168 ? 24.953 -28.531 -8.164 1 96.62 168 ARG B N 1
ATOM 5477 C CA . ARG B 1 168 ? 25.562 -27.266 -8.539 1 96.62 168 ARG B CA 1
ATOM 5478 C C . ARG B 1 168 ? 25.703 -26.344 -7.328 1 96.62 168 ARG B C 1
ATOM 5480 O O . ARG B 1 168 ? 26.703 -25.641 -7.184 1 96.62 168 ARG B O 1
ATOM 5487 N N . PHE B 1 169 ? 24.719 -26.281 -6.5 1 97.69 169 PHE B N 1
ATOM 5488 C CA . PHE B 1 169 ? 24.703 -25.453 -5.297 1 97.69 169 PHE B CA 1
ATOM 5489 C C . PHE B 1 169 ? 25.844 -25.844 -4.367 1 97.69 169 PHE B C 1
ATOM 5491 O O . PHE B 1 169 ? 26.594 -25 -3.895 1 97.69 169 PHE B O 1
ATOM 5498 N N . ILE B 1 170 ? 25.984 -27.109 -4.172 1 97.25 170 ILE B N 1
ATOM 5499 C CA . ILE B 1 170 ? 27.047 -27.625 -3.303 1 97.25 170 ILE B CA 1
ATOM 5500 C C . ILE B 1 170 ? 28.406 -27.328 -3.92 1 97.25 170 ILE B C 1
ATOM 5502 O O . ILE B 1 170 ? 29.328 -26.891 -3.227 1 97.25 170 ILE B O 1
ATOM 5506 N N . SER B 1 171 ? 28.484 -27.5 -5.168 1 96.31 171 SER B N 1
ATOM 5507 C CA . SER B 1 171 ? 29.75 -27.266 -5.871 1 96.31 171 SER B CA 1
ATOM 5508 C C . SER B 1 171 ? 30.141 -25.797 -5.812 1 96.31 171 SER B C 1
ATOM 5510 O O . SER B 1 171 ? 31.344 -25.484 -5.852 1 96.31 171 SER B O 1
ATOM 5512 N N . SER B 1 172 ? 29.188 -24.922 -5.734 1 95.38 172 SER B N 1
ATOM 5513 C CA . SER B 1 172 ? 29.469 -23.484 -5.691 1 95.38 172 SER B CA 1
ATOM 5514 C C . SER B 1 172 ? 29.766 -23.016 -4.266 1 95.38 172 SER B C 1
ATOM 5516 O O . SER B 1 172 ? 29.953 -21.828 -4.023 1 95.38 172 SER B O 1
ATOM 5518 N N . GLY B 1 173 ? 29.734 -23.938 -3.314 1 95.12 173 GLY B N 1
ATOM 5519 C CA . GLY B 1 173 ? 30.094 -23.609 -1.941 1 95.12 173 GLY B CA 1
ATOM 5520 C C . GLY B 1 173 ? 28.891 -23.469 -1.03 1 95.12 173 GLY B C 1
ATOM 5521 O O . GLY B 1 173 ? 29.016 -23.062 0.125 1 95.12 173 GLY B O 1
ATOM 5522 N N . GLY B 1 174 ? 27.734 -23.766 -1.513 1 97.38 174 GLY B N 1
ATOM 5523 C CA . GLY B 1 174 ? 26.531 -23.688 -0.699 1 97.38 174 GLY B CA 1
ATOM 5524 C C . GLY B 1 174 ? 26.453 -24.766 0.366 1 97.38 174 GLY B C 1
ATOM 5525 O O . GLY B 1 174 ? 27.062 -25.828 0.226 1 97.38 174 GLY B O 1
ATOM 5526 N N . THR B 1 175 ? 25.797 -24.453 1.437 1 97.19 175 THR B N 1
ATOM 5527 C CA . THR B 1 175 ? 25.594 -25.406 2.525 1 97.19 175 THR B CA 1
ATOM 5528 C C . THR B 1 175 ? 24.125 -25.766 2.672 1 97.19 175 THR B C 1
ATOM 5530 O O . THR B 1 175 ? 23.25 -24.891 2.666 1 97.19 175 THR B O 1
ATOM 5533 N N . ILE B 1 176 ? 23.844 -27.062 2.766 1 97.25 176 ILE B N 1
ATOM 5534 C CA . ILE B 1 176 ? 22.453 -27.531 2.885 1 97.25 176 ILE B CA 1
ATOM 5535 C C . ILE B 1 176 ? 22.234 -28.125 4.27 1 97.25 176 ILE B C 1
ATOM 5537 O O . ILE B 1 176 ? 23.016 -28.984 4.715 1 97.25 176 ILE B O 1
ATOM 5541 N N . PHE B 1 177 ? 21.25 -27.656 4.965 1 95.69 177 PHE B N 1
ATOM 5542 C CA . PHE B 1 177 ? 20.797 -28.219 6.234 1 95.69 177 PHE B CA 1
ATOM 5543 C C . PHE B 1 177 ? 19.469 -28.938 6.07 1 95.69 177 PHE B C 1
ATOM 5545 O O . PHE B 1 177 ? 18.406 -28.359 6.289 1 95.69 177 PHE B O 1
ATOM 5552 N N . GLU B 1 178 ? 19.484 -30.25 5.77 1 94.5 178 GLU B N 1
ATOM 5553 C CA . GLU B 1 178 ? 18.297 -31.078 5.625 1 94.5 178 GLU B CA 1
ATOM 5554 C C . GLU B 1 178 ? 17.828 -31.609 6.977 1 94.5 178 GLU B C 1
ATOM 5556 O O . GLU B 1 178 ? 18.625 -31.75 7.902 1 94.5 178 GLU B O 1
ATOM 5561 N N . GLY B 1 179 ? 16.516 -31.859 7.09 1 92.75 179 GLY B N 1
ATOM 5562 C CA . GLY B 1 179 ? 15.969 -32.406 8.328 1 92.75 179 GLY B CA 1
ATOM 5563 C C . GLY B 1 179 ? 15.852 -31.359 9.422 1 92.75 179 GLY B C 1
ATOM 5564 O O . GLY B 1 179 ? 15.766 -31.703 10.602 1 92.75 179 GLY B O 1
ATOM 5565 N N . LYS B 1 180 ? 15.984 -30.109 9.039 1 93.12 180 LYS B N 1
ATOM 5566 C CA . LYS B 1 180 ? 15.898 -29 9.992 1 93.12 180 LYS B CA 1
ATOM 5567 C C . LYS B 1 180 ? 14.766 -28.047 9.633 1 93.12 180 LYS B C 1
ATOM 5569 O O . LYS B 1 180 ? 14.586 -27.703 8.461 1 93.12 180 LYS B O 1
ATOM 5574 N N . SER B 1 181 ? 14.008 -27.703 10.656 1 93.19 181 SER B N 1
ATOM 5575 C CA . SER B 1 181 ? 12.891 -26.797 10.422 1 93.19 181 SER B CA 1
ATOM 5576 C C . SER B 1 181 ? 13.094 -25.469 11.141 1 93.19 181 SER B C 1
ATOM 5578 O O . SER B 1 181 ? 13.727 -25.422 12.195 1 93.19 181 SER B O 1
ATOM 5580 N N . LEU B 1 182 ? 12.57 -24.422 10.539 1 95.38 182 LEU B N 1
ATOM 5581 C CA . LEU B 1 182 ? 12.617 -23.094 11.148 1 95.38 182 LEU B CA 1
ATOM 5582 C C . LEU B 1 182 ? 11.672 -23.016 12.344 1 95.38 182 LEU B C 1
ATOM 5584 O O . LEU B 1 182 ? 10.5 -23.375 12.242 1 95.38 182 LEU B O 1
ATOM 5588 N N . SER B 1 183 ? 12.172 -22.547 13.438 1 95.19 183 SER B N 1
ATOM 5589 C CA . SER B 1 183 ? 11.344 -22.328 14.625 1 95.19 183 SER B CA 1
ATOM 5590 C C . SER B 1 183 ? 11.039 -20.859 14.82 1 95.19 183 SER B C 1
ATOM 5592 O O . SER B 1 183 ? 9.883 -20.469 14.961 1 95.19 183 SER B O 1
ATOM 5594 N N . SER B 1 184 ? 12.094 -20.047 14.836 1 95.25 184 SER B N 1
ATOM 5595 C CA . SER B 1 184 ? 11.93 -18.609 15.031 1 95.25 184 SER B CA 1
ATOM 5596 C C . SER B 1 184 ? 13.078 -17.844 14.398 1 95.25 184 SER B C 1
ATOM 5598 O O . SER B 1 184 ? 14.125 -18.422 14.094 1 95.25 184 SER B O 1
ATOM 5600 N N . ILE B 1 185 ? 12.875 -16.594 14.156 1 96.5 185 ILE B N 1
ATOM 5601 C CA . ILE B 1 185 ? 13.898 -15.688 13.641 1 96.5 185 ILE B CA 1
ATOM 5602 C C . ILE B 1 185 ? 14 -14.461 14.547 1 96.5 185 ILE B C 1
ATOM 5604 O O . ILE B 1 185 ? 13 -13.812 14.852 1 96.5 185 ILE B O 1
ATOM 5608 N N . TYR B 1 186 ? 15.172 -14.18 14.984 1 93.5 186 TYR B N 1
ATOM 5609 C CA . TYR B 1 186 ? 15.477 -12.945 15.711 1 93.5 186 TYR B CA 1
ATOM 5610 C C . TYR B 1 186 ? 16.219 -11.961 14.82 1 93.5 186 TYR B C 1
ATOM 5612 O O . TYR B 1 186 ? 17.328 -12.25 14.352 1 93.5 186 TYR B O 1
ATOM 5620 N N . VAL B 1 187 ? 15.633 -10.82 14.578 1 93.75 187 VAL B N 1
ATOM 5621 C CA . VAL B 1 187 ? 16.219 -9.836 13.68 1 93.75 187 VAL B CA 1
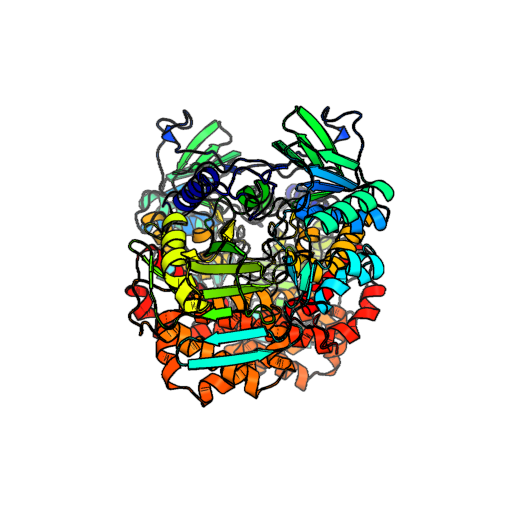ATOM 5622 C C . VAL B 1 187 ? 16.906 -8.742 14.5 1 93.75 187 VAL B C 1
ATOM 5624 O O . VAL B 1 187 ? 16.234 -7.969 15.195 1 93.75 187 VAL B O 1
ATOM 5627 N N . TYR B 1 188 ? 18.219 -8.727 14.375 1 90.06 188 TYR B N 1
ATOM 5628 C CA . TYR B 1 188 ? 19.047 -7.684 14.984 1 90.06 188 TYR B CA 1
ATOM 5629 C C . TYR B 1 188 ? 19.344 -6.57 13.992 1 90.06 188 TYR B C 1
ATOM 5631 O O . TYR B 1 188 ? 18.906 -6.629 12.836 1 90.06 188 TYR B O 1
ATOM 5639 N N . ASP B 1 189 ? 20.078 -5.551 14.398 1 85 189 ASP B N 1
ATOM 5640 C CA . ASP B 1 189 ? 20.391 -4.414 13.531 1 85 189 ASP B CA 1
ATOM 5641 C C . ASP B 1 189 ? 21.312 -4.828 12.391 1 85 189 ASP B C 1
ATOM 5643 O O . ASP B 1 189 ? 21.234 -4.266 11.297 1 85 189 ASP B O 1
ATOM 5647 N N . ASP B 1 190 ? 22.078 -5.844 12.727 1 90.44 190 ASP B N 1
ATOM 5648 C CA . ASP B 1 190 ? 23.125 -6.152 11.75 1 90.44 190 ASP B CA 1
ATOM 5649 C C . ASP B 1 190 ? 22.953 -7.559 11.188 1 90.44 190 ASP B C 1
ATOM 5651 O O . ASP B 1 190 ? 23.531 -7.895 10.156 1 90.44 190 ASP B O 1
ATOM 5655 N N . ARG B 1 191 ? 22.156 -8.414 11.906 1 94.31 191 ARG B N 1
ATOM 5656 C CA . ARG B 1 191 ? 22.031 -9.805 11.492 1 94.31 191 ARG B CA 1
ATOM 5657 C C . ARG B 1 191 ? 20.641 -10.352 11.828 1 94.31 191 ARG B C 1
ATOM 5659 O O . ARG B 1 191 ? 19.906 -9.75 12.602 1 94.31 191 ARG B O 1
ATOM 5666 N N . ALA B 1 192 ? 20.312 -11.422 11.156 1 96.19 192 ALA B N 1
ATOM 5667 C CA . ALA B 1 192 ? 19.188 -12.266 11.539 1 96.19 192 ALA B CA 1
ATOM 5668 C C . ALA B 1 192 ? 19.656 -13.617 12.062 1 96.19 192 ALA B C 1
ATOM 5670 O O . ALA B 1 192 ? 20.578 -14.219 11.492 1 96.19 192 ALA B O 1
ATOM 5671 N N . VAL B 1 193 ? 19.078 -14.023 13.164 1 95.88 193 VAL B N 1
ATOM 5672 C CA . VAL B 1 193 ? 19.438 -15.305 13.766 1 95.88 193 VAL B CA 1
ATOM 5673 C C . VAL B 1 193 ? 18.234 -16.25 13.688 1 95.88 193 VAL B C 1
ATOM 5675 O O . VAL B 1 193 ? 17.156 -15.93 14.172 1 95.88 193 VAL B O 1
ATOM 5678 N N . LEU B 1 194 ? 18.469 -17.406 13.047 1 96.44 194 LEU B N 1
ATOM 5679 C CA . LEU B 1 194 ? 17.438 -18.438 12.922 1 96.44 194 LEU B CA 1
ATOM 5680 C C . LEU B 1 194 ? 17.609 -19.516 13.992 1 96.44 194 LEU B C 1
ATOM 5682 O O . LEU B 1 194 ? 18.688 -20.094 14.125 1 96.44 194 LEU B O 1
ATOM 5686 N N . LYS B 1 195 ? 16.562 -19.656 14.727 1 95.06 195 LYS B N 1
ATOM 5687 C CA . LYS B 1 195 ? 16.484 -20.812 15.617 1 95.06 195 LYS B CA 1
ATOM 5688 C C . LYS B 1 195 ? 15.812 -22 14.938 1 95.06 195 LYS B C 1
ATOM 5690 O O . LYS B 1 195 ? 14.727 -21.859 14.383 1 95.06 195 LYS B O 1
ATOM 5695 N N . LEU B 1 196 ? 16.438 -23.109 14.922 1 94.31 196 LEU B N 1
ATOM 5696 C CA . LEU B 1 196 ? 15.922 -24.312 14.266 1 94.31 196 LEU B CA 1
ATOM 5697 C C . LEU B 1 196 ? 15.258 -25.234 15.281 1 94.31 196 LEU B C 1
ATOM 5699 O O . LEU B 1 196 ? 15.391 -25.047 16.484 1 94.31 196 LEU B O 1
ATOM 5703 N N . SER B 1 197 ? 14.492 -26.141 14.781 1 90.62 197 SER B N 1
ATOM 5704 C CA . SER B 1 197 ? 13.695 -27.031 15.625 1 90.62 197 SER B CA 1
ATOM 5705 C C . SER B 1 197 ? 14.586 -27.875 16.531 1 90.62 197 SER B C 1
ATOM 5707 O O . SER B 1 197 ? 14.141 -28.344 17.594 1 90.62 197 SER B O 1
ATOM 5709 N N . ASP B 1 198 ? 15.852 -28.172 16.203 1 90.5 198 ASP B N 1
ATOM 5710 C CA . ASP B 1 198 ? 16.766 -28.938 17.047 1 90.5 198 ASP B CA 1
ATOM 5711 C C . ASP B 1 198 ? 17.562 -28.016 17.969 1 90.5 198 ASP B C 1
ATOM 5713 O O . ASP B 1 198 ? 18.578 -28.422 18.531 1 90.5 198 ASP B O 1
ATOM 5717 N N . ASP B 1 199 ? 17.266 -26.766 18 1 87.81 199 ASP B N 1
ATOM 5718 C CA . ASP B 1 199 ? 17.781 -25.766 18.906 1 87.81 199 ASP B CA 1
ATOM 5719 C C . ASP B 1 199 ? 19.141 -25.234 18.422 1 87.81 199 ASP B C 1
ATOM 5721 O O . ASP B 1 199 ? 19.859 -24.578 19.172 1 87.81 199 ASP B O 1
ATOM 5725 N N . ASP B 1 200 ? 19.438 -25.625 17.156 1 90.19 200 ASP B N 1
ATOM 5726 C CA . ASP B 1 200 ? 20.594 -25 16.531 1 90.19 200 ASP B CA 1
ATOM 5727 C C . ASP B 1 200 ? 20.266 -23.562 16.109 1 90.19 200 ASP B C 1
ATOM 5729 O O . ASP B 1 200 ? 19.109 -23.219 15.914 1 90.19 200 ASP B O 1
ATOM 5733 N N . PHE B 1 201 ? 21.344 -22.797 16.016 1 93.06 201 PHE B N 1
ATOM 5734 C CA . PHE B 1 201 ? 21.203 -21.422 15.555 1 93.06 201 PHE B CA 1
ATOM 5735 C C . PHE B 1 201 ? 22.047 -21.172 14.312 1 93.06 201 PHE B C 1
ATOM 5737 O O . PHE B 1 201 ? 23.156 -21.703 14.195 1 93.06 201 PHE B O 1
ATOM 5744 N N . LEU B 1 202 ? 21.562 -20.5 13.383 1 95 202 LEU B N 1
ATOM 5745 C CA . LEU B 1 202 ? 22.297 -20.016 12.227 1 95 202 LEU B CA 1
ATOM 5746 C C . LEU B 1 202 ? 22.172 -18.5 12.109 1 95 202 LEU B C 1
ATOM 5748 O O . LEU B 1 202 ? 21.125 -17.922 12.414 1 95 202 LEU B O 1
ATOM 5752 N N . SER B 1 203 ? 23.203 -17.844 11.742 1 95.12 203 SER B N 1
ATOM 5753 C CA . SER B 1 203 ? 23.203 -16.391 11.594 1 95.12 203 SER B CA 1
ATOM 5754 C C . SER B 1 203 ? 23.453 -15.992 10.141 1 95.12 203 SER B C 1
ATOM 5756 O O . SER B 1 203 ? 24.234 -16.641 9.438 1 95.12 203 SER B O 1
ATOM 5758 N N . CYS B 1 204 ? 22.781 -14.984 9.711 1 97.25 204 CYS B N 1
ATOM 5759 C CA . CYS B 1 204 ? 22.969 -14.484 8.359 1 97.25 204 CYS B CA 1
ATOM 5760 C C . CYS B 1 204 ? 22.641 -13.008 8.258 1 97.25 204 CYS B C 1
ATOM 5762 O O . CYS B 1 204 ? 22.172 -12.406 9.234 1 97.25 204 CYS B O 1
ATOM 5764 N N . ARG B 1 205 ? 22.953 -12.469 7.102 1 97.5 205 ARG B N 1
ATOM 5765 C CA . ARG B 1 205 ? 22.625 -11.07 6.855 1 97.5 205 ARG B CA 1
ATOM 5766 C C . ARG B 1 205 ? 21.188 -10.945 6.328 1 97.5 205 ARG B C 1
ATOM 5768 O O . ARG B 1 205 ? 20.5 -9.961 6.621 1 97.5 205 ARG B O 1
ATOM 5775 N N . LEU B 1 206 ? 20.703 -11.906 5.566 1 98.56 206 LEU B N 1
ATOM 5776 C CA . LEU B 1 206 ? 19.391 -11.883 4.949 1 98.56 206 LEU B CA 1
ATOM 5777 C C . LEU B 1 206 ? 18.75 -13.266 4.977 1 98.56 206 LEU B C 1
ATOM 5779 O O . LEU B 1 206 ? 19.406 -14.258 4.648 1 98.56 206 LEU B O 1
ATOM 5783 N N . VAL B 1 207 ? 17.531 -13.297 5.402 1 98.62 207 VAL B N 1
ATOM 5784 C CA . VAL B 1 207 ? 16.719 -14.508 5.312 1 98.62 207 VAL B CA 1
ATOM 5785 C C . VAL B 1 207 ? 15.836 -14.445 4.07 1 98.62 207 VAL B C 1
ATOM 5787 O O . VAL B 1 207 ? 15.133 -13.461 3.85 1 98.62 207 VAL B O 1
ATOM 5790 N N . VAL B 1 208 ? 15.891 -15.445 3.23 1 98.56 208 VAL B N 1
ATOM 5791 C CA . VAL B 1 208 ? 14.992 -15.562 2.082 1 98.56 208 VAL B CA 1
ATOM 5792 C C . VAL B 1 208 ? 13.93 -16.625 2.365 1 98.56 208 VAL B C 1
ATOM 5794 O O . VAL B 1 208 ? 14.25 -17.812 2.521 1 98.56 208 VAL B O 1
ATOM 5797 N N . ASP B 1 209 ? 12.703 -16.172 2.48 1 98.25 209 ASP B N 1
ATOM 5798 C CA . ASP B 1 209 ? 11.57 -17.047 2.729 1 98.25 209 ASP B CA 1
ATOM 5799 C C . ASP B 1 209 ? 11.07 -17.672 1.429 1 98.25 209 ASP B C 1
ATOM 5801 O O . ASP B 1 209 ? 10.344 -17.031 0.667 1 98.25 209 ASP B O 1
ATOM 5805 N N . ALA B 1 210 ? 11.367 -18.906 1.224 1 96.5 210 ALA B N 1
ATOM 5806 C CA . ALA B 1 210 ? 10.906 -19.672 0.07 1 96.5 210 ALA B CA 1
ATOM 5807 C C . ALA B 1 210 ? 10.07 -20.875 0.509 1 96.5 210 ALA B C 1
ATOM 5809 O O . ALA B 1 210 ? 10.109 -21.938 -0.12 1 96.5 210 ALA B O 1
ATOM 5810 N N . MET B 1 211 ? 9.367 -20.688 1.59 1 94.88 211 MET B N 1
ATOM 5811 C CA . MET B 1 211 ? 8.633 -21.797 2.18 1 94.88 211 MET B CA 1
ATOM 5812 C C . MET B 1 211 ? 7.23 -21.906 1.59 1 94.88 211 MET B C 1
ATOM 5814 O O . MET B 1 211 ? 6.438 -22.75 2.006 1 94.88 211 MET B O 1
ATOM 5818 N N . GLY B 1 212 ? 6.902 -21.062 0.679 1 92 212 GLY B N 1
ATOM 5819 C CA . GLY B 1 212 ? 5.672 -21.203 -0.082 1 92 212 GLY B CA 1
ATOM 5820 C C . GLY B 1 212 ? 4.492 -20.484 0.542 1 92 212 GLY B C 1
ATOM 5821 O O . GLY B 1 212 ? 4.672 -19.594 1.373 1 92 212 GLY B O 1
ATOM 5822 N N . ASN B 1 213 ? 3.311 -20.844 0.143 1 88.19 213 ASN B N 1
ATOM 5823 C CA . ASN B 1 213 ? 2.072 -20.156 0.5 1 88.19 213 ASN B CA 1
ATOM 5824 C C . ASN B 1 213 ? 1.768 -20.297 1.989 1 88.19 213 ASN B C 1
ATOM 5826 O O . ASN B 1 213 ? 1.099 -19.438 2.57 1 88.19 213 ASN B O 1
ATOM 5830 N N . PHE B 1 214 ? 2.275 -21.312 2.545 1 88.62 214 PHE B N 1
ATOM 5831 C CA . PHE B 1 214 ? 1.914 -21.578 3.932 1 88.62 214 PHE B CA 1
ATOM 5832 C C . PHE B 1 214 ? 3.076 -21.266 4.863 1 88.62 214 PHE B C 1
ATOM 5834 O O . PHE B 1 214 ? 3.174 -21.812 5.957 1 88.62 214 PHE B O 1
ATOM 5841 N N . SER B 1 215 ? 4.02 -20.438 4.375 1 94.06 215 SER B N 1
ATOM 5842 C CA . SER B 1 215 ? 5.121 -19.969 5.203 1 94.06 215 SER B CA 1
ATOM 5843 C C . SER B 1 215 ? 4.605 -19.344 6.5 1 94.06 215 SER B C 1
ATOM 5845 O O . SER B 1 215 ? 3.699 -18.5 6.477 1 94.06 215 SER B O 1
ATOM 5847 N N . PRO B 1 216 ? 5.215 -19.781 7.637 1 93.81 216 PRO B N 1
ATOM 5848 C CA . PRO B 1 216 ? 4.809 -19.141 8.898 1 93.81 216 PRO B CA 1
ATOM 5849 C C . PRO B 1 216 ? 5.133 -17.656 8.945 1 93.81 216 PRO B C 1
ATOM 5851 O O . PRO B 1 216 ? 4.453 -16.891 9.633 1 93.81 216 PRO B O 1
ATOM 5854 N N . ILE B 1 217 ? 6.18 -17.25 8.227 1 95.88 217 ILE B N 1
ATOM 5855 C CA . ILE B 1 217 ? 6.527 -15.828 8.156 1 95.88 217 ILE B CA 1
ATOM 5856 C C . ILE B 1 217 ? 5.422 -15.062 7.438 1 95.88 217 ILE B C 1
ATOM 5858 O O . ILE B 1 217 ? 4.996 -14 7.898 1 95.88 217 ILE B O 1
ATOM 5862 N N . VAL B 1 218 ? 4.914 -15.641 6.355 1 94.44 218 VAL B N 1
ATOM 5863 C CA . VAL B 1 218 ? 3.854 -15.016 5.574 1 94.44 218 VAL B CA 1
ATOM 5864 C C . VAL B 1 218 ? 2.582 -14.914 6.414 1 94.44 218 VAL B C 1
ATOM 5866 O O . VAL B 1 218 ? 1.883 -13.898 6.375 1 94.44 218 VAL B O 1
ATOM 5869 N N . ARG B 1 219 ? 2.305 -15.969 7.129 1 90.81 219 ARG B N 1
ATOM 5870 C CA . ARG B 1 219 ? 1.137 -15.969 8 1 90.81 219 ARG B CA 1
ATOM 5871 C C . ARG B 1 219 ? 1.21 -14.836 9.016 1 90.81 219 ARG B C 1
ATOM 5873 O O . ARG B 1 219 ? 0.203 -14.18 9.297 1 90.81 219 ARG B O 1
ATOM 5880 N N . GLN B 1 220 ? 2.42 -14.633 9.547 1 88.31 220 GLN B N 1
ATOM 5881 C CA . GLN B 1 220 ? 2.613 -13.547 10.5 1 88.31 220 GLN B CA 1
ATOM 5882 C C . GLN B 1 220 ? 2.424 -12.188 9.828 1 88.31 220 GLN B C 1
ATOM 5884 O O . GLN B 1 220 ? 1.764 -11.305 10.375 1 88.31 220 GLN B O 1
ATOM 5889 N N . ILE B 1 221 ? 2.986 -12.016 8.656 1 88.19 221 ILE B N 1
ATOM 5890 C CA . ILE B 1 221 ? 2.9 -10.75 7.945 1 88.19 221 ILE B CA 1
ATOM 5891 C C . ILE B 1 221 ? 1.439 -10.43 7.637 1 88.19 221 ILE B C 1
ATOM 5893 O O . ILE B 1 221 ? 1.004 -9.281 7.777 1 88.19 221 ILE B O 1
ATOM 5897 N N . ARG B 1 222 ? 0.652 -11.461 7.273 1 85 222 ARG B N 1
ATOM 5898 C CA . ARG B 1 222 ? -0.737 -11.266 6.871 1 85 222 ARG B CA 1
ATOM 5899 C C . ARG B 1 222 ? -1.671 -11.336 8.07 1 85 222 ARG B C 1
ATOM 5901 O O . ARG B 1 222 ? -2.893 -11.281 7.922 1 85 222 ARG B O 1
ATOM 5908 N N . SER B 1 223 ? -1.188 -11.516 9.211 1 78 223 SER B N 1
ATOM 5909 C CA . SER B 1 223 ? -1.956 -11.609 10.453 1 78 223 SER B CA 1
ATOM 5910 C C . SER B 1 223 ? -3.064 -12.648 10.336 1 78 223 SER B C 1
ATOM 5912 O O . SER B 1 223 ? -4.211 -12.383 10.703 1 78 223 SER B O 1
ATOM 5914 N N . GLY B 1 224 ? -2.734 -13.711 9.586 1 76.06 224 GLY B N 1
ATOM 5915 C CA . GLY B 1 224 ? -3.664 -14.828 9.484 1 76.06 224 GLY B CA 1
ATOM 5916 C C . GLY B 1 224 ? -4.84 -14.539 8.57 1 76.06 224 GLY B C 1
ATOM 5917 O O . GLY B 1 224 ? -5.836 -15.266 8.586 1 76.06 224 GLY B O 1
ATOM 5918 N N . ARG B 1 225 ? -4.73 -13.555 7.809 1 80.88 225 ARG B N 1
ATOM 5919 C CA . ARG B 1 225 ? -5.809 -13.203 6.887 1 80.88 225 ARG B CA 1
ATOM 5920 C C . ARG B 1 225 ? -6.102 -14.352 5.922 1 80.88 225 ARG B C 1
ATOM 5922 O O . ARG B 1 225 ? -5.184 -15.023 5.453 1 80.88 225 ARG B O 1
ATOM 5929 N N . LYS B 1 226 ? -7.387 -14.531 5.652 1 85.88 226 LYS B N 1
ATOM 5930 C CA . LYS B 1 226 ? -7.805 -15.547 4.688 1 85.88 226 LYS B CA 1
ATOM 5931 C C . LYS B 1 226 ? -7.449 -15.125 3.262 1 85.88 226 LYS B C 1
ATOM 5933 O O . LYS B 1 226 ? -7.434 -13.938 2.945 1 85.88 226 LYS B O 1
ATOM 5938 N N . PRO B 1 227 ? -7.121 -16.172 2.479 1 90.69 227 PRO B N 1
ATOM 5939 C CA . PRO B 1 227 ? -6.906 -15.82 1.073 1 90.69 227 PRO B CA 1
ATOM 5940 C C . PRO B 1 227 ? -8.164 -15.266 0.406 1 90.69 227 PRO B C 1
ATOM 5942 O O . PRO B 1 227 ? -9.273 -15.523 0.862 1 90.69 227 PRO B O 1
ATOM 5945 N N . ASP B 1 228 ? -7.98 -14.492 -0.651 1 89.38 228 ASP B N 1
ATOM 5946 C CA . ASP B 1 228 ? -9.094 -13.906 -1.401 1 89.38 228 ASP B CA 1
ATOM 5947 C C . ASP B 1 228 ? -9.703 -14.93 -2.352 1 89.38 228 ASP B C 1
ATOM 5949 O O . ASP B 1 228 ? -10.859 -14.797 -2.76 1 89.38 228 ASP B O 1
ATOM 5953 N N . GLY B 1 229 ? -8.938 -15.922 -2.719 1 90.88 229 GLY B N 1
ATOM 5954 C CA . GLY B 1 229 ? -9.367 -17.016 -3.588 1 90.88 229 GLY B CA 1
ATOM 5955 C C . GLY B 1 229 ? -8.539 -18.266 -3.416 1 90.88 229 GLY B C 1
ATOM 5956 O O . GLY B 1 229 ? -7.465 -18.234 -2.811 1 90.88 229 GLY B O 1
ATOM 5957 N N . MET B 1 230 ? -9.102 -19.375 -3.92 1 92.81 230 MET B N 1
ATOM 5958 C CA . MET B 1 230 ? -8.43 -20.672 -3.846 1 92.81 230 MET B CA 1
ATOM 5959 C C . MET B 1 230 ? -8.617 -21.453 -5.137 1 92.81 230 MET B C 1
ATOM 5961 O O . MET B 1 230 ? -9.703 -21.438 -5.727 1 92.81 230 MET B O 1
ATOM 5965 N N . CYS B 1 231 ? -7.605 -22.047 -5.555 1 94.56 231 CYS B N 1
ATOM 5966 C CA . CYS B 1 231 ? -7.691 -23.031 -6.617 1 94.56 231 CYS B CA 1
ATOM 5967 C C . CYS B 1 231 ? -7.574 -24.453 -6.059 1 94.56 231 CYS B C 1
ATOM 5969 O O . CYS B 1 231 ? -6.609 -24.766 -5.355 1 94.56 231 CYS B O 1
ATOM 5971 N N . LEU B 1 232 ? -8.547 -25.25 -6.281 1 95.25 232 LEU B N 1
ATOM 5972 C CA . LEU B 1 232 ? -8.531 -26.656 -5.902 1 95.25 232 LEU B CA 1
ATOM 5973 C C . LEU B 1 232 ? -8.234 -27.547 -7.109 1 95.25 232 LEU B C 1
ATOM 5975 O O . LEU B 1 232 ? -8.883 -27.422 -8.156 1 95.25 232 LEU B O 1
ATOM 5979 N N . VAL B 1 233 ? -7.262 -28.391 -6.945 1 96 233 VAL B N 1
ATOM 5980 C CA . VAL B 1 233 ? -6.832 -29.188 -8.078 1 96 233 VAL B CA 1
ATOM 5981 C C . VAL B 1 233 ? -6.82 -30.672 -7.691 1 96 233 VAL B C 1
ATOM 5983 O O . VAL B 1 233 ? -6.383 -31.016 -6.594 1 96 233 VAL B O 1
ATOM 5986 N N . VAL B 1 234 ? -7.359 -31.516 -8.516 1 96.12 234 VAL B N 1
ATOM 5987 C CA . VAL B 1 234 ? -7.234 -32.969 -8.422 1 96.12 234 VAL B CA 1
ATOM 5988 C C . VAL B 1 234 ? -6.852 -33.531 -9.789 1 96.12 234 VAL B C 1
ATOM 5990 O O . VAL B 1 234 ? -7.016 -32.875 -10.812 1 96.12 234 VAL B O 1
ATOM 5993 N N . GLY B 1 235 ? -6.309 -34.688 -9.812 1 95.81 235 GLY B N 1
ATOM 5994 C CA . GLY B 1 235 ? -5.922 -35.312 -11.07 1 95.81 235 GLY B CA 1
ATOM 5995 C C . GLY B 1 235 ? -5.238 -36.656 -10.891 1 95.81 235 GLY B C 1
ATOM 5996 O O . GLY B 1 235 ? -5.258 -37.219 -9.797 1 95.81 235 GLY B O 1
ATOM 5997 N N . ALA B 1 236 ? -4.734 -37.156 -12.016 1 94.25 236 ALA B N 1
ATOM 5998 C CA . ALA B 1 236 ? -4.047 -38.469 -11.984 1 94.25 236 ALA B CA 1
ATOM 5999 C C . ALA B 1 236 ? -3.135 -38.625 -13.195 1 94.25 236 ALA B C 1
ATOM 6001 O O . ALA B 1 236 ? -3.387 -38.031 -14.258 1 94.25 236 ALA B O 1
ATOM 6002 N N . CYS B 1 237 ? -2.1 -39.312 -12.977 1 94.75 237 CYS B N 1
ATOM 6003 C CA . CYS B 1 237 ? -1.289 -39.844 -14.062 1 94.75 237 CYS B CA 1
ATOM 6004 C C . CYS B 1 237 ? -1.636 -41.312 -14.336 1 94.75 237 CYS B C 1
ATOM 6006 O O . CYS B 1 237 ? -1.62 -42.125 -13.43 1 94.75 237 CYS B O 1
ATOM 6008 N N . ALA B 1 238 ? -1.956 -41.625 -15.586 1 95.56 238 ALA B N 1
ATOM 6009 C CA . ALA B 1 238 ? -2.383 -43 -15.922 1 95.56 238 ALA B CA 1
ATOM 6010 C C . ALA B 1 238 ? -1.765 -43.438 -17.234 1 95.56 238 ALA B C 1
ATOM 6012 O O . ALA B 1 238 ? -1.348 -42.625 -18.062 1 95.56 238 ALA B O 1
ATOM 6013 N N . ARG B 1 239 ? -1.688 -44.75 -17.391 1 96.56 239 ARG B N 1
ATOM 6014 C CA . ARG B 1 239 ? -1.193 -45.406 -18.594 1 96.56 239 ARG B CA 1
ATOM 6015 C C . ARG B 1 239 ? -2.338 -46.031 -19.391 1 96.56 239 ARG B C 1
ATOM 6017 O O . ARG B 1 239 ? -3.242 -46.625 -18.812 1 96.56 239 ARG B O 1
ATOM 6024 N N . GLY B 1 240 ? -2.314 -45.812 -20.641 1 96.69 240 GLY B N 1
ATOM 6025 C CA . GLY B 1 240 ? -3.314 -46.469 -21.469 1 96.69 240 GLY B CA 1
ATOM 6026 C C . GLY B 1 240 ? -3.93 -45.531 -22.5 1 96.69 240 GLY B C 1
ATOM 6027 O O . GLY B 1 240 ? -4.91 -45.875 -23.156 1 96.69 240 GLY B O 1
ATOM 6028 N N . PHE B 1 241 ? -3.416 -44.375 -22.672 1 96.75 241 PHE B N 1
ATOM 6029 C CA . PHE B 1 241 ? -3.936 -43.438 -23.656 1 96.75 241 PHE B CA 1
ATOM 6030 C C . PHE B 1 241 ? -3.342 -43.719 -25.031 1 96.75 241 PHE B C 1
ATOM 6032 O O . PHE B 1 241 ? -2.133 -43.594 -25.219 1 96.75 241 PHE B O 1
ATOM 6039 N N . GLU B 1 242 ? -4.133 -44.031 -25.938 1 93.12 242 GLU B N 1
ATOM 6040 C CA . GLU B 1 242 ? -3.666 -44.375 -27.281 1 93.12 242 GLU B CA 1
ATOM 6041 C C . GLU B 1 242 ? -3.279 -43.125 -28.062 1 93.12 242 GLU B C 1
ATOM 6043 O O . GLU B 1 242 ? -2.234 -43.094 -28.719 1 93.12 242 GLU B O 1
ATOM 6048 N N . LYS B 1 243 ? -4.117 -42.094 -28.062 1 90.12 243 LYS B N 1
ATOM 6049 C CA . LYS B 1 243 ? -3.814 -40.781 -28.641 1 90.12 243 LYS B CA 1
ATOM 6050 C C . LYS B 1 243 ? -3.191 -39.875 -27.609 1 90.12 243 LYS B C 1
ATOM 6052 O O . LYS B 1 243 ? -3.906 -39.219 -26.844 1 90.12 243 LYS B O 1
ATOM 6057 N N . ASN B 1 244 ? -1.869 -39.781 -27.672 1 96.19 244 ASN B N 1
ATOM 6058 C CA . ASN B 1 244 ? -1.199 -39.094 -26.562 1 96.19 244 ASN B CA 1
ATOM 6059 C C . ASN B 1 244 ? -0.116 -38.125 -27.062 1 96.19 244 ASN B C 1
ATOM 6061 O O . ASN B 1 244 ? 0.976 -38.094 -26.5 1 96.19 244 ASN B O 1
ATOM 6065 N N . THR B 1 245 ? -0.41 -37.281 -28.094 1 95.12 245 THR B N 1
ATOM 6066 C CA . THR B 1 245 ? 0.622 -36.438 -28.672 1 95.12 245 THR B CA 1
ATOM 6067 C C . THR B 1 245 ? 0.274 -34.969 -28.469 1 95.12 245 THR B C 1
ATOM 6069 O O . THR B 1 245 ? 1.104 -34.094 -28.719 1 95.12 245 THR B O 1
ATOM 6072 N N . THR B 1 246 ? -0.931 -34.656 -28.078 1 97.25 246 THR B N 1
ATOM 6073 C CA . THR B 1 246 ? -1.368 -33.281 -27.859 1 97.25 246 THR B CA 1
ATOM 6074 C C . THR B 1 246 ? -1.647 -33.031 -26.391 1 97.25 246 THR B C 1
ATOM 6076 O O . THR B 1 246 ? -1.721 -33.969 -25.594 1 97.25 246 THR B O 1
ATOM 6079 N N . SER B 1 247 ? -1.694 -31.828 -26.016 1 97.69 247 SER B N 1
ATOM 6080 C CA . SER B 1 247 ? -2.004 -31.469 -24.625 1 97.69 247 SER B CA 1
ATOM 6081 C C . SER B 1 247 ? -3.178 -30.5 -24.562 1 97.69 247 SER B C 1
ATOM 6083 O O . SER B 1 247 ? -3.602 -29.953 -25.594 1 97.69 247 SER B O 1
ATOM 6085 N N . ASP B 1 248 ? -3.768 -30.391 -23.453 1 97.94 248 ASP B N 1
ATOM 6086 C CA . ASP B 1 248 ? -4.754 -29.359 -23.141 1 97.94 248 ASP B CA 1
ATOM 6087 C C . ASP B 1 248 ? -4.191 -28.344 -22.141 1 97.94 248 ASP B C 1
ATOM 6089 O O . ASP B 1 248 ? -3.957 -28.672 -20.984 1 97.94 248 ASP B O 1
ATOM 6093 N N . ILE B 1 249 ? -4 -27.109 -22.625 1 96.81 249 ILE B N 1
ATOM 6094 C CA . ILE B 1 249 ? -3.588 -26.047 -21.734 1 96.81 249 ILE B CA 1
ATOM 6095 C C . ILE B 1 249 ? -4.734 -25.688 -20.781 1 96.81 249 ILE B C 1
ATOM 6097 O O . ILE B 1 249 ? -4.508 -25.438 -19.594 1 96.81 249 ILE B O 1
ATOM 6101 N N . ILE B 1 250 ? -5.863 -25.641 -21.344 1 96.75 250 ILE B N 1
ATOM 6102 C CA . ILE B 1 250 ? -7.09 -25.438 -20.578 1 96.75 250 ILE B CA 1
ATOM 6103 C C . ILE B 1 250 ? -8.281 -25.984 -21.375 1 96.75 250 ILE B C 1
ATOM 6105 O O . ILE B 1 250 ? -8.336 -25.844 -22.594 1 96.75 250 ILE B O 1
ATOM 6109 N N . PHE B 1 251 ? -9.156 -26.688 -20.734 1 98 251 PHE B N 1
ATOM 6110 C CA . PHE B 1 251 ? -10.438 -27.125 -21.266 1 98 251 PHE B CA 1
ATOM 6111 C C . PHE B 1 251 ? -11.562 -26.828 -20.266 1 98 251 PHE B C 1
ATOM 6113 O O . PHE B 1 251 ? -11.594 -27.406 -19.188 1 98 251 PHE B O 1
ATOM 6120 N N . SER B 1 252 ? -12.398 -25.906 -20.656 1 97.44 252 SER B N 1
ATOM 6121 C CA . SER B 1 252 ? -13.477 -25.484 -19.75 1 97.44 252 SER B CA 1
ATOM 6122 C C . SER B 1 252 ? -14.742 -26.297 -20 1 97.44 252 SER B C 1
ATOM 6124 O O . SER B 1 252 ? -15.18 -26.453 -21.141 1 97.44 252 SER B O 1
ATOM 6126 N N . SER B 1 253 ? -15.32 -26.781 -18.938 1 95.31 253 SER B N 1
ATOM 6127 C CA . SER B 1 253 ? -16.594 -27.5 -19.047 1 95.31 253 SER B CA 1
ATOM 6128 C C . SER B 1 253 ? -17.719 -26.578 -19.5 1 95.31 253 SER B C 1
ATOM 6130 O O . SER B 1 253 ? -17.656 -25.359 -19.266 1 95.31 253 SER B O 1
ATOM 6132 N N . SER B 1 254 ? -18.719 -27.172 -20.047 1 93.12 254 SER B N 1
ATOM 6133 C CA . SER B 1 254 ? -19.797 -26.406 -20.672 1 93.12 254 SER B CA 1
ATOM 6134 C C . SER B 1 254 ? -20.609 -25.656 -19.625 1 93.12 254 SER B C 1
ATOM 6136 O O . SER B 1 254 ? -21.031 -24.516 -19.859 1 93.12 254 SER B O 1
ATOM 6138 N N . SER B 1 255 ? -20.812 -26.297 -18.562 1 94.19 255 SER B N 1
ATOM 6139 C CA . SER B 1 255 ? -21.703 -25.703 -17.562 1 94.19 255 SER B CA 1
ATOM 6140 C C . SER B 1 255 ? -21.188 -25.938 -16.156 1 94.19 255 SER B C 1
ATOM 6142 O O . SER B 1 255 ? -20.359 -26.828 -15.93 1 94.19 255 SER B O 1
ATOM 6144 N N . VAL B 1 256 ? -21.766 -25.109 -15.297 1 93.88 256 VAL B N 1
ATOM 6145 C CA . VAL B 1 256 ? -21.484 -25.297 -13.867 1 93.88 256 VAL B CA 1
ATOM 6146 C C . VAL B 1 256 ? -21.906 -26.688 -13.438 1 93.88 256 VAL B C 1
ATOM 6148 O O . VAL B 1 256 ? -22.969 -27.172 -13.82 1 93.88 256 VAL B O 1
ATOM 6151 N N . ASN B 1 257 ? -21.016 -27.312 -12.805 1 92.31 257 ASN B N 1
ATOM 6152 C CA . ASN B 1 257 ? -21.25 -28.625 -12.227 1 92.31 257 ASN B CA 1
ATOM 6153 C C . ASN B 1 257 ? -21.453 -28.547 -10.719 1 92.31 257 ASN B C 1
ATOM 6155 O O . ASN B 1 257 ? -21.562 -27.469 -10.156 1 92.31 257 ASN B O 1
ATOM 6159 N N . ARG B 1 258 ? -21.672 -29.688 -10.133 1 91.12 258 ARG B N 1
ATOM 6160 C CA . ARG B 1 258 ? -21.844 -29.75 -8.68 1 91.12 258 ARG B CA 1
ATOM 6161 C C . ARG B 1 258 ? -20.781 -30.641 -8.047 1 91.12 258 ARG B C 1
ATOM 6163 O O . ARG B 1 258 ? -20.469 -31.719 -8.578 1 91.12 258 ARG B O 1
ATOM 6170 N N . ALA B 1 259 ? -20.156 -30.219 -7.121 1 90 259 ALA B N 1
ATOM 6171 C CA . ALA B 1 259 ? -19.297 -31 -6.227 1 90 259 ALA B CA 1
ATOM 6172 C C . ALA B 1 259 ? -19.797 -30.922 -4.789 1 90 259 ALA B C 1
ATOM 6174 O O . ALA B 1 259 ? -19.688 -29.875 -4.145 1 90 259 ALA B O 1
ATOM 6175 N N . GLY B 1 260 ? -20.281 -32 -4.316 1 87.5 260 GLY B N 1
ATOM 6176 C CA . GLY B 1 260 ? -21.016 -31.906 -3.07 1 87.5 260 GLY B CA 1
ATOM 6177 C C . GLY B 1 260 ? -22.219 -30.984 -3.152 1 87.5 260 GLY B C 1
ATOM 6178 O O . GLY B 1 260 ? -23.047 -31.125 -4.051 1 87.5 260 GLY B O 1
ATOM 6179 N N . ASN B 1 261 ? -22.188 -29.969 -2.254 1 83.62 261 ASN B N 1
ATOM 6180 C CA . ASN B 1 261 ? -23.328 -29.047 -2.223 1 83.62 261 ASN B CA 1
ATOM 6181 C C . ASN B 1 261 ? -22.984 -27.719 -2.871 1 83.62 261 ASN B C 1
ATOM 6183 O O . ASN B 1 261 ? -23.75 -26.75 -2.756 1 83.62 261 ASN B O 1
ATOM 6187 N N . SER B 1 262 ? -21.875 -27.75 -3.609 1 88.06 262 SER B N 1
ATOM 6188 C CA . SER B 1 262 ? -21.406 -26.484 -4.156 1 88.06 262 SER B CA 1
ATOM 6189 C C . SER B 1 262 ? -21.406 -26.516 -5.684 1 88.06 262 SER B C 1
ATOM 6191 O O . SER B 1 262 ? -21.062 -27.516 -6.293 1 88.06 262 SER B O 1
ATOM 6193 N N . GLY B 1 263 ? -21.906 -25.438 -6.27 1 91.19 263 GLY B N 1
ATOM 6194 C CA . GLY B 1 263 ? -21.703 -25.25 -7.695 1 91.19 263 GLY B CA 1
ATOM 6195 C C . GLY B 1 263 ? -20.297 -24.828 -8.039 1 91.19 263 GLY B C 1
ATOM 6196 O O . GLY B 1 263 ? -19.719 -23.953 -7.375 1 91.19 263 GLY B O 1
ATOM 6197 N N . VAL B 1 264 ? -19.688 -25.578 -9.039 1 94.69 264 VAL B N 1
ATOM 6198 C CA . VAL B 1 264 ? -18.312 -25.266 -9.414 1 94.69 264 VAL B CA 1
ATOM 6199 C C . VAL B 1 264 ? -18.172 -25.25 -10.93 1 94.69 264 VAL B C 1
ATOM 6201 O O . VAL B 1 264 ? -18.828 -26.031 -11.633 1 94.69 264 VAL B O 1
ATOM 6204 N N . GLN B 1 265 ? -17.438 -24.297 -11.406 1 96.44 265 GLN B N 1
ATOM 6205 C CA . GLN B 1 265 ? -16.953 -24.375 -12.789 1 96.44 265 GLN B CA 1
ATOM 6206 C C . GLN B 1 265 ? -15.695 -25.219 -12.883 1 96.44 265 GLN B C 1
ATOM 6208 O O . GLN B 1 265 ? -14.727 -25 -12.148 1 96.44 265 GLN B O 1
ATOM 6213 N N . LEU B 1 266 ? -15.742 -26.219 -13.75 1 97.75 266 LEU B N 1
ATOM 6214 C CA . LEU B 1 266 ? -14.625 -27.156 -13.836 1 97.75 266 LEU B CA 1
ATOM 6215 C C . LEU B 1 266 ? -13.75 -26.844 -15.047 1 97.75 266 LEU B C 1
ATOM 6217 O O . LEU B 1 266 ? -14.266 -26.531 -16.125 1 97.75 266 LEU B O 1
ATOM 6221 N N . PHE B 1 267 ? -12.484 -26.875 -14.812 1 97.88 267 PHE B N 1
ATOM 6222 C CA . PHE B 1 267 ? -11.469 -26.734 -15.852 1 97.88 267 PHE B CA 1
ATOM 6223 C C . PHE B 1 267 ? -10.547 -27.953 -15.875 1 97.88 267 PHE B C 1
ATOM 6225 O O . PHE B 1 267 ? -10.305 -28.578 -14.844 1 97.88 267 PHE B O 1
ATOM 6232 N N . TRP B 1 268 ? -10.047 -28.25 -17.062 1 98.06 268 TRP B N 1
ATOM 6233 C CA . TRP B 1 268 ? -9.188 -29.422 -17.219 1 98.06 268 TRP B CA 1
ATOM 6234 C C . TRP B 1 268 ? -7.867 -29.031 -17.891 1 98.06 268 TRP B C 1
ATOM 6236 O O . TRP B 1 268 ? -7.809 -28.078 -18.672 1 98.06 268 TRP B O 1
ATOM 6246 N N . GLU B 1 269 ? -6.852 -29.719 -17.531 1 97.25 269 GLU B N 1
ATOM 6247 C CA . GLU B 1 269 ? -5.566 -29.781 -18.219 1 97.25 269 GLU B CA 1
ATOM 6248 C C . GLU B 1 269 ? -5.141 -31.219 -18.453 1 97.25 269 GLU B C 1
ATOM 6250 O O . GLU B 1 269 ? -5.5 -32.125 -17.688 1 97.25 269 GLU B O 1
ATOM 6255 N N . ALA B 1 270 ? -4.461 -31.422 -19.469 1 97.81 270 ALA B N 1
ATOM 6256 C CA . ALA B 1 270 ? -3.947 -32.781 -19.75 1 97.81 270 ALA B CA 1
ATOM 6257 C C . ALA B 1 270 ? -2.627 -32.688 -20.5 1 97.81 270 ALA B C 1
ATOM 6259 O O . ALA B 1 270 ? -2.48 -31.906 -21.438 1 97.81 270 ALA B O 1
ATOM 6260 N N . PHE B 1 271 ? -1.718 -33.531 -20.078 1 97.75 271 PHE B N 1
ATOM 6261 C CA . PHE B 1 271 ? -0.379 -33.531 -20.656 1 97.75 271 PHE B CA 1
ATOM 6262 C C . PHE B 1 271 ? 0.166 -34.938 -20.812 1 97.75 271 PHE B C 1
ATOM 6264 O O . PHE B 1 271 ? 0.11 -35.75 -19.875 1 97.75 271 PHE B O 1
ATOM 6271 N N . PRO B 1 272 ? 0.744 -35.25 -21.969 1 97.69 272 PRO B N 1
ATOM 6272 C CA . PRO B 1 272 ? 1.538 -36.469 -22.016 1 97.69 272 PRO B CA 1
ATOM 6273 C C . PRO B 1 272 ? 2.645 -36.5 -20.969 1 97.69 272 PRO B C 1
ATOM 6275 O O . PRO B 1 272 ? 3.275 -35.469 -20.688 1 97.69 272 PRO B O 1
ATOM 6278 N N . ALA B 1 273 ? 2.785 -37.688 -20.391 1 95.5 273 ALA B N 1
ATOM 6279 C CA . ALA B 1 273 ? 3.801 -37.844 -19.344 1 95.5 273 ALA B CA 1
ATOM 6280 C C . ALA B 1 273 ? 5.035 -38.562 -19.906 1 95.5 273 ALA B C 1
ATOM 6282 O O . ALA B 1 273 ? 4.93 -39.375 -20.812 1 95.5 273 ALA B O 1
ATOM 6283 N N . GLY B 1 274 ? 6.176 -38.25 -19.359 1 93.25 274 GLY B N 1
ATOM 6284 C CA . GLY B 1 274 ? 7.434 -38.812 -19.844 1 93.25 274 GLY B CA 1
ATOM 6285 C C . GLY B 1 274 ? 7.688 -40.219 -19.359 1 93.25 274 GLY B C 1
ATOM 6286 O O . GLY B 1 274 ? 8.609 -40.875 -19.844 1 93.25 274 GLY B O 1
ATOM 6287 N N . SER B 1 275 ? 6.938 -40.688 -18.469 1 91.81 275 SER B N 1
ATOM 6288 C CA . SER B 1 275 ? 7.129 -42.031 -17.922 1 91.81 275 SER B CA 1
ATOM 6289 C C . SER B 1 275 ? 6.824 -43.094 -18.969 1 91.81 275 SER B C 1
ATOM 6291 O O . SER B 1 275 ? 7.223 -44.25 -18.812 1 91.81 275 SER B O 1
ATOM 6293 N N . GLY B 1 276 ? 6.039 -42.688 -20.016 1 93.06 276 GLY B N 1
ATOM 6294 C CA . GLY B 1 276 ? 5.746 -43.625 -21.094 1 93.06 276 GLY B CA 1
ATOM 6295 C C . GLY B 1 276 ? 4.969 -43 -22.234 1 93.06 276 GLY B C 1
ATOM 6296 O O . GLY B 1 276 ? 4.309 -41.969 -22.047 1 93.06 276 GLY B O 1
ATOM 6297 N N . PRO B 1 277 ? 5.016 -43.625 -23.391 1 93.75 277 PRO B N 1
ATOM 6298 C CA . PRO B 1 277 ? 4.367 -43.062 -24.562 1 93.75 277 PRO B CA 1
ATOM 6299 C C . PRO B 1 277 ? 2.85 -43 -24.438 1 93.75 277 PRO B C 1
ATOM 6301 O O . PRO B 1 277 ? 2.205 -42.156 -25.078 1 93.75 277 PRO B O 1
ATOM 6304 N N . ASN B 1 278 ? 2.27 -43.875 -23.609 1 96.56 278 ASN B N 1
ATOM 6305 C CA . ASN B 1 278 ? 0.821 -43.875 -23.438 1 96.56 278 ASN B CA 1
ATOM 6306 C C . ASN B 1 278 ? 0.413 -43.375 -22.062 1 96.56 278 ASN B C 1
ATOM 6308 O O . ASN B 1 278 ? -0.705 -43.625 -21.609 1 96.56 278 ASN B O 1
ATOM 6312 N N . ASP B 1 279 ? 1.395 -42.719 -21.391 1 96.88 279 ASP B N 1
ATOM 6313 C CA . ASP B 1 279 ? 1.113 -42.156 -20.094 1 96.88 279 ASP B CA 1
ATOM 6314 C C . ASP B 1 279 ? 0.681 -40.688 -20.219 1 96.88 279 ASP B C 1
ATOM 6316 O O . ASP B 1 279 ? 1.253 -39.938 -21.016 1 96.88 279 ASP B O 1
ATOM 6320 N N . ARG B 1 280 ? -0.348 -40.375 -19.484 1 97.44 280 ARG B N 1
ATOM 6321 C CA . ARG B 1 280 ? -0.916 -39.031 -19.547 1 97.44 280 ARG B CA 1
ATOM 6322 C C . ARG B 1 280 ? -1.353 -38.531 -18.172 1 97.44 280 ARG B C 1
ATOM 6324 O O . ARG B 1 280 ? -1.892 -39.312 -17.375 1 97.44 280 ARG B O 1
ATOM 6331 N N . THR B 1 281 ? -1.034 -37.312 -17.859 1 96.25 281 THR B N 1
ATOM 6332 C CA . THR B 1 281 ? -1.521 -36.688 -16.641 1 96.25 281 THR B CA 1
ATOM 6333 C C . THR B 1 281 ? -2.705 -35.75 -16.922 1 96.25 281 THR B C 1
ATOM 6335 O O . THR B 1 281 ? -2.637 -34.906 -17.828 1 96.25 281 THR B O 1
ATOM 6338 N N . THR B 1 282 ? -3.768 -35.938 -16.234 1 97.31 282 THR B N 1
ATOM 6339 C CA . THR B 1 282 ? -4.957 -35.125 -16.344 1 97.31 282 THR B CA 1
ATOM 6340 C C . THR B 1 282 ? -5.246 -34.406 -15.023 1 97.31 282 THR B C 1
ATOM 6342 O O . THR B 1 282 ? -5.152 -35 -13.953 1 97.31 282 THR B O 1
ATOM 6345 N N . TYR B 1 283 ? -5.496 -33.125 -15.117 1 96.44 283 TYR B N 1
ATOM 6346 C CA . TYR B 1 283 ? -5.871 -32.312 -13.969 1 96.44 283 TYR B CA 1
ATOM 6347 C C . TYR B 1 283 ? -7.285 -31.75 -14.125 1 96.44 283 TYR B C 1
ATOM 6349 O O . TYR B 1 283 ? -7.699 -31.406 -15.227 1 96.44 283 TYR B O 1
ATOM 6357 N N . MET B 1 284 ? -8.008 -31.734 -13.062 1 97.75 284 MET B N 1
ATOM 6358 C CA . MET B 1 284 ? -9.266 -31 -12.938 1 97.75 284 MET B CA 1
ATOM 6359 C C . MET B 1 284 ? -9.188 -29.984 -11.805 1 97.75 284 MET B C 1
ATOM 6361 O O . MET B 1 284 ? -8.695 -30.297 -10.719 1 97.75 284 MET B O 1
ATOM 6365 N N . PHE B 1 285 ? -9.57 -28.75 -12.086 1 96.44 285 PHE B N 1
ATOM 6366 C CA . PHE B 1 285 ? -9.445 -27.75 -11.039 1 96.44 285 PHE B CA 1
ATOM 6367 C C . PHE B 1 285 ? -10.609 -26.75 -11.102 1 96.44 285 PHE B C 1
ATOM 6369 O O . PHE B 1 285 ? -11.375 -26.75 -12.062 1 96.44 285 PHE B O 1
ATOM 6376 N N . THR B 1 286 ? -10.789 -26.016 -10.078 1 96.06 286 THR B N 1
ATOM 6377 C CA . THR B 1 286 ? -11.828 -25 -9.945 1 96.06 286 THR B CA 1
ATOM 6378 C C . THR B 1 286 ? -11.359 -23.859 -9.047 1 96.06 286 THR B C 1
ATOM 6380 O O . THR B 1 286 ? -10.453 -24.047 -8.227 1 96.06 286 THR B O 1
ATOM 6383 N N . TYR B 1 287 ? -11.875 -22.734 -9.352 1 94.38 287 TYR B N 1
ATOM 6384 C CA . TYR B 1 287 ? -11.648 -21.578 -8.508 1 94.38 287 TYR B CA 1
ATOM 6385 C C . TYR B 1 287 ? -12.828 -21.344 -7.562 1 94.38 287 TYR B C 1
ATOM 6387 O O . TYR B 1 287 ? -13.984 -21.328 -7.992 1 94.38 287 TYR B O 1
ATOM 6395 N N . VAL B 1 288 ? -12.484 -21.141 -6.262 1 92.56 288 VAL B N 1
ATOM 6396 C CA . VAL B 1 288 ? -13.57 -20.984 -5.301 1 92.56 288 VAL B CA 1
ATOM 6397 C C . VAL B 1 288 ? -13.203 -19.891 -4.285 1 92.56 288 VAL B C 1
ATOM 6399 O O . VAL B 1 288 ? -12.023 -19.609 -4.078 1 92.56 288 VAL B O 1
ATOM 6402 N N . ASP B 1 289 ? -14.227 -19.297 -3.721 1 89.31 289 ASP B N 1
ATOM 6403 C CA . ASP B 1 289 ? -14.039 -18.438 -2.547 1 89.31 289 ASP B CA 1
ATOM 6404 C C . ASP B 1 289 ? -13.906 -19.281 -1.278 1 89.31 289 ASP B C 1
ATOM 6406 O O . ASP B 1 289 ? -14.609 -20.281 -1.116 1 89.31 289 ASP B O 1
ATOM 6410 N N . PRO B 1 290 ? -12.969 -18.875 -0.469 1 89.56 290 PRO B N 1
ATOM 6411 C CA . PRO B 1 290 ? -12.82 -19.625 0.774 1 89.56 290 PRO B CA 1
ATOM 6412 C C . PRO B 1 290 ? -13.969 -19.391 1.753 1 89.56 290 PRO B C 1
ATOM 6414 O O . PRO B 1 290 ? -13.797 -18.703 2.758 1 89.56 290 PRO B O 1
ATOM 6417 N N . LYS B 1 291 ? -15.039 -19.969 1.583 1 85.69 291 LYS B N 1
ATOM 6418 C CA . LYS B 1 291 ? -16.219 -19.875 2.422 1 85.69 291 LYS B CA 1
ATOM 6419 C C . LYS B 1 291 ? -16.688 -21.25 2.879 1 85.69 291 LYS B C 1
ATOM 6421 O O . LYS B 1 291 ? -16.359 -22.266 2.258 1 85.69 291 LYS B O 1
ATOM 6426 N N . ILE B 1 292 ? -17.5 -21.156 3.924 1 83 292 ILE B N 1
ATOM 6427 C CA . ILE B 1 292 ? -18.047 -22.406 4.457 1 83 292 ILE B CA 1
ATOM 6428 C C . ILE B 1 292 ? -18.969 -23.047 3.422 1 83 292 ILE B C 1
ATOM 6430 O O . ILE B 1 292 ? -19.75 -22.344 2.764 1 83 292 ILE B O 1
ATOM 6434 N N . GLY B 1 293 ? -18.828 -24.312 3.318 1 81.69 293 GLY B N 1
ATOM 6435 C CA . GLY B 1 293 ? -19.719 -25.047 2.43 1 81.69 293 GLY B CA 1
ATOM 6436 C C . GLY B 1 293 ? -19.141 -25.25 1.044 1 81.69 293 GLY B C 1
ATOM 6437 O O . GLY B 1 293 ? -19.828 -25.734 0.14 1 81.69 293 GLY B O 1
ATOM 6438 N N . GLY B 1 294 ? -17.906 -24.922 0.834 1 85.94 294 GLY B N 1
ATOM 6439 C CA . GLY B 1 294 ? -17.25 -25.156 -0.444 1 85.94 294 GLY B CA 1
ATOM 6440 C C . GLY B 1 294 ? -16.938 -26.625 -0.687 1 85.94 294 GLY B C 1
ATOM 6441 O O . GLY B 1 294 ? -17.094 -27.453 0.212 1 85.94 294 GLY B O 1
ATOM 6442 N N . PRO B 1 295 ? -16.594 -26.953 -1.925 1 93.56 295 PRO B N 1
ATOM 6443 C CA . PRO B 1 295 ? -16.297 -28.344 -2.248 1 93.56 295 PRO B CA 1
ATOM 6444 C C . PRO B 1 295 ? -15.008 -28.844 -1.6 1 93.56 295 PRO B C 1
ATOM 6446 O O . PRO B 1 295 ? -14.031 -28.094 -1.501 1 93.56 295 PRO B O 1
ATOM 6449 N N . LYS B 1 296 ? -15.039 -30.078 -1.198 1 94.62 296 LYS B N 1
ATOM 6450 C CA . LYS B 1 296 ? -13.82 -30.719 -0.705 1 94.62 296 LYS B CA 1
ATOM 6451 C C . LYS B 1 296 ? -13.031 -31.359 -1.847 1 94.62 296 LYS B C 1
ATOM 6453 O O . LYS B 1 296 ? -13.594 -31.641 -2.906 1 94.62 296 LYS B O 1
ATOM 6458 N N . LEU B 1 297 ? -11.773 -31.609 -1.622 1 95.75 297 LEU B N 1
ATOM 6459 C CA . LEU B 1 297 ? -10.938 -32.281 -2.619 1 95.75 297 LEU B CA 1
ATOM 6460 C C . LEU B 1 297 ? -11.445 -33.688 -2.9 1 95.75 297 LEU B C 1
ATOM 6462 O O . LEU B 1 297 ? -11.438 -34.125 -4.047 1 95.75 297 LEU B O 1
ATOM 6466 N N . GLU B 1 298 ? -11.898 -34.281 -1.827 1 95.56 298 GLU B N 1
ATOM 6467 C CA . GLU B 1 298 ? -12.422 -35.625 -1.988 1 95.56 298 GLU B CA 1
ATOM 6468 C C . GLU B 1 298 ? -13.641 -35.656 -2.904 1 95.56 298 GLU B C 1
ATOM 6470 O O . GLU B 1 298 ? -13.781 -36.562 -3.74 1 95.56 298 GLU B O 1
ATOM 6475 N N . GLU B 1 299 ? -14.461 -34.719 -2.729 1 96.5 299 GLU B N 1
ATOM 6476 C CA . GLU B 1 299 ? -15.648 -34.625 -3.57 1 96.5 299 GLU B CA 1
ATOM 6477 C C . GLU B 1 299 ? -15.273 -34.312 -5.016 1 96.5 299 GLU B C 1
ATOM 6479 O O . GLU B 1 299 ? -15.867 -34.844 -5.949 1 96.5 299 GLU B O 1
ATOM 6484 N N . LEU B 1 300 ? -14.312 -33.5 -5.191 1 97.06 300 LEU B N 1
ATOM 6485 C CA . LEU B 1 300 ? -13.844 -33.156 -6.527 1 97.06 300 LEU B CA 1
ATOM 6486 C C . LEU B 1 300 ? -13.211 -34.344 -7.207 1 97.06 300 LEU B C 1
ATOM 6488 O O . LEU B 1 300 ? -13.344 -34.531 -8.422 1 97.06 300 LEU B O 1
ATOM 6492 N N . LEU B 1 301 ? -12.492 -35.125 -6.445 1 96.12 301 LEU B N 1
ATOM 6493 C CA . LEU B 1 301 ? -11.859 -36.312 -6.996 1 96.12 301 LEU B CA 1
ATOM 6494 C C . LEU B 1 301 ? -12.906 -37.312 -7.5 1 96.12 301 LEU B C 1
ATOM 6496 O O . LEU B 1 301 ? -12.695 -37.969 -8.516 1 96.12 301 LEU B O 1
ATOM 6500 N N . GLU B 1 302 ? -14.031 -37.375 -6.785 1 95.88 302 GLU B N 1
ATOM 6501 C CA . GLU B 1 302 ? -15.133 -38.219 -7.262 1 95.88 302 GLU B CA 1
ATOM 6502 C C . GLU B 1 302 ? -15.672 -37.719 -8.594 1 95.88 302 GLU B C 1
ATOM 6504 O O . GLU B 1 302 ? -15.938 -38.5 -9.508 1 95.88 302 GLU B O 1
ATOM 6509 N N . VAL B 1 303 ? -15.82 -36.438 -8.664 1 97.25 303 VAL B N 1
ATOM 6510 C CA . VAL B 1 303 ? -16.297 -35.844 -9.906 1 97.25 303 VAL B CA 1
ATOM 6511 C C . VAL B 1 303 ? -15.281 -36.094 -11.023 1 97.25 303 VAL B C 1
ATOM 6513 O O . VAL B 1 303 ? -15.672 -36.375 -12.164 1 97.25 303 VAL B O 1
ATOM 6516 N N . PHE B 1 304 ? -14.055 -36.031 -10.703 1 97.25 304 PHE B N 1
ATOM 6517 C CA . PHE B 1 304 ? -12.969 -36.281 -11.648 1 97.25 304 PHE B CA 1
ATOM 6518 C C . PHE B 1 304 ? -13.094 -37.688 -12.258 1 97.25 304 PHE B C 1
ATOM 6520 O O . PHE B 1 304 ? -13.039 -37.844 -13.484 1 97.25 304 PHE B O 1
ATOM 6527 N N . TRP B 1 305 ? -13.273 -38.656 -11.453 1 96.06 305 TRP B N 1
ATOM 6528 C CA . TRP B 1 305 ? -13.344 -40.031 -11.93 1 96.06 305 TRP B CA 1
ATOM 6529 C C . TRP B 1 305 ? -14.578 -40.25 -12.812 1 96.06 305 TRP B C 1
ATOM 6531 O O . TRP B 1 305 ? -14.539 -41.031 -13.758 1 96.06 305 TRP B O 1
ATOM 6541 N N . ASN B 1 306 ? -15.578 -39.5 -12.508 1 96.38 306 ASN B N 1
ATOM 6542 C CA . ASN B 1 306 ? -16.828 -39.625 -13.258 1 96.38 306 ASN B CA 1
ATOM 6543 C C . ASN B 1 306 ? -16.734 -38.938 -14.625 1 96.38 306 ASN B C 1
ATOM 6545 O O . ASN B 1 306 ? -17.328 -39.406 -15.594 1 96.38 306 ASN B O 1
ATOM 6549 N N . LEU B 1 307 ? -16.031 -37.812 -14.695 1 97.38 307 LEU B N 1
ATOM 6550 C CA . LEU B 1 307 ? -16.094 -37 -15.891 1 97.38 307 LEU B CA 1
ATOM 6551 C C . LEU B 1 307 ? -14.875 -37.219 -16.781 1 97.38 307 LEU B C 1
ATOM 6553 O O . LEU B 1 307 ? -14.922 -36.969 -17.984 1 97.38 307 LEU B O 1
ATOM 6557 N N . MET B 1 308 ? -13.781 -37.719 -16.281 1 97.31 308 MET B N 1
ATOM 6558 C CA . MET B 1 308 ? -12.508 -37.812 -16.984 1 97.31 308 MET B CA 1
ATOM 6559 C C . MET B 1 308 ? -12.617 -38.719 -18.188 1 97.31 308 MET B C 1
ATOM 6561 O O . MET B 1 308 ? -12.086 -38.438 -19.266 1 97.31 308 MET B O 1
ATOM 6565 N N . PRO B 1 309 ? -13.352 -39.875 -18.109 1 96.44 309 PRO B N 1
ATOM 6566 C CA . PRO B 1 309 ? -13.461 -40.75 -19.266 1 96.44 309 PRO B CA 1
ATOM 6567 C C . PRO B 1 309 ? -14.117 -40.094 -20.469 1 96.44 309 PRO B C 1
ATOM 6569 O O . PRO B 1 309 ? -13.656 -40.25 -21.594 1 96.44 309 PRO B O 1
ATOM 6572 N N . ALA B 1 310 ? -15.125 -39.312 -20.188 1 95.62 310 ALA B N 1
ATOM 6573 C CA . ALA B 1 310 ? -15.781 -38.594 -21.281 1 95.62 310 ALA B CA 1
ATOM 6574 C C . ALA B 1 310 ? -14.883 -37.5 -21.812 1 95.62 310 ALA B C 1
ATOM 6576 O O . ALA B 1 310 ? -14.812 -37.281 -23.031 1 95.62 310 ALA B O 1
ATOM 6577 N N . TYR B 1 311 ? -14.227 -36.781 -20.984 1 96.69 311 TYR B N 1
ATOM 6578 C CA . TYR B 1 311 ? -13.328 -35.688 -21.344 1 96.69 311 TYR B CA 1
ATOM 6579 C C . TYR B 1 311 ? -12.188 -36.188 -22.234 1 96.69 311 TYR B C 1
ATOM 6581 O O . TYR B 1 311 ? -11.844 -35.562 -23.234 1 96.69 311 TYR B O 1
ATOM 6589 N N . GLN B 1 312 ? -11.656 -37.344 -21.922 1 96.94 312 GLN B N 1
ATOM 6590 C CA . GLN B 1 312 ? -10.477 -37.875 -22.625 1 96.94 312 GLN B CA 1
ATOM 6591 C C . GLN B 1 312 ? -10.867 -38.938 -23.641 1 96.94 312 GLN B C 1
ATOM 6593 O O . GLN B 1 312 ? -10 -39.5 -24.328 1 96.94 312 GLN B O 1
ATOM 6598 N N . ASP B 1 313 ? -12.156 -39.219 -23.719 1 94.62 313 ASP B N 1
ATOM 6599 C CA . ASP B 1 313 ? -12.672 -40.25 -24.641 1 94.62 313 ASP B CA 1
ATOM 6600 C C . ASP B 1 313 ? -11.992 -41.594 -24.391 1 94.62 313 ASP B C 1
ATOM 6602 O O . ASP B 1 313 ? -11.422 -42.188 -25.312 1 94.62 313 ASP B O 1
ATOM 6606 N N . VAL B 1 314 ? -12.047 -42.062 -23.125 1 96.38 314 VAL B N 1
ATOM 6607 C CA . VAL B 1 314 ? -11.453 -43.344 -22.734 1 96.38 314 VAL B CA 1
ATOM 6608 C C . VAL B 1 314 ? -12.398 -44.094 -21.797 1 96.38 314 VAL B C 1
ATOM 6610 O O . VAL B 1 314 ? -13.406 -43.531 -21.359 1 96.38 314 VAL B O 1
ATOM 6613 N N . VAL B 1 315 ? -12.07 -45.375 -21.609 1 95.31 315 VAL B N 1
ATOM 6614 C CA . VAL B 1 315 ? -12.75 -46.188 -20.609 1 95.31 315 VAL B CA 1
ATOM 6615 C C . VAL B 1 315 ? -11.867 -46.312 -19.375 1 95.31 315 VAL B C 1
ATOM 6617 O O . VAL B 1 315 ? -10.727 -46.781 -19.453 1 95.31 315 VAL B O 1
ATOM 6620 N N . LEU B 1 316 ? -12.375 -45.969 -18.297 1 94.25 316 LEU B N 1
ATOM 6621 C CA . LEU B 1 316 ? -11.609 -45.875 -17.062 1 94.25 316 LEU B CA 1
ATOM 6622 C C . LEU B 1 316 ? -10.969 -47.219 -16.719 1 94.25 316 LEU B C 1
ATOM 6624 O O . LEU B 1 316 ? -9.836 -47.281 -16.25 1 94.25 316 LEU B O 1
ATOM 6628 N N . GLU B 1 317 ? -11.641 -48.312 -16.953 1 92.56 317 GLU B N 1
ATOM 6629 C CA . GLU B 1 317 ? -11.188 -49.656 -16.609 1 92.56 317 GLU B CA 1
ATOM 6630 C C . GLU B 1 317 ? -9.969 -50.062 -17.438 1 92.56 317 GLU B C 1
ATOM 6632 O O . GLU B 1 317 ? -9.211 -50.969 -17.047 1 92.56 317 GLU B O 1
ATOM 6637 N N . ASN B 1 318 ? -9.805 -49.406 -18.484 1 94.31 318 ASN B N 1
ATOM 6638 C CA . ASN B 1 318 ? -8.688 -49.719 -19.359 1 94.31 318 ASN B CA 1
ATOM 6639 C C . ASN B 1 318 ? -7.426 -48.969 -18.969 1 94.31 318 ASN B C 1
ATOM 6641 O O . ASN B 1 318 ? -6.352 -49.219 -19.516 1 94.31 318 ASN B O 1
ATOM 6645 N N . LEU B 1 319 ? -7.547 -48.094 -18.047 1 95.06 319 LEU B N 1
ATOM 6646 C CA . LEU B 1 319 ? -6.402 -47.281 -17.656 1 95.06 319 LEU B CA 1
ATOM 6647 C C . LEU B 1 319 ? -5.715 -47.875 -16.438 1 95.06 319 LEU B C 1
ATOM 6649 O O . LEU B 1 319 ? -6.379 -48.406 -15.539 1 95.06 319 LEU B O 1
ATOM 6653 N N . ASP B 1 320 ? -4.422 -47.844 -16.422 1 94.69 320 ASP B N 1
ATOM 6654 C CA . ASP B 1 320 ? -3.609 -48.188 -15.258 1 94.69 320 ASP B CA 1
ATOM 6655 C C . ASP B 1 320 ? -3.215 -46.906 -14.5 1 94.69 320 ASP B C 1
ATOM 6657 O O . ASP B 1 320 ? -2.275 -46.219 -14.891 1 94.69 320 ASP B O 1
ATOM 6661 N N . ILE B 1 321 ? -3.871 -46.656 -13.414 1 93.19 321 ILE B N 1
ATOM 6662 C CA . ILE B 1 321 ? -3.621 -45.438 -12.641 1 93.19 321 ILE B CA 1
ATOM 6663 C C . ILE B 1 321 ? -2.266 -45.531 -11.945 1 93.19 321 ILE B C 1
ATOM 6665 O O . ILE B 1 321 ? -2.045 -46.438 -11.133 1 93.19 321 ILE B O 1
ATOM 6669 N N . ARG B 1 322 ? -1.404 -44.562 -12.227 1 90 322 ARG B N 1
ATOM 6670 C CA . ARG B 1 322 ? -0.046 -44.594 -11.695 1 90 322 ARG B CA 1
ATOM 6671 C C . ARG B 1 322 ? 0.067 -43.719 -10.445 1 90 322 ARG B C 1
ATOM 6673 O O . ARG B 1 322 ? 0.853 -44.031 -9.539 1 90 322 ARG B O 1
ATOM 6680 N N . ARG B 1 323 ? -0.63 -42.625 -10.453 1 90.25 323 ARG B N 1
ATOM 6681 C CA . ARG B 1 323 ? -0.581 -41.656 -9.359 1 90.25 323 ARG B CA 1
ATOM 6682 C C . ARG B 1 323 ? -1.854 -40.812 -9.305 1 90.25 323 ARG B C 1
ATOM 6684 O O . ARG B 1 323 ? -2.422 -40.469 -10.344 1 90.25 323 ARG B O 1
ATOM 6691 N N . VAL B 1 324 ? -2.252 -40.469 -8.094 1 92.62 324 VAL B N 1
ATOM 6692 C CA . VAL B 1 324 ? -3.33 -39.5 -7.867 1 92.62 324 VAL B CA 1
ATOM 6693 C C . VAL B 1 324 ? -2.754 -38.219 -7.328 1 92.62 324 VAL B C 1
ATOM 6695 O O . VAL B 1 324 ? -1.871 -38.219 -6.469 1 92.62 324 VAL B O 1
ATOM 6698 N N . ILE B 1 325 ? -3.174 -37.125 -7.891 1 91.81 325 ILE B N 1
ATOM 6699 C CA . ILE B 1 325 ? -2.594 -35.844 -7.578 1 91.81 325 ILE B CA 1
ATOM 6700 C C . ILE B 1 325 ? -3.674 -34.906 -7.02 1 91.81 325 ILE B C 1
ATOM 6702 O O . ILE B 1 325 ? -4.82 -34.938 -7.473 1 91.81 325 ILE B O 1
ATOM 6706 N N . PHE B 1 326 ? -3.342 -34.062 -6.027 1 93.75 326 PHE B N 1
ATOM 6707 C CA . PHE B 1 326 ? -4.25 -33.062 -5.477 1 93.75 326 PHE B CA 1
ATOM 6708 C C . PHE B 1 326 ? -3.473 -31.922 -4.844 1 93.75 326 PHE B C 1
ATOM 6710 O O . PHE B 1 326 ? -2.295 -32.062 -4.512 1 93.75 326 PHE B O 1
ATOM 6717 N N . GLY B 1 327 ? -4.062 -30.781 -4.789 1 92.31 327 GLY B N 1
ATOM 6718 C CA . GLY B 1 327 ? -3.447 -29.609 -4.195 1 92.31 327 GLY B CA 1
ATOM 6719 C C . GLY B 1 327 ? -4.418 -28.453 -4.023 1 92.31 327 GLY B C 1
ATOM 6720 O O . GLY B 1 327 ? -5.48 -28.422 -4.645 1 92.31 327 GLY B O 1
ATOM 6721 N N . ILE B 1 328 ? -4.129 -27.547 -3.123 1 93.25 328 ILE B N 1
ATOM 6722 C CA . ILE B 1 328 ? -4.848 -26.297 -2.941 1 93.25 328 ILE B CA 1
ATOM 6723 C C . ILE B 1 328 ? -3.877 -25.109 -3.061 1 93.25 328 ILE B C 1
ATOM 6725 O O . ILE B 1 328 ? -2.77 -25.156 -2.523 1 93.25 328 ILE B O 1
ATOM 6729 N N . PHE B 1 329 ? -4.238 -24.109 -3.768 1 92.69 329 PHE B N 1
ATOM 6730 C CA . PHE B 1 329 ? -3.383 -22.953 -4.023 1 92.69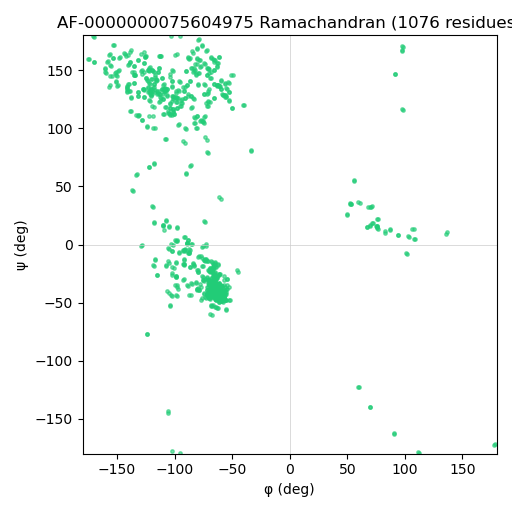 329 PHE B CA 1
ATOM 6731 C C . PHE B 1 329 ? -4.105 -21.672 -3.68 1 92.69 329 PHE B C 1
ATOM 6733 O O . PHE B 1 329 ? -4.973 -21.219 -4.43 1 92.69 329 PHE B O 1
ATOM 6740 N N . PRO B 1 330 ? -3.711 -21.016 -2.564 1 91.88 330 PRO B N 1
ATOM 6741 C CA . PRO B 1 330 ? -4.34 -19.75 -2.186 1 91.88 330 PRO B CA 1
ATOM 6742 C C . PRO B 1 330 ? -3.83 -18.578 -3.01 1 91.88 330 PRO B C 1
ATOM 6744 O O . PRO B 1 330 ? -2.711 -18.609 -3.529 1 91.88 330 PRO B O 1
ATOM 6747 N N . THR B 1 331 ? -4.645 -17.594 -3.148 1 90.38 331 THR B N 1
ATOM 6748 C CA . THR B 1 331 ? -4.25 -16.375 -3.828 1 90.38 331 THR B CA 1
ATOM 6749 C C . THR B 1 331 ? -4.719 -15.141 -3.047 1 90.38 331 THR B C 1
ATOM 6751 O O . THR B 1 331 ? -5.746 -15.195 -2.365 1 90.38 331 THR B O 1
ATOM 6754 N N . TYR B 1 332 ? -3.904 -14.133 -3.115 1 89.81 332 TYR B N 1
ATOM 6755 C CA . TYR B 1 332 ? -4.188 -12.867 -2.449 1 89.81 332 TYR B CA 1
ATOM 6756 C C . TYR B 1 332 ? -4.145 -11.711 -3.438 1 89.81 332 TYR B C 1
ATOM 6758 O O . TYR B 1 332 ? -3.295 -11.672 -4.328 1 89.81 332 TYR B O 1
ATOM 6766 N N . ARG B 1 333 ? -5.047 -10.703 -3.262 1 88.12 333 ARG B N 1
ATOM 6767 C CA . ARG B 1 333 ? -5.109 -9.539 -4.145 1 88.12 333 ARG B CA 1
ATOM 6768 C C . ARG B 1 333 ? -3.898 -8.633 -3.951 1 88.12 333 ARG B C 1
ATOM 6770 O O . ARG B 1 333 ? -3.441 -7.988 -4.895 1 88.12 333 ARG B O 1
ATOM 6777 N N . ASP B 1 334 ? -3.471 -8.617 -2.738 1 86.62 334 ASP B N 1
ATOM 6778 C CA . ASP B 1 334 ? -2.33 -7.758 -2.432 1 86.62 334 ASP B CA 1
ATOM 6779 C C . ASP B 1 334 ? -1.014 -8.508 -2.623 1 86.62 334 ASP B C 1
ATOM 6781 O O . ASP B 1 334 ? -0.235 -8.656 -1.678 1 86.62 334 ASP B O 1
ATOM 6785 N N . SER B 1 335 ? -0.734 -8.945 -3.746 1 91.19 335 SER B N 1
ATOM 6786 C CA . SER B 1 335 ? 0.487 -9.633 -4.156 1 91.19 335 SER B CA 1
ATOM 6787 C C . SER B 1 335 ? 1.204 -8.867 -5.266 1 91.19 335 SER B C 1
ATOM 6789 O O . SER B 1 335 ? 0.564 -8.203 -6.082 1 91.19 335 SER B O 1
ATOM 6791 N N . PRO B 1 336 ? 2.566 -8.992 -5.328 1 94.5 336 PRO B N 1
ATOM 6792 C CA . PRO B 1 336 ? 3.426 -9.727 -4.395 1 94.5 336 PRO B CA 1
ATOM 6793 C C . PRO B 1 336 ? 3.441 -9.109 -3 1 94.5 336 PRO B C 1
ATOM 6795 O O . PRO B 1 336 ? 3.098 -7.934 -2.838 1 94.5 336 PRO B O 1
ATOM 6798 N N . LEU B 1 337 ? 3.814 -9.898 -2.027 1 94.56 337 LEU B N 1
ATOM 6799 C CA . LEU B 1 337 ? 3.895 -9.461 -0.637 1 94.56 337 LEU B CA 1
ATOM 6800 C C . LEU B 1 337 ? 5.188 -8.695 -0.382 1 94.56 337 LEU B C 1
ATOM 6802 O O . LEU B 1 337 ? 6.277 -9.266 -0.44 1 94.56 337 LEU B O 1
ATOM 6806 N N . PRO B 1 338 ? 5.09 -7.395 -0.153 1 92.44 338 PRO B N 1
ATOM 6807 C CA . PRO B 1 338 ? 6.312 -6.652 0.168 1 92.44 338 PRO B CA 1
ATOM 6808 C C . PRO B 1 338 ? 6.957 -7.113 1.474 1 92.44 338 PRO B C 1
ATOM 6810 O O . PRO B 1 338 ? 6.266 -7.605 2.367 1 92.44 338 PRO B O 1
ATOM 6813 N N . ALA B 1 339 ? 8.289 -6.91 1.545 1 94.75 339 ALA B N 1
ATOM 6814 C CA . ALA B 1 339 ? 8.977 -7.234 2.791 1 94.75 339 ALA B CA 1
ATOM 6815 C C . ALA B 1 339 ? 8.422 -6.422 3.955 1 94.75 339 ALA B C 1
ATOM 6817 O O . ALA B 1 339 ? 8.18 -5.219 3.824 1 94.75 339 ALA B O 1
ATOM 6818 N N . ALA B 1 340 ? 8.18 -7.098 5.043 1 90.75 340 ALA B N 1
ATOM 6819 C CA . ALA B 1 340 ? 7.598 -6.441 6.211 1 90.75 340 ALA B CA 1
ATOM 6820 C C . ALA B 1 340 ? 8.633 -6.285 7.324 1 90.75 340 ALA B C 1
ATOM 6822 O O . ALA B 1 340 ? 8.445 -5.496 8.25 1 90.75 340 ALA B O 1
ATOM 6823 N N . PHE B 1 341 ? 9.727 -7.051 7.25 1 92.25 341 PHE B N 1
ATOM 6824 C CA . PHE B 1 341 ? 10.766 -7.047 8.273 1 92.25 341 PHE B CA 1
ATOM 6825 C C . PHE B 1 341 ? 12.125 -6.711 7.664 1 92.25 341 PHE B C 1
ATOM 6827 O O . PHE B 1 341 ? 12.367 -6.988 6.488 1 92.25 341 PHE B O 1
ATOM 6834 N N . ASP B 1 342 ? 12.906 -6.105 8.531 1 92.69 342 ASP B N 1
ATOM 6835 C CA . ASP B 1 342 ? 14.305 -6 8.125 1 92.69 342 ASP B CA 1
ATOM 6836 C C . ASP B 1 342 ? 14.93 -7.383 7.934 1 92.69 342 ASP B C 1
ATOM 6838 O O . ASP B 1 342 ? 14.586 -8.328 8.648 1 92.69 342 ASP B O 1
ATOM 6842 N N . ARG B 1 343 ? 15.648 -7.504 6.895 1 97.12 343 ARG B N 1
ATOM 6843 C CA . ARG B 1 343 ? 16.547 -8.625 6.672 1 97.12 343 ARG B CA 1
ATOM 6844 C C . ARG B 1 343 ? 15.773 -9.906 6.371 1 97.12 343 ARG B C 1
ATOM 6846 O O . ARG B 1 343 ? 16.312 -11.008 6.488 1 97.12 343 ARG B O 1
ATOM 6853 N N . ILE B 1 344 ? 14.492 -9.797 5.977 1 98.31 344 ILE B N 1
ATOM 6854 C CA . ILE B 1 344 ? 13.688 -10.938 5.555 1 98.31 344 ILE B CA 1
ATOM 6855 C C . ILE B 1 344 ? 12.977 -10.609 4.242 1 98.31 344 ILE B C 1
ATOM 6857 O O . ILE B 1 344 ? 12.336 -9.57 4.117 1 98.31 344 ILE B O 1
ATOM 6861 N N . LEU B 1 345 ? 13.125 -11.484 3.248 1 98.44 345 LEU B N 1
ATOM 6862 C CA . LEU B 1 345 ? 12.492 -11.297 1.943 1 98.44 345 LEU B CA 1
ATOM 6863 C C . LEU B 1 345 ? 11.789 -12.57 1.496 1 98.44 345 LEU B C 1
ATOM 6865 O O . LEU B 1 345 ? 12.344 -13.664 1.593 1 98.44 345 LEU B O 1
ATOM 6869 N N . GLN B 1 346 ? 10.547 -12.406 1.069 1 97.69 346 GLN B N 1
ATOM 6870 C CA . GLN B 1 346 ? 9.797 -13.531 0.518 1 97.69 346 GLN B CA 1
ATOM 6871 C C . GLN B 1 346 ? 10.07 -13.688 -0.975 1 97.69 346 GLN B C 1
ATOM 6873 O O . GLN B 1 346 ? 10.164 -12.703 -1.704 1 97.69 346 GLN B O 1
ATOM 6878 N N . VAL B 1 347 ? 10.188 -14.945 -1.437 1 96.69 347 VAL B N 1
ATOM 6879 C CA . VAL B 1 347 ? 10.352 -15.25 -2.855 1 96.69 347 VAL B CA 1
ATOM 6880 C C . VAL B 1 347 ? 9.438 -16.406 -3.246 1 96.69 347 VAL B C 1
ATOM 6882 O O . VAL B 1 347 ? 9.047 -17.219 -2.396 1 96.69 347 VAL B O 1
ATOM 6885 N N . GLY B 1 348 ? 9.055 -16.469 -4.523 1 94.19 348 GLY B N 1
ATOM 6886 C CA . GLY B 1 348 ? 8.188 -17.531 -5.004 1 94.19 348 GLY B CA 1
ATOM 6887 C C . GLY B 1 348 ? 6.773 -17.438 -4.477 1 94.19 348 GLY B C 1
ATOM 6888 O O . GLY B 1 348 ? 6.215 -16.344 -4.363 1 94.19 348 GLY B O 1
ATOM 6889 N N . ASP B 1 349 ? 6.199 -18.594 -4.125 1 92.38 349 ASP B N 1
ATOM 6890 C CA . ASP B 1 349 ? 4.812 -18.641 -3.672 1 92.38 349 ASP B CA 1
ATOM 6891 C C . ASP B 1 349 ? 4.641 -17.891 -2.352 1 92.38 349 ASP B C 1
ATOM 6893 O O . ASP B 1 349 ? 3.557 -17.391 -2.055 1 92.38 349 ASP B O 1
ATOM 6897 N N . ALA B 1 350 ? 5.762 -17.797 -1.638 1 94.44 350 ALA B N 1
ATOM 6898 C CA . ALA B 1 350 ? 5.699 -17.047 -0.383 1 94.44 350 ALA B CA 1
ATOM 6899 C C . ALA B 1 350 ? 5.414 -15.57 -0.636 1 94.44 350 ALA B C 1
ATOM 6901 O O . ALA B 1 350 ? 4.766 -14.914 0.178 1 94.44 350 ALA B O 1
ATOM 6902 N N . SER B 1 351 ? 5.91 -15.055 -1.731 1 94.62 351 SER B N 1
ATOM 6903 C CA . SER B 1 351 ? 5.68 -13.656 -2.062 1 94.62 351 SER B CA 1
ATOM 6904 C C . SER B 1 351 ? 4.336 -13.461 -2.754 1 94.62 351 SER B C 1
ATOM 6906 O O . SER B 1 351 ? 3.857 -12.336 -2.891 1 94.62 351 SER B O 1
ATOM 6908 N N . GLY B 1 352 ? 3.787 -14.508 -3.256 1 92.44 352 GLY B N 1
ATOM 6909 C CA . GLY B 1 352 ? 2.533 -14.414 -3.984 1 92.44 352 GLY B CA 1
ATOM 6910 C C . GLY B 1 352 ? 2.699 -13.844 -5.383 1 92.44 352 GLY B C 1
ATOM 6911 O O . GLY B 1 352 ? 1.729 -13.398 -5.996 1 92.44 352 GLY B O 1
ATOM 6912 N N . ILE B 1 353 ? 3.85 -13.883 -5.98 1 91.38 353 ILE B N 1
ATOM 6913 C CA . ILE B 1 353 ? 4.141 -13.266 -7.27 1 91.38 353 ILE B CA 1
ATOM 6914 C C . ILE B 1 353 ? 3.525 -14.094 -8.391 1 91.38 353 ILE B C 1
ATOM 6916 O O . ILE B 1 353 ? 3.422 -13.633 -9.531 1 91.38 353 ILE B O 1
ATOM 6920 N N . GLN B 1 354 ? 2.92 -15.125 -8.141 1 88.12 354 GLN B N 1
ATOM 6921 C CA . GLN B 1 354 ? 2.33 -15.992 -9.156 1 88.12 354 GLN B CA 1
ATOM 6922 C C . GLN B 1 354 ? 0.954 -15.492 -9.578 1 88.12 354 GLN B C 1
ATOM 6924 O O . GLN B 1 354 ? 0.252 -14.852 -8.789 1 88.12 354 GLN B O 1
ATOM 6929 N N . SER B 1 355 ? 0.657 -15.812 -10.781 1 84.12 355 SER B N 1
ATOM 6930 C CA . SER B 1 355 ? -0.663 -15.469 -11.289 1 84.12 355 SER B CA 1
ATOM 6931 C C . SER B 1 355 ? -1.766 -16.156 -10.5 1 84.12 355 SER B C 1
ATOM 6933 O O . SER B 1 355 ? -1.659 -17.359 -10.195 1 84.12 355 SER B O 1
ATOM 6935 N N . PRO B 1 356 ? -2.82 -15.391 -10.188 1 79.62 356 PRO B N 1
ATOM 6936 C CA . PRO B 1 356 ? -3.941 -16.016 -9.477 1 79.62 356 PRO B CA 1
ATOM 6937 C C . PRO B 1 356 ? -4.762 -16.953 -10.367 1 79.62 356 PRO B C 1
ATOM 6939 O O . PRO B 1 356 ? -5.656 -17.641 -9.875 1 79.62 356 PRO B O 1
ATOM 6942 N N . VAL B 1 357 ? -4.367 -17.047 -11.617 1 79.06 357 VAL B N 1
ATOM 6943 C CA . VAL B 1 357 ? -5.125 -17.875 -12.555 1 79.06 357 VAL B CA 1
ATOM 6944 C C . VAL B 1 357 ? -4.375 -19.172 -12.82 1 79.06 357 VAL B C 1
ATOM 6946 O O . VAL B 1 357 ? -4.969 -20.266 -12.797 1 79.06 357 VAL B O 1
ATOM 6949 N N . SER B 1 358 ? -3.162 -19.047 -12.961 1 76.75 358 SER B N 1
ATOM 6950 C CA . SER B 1 358 ? -2.406 -20.234 -13.367 1 76.75 358 SER B CA 1
ATOM 6951 C C . SER B 1 358 ? -1.672 -20.844 -12.188 1 76.75 358 SER B C 1
ATOM 6953 O O . SER B 1 358 ? -1.336 -22.031 -12.211 1 76.75 358 SER B O 1
ATOM 6955 N N . PHE B 1 359 ? -1.395 -20.016 -11.18 1 70.19 359 PHE B N 1
ATOM 6956 C CA . PHE B 1 359 ? -0.687 -20.406 -9.969 1 70.19 359 PHE B CA 1
ATOM 6957 C C . PHE B 1 359 ? 0.597 -21.156 -10.305 1 70.19 359 PHE B C 1
ATOM 6959 O O . PHE B 1 359 ? 0.995 -22.078 -9.594 1 70.19 359 PHE B O 1
ATOM 6966 N N . GLY B 1 360 ? 1.147 -20.906 -11.469 1 79.25 360 GLY B N 1
ATOM 6967 C CA . GLY B 1 360 ? 2.377 -21.562 -11.875 1 79.25 360 GLY B CA 1
ATOM 6968 C C . GLY B 1 360 ? 3.6 -21.062 -11.133 1 79.25 360 GLY B C 1
ATOM 6969 O O . GLY B 1 360 ? 4.301 -20.156 -11.609 1 79.25 360 GLY B O 1
ATOM 6970 N N . GLY B 1 361 ? 3.895 -21.641 -10.078 1 83.25 361 GLY B N 1
ATOM 6971 C CA . GLY B 1 361 ? 5.016 -21.203 -9.258 1 83.25 361 GLY B CA 1
ATOM 6972 C C . GLY B 1 361 ? 6.352 -21.312 -9.969 1 83.25 361 GLY B C 1
ATOM 6973 O O . GLY B 1 361 ? 7.168 -20.391 -9.922 1 83.25 361 GLY B O 1
ATOM 6974 N N . PHE B 1 362 ? 6.508 -22.469 -10.672 1 89.44 362 PHE B N 1
ATOM 6975 C CA . PHE B 1 362 ? 7.777 -22.688 -11.359 1 89.44 362 PHE B CA 1
ATOM 6976 C C . PHE B 1 362 ? 7.945 -21.703 -12.508 1 89.44 362 PHE B C 1
ATOM 6978 O O . PHE B 1 362 ? 9.023 -21.141 -12.695 1 89.44 362 PHE B O 1
ATOM 6985 N N . GLY B 1 363 ? 6.879 -21.547 -13.281 1 90.56 363 GLY B N 1
ATOM 6986 C CA . GLY B 1 363 ? 6.945 -20.578 -14.359 1 90.56 363 GLY B CA 1
ATOM 6987 C C . GLY B 1 363 ? 7.25 -19.172 -13.875 1 90.56 363 GLY B C 1
ATOM 6988 O O . GLY B 1 363 ? 8.055 -18.469 -14.477 1 90.56 363 GLY B O 1
ATOM 6989 N N . SER B 1 364 ? 6.602 -18.797 -12.836 1 92.19 364 SER B N 1
ATOM 6990 C CA . SER B 1 364 ? 6.836 -17.469 -12.258 1 92.19 364 SER B CA 1
ATOM 6991 C C . SER B 1 364 ? 8.258 -17.359 -11.719 1 92.19 364 SER B C 1
ATOM 6993 O O . SER B 1 364 ? 8.891 -16.312 -11.859 1 92.19 364 SER B O 1
ATOM 6995 N N . LEU B 1 365 ? 8.734 -18.406 -11.125 1 92.69 365 LEU B N 1
ATOM 6996 C CA . LEU B 1 365 ? 10.086 -18.406 -10.594 1 92.69 365 LEU B CA 1
ATOM 6997 C C . LEU B 1 365 ? 11.109 -18.188 -11.711 1 92.69 365 LEU B C 1
ATOM 6999 O O . LEU B 1 365 ? 12.008 -17.359 -11.578 1 92.69 365 LEU B O 1
ATOM 7003 N N . THR B 1 366 ? 10.953 -18.922 -12.781 1 93.75 366 THR B N 1
ATOM 7004 C CA . THR B 1 366 ? 11.906 -18.797 -13.875 1 93.75 366 THR B CA 1
ATOM 7005 C C . THR B 1 366 ? 11.883 -17.375 -14.445 1 93.75 366 THR B C 1
ATOM 7007 O O . THR B 1 366 ? 12.938 -16.812 -14.742 1 93.75 366 THR B O 1
ATOM 7010 N N . ARG B 1 367 ? 10.711 -16.828 -14.539 1 94.12 367 ARG B N 1
ATOM 7011 C CA . ARG B 1 367 ? 10.547 -15.5 -15.102 1 94.12 367 ARG B CA 1
ATOM 7012 C C . ARG B 1 367 ? 11.25 -14.453 -14.25 1 94.12 367 ARG B C 1
ATOM 7014 O O . ARG B 1 367 ? 11.898 -13.547 -14.773 1 94.12 367 ARG B O 1
ATOM 7021 N N . HIS B 1 368 ? 11.172 -14.586 -12.977 1 96.12 368 HIS B N 1
ATOM 7022 C CA . HIS B 1 368 ? 11.602 -13.508 -12.094 1 96.12 368 HIS B CA 1
ATOM 7023 C C . HIS B 1 368 ? 12.977 -13.805 -11.5 1 96.12 368 HIS B C 1
ATOM 7025 O O . HIS B 1 368 ? 13.562 -12.953 -10.82 1 96.12 368 HIS B O 1
ATOM 7031 N N . LEU B 1 369 ? 13.547 -14.969 -11.734 1 96.94 369 LEU B N 1
ATOM 7032 C CA . LEU B 1 369 ? 14.781 -15.391 -11.094 1 96.94 369 LEU B CA 1
ATOM 7033 C C . LEU B 1 369 ? 15.922 -14.422 -11.414 1 96.94 369 LEU B C 1
ATOM 7035 O O . LEU B 1 369 ? 16.734 -14.102 -10.547 1 96.94 369 LEU B O 1
ATOM 7039 N N . GLY B 1 370 ? 15.961 -13.945 -12.633 1 96.75 370 GLY B N 1
ATOM 7040 C CA . GLY B 1 370 ? 17.016 -13.023 -13.016 1 96.75 370 GLY B CA 1
ATOM 7041 C C . GLY B 1 370 ? 16.984 -11.719 -12.242 1 96.75 370 GLY B C 1
ATOM 7042 O O . GLY B 1 370 ? 17.969 -11.344 -11.594 1 96.75 370 GLY B O 1
ATOM 7043 N N . ARG B 1 371 ? 15.852 -11.031 -12.258 1 96.81 371 ARG B N 1
ATOM 7044 C CA . ARG B 1 371 ? 15.758 -9.742 -11.578 1 96.81 371 ARG B CA 1
ATOM 7045 C C . ARG B 1 371 ? 15.875 -9.914 -10.07 1 96.81 371 ARG B C 1
ATOM 7047 O O . ARG B 1 371 ? 16.484 -9.086 -9.391 1 96.81 371 ARG B O 1
ATOM 7054 N N . LEU B 1 372 ? 15.383 -10.992 -9.555 1 97.75 372 LEU B N 1
ATOM 7055 C CA . LEU B 1 372 ? 15.414 -11.195 -8.109 1 97.75 372 LEU B CA 1
ATOM 7056 C C . LEU B 1 372 ? 16.828 -11.516 -7.637 1 97.75 372 LEU B C 1
ATOM 7058 O O . LEU B 1 372 ? 17.297 -10.977 -6.629 1 97.75 372 LEU B O 1
ATOM 7062 N N . SER B 1 373 ? 17.516 -12.406 -8.336 1 98.06 373 SER B N 1
ATOM 7063 C CA . SER B 1 373 ? 18.875 -12.758 -7.938 1 98.06 373 SER B CA 1
ATOM 7064 C C . SER B 1 373 ? 19.797 -11.547 -8.023 1 98.06 373 SER B C 1
ATOM 7066 O O . SER B 1 373 ? 20.625 -11.32 -7.125 1 98.06 373 SER B O 1
ATOM 7068 N N . ASN B 1 374 ? 19.641 -10.75 -9.094 1 98 374 ASN B N 1
ATOM 7069 C CA . ASN B 1 374 ? 20.453 -9.539 -9.219 1 98 374 ASN B CA 1
ATOM 7070 C C . ASN B 1 374 ? 20.125 -8.539 -8.117 1 98 374 ASN B C 1
ATOM 7072 O O . ASN B 1 374 ? 21.031 -7.965 -7.508 1 98 374 ASN B O 1
ATOM 7076 N N . GLY B 1 375 ? 18.859 -8.344 -7.922 1 98.44 375 GLY B N 1
ATOM 7077 C CA . GLY B 1 375 ? 18.438 -7.395 -6.902 1 98.44 375 GLY B CA 1
ATOM 7078 C C . GLY B 1 375 ? 18.859 -7.797 -5.5 1 98.44 375 GLY B C 1
ATOM 7079 O O . GLY B 1 375 ? 19.312 -6.961 -4.723 1 98.44 375 GLY B O 1
ATOM 7080 N N . ILE B 1 376 ? 18.719 -9.07 -5.18 1 98.69 376 ILE B N 1
ATOM 7081 C CA . ILE B 1 376 ? 19.094 -9.578 -3.865 1 98.69 376 ILE B CA 1
ATOM 7082 C C . ILE B 1 376 ? 20.609 -9.453 -3.686 1 98.69 376 ILE B C 1
ATOM 7084 O O . ILE B 1 376 ? 21.078 -9.047 -2.621 1 98.69 376 ILE B O 1
ATOM 7088 N N . TYR B 1 377 ? 21.344 -9.805 -4.688 1 98.5 377 TYR B N 1
ATOM 7089 C CA . TYR B 1 377 ? 22.797 -9.688 -4.633 1 98.5 377 TYR B CA 1
ATOM 7090 C C . TYR B 1 377 ? 23.219 -8.266 -4.305 1 98.5 377 TYR B C 1
ATOM 7092 O O . TYR B 1 377 ? 24.047 -8.047 -3.414 1 98.5 377 TYR B O 1
ATOM 7100 N N . GLU B 1 378 ? 22.641 -7.281 -5.004 1 98.25 378 GLU B N 1
ATOM 7101 C CA . GLU B 1 378 ? 22.969 -5.879 -4.781 1 98.25 378 GLU B CA 1
ATOM 7102 C C . GLU B 1 378 ? 22.578 -5.43 -3.377 1 98.25 378 GLU B C 1
ATOM 7104 O O . GLU B 1 378 ? 23.312 -4.668 -2.736 1 98.25 378 GLU B O 1
ATOM 7109 N N . ALA B 1 379 ? 21.406 -5.863 -2.939 1 98.5 379 ALA B N 1
ATOM 7110 C CA . ALA B 1 379 ? 20.953 -5.508 -1.602 1 98.5 379 ALA B CA 1
ATOM 7111 C C . ALA B 1 379 ? 21.906 -6.016 -0.534 1 98.5 379 ALA B C 1
ATOM 7113 O O . ALA B 1 379 ? 22.25 -5.289 0.404 1 98.5 379 ALA B O 1
ATOM 7114 N N . VAL B 1 380 ? 22.391 -7.258 -0.691 1 98.31 380 VAL B N 1
ATOM 7115 C CA . VAL B 1 380 ? 23.281 -7.875 0.278 1 98.31 380 VAL B CA 1
ATOM 7116 C C . VAL B 1 380 ? 24.641 -7.188 0.222 1 98.31 380 VAL B C 1
ATOM 7118 O O . VAL B 1 380 ? 25.219 -6.848 1.26 1 98.31 380 VAL B O 1
ATOM 7121 N N . GLU B 1 381 ? 25.109 -6.918 -0.97 1 97.62 381 GLU B N 1
ATOM 7122 C CA . GLU B 1 381 ? 26.422 -6.289 -1.133 1 97.62 381 GLU B CA 1
ATOM 7123 C C . GLU B 1 381 ? 26.422 -4.875 -0.558 1 97.62 381 GLU B C 1
ATOM 7125 O O . GLU B 1 381 ? 27.406 -4.457 0.054 1 97.62 381 GLU B O 1
ATOM 7130 N N . GLY B 1 382 ? 25.328 -4.215 -0.781 1 96.62 382 GLY B N 1
ATOM 7131 C CA . GLY B 1 382 ? 25.25 -2.836 -0.323 1 96.62 382 GLY B CA 1
ATOM 7132 C C . GLY B 1 382 ? 24.688 -2.701 1.076 1 96.62 382 GLY B C 1
ATOM 7133 O O . GLY B 1 382 ? 24.609 -1.598 1.621 1 96.62 382 GLY B O 1
ATOM 7134 N N . ASP B 1 383 ? 24.25 -3.789 1.679 1 96.31 383 ASP B N 1
ATOM 7135 C CA . ASP B 1 383 ? 23.625 -3.846 2.99 1 96.31 383 ASP B CA 1
ATOM 7136 C C . ASP B 1 383 ? 22.328 -3.02 3.014 1 96.31 383 ASP B C 1
ATOM 7138 O O . ASP B 1 383 ? 22.094 -2.27 3.961 1 96.31 383 ASP B O 1
ATOM 7142 N N . PHE B 1 384 ? 21.641 -3.043 1.892 1 96.5 384 PHE B N 1
ATOM 7143 C CA . PHE B 1 384 ? 20.297 -2.463 1.805 1 96.5 384 PHE B CA 1
ATOM 7144 C C . PHE B 1 384 ? 19.25 -3.473 2.236 1 96.5 384 PHE B C 1
ATOM 7146 O O . PHE B 1 384 ? 18.406 -3.883 1.433 1 96.5 384 PHE B O 1
ATOM 7153 N N . LEU B 1 385 ? 19.297 -3.775 3.553 1 97.06 385 LEU B N 1
ATOM 7154 C CA . LEU B 1 385 ? 18.531 -4.93 4.008 1 97.06 385 LEU B CA 1
ATOM 7155 C C . LEU B 1 385 ? 17.453 -4.516 5 1 97.06 385 LEU B C 1
ATOM 7157 O O . LEU B 1 385 ? 16.938 -5.348 5.758 1 97.06 385 LEU B O 1
ATOM 7161 N N . ASP B 1 386 ? 17.109 -3.215 4.988 1 91.06 386 ASP B N 1
ATOM 7162 C CA . ASP B 1 386 ? 15.93 -2.754 5.723 1 91.06 386 ASP B CA 1
ATOM 7163 C C . ASP B 1 386 ? 14.648 -3.062 4.953 1 91.06 386 ASP B C 1
ATOM 7165 O O . ASP B 1 386 ? 14.688 -3.273 3.738 1 91.06 386 ASP B O 1
ATOM 7169 N N . ALA B 1 387 ? 13.586 -3.102 5.672 1 90.88 387 ALA B N 1
ATOM 7170 C CA . ALA B 1 387 ? 12.297 -3.484 5.086 1 90.88 387 ALA B CA 1
ATOM 7171 C C . ALA B 1 387 ? 11.961 -2.607 3.883 1 90.88 387 ALA B C 1
ATOM 7173 O O . ALA B 1 387 ? 11.461 -3.1 2.871 1 90.88 387 ALA B O 1
ATOM 7174 N N . HIS B 1 388 ? 12.258 -1.326 3.904 1 86.44 388 HIS B N 1
ATOM 7175 C CA . HIS B 1 388 ? 11.93 -0.382 2.844 1 86.44 388 HIS B CA 1
ATOM 7176 C C . HIS B 1 388 ? 12.695 -0.703 1.563 1 86.44 388 HIS B C 1
ATOM 7178 O O . HIS B 1 388 ? 12.133 -0.631 0.467 1 86.44 388 HIS B O 1
ATOM 7184 N N . SER B 1 389 ? 13.93 -1.026 1.752 1 93.69 389 SER B N 1
ATOM 7185 C CA . SER B 1 389 ? 14.742 -1.389 0.595 1 93.69 389 SER B CA 1
ATOM 7186 C C . SER B 1 389 ? 14.336 -2.748 0.036 1 93.69 389 SER B C 1
ATOM 7188 O O . SER B 1 389 ? 14.25 -2.922 -1.182 1 93.69 389 SER B O 1
ATOM 7190 N N . LEU B 1 390 ? 14.039 -3.664 0.902 1 97.31 390 LEU B N 1
ATOM 7191 C CA . LEU B 1 390 ? 13.719 -5.023 0.479 1 97.31 390 LEU B CA 1
ATOM 7192 C C . LEU B 1 390 ? 12.359 -5.078 -0.202 1 97.31 390 LEU B C 1
ATOM 7194 O O . LEU B 1 390 ? 12.125 -5.914 -1.078 1 97.31 390 LEU B O 1
ATOM 7198 N N . ARG B 1 391 ? 11.508 -4.191 0.179 1 95.06 391 ARG B N 1
ATOM 7199 C CA . ARG B 1 391 ? 10.18 -4.16 -0.416 1 95.06 391 ARG B CA 1
ATOM 7200 C C . ARG B 1 391 ? 10.258 -3.902 -1.917 1 95.06 391 ARG B C 1
ATOM 7202 O O . ARG B 1 391 ? 9.383 -4.336 -2.67 1 95.06 391 ARG B O 1
ATOM 7209 N N . LEU B 1 392 ? 11.32 -3.252 -2.357 1 96.5 392 LEU B N 1
ATOM 7210 C CA . LEU B 1 392 ? 11.492 -2.895 -3.762 1 96.5 392 LEU B CA 1
ATOM 7211 C C . LEU B 1 392 ? 11.695 -4.141 -4.617 1 96.5 392 LEU B C 1
ATOM 7213 O O . LEU B 1 392 ? 11.562 -4.086 -5.844 1 96.5 392 LEU B O 1
ATOM 7217 N N . LEU B 1 393 ? 11.984 -5.266 -3.992 1 98.38 393 LEU B N 1
ATOM 7218 C CA . LEU B 1 393 ? 12.18 -6.52 -4.711 1 98.38 393 LEU B CA 1
ATOM 7219 C C . LEU B 1 393 ? 10.852 -7.234 -4.93 1 98.38 393 LEU B C 1
ATOM 7221 O O . LEU B 1 393 ? 10.766 -8.148 -5.754 1 98.38 393 LEU B O 1
ATOM 7225 N N . ASN B 1 394 ? 9.82 -6.887 -4.152 1 97.5 394 ASN B N 1
ATOM 7226 C CA . ASN B 1 394 ? 8.438 -7.328 -4.324 1 97.5 394 ASN B CA 1
ATOM 7227 C C . ASN B 1 394 ? 7.488 -6.148 -4.488 1 97.5 394 ASN B C 1
ATOM 7229 O O . ASN B 1 394 ? 6.594 -5.945 -3.666 1 97.5 394 ASN B O 1
ATOM 7233 N N . PRO B 1 395 ? 7.688 -5.465 -5.641 1 96.19 395 PRO B N 1
ATOM 7234 C CA . PRO B 1 395 ? 6.93 -4.227 -5.836 1 96.19 395 PRO B CA 1
ATOM 7235 C C . PRO B 1 395 ? 5.5 -4.477 -6.309 1 96.19 395 PRO B C 1
ATOM 7237 O O . PRO B 1 395 ? 5.148 -5.609 -6.648 1 96.19 395 PRO B O 1
ATOM 7240 N N . TYR B 1 396 ? 4.742 -3.389 -6.25 1 94.31 396 TYR B N 1
ATOM 7241 C CA . TYR B 1 396 ? 3.449 -3.395 -6.922 1 94.31 396 TYR B CA 1
ATOM 7242 C C . TYR B 1 396 ? 3.605 -3.752 -8.398 1 94.31 396 TYR B C 1
ATOM 7244 O O . TYR B 1 396 ? 4.414 -3.15 -9.102 1 94.31 396 TYR B O 1
ATOM 7252 N N . MET B 1 397 ? 2.848 -4.742 -8.812 1 96 397 MET B N 1
ATOM 7253 C CA . MET B 1 397 ? 2.828 -5.184 -10.203 1 96 397 MET B CA 1
ATOM 7254 C C . MET B 1 397 ? 1.412 -5.141 -10.766 1 96 397 MET B C 1
ATOM 7256 O O . MET B 1 397 ? 0.654 -6.102 -10.633 1 96 397 MET B O 1
ATOM 7260 N N . PRO B 1 398 ? 1.1 -4.117 -11.547 1 95.44 398 PRO B N 1
ATOM 7261 C CA . PRO B 1 398 ? -0.279 -3.963 -12.016 1 95.44 398 PRO B CA 1
ATOM 7262 C C . PRO B 1 398 ? -0.721 -5.098 -12.938 1 95.44 398 PRO B C 1
ATOM 7264 O O . PRO B 1 398 ? -1.903 -5.449 -12.969 1 95.44 398 PRO B O 1
ATOM 7267 N N . ASN B 1 399 ? 0.187 -5.68 -13.672 1 94.56 399 ASN B N 1
ATOM 7268 C CA . ASN B 1 399 ? -0.216 -6.781 -14.539 1 94.56 399 ASN B CA 1
ATOM 7269 C C . ASN B 1 399 ? -0.671 -7.992 -13.727 1 94.56 399 ASN B C 1
ATOM 7271 O O . ASN B 1 399 ? -1.547 -8.742 -14.164 1 94.56 399 ASN B O 1
ATOM 7275 N N . LEU B 1 400 ? -0.05 -8.188 -12.578 1 93 400 LEU B N 1
ATOM 7276 C CA . LEU B 1 400 ? -0.485 -9.25 -11.68 1 93 400 LEU B CA 1
ATOM 7277 C C . LEU B 1 400 ? -1.818 -8.898 -11.031 1 93 400 LEU B C 1
ATOM 7279 O O . LEU B 1 400 ? -2.719 -9.742 -10.961 1 93 400 LEU B O 1
ATOM 7283 N N . SER B 1 401 ? -1.956 -7.676 -10.609 1 91.94 401 SER B N 1
ATOM 7284 C CA . SER B 1 401 ? -3.178 -7.223 -9.953 1 91.94 401 SER B CA 1
ATOM 7285 C C . SER B 1 401 ? -4.363 -7.254 -10.914 1 91.94 401 SER B C 1
ATOM 7287 O O . SER B 1 401 ? -5.488 -7.566 -10.508 1 91.94 401 SER B O 1
ATOM 7289 N N . ALA B 1 402 ? -4.133 -6.992 -12.094 1 90.5 402 ALA B N 1
ATOM 7290 C CA . ALA B 1 402 ? -5.191 -6.973 -13.102 1 90.5 402 ALA B CA 1
ATOM 7291 C C . ALA B 1 402 ? -5.695 -8.383 -13.398 1 90.5 402 ALA B C 1
ATOM 7293 O O . ALA B 1 402 ? -6.828 -8.562 -13.852 1 90.5 402 ALA B O 1
ATOM 7294 N N . SER B 1 403 ? -4.895 -9.344 -13.102 1 89.88 403 SER B N 1
ATOM 7295 C CA . SER B 1 403 ? -5.273 -10.727 -13.406 1 89.88 403 SER B CA 1
ATOM 7296 C C . SER B 1 403 ? -6.336 -11.234 -12.445 1 89.88 403 SER B C 1
ATOM 7298 O O . SER B 1 403 ? -7.004 -12.234 -12.719 1 89.88 403 SER B O 1
ATOM 7300 N N . TRP B 1 404 ? -6.547 -10.516 -11.391 1 85.25 404 TRP B N 1
ATOM 7301 C CA . TRP B 1 404 ? -7.512 -10.938 -10.383 1 85.25 404 TRP B CA 1
ATOM 7302 C C . TRP B 1 404 ? -8.93 -10.914 -10.93 1 85.25 404 TRP B C 1
ATOM 7304 O O . TRP B 1 404 ? -9.773 -11.711 -10.531 1 85.25 404 TRP B O 1
ATOM 7314 N N . LEU B 1 405 ? -9.188 -10.031 -11.828 1 86.44 405 LEU B N 1
ATOM 7315 C CA . LEU B 1 405 ? -10.508 -9.969 -12.453 1 86.44 405 LEU B CA 1
ATOM 7316 C C . LEU B 1 405 ? -10.844 -11.273 -13.164 1 86.44 405 LEU B C 1
ATOM 7318 O O . LEU B 1 405 ? -11.984 -11.734 -13.133 1 86.44 405 LEU B O 1
ATOM 7322 N N . PHE B 1 406 ? -9.852 -11.883 -13.75 1 88.5 406 PHE B N 1
ATOM 7323 C CA . PHE B 1 406 ? -10.062 -13.117 -14.492 1 88.5 406 PHE B CA 1
ATOM 7324 C C . PHE B 1 406 ? -10.398 -14.266 -13.547 1 88.5 406 PHE B C 1
ATOM 7326 O O . PHE B 1 406 ? -11.289 -15.07 -13.828 1 88.5 406 PHE B O 1
ATOM 7333 N N . GLN B 1 407 ? -9.688 -14.273 -12.5 1 86.38 407 GLN B N 1
ATOM 7334 C CA . GLN B 1 407 ? -9.969 -15.305 -11.508 1 86.38 407 GLN B CA 1
ATOM 7335 C C . GLN B 1 407 ? -11.406 -15.203 -11 1 86.38 407 GLN B C 1
ATOM 7337 O O . GLN B 1 407 ? -12.102 -16.203 -10.875 1 86.38 407 GLN B O 1
ATOM 7342 N N . ARG B 1 408 ? -11.789 -14.023 -10.727 1 87.12 408 ARG B N 1
ATOM 7343 C CA . ARG B 1 408 ? -13.141 -13.781 -10.234 1 87.12 408 ARG B CA 1
ATOM 7344 C C . ARG B 1 408 ? -14.18 -14.164 -11.289 1 87.12 408 ARG B C 1
ATOM 7346 O O . ARG B 1 408 ? -15.242 -14.695 -10.961 1 87.12 408 ARG B O 1
ATOM 7353 N N . ALA B 1 409 ? -13.891 -13.875 -12.477 1 90 409 ALA B N 1
ATOM 7354 C CA . ALA B 1 409 ? -14.805 -14.172 -13.57 1 90 409 ALA B CA 1
ATOM 7355 C C . ALA B 1 409 ? -14.945 -15.68 -13.773 1 90 409 ALA B C 1
ATOM 7357 O O . ALA B 1 409 ? -15.969 -16.156 -14.266 1 90 409 ALA B O 1
ATOM 7358 N N . MET B 1 410 ? -13.969 -16.391 -13.336 1 92.38 410 MET B N 1
ATOM 7359 C CA . MET B 1 410 ? -13.938 -17.828 -13.578 1 92.38 410 MET B CA 1
ATOM 7360 C C . MET B 1 410 ? -14.445 -18.609 -12.367 1 92.38 410 MET B C 1
ATOM 7362 O O . MET B 1 410 ? -14.469 -19.844 -12.375 1 92.38 410 MET B O 1
ATOM 7366 N N . SER B 1 411 ? -14.891 -17.906 -11.383 1 90.88 411 SER B N 1
ATOM 7367 C CA . SER B 1 411 ? -15.383 -18.547 -10.164 1 90.88 411 SER B CA 1
ATOM 7368 C C . SER B 1 411 ? -16.891 -18.438 -10.055 1 90.88 411 SER B C 1
ATOM 7370 O O . SER B 1 411 ? -17.453 -17.359 -10.234 1 90.88 411 SER B O 1
ATOM 7372 N N . VAL B 1 412 ? -17.547 -19.547 -9.75 1 90.19 412 VAL B N 1
ATOM 7373 C CA . VAL B 1 412 ? -19 -19.547 -9.586 1 90.19 412 VAL B CA 1
ATOM 7374 C C . VAL B 1 412 ? -19.375 -18.812 -8.305 1 90.19 412 VAL B C 1
ATOM 7376 O O . VAL B 1 412 ? -18.766 -19.016 -7.254 1 90.19 412 VAL B O 1
ATOM 7379 N N . GLN B 1 413 ? -20.328 -17.953 -8.477 1 84.75 413 GLN B N 1
ATOM 7380 C CA . GLN B 1 413 ? -20.875 -17.25 -7.32 1 84.75 413 GLN B CA 1
ATOM 7381 C C . GLN B 1 413 ? -22.281 -17.75 -6.973 1 84.75 413 GLN B C 1
ATOM 7383 O O . GLN B 1 413 ? -23.203 -17.609 -7.762 1 84.75 413 GLN B O 1
ATOM 7388 N N . PRO B 1 414 ? -22.438 -18.281 -5.82 1 77.06 414 PRO B N 1
ATOM 7389 C CA . PRO B 1 414 ? -23.703 -18.922 -5.484 1 77.06 414 PRO B CA 1
ATOM 7390 C C . PRO B 1 414 ? -24.891 -17.969 -5.523 1 77.06 414 PRO B C 1
ATOM 7392 O O . PRO B 1 414 ? -26 -18.359 -5.887 1 77.06 414 PRO B O 1
ATOM 7395 N N . ASP B 1 415 ? -24.781 -16.75 -5.199 1 76.38 415 ASP B N 1
ATOM 7396 C CA . ASP B 1 415 ? -25.922 -15.867 -5.039 1 76.38 415 ASP B CA 1
ATOM 7397 C C . ASP B 1 415 ? -26.141 -15.031 -6.297 1 76.38 415 ASP B C 1
ATOM 7399 O O . ASP B 1 415 ? -26.953 -14.102 -6.297 1 76.38 415 ASP B O 1
ATOM 7403 N N . ILE B 1 416 ? -25.484 -15.492 -7.316 1 78 416 ILE B N 1
ATOM 7404 C CA . ILE B 1 416 ? -25.609 -14.688 -8.531 1 78 416 ILE B CA 1
ATOM 7405 C C . ILE B 1 416 ? -26.328 -15.492 -9.602 1 78 416 ILE B C 1
ATOM 7407 O O . ILE B 1 416 ? -25.984 -16.641 -9.867 1 78 416 ILE B O 1
ATOM 7411 N N . ASN B 1 417 ? -27.328 -14.812 -10.125 1 82.44 417 ASN B N 1
ATOM 7412 C CA . ASN B 1 417 ? -28.141 -15.469 -11.141 1 82.44 417 ASN B CA 1
ATOM 7413 C C . ASN B 1 417 ? -27.609 -15.211 -12.547 1 82.44 417 ASN B C 1
ATOM 7415 O O . ASN B 1 417 ? -28.094 -14.305 -13.234 1 82.44 417 ASN B O 1
ATOM 7419 N N . VAL B 1 418 ? -26.703 -16.047 -12.953 1 88.5 418 VAL B N 1
ATOM 7420 C CA . VAL B 1 418 ? -26.203 -16.031 -14.32 1 88.5 418 VAL B CA 1
ATOM 7421 C C . VAL B 1 418 ? -26.344 -17.438 -14.93 1 88.5 418 VAL B C 1
ATOM 7423 O O . VAL B 1 418 ? -26.5 -18.422 -14.203 1 88.5 418 VAL B O 1
ATOM 7426 N N . SER B 1 419 ? -26.406 -17.422 -16.281 1 92.31 419 SER B N 1
ATOM 7427 C CA . SER B 1 419 ? -26.516 -18.703 -16.969 1 92.31 419 SER B CA 1
ATOM 7428 C C . SER B 1 419 ? -25.406 -19.641 -16.531 1 92.31 419 SER B C 1
ATOM 7430 O O . SER B 1 419 ? -24.25 -19.234 -16.344 1 92.31 419 SER B O 1
ATOM 7432 N N . PRO B 1 420 ? -25.719 -20.891 -16.344 1 93.62 420 PRO B N 1
ATOM 7433 C CA . PRO B 1 420 ? -24.703 -21.875 -15.953 1 93.62 420 PRO B CA 1
ATOM 7434 C C . PRO B 1 420 ? -23.609 -22.031 -17.016 1 93.62 420 PRO B C 1
ATOM 7436 O O . PRO B 1 420 ? -22.547 -22.578 -16.719 1 93.62 420 PRO B O 1
ATOM 7439 N N . THR B 1 421 ? -23.875 -21.562 -18.25 1 95.38 421 THR B N 1
ATOM 7440 C CA . THR B 1 421 ? -22.891 -21.719 -19.312 1 95.38 421 THR B CA 1
ATOM 7441 C C . THR B 1 421 ? -22.094 -20.422 -19.516 1 95.38 421 THR B C 1
ATOM 7443 O O . THR B 1 421 ? -21.234 -20.344 -20.391 1 95.38 421 THR B O 1
ATOM 7446 N N . PHE B 1 422 ? -22.328 -19.469 -18.734 1 95 422 PHE B N 1
ATOM 7447 C CA . PHE B 1 422 ? -21.797 -18.125 -18.938 1 95 422 PHE B CA 1
ATOM 7448 C C . PHE B 1 422 ? -20.281 -18.141 -18.922 1 95 422 PHE B C 1
ATOM 7450 O O . PHE B 1 422 ? -19.641 -17.547 -19.797 1 95 422 PHE B O 1
ATOM 7457 N N . ILE B 1 423 ? -19.672 -18.781 -17.906 1 95.75 423 ILE B N 1
ATOM 7458 C CA . ILE B 1 423 ? -18.219 -18.75 -17.734 1 95.75 423 ILE B CA 1
ATOM 7459 C C . ILE B 1 423 ? -17.547 -19.328 -18.969 1 95.75 423 ILE B C 1
ATOM 7461 O O . ILE B 1 423 ? -16.609 -18.75 -19.516 1 95.75 423 ILE B O 1
ATOM 7465 N N . ASN B 1 424 ? -18.047 -20.422 -19.422 1 96.81 424 ASN B N 1
ATOM 7466 C CA . ASN B 1 424 ? -17.516 -21.062 -20.625 1 96.81 424 ASN B CA 1
ATOM 7467 C C . ASN B 1 424 ? -17.672 -20.172 -21.859 1 96.81 424 ASN B C 1
ATOM 7469 O O . ASN B 1 424 ? -16.766 -20.078 -22.688 1 96.81 424 ASN B O 1
ATOM 7473 N N . GLU B 1 425 ? -18.812 -19.547 -21.969 1 95.88 425 GLU B N 1
ATOM 7474 C CA . GLU B 1 425 ? -19.078 -18.641 -23.078 1 95.88 425 GLU B CA 1
ATOM 7475 C C . GLU B 1 425 ? -18.125 -17.438 -23.062 1 95.88 425 GLU B C 1
ATOM 7477 O O . GLU B 1 425 ? -17.609 -17.031 -24.109 1 95.88 425 GLU B O 1
ATOM 7482 N N . LEU B 1 426 ? -18.016 -16.922 -21.906 1 95.31 426 LEU B N 1
ATOM 7483 C CA . LEU B 1 426 ? -17.141 -15.773 -21.75 1 95.31 426 LEU B CA 1
ATOM 7484 C C . LEU B 1 426 ? -15.695 -16.141 -22.109 1 95.31 426 LEU B C 1
ATOM 7486 O O . LEU B 1 426 ? -15.016 -15.383 -22.812 1 95.31 426 LEU B O 1
ATOM 7490 N N . LEU B 1 427 ? -15.211 -17.25 -21.641 1 96.25 427 LEU B N 1
ATOM 7491 C CA . LEU B 1 427 ? -13.852 -17.688 -21.922 1 96.25 427 LEU B CA 1
ATOM 7492 C C . LEU B 1 427 ? -13.664 -17.906 -23.422 1 96.25 427 LEU B C 1
ATOM 7494 O O . LEU B 1 427 ? -12.648 -17.484 -23.984 1 96.25 427 LEU B O 1
ATOM 7498 N N . PHE B 1 428 ? -14.633 -18.547 -23.969 1 97.06 428 PHE B N 1
ATOM 7499 C CA . PHE B 1 428 ? -14.562 -18.797 -25.406 1 97.06 428 PHE B CA 1
ATOM 7500 C C . PHE B 1 428 ? -14.484 -17.484 -26.188 1 97.06 428 PHE B C 1
ATOM 7502 O O . PHE B 1 428 ? -13.664 -17.359 -27.094 1 97.06 428 PHE B O 1
ATOM 7509 N N . ALA B 1 429 ? -15.305 -16.547 -25.797 1 96.19 429 ALA B N 1
ATOM 7510 C CA . ALA B 1 429 ? -15.32 -15.258 -26.469 1 96.19 429 ALA B CA 1
ATOM 7511 C C . ALA B 1 429 ? -13.961 -14.562 -26.344 1 96.19 429 ALA B C 1
ATOM 7513 O O . ALA B 1 429 ? -13.477 -13.969 -27.312 1 96.19 429 ALA B O 1
ATOM 7514 N N . ASN B 1 430 ? -13.375 -14.602 -25.219 1 96.38 430 ASN B N 1
ATOM 7515 C CA . ASN B 1 430 ? -12.078 -13.984 -24.984 1 96.38 430 ASN B CA 1
ATOM 7516 C C . ASN B 1 430 ? -10.984 -14.648 -25.812 1 96.38 430 ASN B C 1
ATOM 7518 O O . ASN B 1 430 ? -10.195 -13.961 -26.484 1 96.38 430 ASN B O 1
ATOM 7522 N N . PHE B 1 431 ? -10.984 -15.938 -25.828 1 97.31 431 PHE B N 1
ATOM 7523 C CA . PHE B 1 431 ? -9.938 -16.672 -26.531 1 97.31 431 PHE B CA 1
ATOM 7524 C C . PHE B 1 431 ? -10.086 -16.516 -28.031 1 97.31 431 PHE B C 1
ATOM 7526 O O . PHE B 1 431 ? -9.094 -16.406 -28.75 1 97.31 431 PHE B O 1
ATOM 7533 N N . GLN B 1 432 ? -11.305 -16.547 -28.453 1 96.88 432 GLN B N 1
ATOM 7534 C CA . GLN B 1 432 ? -11.539 -16.312 -29.875 1 96.88 432 GLN B CA 1
ATOM 7535 C C . GLN B 1 432 ? -11.047 -14.938 -30.297 1 96.88 432 GLN B C 1
ATOM 7537 O O . GLN B 1 432 ? -10.461 -14.789 -31.375 1 96.88 432 GLN B O 1
ATOM 7542 N N . SER B 1 433 ? -11.32 -13.992 -29.484 1 97.19 433 SER B N 1
ATOM 7543 C CA . SER B 1 433 ? -10.859 -12.641 -29.766 1 97.19 433 SER B CA 1
ATOM 7544 C C . SER B 1 433 ? -9.336 -12.57 -29.781 1 97.19 433 SER B C 1
ATOM 7546 O O . SER B 1 433 ? -8.75 -11.938 -30.656 1 97.19 433 SER B O 1
ATOM 7548 N N . MET B 1 434 ? -8.703 -13.18 -28.844 1 97.62 434 MET B N 1
ATOM 7549 C CA . MET B 1 434 ? -7.242 -13.18 -28.797 1 97.62 434 MET B CA 1
ATOM 7550 C C . MET B 1 434 ? -6.656 -13.891 -30.016 1 97.62 434 MET B C 1
ATOM 7552 O O . MET B 1 434 ? -5.645 -13.453 -30.562 1 97.62 434 MET B O 1
ATOM 7556 N N . GLN B 1 435 ? -7.297 -14.977 -30.391 1 97 435 GLN B N 1
ATOM 7557 C CA . GLN B 1 435 ? -6.848 -15.688 -31.578 1 97 435 GLN B CA 1
ATOM 7558 C C . GLN B 1 435 ? -6.922 -14.789 -32.812 1 97 435 GLN B C 1
ATOM 7560 O O . GLN B 1 435 ? -6 -14.766 -33.625 1 97 435 GLN B O 1
ATOM 7565 N N . LYS B 1 436 ? -8.016 -14.078 -32.938 1 96.81 436 LYS B N 1
ATOM 7566 C CA . LYS B 1 436 ? -8.211 -13.172 -34.062 1 96.81 436 LYS B CA 1
ATOM 7567 C C . LYS B 1 436 ? -7.156 -12.07 -34.062 1 96.81 436 LYS B C 1
ATOM 7569 O O . LYS B 1 436 ? -6.727 -11.617 -35.125 1 96.81 436 LYS B O 1
ATOM 7574 N N . LEU B 1 437 ? -6.777 -11.688 -32.875 1 96.69 437 LEU B N 1
ATOM 7575 C CA . LEU B 1 437 ? -5.836 -10.586 -32.75 1 96.69 437 LEU B CA 1
ATOM 7576 C C . LEU B 1 437 ? -4.406 -11.055 -33 1 96.69 437 LEU B C 1
ATOM 7578 O O . LEU B 1 437 ? -3.506 -10.234 -33.188 1 96.69 437 LEU B O 1
ATOM 7582 N N . GLY B 1 438 ? -4.137 -12.352 -32.844 1 95.38 438 GLY B N 1
ATOM 7583 C CA . GLY B 1 438 ? -2.859 -12.898 -33.281 1 95.38 438 GLY B CA 1
ATOM 7584 C C . GLY B 1 438 ? -1.996 -13.359 -32.125 1 95.38 438 GLY B C 1
ATOM 7585 O O . GLY B 1 438 ? -2.342 -13.148 -30.953 1 95.38 438 GLY B O 1
ATOM 7586 N N . ASP B 1 439 ? -0.854 -13.836 -32.438 1 93.81 439 ASP B N 1
ATOM 7587 C CA . ASP B 1 439 ? 0.05 -14.492 -31.484 1 93.81 439 ASP B CA 1
ATOM 7588 C C . ASP B 1 439 ? 0.632 -13.484 -30.484 1 93.81 439 ASP B C 1
ATOM 7590 O O . ASP B 1 439 ? 0.903 -13.828 -29.344 1 93.81 439 ASP B O 1
ATOM 7594 N N . SER B 1 440 ? 0.771 -12.297 -30.953 1 93.62 440 SER B N 1
ATOM 7595 C CA . SER B 1 440 ? 1.353 -11.273 -30.094 1 93.62 440 SER B CA 1
ATOM 7596 C C . SER B 1 440 ? 0.443 -10.961 -28.906 1 93.62 440 SER B C 1
ATOM 7598 O O . SER B 1 440 ? 0.891 -10.414 -27.906 1 93.62 440 SER B O 1
ATOM 7600 N N . VAL B 1 441 ? -0.788 -11.359 -29.016 1 95.56 441 VAL B N 1
ATOM 7601 C CA . VAL B 1 441 ? -1.76 -11.141 -27.953 1 95.56 441 VAL B CA 1
ATOM 7602 C C . VAL B 1 441 ? -1.98 -12.438 -27.172 1 95.56 441 VAL B C 1
ATOM 7604 O O . VAL B 1 441 ? -1.933 -12.445 -25.953 1 95.56 441 VAL B O 1
ATOM 7607 N N . LEU B 1 442 ? -2.113 -13.516 -27.906 1 95.94 442 LEU B N 1
ATOM 7608 C CA . LEU B 1 442 ? -2.518 -14.789 -27.328 1 95.94 442 LEU B CA 1
ATOM 7609 C C . LEU B 1 442 ? -1.372 -15.422 -26.547 1 95.94 442 LEU B C 1
ATOM 7611 O O . LEU B 1 442 ? -1.573 -15.914 -25.438 1 95.94 442 LEU B O 1
ATOM 7615 N N . ARG B 1 443 ? -0.167 -15.391 -27.031 1 94.44 443 ARG B N 1
ATOM 7616 C CA . ARG B 1 443 ? 0.947 -16.156 -26.469 1 94.44 443 ARG B CA 1
ATOM 7617 C C . ARG B 1 443 ? 1.363 -15.602 -25.109 1 94.44 443 ARG B C 1
ATOM 7619 O O . ARG B 1 443 ? 1.521 -16.359 -24.156 1 94.44 443 ARG B O 1
ATOM 7626 N N . PRO B 1 444 ? 1.508 -14.211 -25 1 93.44 444 PRO B N 1
ATOM 7627 C CA . PRO B 1 444 ? 1.853 -13.711 -23.656 1 93.44 444 PRO B CA 1
ATOM 7628 C C . PRO B 1 444 ? 0.784 -14.031 -22.625 1 93.44 444 PRO B C 1
ATOM 7630 O O . PRO B 1 444 ? 1.11 -14.367 -21.484 1 93.44 444 PRO B O 1
ATOM 7633 N N . PHE B 1 445 ? -0.422 -13.984 -23.062 1 93.81 445 PHE B N 1
ATOM 7634 C CA . PHE B 1 445 ? -1.516 -14.281 -22.141 1 93.81 445 PHE B CA 1
ATOM 7635 C C . PHE B 1 445 ? -1.437 -15.719 -21.656 1 93.81 445 PHE B C 1
ATOM 7637 O O . PHE B 1 445 ? -1.589 -15.992 -20.469 1 93.81 445 PHE B O 1
ATOM 7644 N N . LEU B 1 446 ? -1.131 -16.656 -22.547 1 93.5 446 LEU B N 1
ATOM 7645 C CA . LEU B 1 446 ? -1.078 -18.078 -22.219 1 93.5 446 LEU B CA 1
ATOM 7646 C C . LEU B 1 446 ? 0.153 -18.391 -21.375 1 93.5 446 LEU B C 1
ATOM 7648 O O . LEU B 1 446 ? 0.247 -19.469 -20.781 1 93.5 446 LEU B O 1
ATOM 7652 N N . GLN B 1 447 ? 1.056 -17.453 -21.312 1 90.94 447 GLN B N 1
ATOM 7653 C CA . GLN B 1 447 ? 2.25 -17.625 -20.5 1 90.94 447 GLN B CA 1
ATOM 7654 C C . GLN B 1 447 ? 2.217 -16.703 -19.281 1 90.94 447 GLN B C 1
ATOM 7656 O O . GLN B 1 447 ? 3.264 -16.344 -18.734 1 90.94 447 GLN B O 1
ATOM 7661 N N . ASP B 1 448 ? 1.059 -16.203 -18.969 1 89.69 448 ASP B N 1
ATOM 7662 C CA . ASP B 1 448 ? 0.732 -15.484 -17.734 1 89.69 448 ASP B CA 1
ATOM 7663 C C . ASP B 1 448 ? 1.397 -14.109 -17.703 1 89.69 448 ASP B C 1
ATOM 7665 O O . ASP B 1 448 ? 1.854 -13.656 -16.656 1 89.69 448 ASP B O 1
ATOM 7669 N N . VAL B 1 449 ? 1.546 -13.523 -18.859 1 92.88 449 VAL B N 1
ATOM 7670 C CA . VAL B 1 449 ? 2.09 -12.172 -18.938 1 92.88 449 VAL B CA 1
ATOM 7671 C C . VAL B 1 449 ? 1.043 -11.234 -19.531 1 92.88 449 VAL B C 1
ATOM 7673 O O . VAL B 1 449 ? 0.901 -11.148 -20.766 1 92.88 449 VAL B O 1
ATOM 7676 N N . ILE B 1 450 ? 0.408 -10.523 -18.672 1 94.38 450 ILE B N 1
ATOM 7677 C CA . ILE B 1 450 ? -0.636 -9.594 -19.094 1 94.38 450 ILE B CA 1
ATOM 7678 C C . ILE B 1 450 ? -0.012 -8.258 -19.484 1 94.38 450 ILE B C 1
ATOM 7680 O O . ILE B 1 450 ? 0.795 -7.699 -18.734 1 94.38 450 ILE B O 1
ATOM 7684 N N . GLN B 1 451 ? -0.32 -7.801 -20.609 1 96.31 451 GLN B N 1
ATOM 7685 C CA . GLN B 1 451 ? 0.174 -6.531 -21.125 1 96.31 451 GLN B CA 1
ATOM 7686 C C . GLN B 1 451 ? -0.979 -5.586 -21.453 1 96.31 451 GLN B C 1
ATOM 7688 O O . GLN B 1 451 ? -2.076 -6.031 -21.797 1 96.31 451 GLN B O 1
ATOM 7693 N N . PHE B 1 452 ? -0.731 -4.336 -21.391 1 97.06 452 PHE B N 1
ATOM 7694 C CA . PHE B 1 452 ? -1.769 -3.322 -21.547 1 97.06 452 PHE B CA 1
ATOM 7695 C C . PHE B 1 452 ? -2.365 -3.361 -22.953 1 97.06 452 PHE B C 1
ATOM 7697 O O . PHE B 1 452 ? -3.584 -3.443 -23.109 1 97.06 452 PHE B O 1
ATOM 7704 N N . GLY B 1 453 ? -1.543 -3.283 -24 1 95 453 GLY B N 1
ATOM 7705 C CA . GLY B 1 453 ? -2.01 -3.271 -25.375 1 95 453 GLY B CA 1
ATOM 7706 C C . GLY B 1 453 ? -2.887 -4.461 -25.719 1 95 453 GLY B C 1
ATOM 7707 O O . GLY B 1 453 ? -4.047 -4.293 -26.094 1 95 453 GLY B O 1
ATOM 7708 N N . PRO B 1 454 ? -2.387 -5.625 -25.516 1 95.75 454 PRO B N 1
ATOM 7709 C CA . PRO B 1 454 ? -3.156 -6.848 -25.766 1 95.75 454 PRO B CA 1
ATOM 7710 C C . PRO B 1 454 ? -4.465 -6.887 -24.969 1 95.75 454 PRO B C 1
ATOM 7712 O O . PRO B 1 454 ? -5.496 -7.309 -25.5 1 95.75 454 PRO B O 1
ATOM 7715 N N . LEU B 1 455 ? -4.434 -6.48 -23.781 1 96.12 455 LEU B N 1
ATOM 7716 C CA . LEU B 1 455 ? -5.633 -6.516 -22.953 1 96.12 455 LEU B CA 1
ATOM 7717 C C . LEU B 1 455 ? -6.688 -5.547 -23.469 1 96.12 455 LEU B C 1
ATOM 7719 O O . LEU B 1 455 ? -7.867 -5.891 -23.562 1 96.12 455 LEU B O 1
ATOM 7723 N N . VAL B 1 456 ? -6.277 -4.324 -23.844 1 95.69 456 VAL B N 1
ATOM 7724 C CA . VAL B 1 456 ? -7.188 -3.324 -24.391 1 95.69 456 VAL B CA 1
ATOM 7725 C C . VAL B 1 456 ? -7.82 -3.854 -25.672 1 95.69 456 VAL B C 1
ATOM 7727 O O . VAL B 1 456 ? -9.031 -3.738 -25.875 1 95.69 456 VAL B O 1
ATOM 7730 N N . LYS B 1 457 ? -7.031 -4.438 -26.484 1 96.12 457 LYS B N 1
ATOM 7731 C CA . LYS B 1 457 ? -7.516 -4.957 -27.766 1 96.12 457 LYS B CA 1
ATOM 7732 C C . LYS B 1 457 ? -8.516 -6.094 -27.562 1 96.12 457 LYS B C 1
ATOM 7734 O O . LYS B 1 457 ? -9.539 -6.156 -28.234 1 96.12 457 LYS B O 1
ATOM 7739 N N . THR B 1 458 ? -8.203 -6.949 -26.656 1 96.44 458 THR B N 1
ATOM 7740 C CA . THR B 1 458 ? -9.062 -8.102 -26.406 1 96.44 458 THR B CA 1
ATOM 7741 C C . THR B 1 458 ? -10.398 -7.656 -25.812 1 96.44 458 THR B C 1
ATOM 7743 O O . THR B 1 458 ? -11.461 -8.039 -26.312 1 96.44 458 THR B O 1
ATOM 7746 N N . LEU B 1 459 ? -10.359 -6.879 -24.75 1 94.19 459 LEU B N 1
ATOM 7747 C CA . LEU B 1 459 ? -11.578 -6.402 -24.109 1 94.19 459 LEU B CA 1
ATOM 7748 C C . LEU B 1 459 ? -12.414 -5.57 -25.078 1 94.19 459 LEU B C 1
ATOM 7750 O O . LEU B 1 459 ? -13.641 -5.691 -25.125 1 94.19 459 LEU B O 1
ATOM 7754 N N . GLY B 1 460 ? -11.719 -4.723 -25.859 1 93.5 460 GLY B N 1
ATOM 7755 C CA . GLY B 1 460 ? -12.414 -3.932 -26.859 1 93.5 460 GLY B CA 1
ATOM 7756 C C . GLY B 1 460 ? -13.141 -4.781 -27.891 1 93.5 460 GLY B C 1
ATOM 7757 O O . GLY B 1 460 ? -14.297 -4.508 -28.234 1 93.5 460 GLY B O 1
ATOM 7758 N N . LEU B 1 461 ? -12.453 -5.793 -28.312 1 95 461 LEU B N 1
ATOM 7759 C CA . LEU B 1 461 ? -13.039 -6.656 -29.328 1 95 461 LEU B CA 1
ATOM 7760 C C . LEU B 1 461 ? -14.211 -7.449 -28.766 1 95 461 LEU B C 1
ATOM 7762 O O . LEU B 1 461 ? -15.219 -7.648 -29.438 1 95 461 LEU B O 1
ATOM 7766 N N . VAL B 1 462 ? -14.141 -7.93 -27.578 1 94.38 462 VAL B N 1
ATOM 7767 C CA . VAL B 1 462 ? -15.227 -8.656 -26.953 1 94.38 462 VAL B CA 1
ATOM 7768 C C . VAL B 1 462 ? -16.438 -7.738 -26.766 1 94.38 462 VAL B C 1
ATOM 7770 O O . VAL B 1 462 ? -17.578 -8.141 -27.031 1 94.38 462 VAL B O 1
ATOM 7773 N N . MET B 1 463 ? -16.141 -6.547 -26.359 1 92.19 463 MET B N 1
ATOM 7774 C CA . MET B 1 463 ? -17.234 -5.59 -26.156 1 92.19 463 MET B CA 1
ATOM 7775 C C . MET B 1 463 ? -17.938 -5.281 -27.484 1 92.19 463 MET B C 1
ATOM 7777 O O . MET B 1 463 ? -19.156 -5.082 -27.5 1 92.19 463 MET B O 1
ATOM 7781 N N . LEU B 1 464 ? -17.219 -5.262 -28.516 1 93.38 464 LEU B N 1
ATOM 7782 C CA . LEU B 1 464 ? -17.766 -4.902 -29.828 1 93.38 464 LEU B CA 1
ATOM 7783 C C . LEU B 1 464 ? -18.469 -6.094 -30.469 1 93.38 464 LEU B C 1
ATOM 7785 O O . LEU B 1 464 ? -19.5 -5.926 -31.109 1 93.38 464 LEU B O 1
ATOM 7789 N N . THR B 1 465 ? -18.016 -7.289 -30.234 1 93.94 465 THR B N 1
ATOM 7790 C CA . THR B 1 465 ? -18.531 -8.453 -30.953 1 93.94 465 THR B CA 1
ATOM 7791 C C . THR B 1 465 ? -19.562 -9.195 -30.109 1 93.94 465 THR B C 1
ATOM 7793 O O . THR B 1 465 ? -20.406 -9.906 -30.656 1 93.94 465 THR B O 1
ATOM 7796 N N . ARG B 1 466 ? -19.422 -9.078 -28.812 1 94.5 466 ARG B N 1
ATOM 7797 C CA . ARG B 1 466 ? -20.344 -9.789 -27.938 1 94.5 466 ARG B CA 1
ATOM 7798 C C . ARG B 1 466 ? -20.875 -8.875 -26.844 1 94.5 466 ARG B C 1
ATOM 7800 O O . ARG B 1 466 ? -20.781 -9.195 -25.656 1 94.5 466 ARG B O 1
ATOM 7807 N N . PRO B 1 467 ? -21.547 -7.809 -27.188 1 92.5 467 PRO B N 1
ATOM 7808 C CA . PRO B 1 467 ? -22.031 -6.863 -26.188 1 92.5 467 PRO B CA 1
ATOM 7809 C C . PRO B 1 467 ? -23.078 -7.48 -25.25 1 92.5 467 PRO B C 1
ATOM 7811 O O . PRO B 1 467 ? -23.266 -7.004 -24.125 1 92.5 467 PRO B O 1
ATOM 7814 N N . GLN B 1 468 ? -23.688 -8.523 -25.594 1 92.69 468 GLN B N 1
ATOM 7815 C CA . GLN B 1 468 ? -24.75 -9.156 -24.812 1 92.69 468 GLN B CA 1
ATOM 7816 C C . GLN B 1 468 ? -24.172 -9.82 -23.562 1 92.69 468 GLN B C 1
ATOM 7818 O O . GLN B 1 468 ? -24.922 -10.141 -22.625 1 92.69 468 GLN B O 1
ATOM 7823 N N . LEU B 1 469 ? -22.844 -10.008 -23.484 1 92.81 469 LEU B N 1
ATOM 7824 C CA . LEU B 1 469 ? -22.219 -10.648 -22.344 1 92.81 469 LEU B CA 1
ATOM 7825 C C . LEU B 1 469 ? -21.984 -9.641 -21.219 1 92.81 469 LEU B C 1
ATOM 7827 O O . LEU B 1 469 ? -21.75 -10.023 -20.078 1 92.81 469 LEU B O 1
ATOM 7831 N N . LEU B 1 470 ? -22.031 -8.367 -21.516 1 90.56 470 LEU B N 1
ATOM 7832 C CA . LEU B 1 470 ? -21.578 -7.32 -20.609 1 90.56 470 LEU B CA 1
ATOM 7833 C C . LEU B 1 470 ? -22.422 -7.309 -19.328 1 90.56 470 LEU B C 1
ATOM 7835 O O . LEU B 1 470 ? -21.875 -7.293 -18.234 1 90.56 470 LEU B O 1
ATOM 7839 N N . PRO B 1 471 ? -23.734 -7.383 -19.453 1 90.75 471 PRO B N 1
ATOM 7840 C CA . PRO B 1 471 ? -24.531 -7.383 -18.219 1 90.75 471 PRO B CA 1
ATOM 7841 C C . PRO B 1 471 ? -24.188 -8.555 -17.297 1 90.75 471 PRO B C 1
ATOM 7843 O O . PRO B 1 471 ? -24.125 -8.391 -16.078 1 90.75 471 PRO B O 1
ATOM 7846 N N . SER B 1 472 ? -23.938 -9.695 -17.906 1 91.44 472 SER B N 1
ATOM 7847 C CA . SER B 1 472 ? -23.609 -10.883 -17.125 1 91.44 472 SER B CA 1
ATOM 7848 C C . SER B 1 472 ? -22.234 -10.766 -16.5 1 91.44 472 SER B C 1
ATOM 7850 O O . SER B 1 472 ? -22 -11.281 -15.398 1 91.44 472 SER B O 1
ATOM 7852 N N . ILE B 1 473 ? -21.375 -10.125 -17.172 1 90.62 473 ILE B N 1
ATOM 7853 C CA . ILE B 1 473 ? -20.047 -9.898 -16.609 1 90.62 473 ILE B CA 1
ATOM 7854 C C . ILE B 1 473 ? -20.156 -9.039 -15.352 1 90.62 473 ILE B C 1
ATOM 7856 O O . ILE B 1 473 ? -19.562 -9.359 -14.32 1 90.62 473 ILE B O 1
ATOM 7860 N N . PHE B 1 474 ? -20.938 -8.016 -15.414 1 87.5 474 PHE B N 1
ATOM 7861 C CA . PHE B 1 474 ? -21.109 -7.121 -14.281 1 87.5 474 PHE B CA 1
ATOM 7862 C C . PHE B 1 474 ? -21.75 -7.848 -13.109 1 87.5 474 PHE B C 1
ATOM 7864 O O . PHE B 1 474 ? -21.375 -7.637 -11.953 1 87.5 474 PHE B O 1
ATOM 7871 N N . LYS B 1 475 ? -22.672 -8.641 -13.484 1 87.62 475 LYS B N 1
ATOM 7872 C CA . LYS B 1 475 ? -23.344 -9.406 -12.445 1 87.62 475 LYS B CA 1
ATOM 7873 C C . LYS B 1 475 ? -22.406 -10.43 -11.812 1 87.62 475 LYS B C 1
ATOM 7875 O O . LYS B 1 475 ? -22.375 -10.57 -10.594 1 87.62 475 LYS B O 1
ATOM 7880 N N . GLN B 1 476 ? -21.625 -11.102 -12.656 1 88.75 476 GLN B N 1
ATOM 7881 C CA . GLN B 1 476 ? -20.766 -12.188 -12.227 1 88.75 476 GLN B CA 1
ATOM 7882 C C . GLN B 1 476 ? -19.578 -11.664 -11.422 1 88.75 476 GLN B C 1
ATOM 7884 O O . GLN B 1 476 ? -19.219 -12.234 -10.391 1 88.75 476 GLN B O 1
ATOM 7889 N N . VAL B 1 477 ? -19.016 -10.625 -11.875 1 87.75 477 VAL B N 1
ATOM 7890 C CA . VAL B 1 477 ? -17.766 -10.141 -11.289 1 87.75 477 VAL B CA 1
ATOM 7891 C C . VAL B 1 477 ? -18.078 -9.172 -10.148 1 87.75 477 VAL B C 1
ATOM 7893 O O . VAL B 1 477 ? -17.391 -9.164 -9.125 1 87.75 477 VAL B O 1
ATOM 7896 N N . GLY B 1 478 ? -19.109 -8.422 -10.281 1 84.19 478 GLY B N 1
ATOM 7897 C CA . GLY B 1 478 ? -19.469 -7.41 -9.305 1 84.19 478 GLY B CA 1
ATOM 7898 C C . GLY B 1 478 ? -18.875 -6.051 -9.594 1 84.19 478 GLY B C 1
ATOM 7899 O O . GLY B 1 478 ? -17.734 -5.957 -10.07 1 84.19 478 GLY B O 1
ATOM 7900 N N . LEU B 1 479 ? -19.562 -5.051 -9.273 1 82.19 479 LEU B N 1
ATOM 7901 C CA . LEU B 1 479 ? -19.172 -3.678 -9.562 1 82.19 479 LEU B CA 1
ATOM 7902 C C . LEU B 1 479 ? -17.906 -3.291 -8.797 1 82.19 479 LEU B C 1
ATOM 7904 O O . LEU B 1 479 ? -17.016 -2.639 -9.344 1 82.19 479 LEU B O 1
ATOM 7908 N N . GLY B 1 480 ? -17.828 -3.691 -7.52 1 83.25 480 GLY B N 1
ATOM 7909 C CA . GLY B 1 480 ? -16.656 -3.373 -6.711 1 83.25 480 GLY B CA 1
ATOM 7910 C C . GLY B 1 480 ? -15.367 -3.916 -7.285 1 83.25 480 GLY B C 1
ATOM 7911 O O . GLY B 1 480 ? -14.359 -3.211 -7.332 1 83.25 480 GLY B O 1
ATOM 7912 N N . VAL B 1 481 ? -15.43 -5.105 -7.742 1 87 481 VAL B N 1
ATOM 7913 C CA . VAL B 1 481 ? -14.25 -5.758 -8.305 1 87 481 VAL B CA 1
ATOM 7914 C C . VAL B 1 481 ? -13.859 -5.082 -9.617 1 87 481 VAL B C 1
ATOM 7916 O O . VAL B 1 481 ? -12.672 -4.883 -9.891 1 87 481 VAL B O 1
ATOM 7919 N N . ILE B 1 482 ? -14.844 -4.691 -10.352 1 89.94 482 ILE B N 1
ATOM 7920 C CA . ILE B 1 482 ? -14.594 -4.047 -11.641 1 89.94 482 ILE B CA 1
ATOM 7921 C C . ILE B 1 482 ? -13.953 -2.682 -11.414 1 89.94 482 ILE B C 1
ATOM 7923 O O . ILE B 1 482 ? -13.016 -2.303 -12.125 1 89.94 482 ILE B O 1
ATOM 7927 N N . LEU B 1 483 ? -14.422 -1.979 -10.469 1 87.56 483 LEU B N 1
ATOM 7928 C CA . LEU B 1 483 ? -13.867 -0.661 -10.18 1 87.56 483 LEU B CA 1
ATOM 7929 C C . LEU B 1 483 ? -12.445 -0.772 -9.648 1 87.56 483 LEU B C 1
ATOM 7931 O O . LEU B 1 483 ? -11.57 0.01 -10.023 1 87.56 483 LEU B O 1
ATOM 7935 N N . ASP B 1 484 ? -12.203 -1.671 -8.773 1 88.44 484 ASP B N 1
ATOM 7936 C CA . ASP B 1 484 ? -10.852 -1.929 -8.289 1 88.44 484 ASP B CA 1
ATOM 7937 C C . ASP B 1 484 ? -9.922 -2.307 -9.438 1 88.44 484 ASP B C 1
ATOM 7939 O O . ASP B 1 484 ? -8.805 -1.791 -9.531 1 88.44 484 ASP B O 1
ATOM 7943 N N . TRP B 1 485 ? -10.414 -3.152 -10.242 1 92.56 485 TRP B N 1
ATOM 7944 C CA . TRP B 1 485 ? -9.656 -3.596 -11.406 1 92.56 485 TRP B CA 1
ATOM 7945 C C . TRP B 1 485 ? -9.336 -2.422 -12.32 1 92.56 485 TRP B C 1
ATOM 7947 O O . TRP B 1 485 ? -8.234 -2.346 -12.883 1 92.56 485 TRP B O 1
ATOM 7957 N N . SER B 1 486 ? -10.258 -1.539 -12.539 1 92.75 486 SER B N 1
ATOM 7958 C CA . SER B 1 486 ? -10.047 -0.409 -13.438 1 92.75 486 SER B CA 1
ATOM 7959 C C . SER B 1 486 ? -8.875 0.453 -12.977 1 92.75 486 SER B C 1
ATOM 7961 O O . SER B 1 486 ? -8.141 1.001 -13.805 1 92.75 486 SER B O 1
ATOM 7963 N N . GLY B 1 487 ? -8.734 0.576 -11.695 1 91.81 487 GLY B N 1
ATOM 7964 C CA . GLY B 1 487 ? -7.555 1.254 -11.172 1 91.81 487 GLY B CA 1
ATOM 7965 C C . GLY B 1 487 ? -6.254 0.571 -11.555 1 91.81 487 GLY B C 1
ATOM 7966 O O . GLY B 1 487 ? -5.297 1.23 -11.961 1 91.81 487 GLY B O 1
ATOM 7967 N N . HIS B 1 488 ? -6.215 -0.732 -11.398 1 94.25 488 HIS B N 1
ATOM 7968 C CA . HIS B 1 488 ? -5.031 -1.498 -11.773 1 94.25 488 HIS B CA 1
ATOM 7969 C C . HIS B 1 488 ? -4.801 -1.464 -13.273 1 94.25 488 HIS B C 1
ATOM 7971 O O . HIS B 1 488 ? -3.656 -1.449 -13.734 1 94.25 488 HIS B O 1
ATOM 7977 N N . PHE B 1 489 ? -5.922 -1.462 -14.07 1 95.06 489 PHE B N 1
ATOM 7978 C CA . PHE B 1 489 ? -5.848 -1.377 -15.523 1 95.06 489 PHE B CA 1
ATOM 7979 C C . PHE B 1 489 ? -5.199 -0.068 -15.953 1 95.06 489 PHE B C 1
ATOM 7981 O O . PHE B 1 489 ? -4.348 -0.056 -16.844 1 95.06 489 PHE B O 1
ATOM 7988 N N . LEU B 1 490 ? -5.578 0.981 -15.305 1 93.19 490 LEU B N 1
ATOM 7989 C CA . LEU B 1 490 ? -4.984 2.285 -15.578 1 93.19 490 LEU B CA 1
ATOM 7990 C C . LEU B 1 490 ? -3.498 2.289 -15.242 1 93.19 490 LEU B C 1
ATOM 7992 O O . LEU B 1 490 ? -2.686 2.826 -16 1 93.19 490 LEU B O 1
ATOM 7996 N N . MET B 1 491 ? -3.15 1.701 -14.148 1 95.12 491 MET B N 1
ATOM 7997 C CA . MET B 1 491 ? -1.752 1.641 -13.734 1 95.12 491 MET B CA 1
ATOM 7998 C C . MET B 1 491 ? -0.94 0.765 -14.68 1 95.12 491 MET B C 1
ATOM 8000 O O . MET B 1 491 ? 0.24 1.026 -14.914 1 95.12 491 MET B O 1
ATOM 8004 N N . LEU B 1 492 ? -1.594 -0.274 -15.172 1 96.81 492 LEU B N 1
ATOM 8005 C CA . LEU B 1 492 ? -0.932 -1.095 -16.188 1 96.81 492 LEU B CA 1
ATOM 8006 C C . LEU B 1 492 ? -0.542 -0.257 -17.391 1 96.81 492 LEU B C 1
ATOM 8008 O O . LEU B 1 492 ? 0.563 -0.398 -17.922 1 96.81 492 LEU B O 1
ATOM 8012 N N . GLY B 1 493 ? -1.46 0.569 -17.828 1 96.44 493 GLY B N 1
ATOM 8013 C CA . GLY B 1 493 ? -1.133 1.498 -18.891 1 96.44 493 GLY B CA 1
ATOM 8014 C C . GLY B 1 493 ? -0.019 2.461 -18.531 1 96.44 493 GLY B C 1
ATOM 8015 O O . GLY B 1 493 ? 0.888 2.701 -19.328 1 96.44 493 GLY B O 1
ATOM 8016 N N . PHE B 1 494 ? -0.086 3.002 -17.312 1 95.38 494 PHE B N 1
ATOM 8017 C CA . PHE B 1 494 ? 0.923 3.939 -16.828 1 95.38 494 PHE B CA 1
ATOM 8018 C C . PHE B 1 494 ? 2.295 3.277 -16.781 1 95.38 494 PHE B C 1
ATOM 8020 O O . PHE B 1 494 ? 3.287 3.855 -17.234 1 95.38 494 PHE B O 1
ATOM 8027 N N . TYR B 1 495 ? 2.436 2.047 -16.25 1 96.56 495 TYR B N 1
ATOM 8028 C CA . TYR B 1 495 ? 3.699 1.321 -16.203 1 96.56 495 TYR B CA 1
ATOM 8029 C C . TYR B 1 495 ? 4.227 1.032 -17.594 1 96.56 495 TYR B C 1
ATOM 8031 O O . TYR B 1 495 ? 5.438 1.051 -17.828 1 96.56 495 TYR B O 1
ATOM 8039 N N . THR B 1 496 ? 3.316 0.698 -18.5 1 97.06 496 THR B N 1
ATOM 8040 C CA . THR B 1 496 ? 3.709 0.492 -19.891 1 97.06 496 THR B CA 1
ATOM 8041 C C . THR B 1 496 ? 4.355 1.751 -20.453 1 97.06 496 THR B C 1
ATOM 8043 O O . THR B 1 496 ? 5.395 1.677 -21.109 1 97.06 496 THR B O 1
ATOM 8046 N N . PHE B 1 497 ? 3.721 2.918 -20.188 1 95.56 497 PHE B N 1
ATOM 8047 C CA . PHE B 1 497 ? 4.258 4.199 -20.625 1 95.56 497 PHE B CA 1
ATOM 8048 C C . PHE B 1 497 ? 5.641 4.438 -20.031 1 95.56 497 PHE B C 1
ATOM 8050 O O . PHE B 1 497 ? 6.574 4.816 -20.75 1 95.56 497 PHE B O 1
ATOM 8057 N N . LEU B 1 498 ? 5.828 4.246 -18.734 1 95.12 498 LEU B N 1
ATOM 8058 C CA . LEU B 1 498 ? 7.094 4.484 -18.047 1 95.12 498 LEU B CA 1
ATOM 8059 C C . LEU B 1 498 ? 8.188 3.568 -18.578 1 95.12 498 LEU B C 1
ATOM 8061 O O . LEU B 1 498 ? 9.297 4.02 -18.859 1 95.12 498 LEU B O 1
ATOM 8065 N N . SER B 1 499 ? 7.852 2.279 -18.719 1 96.19 499 SER B N 1
ATOM 8066 C CA . SER B 1 499 ? 8.836 1.304 -19.172 1 96.19 499 SER B CA 1
ATOM 8067 C C . SER B 1 499 ? 9.25 1.581 -20.609 1 96.19 499 SER B C 1
ATOM 8069 O O . SER B 1 499 ? 10.414 1.405 -20.969 1 96.19 499 SER B O 1
ATOM 8071 N N . THR B 1 500 ? 8.336 2.004 -21.453 1 95.44 500 THR B N 1
ATOM 8072 C CA . THR B 1 500 ? 8.594 2.172 -22.891 1 95.44 500 THR B CA 1
ATOM 8073 C C . THR B 1 500 ? 9.305 3.494 -23.156 1 95.44 500 THR B C 1
ATOM 8075 O O . THR B 1 500 ? 10.234 3.555 -23.969 1 95.44 500 THR B O 1
ATOM 8078 N N . PHE B 1 501 ? 8.938 4.566 -22.438 1 92.38 501 PHE B N 1
ATOM 8079 C CA . PHE B 1 501 ? 9.383 5.887 -22.875 1 92.38 501 PHE B CA 1
ATOM 8080 C C . PHE B 1 501 ? 10.312 6.512 -21.844 1 92.38 501 PHE B C 1
ATOM 8082 O O . PHE B 1 501 ? 11.156 7.336 -22.172 1 92.38 501 PHE B O 1
ATOM 8089 N N . ILE B 1 502 ? 10.219 6.156 -20.594 1 91.81 502 ILE B N 1
ATOM 8090 C CA . ILE B 1 502 ? 10.992 6.812 -19.531 1 91.81 502 ILE B CA 1
ATOM 8091 C C . ILE B 1 502 ? 12.219 5.973 -19.203 1 91.81 502 ILE B C 1
ATOM 8093 O O . ILE B 1 502 ? 13.32 6.512 -19.031 1 91.81 502 ILE B O 1
ATOM 8097 N N . ASP B 1 503 ? 12.062 4.656 -19.094 1 93.38 503 ASP B N 1
ATOM 8098 C CA . ASP B 1 503 ? 13.133 3.729 -18.719 1 93.38 503 ASP B CA 1
ATOM 8099 C C . ASP B 1 503 ? 14.359 3.92 -19.609 1 93.38 503 ASP B C 1
ATOM 8101 O O . ASP B 1 503 ? 15.477 4.09 -19.109 1 93.38 503 ASP B O 1
ATOM 8105 N N . PRO B 1 504 ? 14.227 3.996 -20.922 1 91.75 504 PRO B N 1
ATOM 8106 C CA . PRO B 1 504 ? 15.414 4.098 -21.781 1 91.75 504 PRO B CA 1
ATOM 8107 C C . PRO B 1 504 ? 16.172 5.406 -21.578 1 91.75 504 PRO B C 1
ATOM 8109 O O . PRO B 1 504 ? 17.391 5.445 -21.734 1 91.75 504 PRO B O 1
ATOM 8112 N N . VAL B 1 505 ? 15.508 6.438 -21.172 1 88.81 505 VAL B N 1
ATOM 8113 C CA . VAL B 1 505 ? 16.141 7.746 -21.094 1 88.81 505 VAL B CA 1
ATOM 8114 C C . VAL B 1 505 ? 16.719 7.945 -19.688 1 88.81 505 VAL B C 1
ATOM 8116 O O . VAL B 1 505 ? 17.594 8.789 -19.484 1 88.81 505 VAL B O 1
ATOM 8119 N N . THR B 1 506 ? 16.312 7.164 -18.734 1 90.5 506 THR B N 1
ATOM 8120 C CA . THR B 1 506 ? 16.719 7.359 -17.359 1 90.5 506 THR B CA 1
ATOM 8121 C C . THR B 1 506 ? 17.875 6.422 -16.984 1 90.5 506 THR B C 1
ATOM 8123 O O . THR B 1 506 ? 18.562 6.637 -16 1 90.5 506 THR B O 1
ATOM 8126 N N . ARG B 1 507 ? 18.156 5.41 -17.703 1 90.69 507 ARG B N 1
ATOM 8127 C CA . ARG B 1 507 ? 19.094 4.352 -17.359 1 90.69 507 ARG B CA 1
ATOM 8128 C C . ARG B 1 507 ? 20.5 4.906 -17.156 1 90.69 507 ARG B C 1
ATOM 8130 O O . ARG B 1 507 ? 21.203 4.52 -16.219 1 90.69 507 ARG B O 1
ATOM 8137 N N . SER B 1 508 ? 20.922 5.828 -18.047 1 90.06 508 SER B N 1
ATOM 8138 C CA . SER B 1 508 ? 22.266 6.406 -17.922 1 90.06 508 SER B CA 1
ATOM 8139 C C . SER B 1 508 ? 22.391 7.25 -16.656 1 90.06 508 SER B C 1
ATOM 8141 O O . SER B 1 508 ? 23.422 7.234 -16 1 90.06 508 SER B O 1
ATOM 8143 N N . TRP B 1 509 ? 21.328 7.914 -16.391 1 88.88 509 TRP B N 1
ATOM 8144 C CA . TRP B 1 509 ? 21.281 8.734 -15.188 1 88.88 509 TRP B CA 1
ATOM 8145 C C . TRP B 1 509 ? 21.328 7.863 -13.938 1 88.88 509 TRP B C 1
ATOM 8147 O O . TRP B 1 509 ? 22 8.195 -12.961 1 88.88 509 TRP B O 1
ATOM 8157 N N . VAL B 1 510 ? 20.734 6.746 -13.945 1 92.75 510 VAL B N 1
ATOM 8158 C CA . VAL B 1 510 ? 20.656 5.836 -12.812 1 92.75 510 VAL B CA 1
ATOM 8159 C C . VAL B 1 510 ? 22.062 5.32 -12.477 1 92.75 510 VAL B C 1
ATOM 8161 O O . VAL B 1 510 ? 22.422 5.172 -11.305 1 92.75 510 VAL B O 1
ATOM 8164 N N . GLU B 1 511 ? 22.875 5.133 -13.461 1 92.44 511 GLU B N 1
ATOM 8165 C CA . GLU B 1 511 ? 24.219 4.598 -13.273 1 92.44 511 GLU B CA 1
ATOM 8166 C C . GLU B 1 511 ? 25.109 5.609 -12.562 1 92.44 511 GLU B C 1
ATOM 8168 O O . GLU B 1 511 ? 26.125 5.238 -11.969 1 92.44 511 GLU B O 1
ATOM 8173 N N . SER B 1 512 ? 24.719 6.883 -12.609 1 90.94 512 SER B N 1
ATOM 8174 C CA . SER B 1 512 ? 25.547 7.938 -12.023 1 90.94 512 SER B CA 1
ATOM 8175 C C . SER B 1 512 ? 25.156 8.195 -10.57 1 90.94 512 SER B C 1
ATOM 8177 O O . SER B 1 512 ? 25.844 8.914 -9.852 1 90.94 512 SER B O 1
ATOM 8179 N N . LEU B 1 513 ? 24.156 7.551 -10.117 1 90.31 513 LEU B N 1
ATOM 8180 C CA . LEU B 1 513 ? 23.625 7.809 -8.773 1 90.31 513 LEU B CA 1
ATOM 8181 C C . LEU B 1 513 ? 24.469 7.086 -7.723 1 90.31 513 LEU B C 1
ATOM 8183 O O . LEU B 1 513 ? 25.172 6.125 -8.031 1 90.31 513 LEU B O 1
ATOM 8187 N N . PRO B 1 514 ? 24.344 7.574 -6.488 1 91.25 514 PRO B N 1
ATOM 8188 C CA . PRO B 1 514 ? 24.969 6.836 -5.387 1 91.25 514 PRO B CA 1
ATOM 8189 C C . PRO B 1 514 ? 24.406 5.426 -5.223 1 91.25 514 PRO B C 1
ATOM 8191 O O . PRO B 1 514 ? 23.297 5.141 -5.703 1 91.25 514 PRO B O 1
ATOM 8194 N N . PRO B 1 515 ? 25.094 4.562 -4.559 1 92.88 515 PRO B N 1
ATOM 8195 C CA . PRO B 1 515 ? 24.766 3.135 -4.531 1 92.88 515 PRO B CA 1
ATOM 8196 C C . PRO B 1 515 ? 23.344 2.861 -4.066 1 92.88 515 PRO B C 1
ATOM 8198 O O . PRO B 1 515 ? 22.625 2.098 -4.707 1 92.88 515 PRO B O 1
ATOM 8201 N N . ARG B 1 516 ? 22.953 3.465 -3.014 1 91.88 516 ARG B N 1
ATOM 8202 C CA . ARG B 1 516 ? 21.609 3.195 -2.492 1 91.88 516 ARG B CA 1
ATOM 8203 C C . ARG B 1 516 ? 20.547 3.688 -3.459 1 91.88 516 ARG B C 1
ATOM 8205 O O . ARG B 1 516 ? 19.562 2.986 -3.715 1 91.88 516 ARG B O 1
ATOM 8212 N N . ASP B 1 517 ? 20.75 4.902 -3.973 1 91.06 517 ASP B N 1
ATOM 8213 C CA . ASP B 1 517 ? 19.812 5.449 -4.945 1 91.06 517 ASP B CA 1
ATOM 8214 C C . ASP B 1 517 ? 19.828 4.641 -6.242 1 91.06 517 ASP B C 1
ATOM 8216 O O . ASP B 1 517 ? 18.781 4.441 -6.871 1 91.06 517 ASP B O 1
ATOM 8220 N N . LYS B 1 518 ? 21.047 4.344 -6.551 1 94.94 518 LYS B N 1
ATOM 8221 C CA . LYS B 1 518 ? 21.203 3.521 -7.75 1 94.94 518 LYS B CA 1
ATOM 8222 C C . LYS B 1 518 ? 20.422 2.213 -7.613 1 94.94 518 LYS B C 1
ATOM 8224 O O . LYS B 1 518 ? 19.703 1.817 -8.531 1 94.94 518 LYS B O 1
ATOM 8229 N N . TYR B 1 519 ? 20.531 1.538 -6.453 1 97.19 519 TYR B N 1
ATOM 8230 C CA . TYR B 1 519 ? 19.781 0.31 -6.176 1 97.19 519 TYR B CA 1
ATOM 8231 C C . TYR B 1 519 ? 18.281 0.543 -6.266 1 97.19 519 TYR B C 1
ATOM 8233 O O . TYR B 1 519 ? 17.562 -0.218 -6.926 1 97.19 519 TYR B O 1
ATOM 8241 N N . GLN B 1 520 ? 17.828 1.593 -5.66 1 94.88 520 GLN B N 1
ATOM 8242 C CA . GLN B 1 520 ? 16.406 1.898 -5.625 1 94.88 520 GLN B CA 1
ATOM 8243 C C . GLN B 1 520 ? 15.852 2.119 -7.031 1 94.88 520 GLN B C 1
ATOM 8245 O O . GLN B 1 520 ? 14.82 1.554 -7.398 1 94.88 520 GLN B O 1
ATOM 8250 N N . TRP B 1 521 ? 16.531 2.861 -7.836 1 94.31 521 TRP B N 1
ATOM 8251 C CA . TRP B 1 521 ? 16.062 3.193 -9.172 1 94.31 521 TRP B CA 1
ATOM 8252 C C . TRP B 1 521 ? 16.125 1.977 -10.094 1 94.31 521 TRP B C 1
ATOM 8254 O O . TRP B 1 521 ? 15.25 1.787 -10.945 1 94.31 521 TRP B O 1
ATOM 8264 N N . LYS B 1 522 ? 17.141 1.206 -9.891 1 96.81 522 LYS B N 1
ATOM 8265 C CA . LYS B 1 522 ? 17.188 -0.026 -10.672 1 96.81 522 LYS B CA 1
ATOM 8266 C C . LYS B 1 522 ? 15.961 -0.895 -10.406 1 96.81 522 LYS B C 1
ATOM 8268 O O . LYS B 1 522 ? 15.391 -1.479 -11.328 1 96.81 522 LYS B O 1
ATOM 8273 N N . GLN B 1 523 ? 15.586 -0.945 -9.148 1 97.25 523 GLN B N 1
ATOM 8274 C CA . GLN B 1 523 ? 14.406 -1.739 -8.797 1 97.25 523 GLN B CA 1
ATOM 8275 C C . GLN B 1 523 ? 13.133 -1.1 -9.336 1 97.25 523 GLN B C 1
ATOM 8277 O O . GLN B 1 523 ? 12.195 -1.802 -9.711 1 97.25 523 GLN B O 1
ATOM 8282 N N . TYR B 1 524 ? 13.062 0.239 -9.422 1 95.25 524 TYR B N 1
ATOM 8283 C CA . TYR B 1 524 ? 11.922 0.904 -10.039 1 95.25 524 TYR B CA 1
ATOM 8284 C C . TYR B 1 524 ? 11.805 0.534 -11.516 1 95.25 524 TYR B C 1
ATOM 8286 O O . TYR B 1 524 ? 10.711 0.252 -12.008 1 95.25 524 TYR B O 1
ATOM 8294 N N . LEU B 1 525 ? 12.938 0.561 -12.164 1 96.44 525 LEU B N 1
ATOM 8295 C CA . LEU B 1 525 ? 12.938 0.23 -13.586 1 96.44 525 LEU B CA 1
ATOM 8296 C C . LEU B 1 525 ? 12.477 -1.204 -13.812 1 96.44 525 LEU B C 1
ATOM 8298 O O . LEU B 1 525 ? 11.688 -1.47 -14.727 1 96.44 525 LEU B O 1
ATOM 8302 N N . GLU B 1 526 ? 12.922 -2.092 -12.93 1 97.38 526 GLU B N 1
ATOM 8303 C CA . GLU B 1 526 ? 12.477 -3.48 -13.023 1 97.38 526 GLU B CA 1
ATOM 8304 C C . GLU B 1 526 ? 10.984 -3.602 -12.75 1 97.38 526 GLU B C 1
ATOM 8306 O O . GLU B 1 526 ? 10.289 -4.395 -13.391 1 97.38 526 GLU B O 1
ATOM 8311 N N . ALA B 1 527 ? 10.531 -2.846 -11.781 1 96.75 527 ALA B N 1
ATOM 8312 C CA . ALA B 1 527 ? 9.117 -2.869 -11.445 1 96.75 527 ALA B CA 1
ATOM 8313 C C . ALA B 1 527 ? 8.266 -2.428 -12.633 1 96.75 527 ALA B C 1
ATOM 8315 O O . ALA B 1 527 ? 7.211 -3.014 -12.906 1 96.75 527 ALA B O 1
ATOM 8316 N N . TRP B 1 528 ? 8.719 -1.377 -13.344 1 96.56 528 TRP B N 1
ATOM 8317 C CA . TRP B 1 528 ? 7.98 -0.899 -14.516 1 96.56 528 TRP B CA 1
ATOM 8318 C C . TRP B 1 528 ? 7.957 -1.956 -15.609 1 96.56 528 TRP B C 1
ATOM 8320 O O . TRP B 1 528 ? 6.898 -2.248 -16.172 1 96.56 528 TRP B O 1
ATOM 8330 N N . ARG B 1 529 ? 9.078 -2.541 -15.828 1 97.38 529 ARG B N 1
ATOM 8331 C CA . ARG B 1 529 ? 9.219 -3.5 -16.922 1 97.38 529 ARG B CA 1
ATOM 8332 C C . ARG B 1 529 ? 8.422 -4.77 -16.641 1 97.38 529 ARG B C 1
ATOM 8334 O O . ARG B 1 529 ? 7.602 -5.184 -17.469 1 97.38 529 ARG B O 1
ATOM 8341 N N . TYR B 1 530 ? 8.617 -5.379 -15.5 1 97.06 530 TYR B N 1
ATOM 8342 C CA . TYR B 1 530 ? 7.938 -6.625 -15.156 1 97.06 530 TYR B CA 1
ATOM 8343 C C . TYR B 1 530 ? 6.473 -6.375 -14.812 1 97.06 530 TYR B C 1
ATOM 8345 O O . TYR B 1 530 ? 5.613 -7.219 -15.07 1 97.06 530 TYR B O 1
ATOM 8353 N N . GLY B 1 531 ? 6.223 -5.199 -14.25 1 96.69 531 GLY B N 1
ATOM 8354 C CA . GLY B 1 531 ? 4.848 -4.852 -13.922 1 96.69 531 GLY B CA 1
ATOM 8355 C C . GLY B 1 531 ? 3.99 -4.605 -15.148 1 96.69 531 GLY B C 1
ATOM 8356 O O . GLY B 1 531 ? 2.764 -4.727 -15.094 1 96.69 531 GLY B O 1
ATOM 8357 N N . ALA B 1 532 ? 4.629 -4.273 -16.25 1 97.12 532 ALA B N 1
ATOM 8358 C CA . ALA B 1 532 ? 3.914 -4.027 -17.5 1 97.12 532 ALA B CA 1
ATOM 8359 C C . ALA B 1 532 ? 3.904 -5.277 -18.391 1 97.12 532 ALA B C 1
ATOM 8361 O O . ALA B 1 532 ? 3.248 -5.301 -19.422 1 97.12 532 ALA B O 1
ATOM 8362 N N . GLY B 1 533 ? 4.66 -6.289 -17.922 1 95.88 533 GLY B N 1
ATOM 8363 C CA . GLY B 1 533 ? 4.781 -7.492 -18.734 1 95.88 533 GLY B CA 1
ATOM 8364 C C . GLY B 1 533 ? 5.699 -7.316 -19.938 1 95.88 533 GLY B C 1
ATOM 8365 O O . GLY B 1 533 ? 5.707 -8.148 -20.844 1 95.88 533 GLY B O 1
ATOM 8366 N N . LEU B 1 534 ? 6.473 -6.289 -19.891 1 96 534 LEU B N 1
ATOM 8367 C CA . LEU B 1 534 ? 7.297 -5.992 -21.062 1 96 534 LEU B CA 1
ATOM 8368 C C . LEU B 1 534 ? 8.633 -6.723 -20.984 1 96 534 LEU B C 1
ATOM 8370 O O . LEU B 1 534 ? 9.484 -6.551 -21.859 1 96 534 LEU B O 1
ATOM 8374 N N . ASP B 1 535 ? 8.773 -7.531 -19.953 1 94.69 535 ASP B N 1
ATOM 8375 C CA . ASP B 1 535 ? 9.898 -8.461 -19.906 1 94.69 535 ASP B CA 1
ATOM 8376 C C . ASP B 1 535 ? 9.688 -9.625 -20.875 1 94.69 535 ASP B C 1
ATOM 8378 O O . ASP B 1 535 ? 10.625 -10.359 -21.188 1 94.69 535 ASP B O 1
ATOM 8382 N N . TYR B 1 536 ? 8.484 -9.734 -21.344 1 92.75 536 TYR B N 1
ATOM 8383 C CA . TYR B 1 536 ? 8.148 -10.812 -22.266 1 92.75 536 TYR B CA 1
ATOM 8384 C C . TYR B 1 536 ? 8.789 -10.578 -23.625 1 92.75 536 TYR B C 1
ATOM 8386 O O . TYR B 1 536 ? 8.609 -9.523 -24.234 1 92.75 536 TYR B O 1
ATOM 8394 N N . ARG B 1 537 ? 9.633 -11.523 -24.219 1 84.62 537 ARG B N 1
ATOM 8395 C CA . ARG B 1 537 ? 10.258 -11.477 -25.547 1 84.62 537 ARG B CA 1
ATOM 8396 C C . ARG B 1 537 ? 9.57 -12.438 -26.5 1 84.62 537 ARG B C 1
ATOM 8398 O O . ARG B 1 537 ? 9.461 -13.633 -26.219 1 84.62 537 ARG B O 1
ATOM 8405 N N . GLN B 1 538 ? 8.953 -11.828 -27.516 1 72.75 538 GLN B N 1
ATOM 8406 C CA . GLN B 1 538 ? 8.258 -12.648 -28.5 1 72.75 538 GLN B CA 1
ATOM 8407 C C . GLN B 1 538 ? 9.219 -13.594 -29.203 1 72.75 538 GLN B C 1
ATOM 8409 O O . GLN B 1 538 ? 10.195 -13.156 -29.812 1 72.75 538 GLN B O 1
ATOM 8414 N N . GLY B 1 539 ? 10.141 -14.227 -28.625 1 57.66 539 GLY B N 1
ATOM 8415 C CA . GLY B 1 539 ? 11.078 -15.07 -29.344 1 57.66 539 GLY B CA 1
ATOM 8416 C C . GLY B 1 539 ? 10.398 -16.062 -30.266 1 57.66 539 GLY B C 1
ATOM 8417 O O . GLY B 1 539 ? 9.195 -16.328 -30.141 1 57.66 539 GLY B O 1
ATOM 8418 N N . GLU B 1 540 ? 11.008 -16.422 -31.5 1 45.97 540 GLU B N 1
ATOM 8419 C CA . GLU B 1 540 ? 10.625 -17.484 -32.438 1 45.97 540 GLU B CA 1
ATOM 8420 C C . GLU B 1 540 ? 10.406 -18.797 -31.703 1 45.97 540 GLU B C 1
ATOM 8422 O O . GLU B 1 540 ? 11.055 -19.078 -30.688 1 45.97 540 GLU B O 1
#

Foldseek 3Di:
DVVQQPPFDFDDDFFRHFDPVVQVVVLVVLQVLQDPDLVVCQDAFEDEDEADCVVPPPQPPADEFQEEEEDQLLSLLLLLLQLLVPGAYEYEEQADHFFHAFWDFAFPVLVCLSVVSPLAPPVLVVVQWLFFFDWEWAAFPPPGIDTHHRGSRTTGGSRSVRVSSVVSSVVSPYHYHHNWHFRHWYHYPQWIWTQIPVRHIYIHRAYEYANAQPDSVLCVVCVSDRFAKKKKKKKFKKFDAPPARYKYLKYWYQFFDDQQPDTWTKIKIKHAGSVDPRIMIMMIMTMEGSHPPDHRNVSVVVVCLVCVCVVSVHDSVRIGTNGMTIGMQGAHLPAQAAQPFFRYAYDFNSRRQDAPVNSSRNSSCSLLSNVLSVLSSLCSVVVVRGSVLRRLSTDDFLLRNLSVLLSQLRTDDPPFDDGRRLSSVVVVLLQVQQVVVHCVLNVCVSSSQDALVSVCSSVVVSCVPPVVSVVVSCRRRHPVNVVSSVVSSVVLVVLQCCQPPVLVVCLVVLVVDPSSSSSSVSSVNVSSCRSRSVSDDPDD/DVVQQPPFDFDDDFFRHFDPVVQVVVLVVLQVLQDPDLPVCQDAFEDEDEADCVVPPPQPPADEFQEEEEDQLLSLLLLLLQLLVPGAYEYEEQADHFFHAFWDFFFPVLVCLSVVSPLAPPVLVVVQWLFFFDWEWAAFPPPGIDTHHRGSRTTGGSRSVRVSSVVSSVVSPYHYHHNWHFRHWYDYPQWIWTQIPVRHIYIHRAYEYANAQPDSVLCVVCVSDRFQKKKKKKKFKKFDAPPARYWYLKYWYQFFDDQPPDTWTKIKIKHADSVDPRIMIMMIMTMEGSHPPDHRNVSVVVVCLVCVCVVSVHDSVRIGTNGMTIGMQGAHLPAQAAQPFFRYAYDFNSRRQDAPVPSSRVSSCSLLSNVLSVLSSLCSVVVVRGSVLRRLSTDDFLLRNLSVLLSQLRTDDPVFDDGRRLSSVVVVLLQVQQVVVHCVQNVCVSSSQDALVSVCSSVVVSCVPPVVSVVVSCRRRHPVNVVSSVVSSVVLVVLQCCLPPVLVVCLVVLVVDPSSSSSSVVSVNVSSCRSRSVSDDPDD